Protein AF-A0A8H3GLA3-F1 (afdb_monomer_lite)

Radius of gyration: 41.1 Å; chains: 1; bounding box: 91×130×116 Å

Sequence (1067 aa):
MAINFASETPRPIDVGILAMEMYFPKRCISEVDLEVFDGVAQGKYTIGLGQEYMACTDDREDINSFALTAVSSLLEKYNIDPKSIGRLDVGTETIIDKSKSVKTVLMDLFAESGNFDIEGIDSKNACYGSTAALFNAINWIESRSWDGRNAIVFAGDIAIYAEGGARPVGGAGACAMLIGPNAPVVFEPIHGTHMANTYDFYKPNLSSEYPEVDGPKSITTYLTALDNSYSRYREKTARAGKPQAEDPKSTISLEDFDYSVFHSPYGKLVQKGHARLLFNDFLSNPSKSAFANVPEAEAIRATAYEKSLTDKNIEKTFVALAKPLYAASVAPTMACAKRCGNMYTGSLYGGLASLLSSVPSDDLVGKRVSMFAYGSGCAASFYSIRIKGSTKEIAEKMNLLARLKSMQVVPVETYVSAMVLREKNHNAVNYTPEGSLDNLWPGSYYLEHIDSKYRRAYARVQTAKSECSVAVSFWKPSSWGSDHAQHAAGVTGVLLFLFIAAVAIVSGTITSEAWGAGGGTGSVVNAVERVLKAESIVKPVKPLRVVNIDLTLIDDDEIEVVSPVPTGPHIRQASIPLPAPPPRPTPPRPPPPEVIELDDDDDIIEISPPTHRPLRAGATSGPEPPAEPPGVSIQDEPMLDLNDLSLGERLPTPPPPELPSFAKHVDVPERRFGPMNGAPRPGPSLPPALRANGRSALGQRIQDIITSDKLVQNLGLKGLKAVGWRVEKRERIASVEPAIIPDWVILVAGATGQQGSAVIRALSDSDDYLCLALTRNPKSPKAQQLMSFKNVKLVSGDLSDIQQLRAVFEDAKFAPTGAIWGVFVALAFPGLGENAGGEEEQGKNITIVAQEFRVQVYIYSSFIPPFPEDKPPPPGLDRHCKVVLENHISSTDLPWTIIRPGVFMDNFIPGMIGRMTDATFRYCVPAECKIQFTAVDDIGRLSRAIFDDPPKFKHKTMDVAGDSLTSEERSQSFIRANGYDMPTVPWFFISAIHWLNNNIHDVVDEIVQADNTRRKDPRGYDANLREAASHVKLTSFEEWARNWNQSTDREVNQHGITLWGLLTGRT

Foldseek 3Di:
DPPPPPDDDPQFAQKDFAFKAKDFFLAKAFVQLVCVVLVHDGCCLCPVQVAGIAGFDFQFDDPLLQVLQQVVLRCVLVVPDLLLAQEEEEEEPRDLDPPDFSVVSNCVVSVVVVPPNYHYTWADDWLQRQVVRRVVQSVCSRDPVNPQGKYKGKFFYFFAADPDDLRSLTFTMIMITIIDGPHLKGFDPFKQKDDDQDVQWACPPPLFSHIDHDPVRVLLVLLVRLLRRLQSRQLRVLVVVVHPDPQSSLPDAPVLAQAEFEQPSGDVSVLQSQLSSVVSNCLRPVPDPLNPPQPPSVVLNVDDPSCCSVPPSSSVRSSVSCVVVCVRHQPQLCLCCNQGRRGRNRRRVSSVLSNLQSDAQVVQAQGKYWGWGWGPSTIIMITIIHRNDGSVSNNVSNVPNVSSVSRHHDRPVSSVVSVVNCSVCSPPAQDATPDDPVSGDQQGKTFGGHHNVRDTDIDTHHDPDPPPPPPPDDDDDDDDDDDDPDDPPPPVVVVVVVVVVVVCVVVVPDDPPPDDDDDDPPPPVVVVVVVVVPDDDDDDDDDDDDDDDDDDDDDDDDDDDDDDDDDDDDDDDDDDDDDDDDDDYDDDDDDDDDDDDDDDDDDDPDDDDDDDDDDDDDDDDDDDDDDDDDDDDDDDDDDDDDDDDDDDDDDDDDDDDDDDDDDDDDDDDDDDDDDDDDDDDDDDDDDPDPDDDDDDPVNVVVVCVVPDCVVVVVVVPPPCVVPDDDDDPPDDPDDDPDQLQQQAEEEEACCLDLQNVLLLQLQLVDSNYAYADEDQDCPDPSNVVSVVGHNYDYDHDDLLDLVRLLVVQQVQPVHPVSGHQYYEDDFDAPFQPAFCPSRLNSLVSNLVSCVVRQHAEYEYEAAQFLDDPVDADDHRHNNNSRVVSVVVSLPDPHQYFYEHEWAELVQLPPDPSNQLVLLLQQQVADQPFWGFYAHSSLSSNLSSLCVVPVVVRGSYYAYAGLDTDGSVRLQVLLCVQPVHGRRHDDNVVSVLLCVQRVSSVVVNVSSNSSRVVCVVPVCVSCVSVVVSCVRDPTADSSNCSNCSVVDPPPPPPPPDCDPVCSSNRHD

Secondary structure (DSSP, 8-state):
----TT--PPPPSS-EEEEEEEE--SEEEEHHHHHHHTTPPTTIIIIII---EEEE--TT--HHHHHHHHHHHHHHHTT--GGGEEEEEEE----S-SSS-HHHHHTHHHHTTT----B--EE-BTBTHHHHHHHHHHHHHTSTT--S-EEEEEEEEEE---SSTTGGG-EEEEEEEEEESS-SEEEPS--EEEE----SEE---TT-SPPEE-HHHHHHHHHHHHHHHHHHHHHHHHHHH---SSSGGGGS-GGG-SEEEE--SSHHHHHHHHHHHHHHHHHH-TTSGGGTT-TTHHHHHHS-HHHHTT-HHHHHHHHHHHHHHHHHHTGGG-HHHHHHB--GGGHHHHHHHHHHHHS-HHHHTT-EEEEEEEETTTEEEEEEEEE-S--HHHHHHHTHHHHHHHSEE--HHHHHHHHHHHHHHTT-SSB---S-GGGS-TT-EEEEEE-TT-PEEEEEPPP------------------SS--SSSHHHHHHHHHHHHHHHHHHTT---TTS--S---TTSHHHHHHHHTTS-----------------------------------------------------PPPPPPPPPPPP--------PPPPP-PPPP----------------------------------PPPPPPPPPP------------PPP--------PPPTTS-S----HHHHHHHHHHHSTHHHHHTT-TTGGGTT------------------SEEEEEETTTSHHHHHHHHHHHTSTTEEEEEEES-TTSHHHHHHTTSTTEEEEE--TT-HHHHHHHHH-GGG-TTSS--EEEEEPPP--TT--THHHHHHHHHHHHHHHHTT-SEEEEE----SS-TTSPPPTTSHHHHHHHHHHHHHTSSS-EEEEEE-EEGGGGSSSHHHHHHHHHHHHTS-TT--EEEE-HHHHHHHHHHHHHSHHHHTTEEEEE-SEEE-HHHHHHHHHHHHSSPPP---HHHHHHHHHH-HHHHHHHHHHHHHHHHHHH-HHHHTHHHHHHHHHS-PPPHHHHHHHGGG-TT---------HHHHHHT--

Structure (mmCIF, N/CA/C/O backbone):
data_AF-A0A8H3GLA3-F1
#
_entry.id   AF-A0A8H3GLA3-F1
#
loop_
_atom_site.group_PDB
_atom_site.id
_atom_site.type_symbol
_atom_site.label_atom_id
_atom_site.label_alt_id
_atom_site.label_comp_id
_atom_site.label_asym_id
_atom_site.label_entity_id
_atom_site.label_seq_id
_atom_site.pdbx_PDB_ins_code
_atom_site.Cartn_x
_atom_site.Cartn_y
_atom_site.Cartn_z
_atom_site.occupancy
_atom_site.B_iso_or_equiv
_atom_site.auth_seq_id
_atom_site.auth_comp_id
_atom_site.auth_asym_id
_atom_site.auth_atom_id
_atom_site.pdbx_PDB_model_num
ATOM 1 N N . MET A 1 1 ? -27.675 -11.308 -29.894 1.00 37.94 1 MET A N 1
ATOM 2 C CA . MET A 1 1 ? -28.097 -11.795 -28.564 1.00 37.94 1 MET A CA 1
ATOM 3 C C . MET A 1 1 ? -27.949 -10.631 -27.607 1.00 37.94 1 MET A C 1
ATOM 5 O O . MET A 1 1 ? -26.838 -10.146 -27.467 1.00 37.94 1 MET A O 1
ATOM 9 N N . ALA A 1 2 ? -29.041 -10.123 -27.037 1.00 34.16 2 ALA A N 1
ATOM 10 C CA . ALA A 1 2 ? -28.938 -9.150 -25.955 1.00 34.16 2 ALA A CA 1
ATOM 11 C C . ALA A 1 2 ? -28.388 -9.891 -24.730 1.00 34.16 2 ALA A C 1
ATOM 13 O O . ALA A 1 2 ? -29.017 -10.843 -24.267 1.00 34.16 2 ALA A O 1
ATOM 14 N N . ILE A 1 3 ? -27.195 -9.518 -24.265 1.00 47.66 3 ILE A N 1
ATOM 15 C CA . ILE A 1 3 ? -26.661 -10.025 -23.001 1.00 47.66 3 ILE A CA 1
ATOM 16 C C . ILE A 1 3 ? -27.555 -9.434 -21.915 1.00 47.66 3 ILE A C 1
ATOM 18 O O . ILE A 1 3 ? -27.619 -8.221 -21.725 1.00 47.66 3 ILE A O 1
ATOM 22 N N . ASN A 1 4 ? -28.341 -10.298 -21.287 1.00 40.28 4 ASN A N 1
ATOM 23 C CA . ASN A 1 4 ? -29.271 -9.918 -20.244 1.00 40.28 4 ASN A CA 1
ATOM 24 C C . ASN A 1 4 ? -28.457 -9.675 -18.963 1.00 40.28 4 ASN A C 1
ATOM 26 O O . ASN A 1 4 ? -28.144 -10.621 -18.251 1.00 40.28 4 ASN A O 1
ATOM 30 N N . PHE A 1 5 ? -28.102 -8.421 -18.671 1.00 55.22 5 PHE A N 1
ATOM 31 C CA . PHE A 1 5 ? -27.373 -8.014 -17.455 1.00 55.22 5 PHE A CA 1
ATOM 32 C C . PHE A 1 5 ? -28.206 -8.146 -16.155 1.00 55.22 5 PHE A C 1
ATOM 34 O O . PHE A 1 5 ? -27.866 -7.558 -15.135 1.00 55.22 5 PHE A O 1
ATOM 41 N N . ALA A 1 6 ? -29.329 -8.873 -16.184 1.00 45.28 6 ALA A N 1
ATOM 42 C CA . ALA A 1 6 ? -30.383 -8.805 -15.172 1.00 45.28 6 ALA A CA 1
ATOM 43 C C . ALA A 1 6 ? -30.400 -9.956 -14.145 1.00 45.28 6 ALA A C 1
ATOM 45 O O . ALA A 1 6 ? -31.344 -10.037 -13.363 1.00 45.28 6 ALA A O 1
ATOM 46 N N . SER A 1 7 ? -29.399 -10.841 -14.101 1.00 55.72 7 SER A N 1
ATOM 47 C CA . SER A 1 7 ? -29.229 -11.731 -12.943 1.00 55.72 7 SER A CA 1
ATOM 48 C C . SER A 1 7 ? -28.181 -11.133 -12.009 1.00 55.72 7 SER A C 1
ATOM 50 O O . SER A 1 7 ? -26.988 -11.329 -12.231 1.00 55.72 7 SER A O 1
ATOM 52 N N . GLU A 1 8 ? -28.610 -10.387 -10.987 1.00 59.69 8 GLU A N 1
ATOM 53 C CA . GLU A 1 8 ? -27.705 -10.014 -9.896 1.00 59.69 8 GLU A CA 1
ATOM 54 C C . GLU A 1 8 ? -27.176 -11.304 -9.256 1.00 59.69 8 GLU A C 1
ATOM 56 O O . GLU A 1 8 ? -27.943 -12.112 -8.724 1.00 59.69 8 GLU A O 1
ATOM 61 N N . THR A 1 9 ? -25.866 -11.531 -9.355 1.00 65.81 9 THR A N 1
ATOM 62 C CA . THR A 1 9 ? -25.187 -12.588 -8.608 1.00 65.81 9 THR A CA 1
ATOM 63 C C . THR A 1 9 ? -25.408 -12.329 -7.114 1.00 65.81 9 THR A C 1
ATOM 65 O O . THR A 1 9 ? -25.242 -11.188 -6.670 1.00 65.81 9 THR A O 1
ATOM 68 N N . PRO A 1 10 ? -25.805 -13.339 -6.317 1.00 75.88 10 PRO A N 1
ATOM 69 C CA . PRO A 1 10 ? -25.958 -13.164 -4.878 1.00 75.88 10 PRO A CA 1
ATOM 70 C C . PRO A 1 10 ? -24.659 -12.632 -4.272 1.00 75.88 10 PRO A C 1
ATOM 72 O O . PRO A 1 10 ? -23.584 -13.145 -4.584 1.00 75.88 10 PRO A O 1
ATOM 75 N N . ARG A 1 11 ? -24.758 -11.618 -3.402 1.00 84.44 11 ARG A N 1
ATOM 76 C CA . ARG A 1 11 ? -23.589 -11.080 -2.695 1.00 84.44 11 ARG A CA 1
ATOM 77 C C . ARG A 1 11 ? -22.904 -12.222 -1.929 1.00 84.44 11 ARG A C 1
ATOM 79 O O . ARG A 1 11 ? -23.616 -12.976 -1.254 1.00 84.44 11 ARG A O 1
ATOM 86 N N . PRO A 1 12 ? -21.571 -12.370 -2.018 1.00 93.81 12 PRO A N 1
ATOM 87 C CA . PRO A 1 12 ? -20.874 -13.408 -1.279 1.00 93.81 12 PRO A CA 1
ATOM 88 C C . PRO A 1 12 ? -21.113 -13.249 0.220 1.00 93.81 12 PRO A C 1
ATOM 90 O O . PRO A 1 12 ? -21.216 -12.138 0.741 1.00 93.81 12 PRO A O 1
ATOM 93 N N . ILE A 1 13 ? -21.219 -14.383 0.900 1.00 95.06 13 ILE A N 1
ATOM 94 C CA . ILE A 1 13 ? -21.397 -14.448 2.347 1.00 95.06 13 ILE A CA 1
ATOM 95 C C . ILE A 1 13 ? -20.103 -14.912 2.998 1.00 95.06 13 ILE A C 1
ATOM 97 O O . ILE A 1 13 ? -19.301 -15.621 2.385 1.00 95.06 13 ILE A O 1
ATOM 101 N N . ASP A 1 14 ? -19.930 -14.530 4.259 1.00 97.56 14 ASP A N 1
ATOM 102 C CA . ASP A 1 14 ? -18.827 -14.994 5.095 1.00 97.56 14 ASP A CA 1
ATOM 103 C C . ASP A 1 14 ? -17.454 -14.762 4.448 1.00 97.56 14 ASP A C 1
ATOM 105 O O . ASP A 1 14 ? -16.589 -15.635 4.443 1.00 97.56 14 ASP A O 1
ATOM 109 N N . VAL A 1 15 ? -17.275 -13.567 3.874 1.00 98.62 15 VAL A N 1
ATOM 110 C CA . VAL A 1 15 ? -16.014 -13.146 3.260 1.00 98.62 15 VAL A CA 1
ATOM 111 C C . VAL A 1 15 ? -14.951 -12.971 4.342 1.00 98.62 15 VAL A C 1
ATOM 113 O O . VAL A 1 15 ? -15.164 -12.303 5.358 1.00 98.62 15 VAL A O 1
ATOM 116 N N . GLY A 1 16 ? -13.790 -13.581 4.134 1.00 98.69 16 GLY A N 1
ATOM 117 C CA . GLY A 1 16 ? -12.681 -13.492 5.072 1.00 98.69 16 GLY A CA 1
ATOM 118 C C . GLY A 1 16 ? -11.493 -14.360 4.684 1.00 98.69 16 GLY A C 1
ATOM 119 O O . GLY A 1 16 ? -11.317 -14.680 3.512 1.00 98.69 16 GLY A O 1
ATOM 120 N N . ILE A 1 17 ? -10.659 -14.717 5.662 1.00 98.88 17 ILE A N 1
ATOM 121 C CA . ILE A 1 17 ? -9.402 -15.441 5.439 1.00 98.88 17 ILE A CA 1
ATOM 122 C C . ILE A 1 17 ? -9.679 -16.943 5.313 1.00 98.88 17 ILE A C 1
ATOM 124 O O . ILE A 1 17 ? -10.110 -17.592 6.268 1.00 98.88 17 ILE A O 1
ATOM 128 N N . LEU A 1 18 ? -9.395 -17.483 4.129 1.00 98.88 18 LEU A N 1
ATOM 129 C CA . LEU A 1 18 ? -9.452 -18.907 3.789 1.00 98.88 18 LEU A CA 1
ATOM 130 C C . LEU A 1 18 ? -8.166 -19.644 4.167 1.00 98.88 18 LEU A C 1
ATOM 132 O O . LEU A 1 18 ? -8.212 -20.768 4.655 1.00 98.88 18 LEU A O 1
ATOM 136 N N . ALA A 1 19 ? -7.023 -19.007 3.926 1.00 98.88 19 ALA A N 1
ATOM 137 C CA . ALA A 1 19 ? -5.699 -19.570 4.150 1.00 98.88 19 ALA A CA 1
ATOM 138 C C . ALA A 1 19 ? -4.727 -18.467 4.560 1.00 98.88 19 ALA A C 1
ATOM 140 O O . ALA A 1 19 ? -4.895 -17.308 4.174 1.00 98.88 19 ALA A O 1
ATOM 141 N N . MET A 1 20 ? -3.702 -18.828 5.327 1.00 98.75 20 MET A N 1
ATOM 142 C CA . MET A 1 20 ? -2.703 -17.877 5.799 1.00 98.75 20 MET A CA 1
ATOM 143 C C . MET A 1 20 ? -1.316 -18.511 5.861 1.00 98.75 20 MET A C 1
ATOM 145 O O . MET A 1 20 ? -1.190 -19.701 6.149 1.00 98.75 20 MET A O 1
ATOM 149 N N . GLU A 1 21 ? -0.283 -17.720 5.586 1.00 98.75 21 GLU A N 1
ATOM 150 C CA . GLU A 1 21 ? 1.111 -18.153 5.629 1.00 98.75 21 GLU A CA 1
ATOM 151 C C . GLU A 1 21 ? 2.025 -17.031 6.127 1.00 98.75 21 GLU A C 1
ATOM 153 O O . GLU A 1 21 ? 1.922 -15.892 5.678 1.00 98.75 21 GLU A O 1
ATOM 158 N N . MET A 1 22 ? 2.946 -17.367 7.036 1.00 98.56 22 MET A N 1
ATOM 159 C CA . MET A 1 22 ? 3.923 -16.429 7.596 1.00 98.56 22 MET A CA 1
ATOM 160 C C . MET A 1 22 ? 5.318 -16.651 7.010 1.00 98.56 22 MET A C 1
ATOM 162 O O . MET A 1 22 ? 5.777 -17.788 6.866 1.00 98.56 22 MET A O 1
ATOM 166 N N . TYR A 1 23 ? 6.038 -15.559 6.781 1.00 98.75 23 TYR A N 1
ATOM 167 C CA . TYR A 1 23 ? 7.477 -15.546 6.549 1.00 98.75 23 TYR A CA 1
ATOM 168 C C . TYR A 1 23 ? 8.173 -14.655 7.579 1.00 98.75 23 TYR A C 1
ATOM 170 O O . TYR A 1 23 ? 7.660 -13.610 7.963 1.00 98.75 23 TYR A O 1
ATOM 178 N N . PHE A 1 24 ? 9.347 -15.070 8.032 1.00 98.56 24 PHE A N 1
ATOM 179 C CA . PHE A 1 24 ? 10.234 -14.290 8.889 1.00 98.56 24 PHE A CA 1
ATOM 180 C C . PHE A 1 24 ? 11.661 -14.799 8.677 1.00 98.56 24 PHE A C 1
ATOM 182 O O . PHE A 1 24 ? 11.823 -15.985 8.357 1.00 98.56 24 PHE A O 1
ATOM 189 N N . PRO A 1 25 ? 12.689 -13.956 8.868 1.00 98.19 25 PRO A N 1
ATOM 190 C CA . PRO A 1 25 ? 14.080 -14.380 8.759 1.00 98.19 25 PRO A CA 1
ATOM 191 C C . PRO A 1 25 ? 14.378 -15.605 9.624 1.00 98.19 25 PRO A C 1
ATOM 193 O O . PRO A 1 25 ? 13.786 -15.812 10.685 1.00 98.19 25 PRO A O 1
ATOM 196 N N . LYS A 1 26 ? 15.328 -16.435 9.199 1.00 97.81 26 LYS A N 1
ATOM 197 C CA . LYS A 1 26 ? 15.723 -17.640 9.952 1.00 97.81 26 LYS A CA 1
ATOM 198 C C . LYS A 1 26 ? 16.466 -17.324 11.246 1.00 97.81 26 LYS A C 1
ATOM 200 O O . LYS A 1 26 ? 16.585 -18.195 12.105 1.00 97.81 26 LYS A O 1
ATOM 205 N N . ARG A 1 27 ? 16.975 -16.101 11.389 1.00 97.94 27 ARG A N 1
ATOM 206 C CA . ARG A 1 27 ? 17.813 -15.668 12.508 1.00 97.94 27 ARG A CA 1
ATOM 207 C C . ARG A 1 27 ? 17.121 -14.592 13.338 1.00 97.94 27 ARG A C 1
ATOM 209 O O . ARG A 1 27 ? 16.352 -13.789 12.816 1.00 97.94 27 ARG A O 1
ATOM 216 N N . CYS A 1 28 ? 17.447 -14.546 14.621 1.00 98.44 28 CYS A N 1
ATOM 217 C CA . CYS A 1 28 ? 17.067 -13.484 15.550 1.00 98.44 28 CYS A CA 1
ATOM 218 C C . CYS A 1 28 ? 18.193 -13.220 16.553 1.00 98.44 28 CYS A C 1
ATOM 220 O O . CYS A 1 28 ? 19.066 -14.064 16.738 1.00 98.44 28 CYS A O 1
ATOM 222 N N . ILE A 1 29 ? 18.150 -12.081 17.232 1.00 98.50 29 ILE A N 1
ATOM 223 C CA . ILE A 1 29 ? 18.999 -11.782 18.391 1.00 98.50 29 ILE A CA 1
ATOM 224 C C . ILE A 1 29 ? 18.173 -11.800 19.677 1.00 98.50 29 ILE A C 1
ATOM 226 O O . ILE A 1 29 ? 16.953 -11.652 19.628 1.00 98.50 29 ILE A O 1
ATOM 230 N N . SER A 1 30 ? 18.838 -12.015 20.810 1.00 98.31 30 SER A N 1
ATOM 231 C CA . SER A 1 30 ? 18.244 -11.943 22.149 1.00 98.31 30 SER A CA 1
ATOM 232 C C . SER A 1 30 ? 18.217 -10.498 22.640 1.00 98.31 30 SER A C 1
ATOM 234 O O . SER A 1 30 ? 19.239 -9.815 22.584 1.00 98.31 30 SER A O 1
ATOM 236 N N . GLU A 1 31 ? 17.083 -10.051 23.176 1.00 97.81 31 GLU A N 1
ATOM 237 C CA . GLU A 1 31 ? 16.984 -8.728 23.806 1.00 97.81 31 GLU A CA 1
ATOM 238 C C . GLU A 1 31 ? 17.806 -8.638 25.096 1.00 97.81 31 GLU A C 1
ATOM 240 O O . GLU A 1 31 ? 18.336 -7.580 25.410 1.00 97.81 31 GLU A O 1
ATOM 245 N N . VAL A 1 32 ? 17.995 -9.754 25.813 1.00 98.19 32 VAL A N 1
ATOM 246 C CA . VAL A 1 32 ? 18.898 -9.804 26.980 1.00 98.19 32 VAL A CA 1
ATOM 247 C C . VAL A 1 32 ? 20.337 -9.515 26.556 1.00 98.19 32 VAL A C 1
ATOM 249 O O . VAL A 1 32 ? 21.043 -8.755 27.213 1.00 98.19 32 VAL A O 1
ATOM 252 N N . ASP A 1 33 ? 20.774 -10.101 25.441 1.00 98.25 33 ASP A N 1
ATOM 253 C CA . ASP A 1 33 ? 22.134 -9.887 24.945 1.00 98.25 33 ASP A CA 1
ATOM 254 C C . ASP A 1 33 ? 22.281 -8.471 24.371 1.00 98.25 33 ASP A C 1
ATOM 256 O O . ASP A 1 33 ? 23.342 -7.862 24.505 1.00 98.25 33 ASP A O 1
ATOM 260 N N . LEU A 1 34 ? 21.211 -7.919 23.783 1.00 97.81 34 LEU A N 1
ATOM 261 C CA . LEU A 1 34 ? 21.178 -6.536 23.309 1.00 97.81 34 LEU A CA 1
ATOM 262 C C . LEU A 1 34 ? 21.236 -5.531 24.470 1.00 97.81 34 LEU A C 1
ATOM 264 O O . LEU A 1 34 ? 21.930 -4.526 24.350 1.00 97.81 34 LEU A O 1
ATOM 268 N N . GLU A 1 35 ? 20.590 -5.813 25.609 1.00 98.12 35 GLU A N 1
ATOM 269 C CA . GLU A 1 35 ? 20.711 -4.996 26.827 1.00 98.12 35 GLU A CA 1
ATOM 270 C C . GLU A 1 35 ? 22.176 -4.900 27.289 1.00 98.12 35 GLU A C 1
ATOM 272 O O . GLU A 1 35 ? 22.674 -3.810 27.586 1.00 98.12 35 GLU A O 1
ATOM 277 N N . VAL A 1 36 ? 22.880 -6.039 27.300 1.00 98.06 36 VAL A N 1
ATOM 278 C CA . VAL A 1 36 ? 24.306 -6.109 27.652 1.00 98.06 36 VAL A CA 1
ATOM 279 C C . VAL A 1 36 ? 25.163 -5.365 26.628 1.00 98.06 36 VAL A C 1
ATOM 281 O O . VAL A 1 36 ? 26.045 -4.599 27.018 1.00 98.06 36 VAL A O 1
ATOM 284 N N . PHE A 1 37 ? 24.906 -5.573 25.335 1.00 97.38 37 PHE A N 1
ATOM 285 C CA . PHE A 1 37 ? 25.649 -4.944 24.243 1.00 97.38 37 PHE A CA 1
ATOM 286 C C . PHE A 1 37 ? 25.516 -3.413 24.250 1.00 97.38 37 PHE A C 1
ATOM 288 O O . PHE A 1 37 ? 26.519 -2.711 24.142 1.00 97.38 37 PHE A O 1
ATOM 295 N N . ASP A 1 38 ? 24.300 -2.892 24.437 1.00 96.31 38 ASP A N 1
ATOM 296 C CA . ASP A 1 38 ? 24.021 -1.451 24.474 1.00 96.31 38 ASP A CA 1
ATOM 297 C C . ASP A 1 38 ? 24.417 -0.794 25.815 1.00 96.31 38 ASP A C 1
ATOM 299 O O . ASP A 1 38 ? 24.329 0.427 25.963 1.00 96.31 38 ASP A O 1
ATOM 303 N N . GLY A 1 39 ? 24.835 -1.579 26.816 1.00 96.81 39 GLY A N 1
ATOM 304 C CA . GLY A 1 39 ? 25.226 -1.076 28.135 1.00 96.81 39 GLY A CA 1
ATOM 305 C C . GLY A 1 39 ? 24.064 -0.486 28.941 1.00 96.81 39 GLY A C 1
ATOM 306 O O . GLY A 1 39 ? 24.261 0.458 29.710 1.00 96.81 39 GLY A O 1
ATOM 307 N N . VAL A 1 40 ? 22.849 -1.009 28.759 1.00 97.25 40 VAL A N 1
ATOM 308 C CA . VAL A 1 40 ? 21.646 -0.558 29.474 1.00 97.25 40 VAL A CA 1
ATOM 309 C C . VAL A 1 40 ? 21.319 -1.457 30.669 1.00 97.25 40 VAL A C 1
ATOM 311 O O . VAL A 1 40 ? 21.838 -2.562 30.808 1.00 97.25 40 VAL A O 1
ATOM 314 N N . ALA A 1 41 ? 20.451 -0.976 31.564 1.00 96.62 41 ALA A N 1
ATOM 315 C CA . ALA A 1 41 ? 20.003 -1.758 32.712 1.00 96.62 41 ALA A CA 1
ATOM 316 C C . ALA A 1 41 ? 19.264 -3.035 32.274 1.00 96.62 41 ALA A C 1
ATOM 318 O O . ALA A 1 41 ? 18.446 -3.003 31.349 1.00 96.62 41 ALA A O 1
ATOM 319 N N . GLN A 1 42 ? 19.518 -4.135 32.988 1.00 97.25 42 GLN A N 1
ATOM 320 C CA . GLN A 1 42 ? 18.800 -5.392 32.795 1.00 97.25 42 GLN A CA 1
ATOM 321 C C . GLN A 1 42 ? 17.294 -5.163 32.959 1.00 97.25 42 GLN A C 1
ATOM 323 O O . GLN A 1 42 ? 16.858 -4.522 33.914 1.00 97.25 42 GLN A O 1
ATOM 328 N N . GLY A 1 43 ? 16.494 -5.695 32.038 1.00 95.75 43 GLY A N 1
ATOM 329 C CA . GLY A 1 43 ? 15.047 -5.506 32.048 1.00 95.75 43 GLY A CA 1
ATOM 330 C C . GLY A 1 43 ? 14.562 -4.315 31.225 1.00 95.75 43 GLY A C 1
ATOM 331 O O . GLY A 1 43 ? 13.358 -4.222 30.975 1.00 95.75 43 GLY A O 1
ATOM 332 N N . LYS A 1 44 ? 15.436 -3.412 30.760 1.00 96.19 44 LYS A N 1
ATOM 333 C CA . LYS A 1 44 ? 15.005 -2.240 29.980 1.00 96.19 44 LYS A CA 1
ATOM 334 C C . LYS A 1 44 ? 14.234 -2.638 28.716 1.00 96.19 44 LYS A C 1
ATOM 336 O O . LYS A 1 44 ? 13.205 -2.034 28.410 1.00 96.19 44 LYS A O 1
ATOM 341 N N . TYR A 1 45 ? 14.692 -3.657 27.997 1.00 97.50 45 TYR A N 1
ATOM 342 C CA . TYR A 1 45 ? 14.053 -4.146 26.772 1.00 97.50 45 TYR A CA 1
ATOM 343 C C . TYR A 1 45 ? 13.105 -5.304 27.096 1.00 97.50 45 TYR A C 1
ATOM 345 O O . TYR A 1 45 ? 11.938 -5.300 26.694 1.00 97.50 45 TYR A O 1
ATOM 353 N N . THR A 1 46 ? 13.539 -6.234 27.942 1.00 96.56 46 THR A N 1
ATOM 354 C CA . THR A 1 46 ? 12.763 -7.439 28.261 1.00 96.56 46 THR A CA 1
ATOM 355 C C . THR A 1 46 ? 11.524 -7.196 29.121 1.00 96.56 46 THR A C 1
ATOM 357 O O . THR A 1 46 ? 10.496 -7.842 28.919 1.00 96.56 46 THR A O 1
ATOM 360 N N . ILE A 1 47 ? 11.561 -6.221 30.031 1.00 93.69 47 ILE A N 1
ATOM 361 C CA . ILE A 1 47 ? 10.431 -5.842 30.898 1.00 93.69 47 ILE A CA 1
ATOM 362 C C . ILE A 1 47 ? 9.828 -4.510 30.444 1.00 93.69 47 ILE A C 1
ATOM 364 O O . ILE A 1 47 ? 8.602 -4.395 30.324 1.00 93.69 47 ILE A O 1
ATOM 368 N N . GLY A 1 48 ? 10.682 -3.515 30.182 1.00 93.50 48 GLY A N 1
ATOM 369 C CA . GLY A 1 48 ? 10.282 -2.163 29.794 1.00 93.50 48 GLY A CA 1
ATOM 370 C C . GLY A 1 48 ? 9.572 -2.133 28.442 1.00 93.50 48 GLY A C 1
ATOM 371 O O . GLY A 1 48 ? 8.457 -1.616 28.351 1.00 93.50 48 GLY A O 1
ATOM 372 N N . LEU A 1 49 ? 10.154 -2.765 27.415 1.00 95.06 49 LEU A N 1
ATOM 373 C CA . LEU A 1 49 ? 9.509 -2.936 26.104 1.00 95.06 49 LEU A CA 1
ATOM 374 C C . LEU A 1 49 ? 8.676 -4.221 26.026 1.00 95.06 49 LEU A C 1
ATOM 376 O O . LEU A 1 49 ? 7.727 -4.288 25.242 1.00 95.06 49 LEU A O 1
ATOM 380 N N . GLY A 1 50 ? 8.973 -5.221 26.857 1.00 95.19 50 GLY A N 1
ATOM 381 C CA . GLY A 1 50 ? 8.294 -6.516 26.815 1.00 95.19 50 GLY A CA 1
ATOM 382 C C . GLY A 1 50 ? 8.665 -7.334 25.577 1.00 95.19 50 GLY A C 1
ATOM 383 O O . GLY A 1 50 ? 7.793 -8.017 25.037 1.00 95.19 50 GLY A O 1
ATOM 384 N N . GLN A 1 51 ? 9.905 -7.199 25.098 1.00 95.12 51 GLN A N 1
ATOM 385 C CA . GLN A 1 51 ? 10.449 -7.933 23.954 1.00 95.12 51 GLN A CA 1
ATOM 386 C C . GLN A 1 51 ? 11.376 -9.062 24.416 1.00 95.12 51 GLN A C 1
ATOM 388 O O . GLN A 1 51 ? 12.034 -8.940 25.439 1.00 95.12 51 GLN A O 1
ATOM 393 N N . GLU A 1 52 ? 11.434 -10.173 23.683 1.00 97.56 52 GLU A N 1
ATOM 394 C CA . GLU A 1 52 ? 12.334 -11.290 24.025 1.00 97.56 52 GLU A CA 1
ATOM 395 C C . GLU A 1 52 ? 13.422 -11.475 22.960 1.00 97.56 52 GLU A C 1
ATOM 397 O O . GLU A 1 52 ? 14.590 -11.694 23.287 1.00 97.56 52 GLU A O 1
ATOM 402 N N . TYR A 1 53 ? 13.042 -11.359 21.688 1.00 98.50 53 TYR A N 1
ATOM 403 C CA . TYR A 1 53 ? 13.933 -11.486 20.544 1.00 98.50 53 TYR A CA 1
ATOM 404 C C . TYR A 1 53 ? 13.532 -10.522 19.426 1.00 98.50 53 TYR A C 1
ATOM 406 O O . TYR A 1 53 ? 12.360 -10.170 19.282 1.00 98.50 53 TYR A O 1
ATOM 414 N N . MET A 1 54 ? 14.495 -10.199 18.565 1.00 98.12 54 MET A N 1
ATOM 415 C CA . MET A 1 54 ? 14.294 -9.379 17.370 1.00 98.12 54 MET A CA 1
ATOM 416 C C . MET A 1 54 ? 14.842 -10.097 16.133 1.00 98.12 54 MET A C 1
ATOM 418 O O . MET A 1 54 ? 15.960 -10.616 16.154 1.00 98.12 54 MET A O 1
ATOM 422 N N . ALA A 1 55 ? 14.063 -10.160 15.047 1.00 98.00 55 ALA A N 1
ATOM 423 C CA . ALA A 1 55 ? 14.485 -10.834 13.818 1.00 98.00 55 ALA A CA 1
ATOM 424 C C . ALA A 1 55 ? 15.697 -10.137 13.171 1.00 98.00 55 ALA A C 1
ATOM 426 O O . ALA A 1 55 ? 15.781 -8.912 13.128 1.00 98.00 55 ALA A O 1
ATOM 427 N N . CYS A 1 56 ? 16.626 -10.930 12.634 1.00 94.56 56 CYS A N 1
ATOM 428 C CA . CYS A 1 56 ? 17.854 -10.454 12.003 1.00 94.56 56 CYS A CA 1
ATOM 429 C C . CYS A 1 56 ? 17.827 -10.758 10.501 1.00 94.56 56 CYS A C 1
ATOM 431 O O . CYS A 1 56 ? 17.866 -11.922 10.095 1.00 94.56 56 CYS A O 1
ATOM 433 N N . THR A 1 57 ? 17.788 -9.693 9.701 1.00 92.31 57 THR A N 1
ATOM 434 C CA . THR A 1 57 ? 17.749 -9.729 8.232 1.00 92.31 57 THR A CA 1
ATOM 435 C C . THR A 1 57 ? 19.025 -9.088 7.694 1.00 92.31 57 THR A C 1
ATOM 437 O O . THR A 1 57 ? 19.388 -8.006 8.155 1.00 92.31 57 THR A O 1
ATOM 440 N N . ASP A 1 58 ? 19.713 -9.732 6.750 1.00 91.25 58 ASP A N 1
ATOM 441 C CA . ASP A 1 58 ? 20.877 -9.146 6.069 1.00 91.25 58 ASP A CA 1
ATOM 442 C C . ASP A 1 58 ? 20.510 -8.630 4.665 1.00 91.25 58 ASP A C 1
ATOM 444 O O . ASP A 1 58 ? 19.349 -8.346 4.372 1.00 91.25 58 ASP A O 1
ATOM 448 N N . ASP A 1 59 ? 21.507 -8.416 3.815 1.00 94.50 59 ASP A N 1
ATOM 449 C CA . ASP A 1 59 ? 21.361 -7.840 2.479 1.00 94.50 59 ASP A CA 1
ATOM 450 C C . ASP A 1 59 ? 20.855 -8.835 1.418 1.00 94.50 59 ASP A C 1
ATOM 452 O O . ASP A 1 59 ? 20.555 -8.425 0.293 1.00 94.50 59 ASP A O 1
ATOM 456 N N . ARG A 1 60 ? 20.722 -10.128 1.756 1.00 96.19 60 ARG A N 1
ATOM 457 C CA . ARG A 1 60 ? 20.103 -11.135 0.880 1.00 96.19 60 ARG A CA 1
ATOM 458 C C . ARG A 1 60 ? 18.591 -11.030 0.829 1.00 96.19 60 ARG A C 1
ATOM 460 O O . ARG A 1 60 ? 17.993 -11.579 -0.094 1.00 96.19 60 ARG A O 1
ATOM 467 N N . GLU A 1 61 ? 17.970 -10.356 1.788 1.00 97.50 61 GLU A N 1
ATOM 468 C CA . GLU A 1 61 ? 16.520 -10.265 1.869 1.00 97.50 61 GLU A CA 1
ATOM 469 C C . GLU A 1 61 ? 16.044 -8.805 1.817 1.00 97.50 61 GLU A C 1
ATOM 471 O O . GLU A 1 61 ? 16.503 -7.908 2.531 1.00 97.50 61 GLU A O 1
ATOM 476 N N . ASP A 1 62 ? 15.069 -8.571 0.950 1.00 97.94 62 ASP A N 1
ATOM 477 C CA . ASP A 1 62 ? 14.307 -7.335 0.852 1.00 97.94 62 ASP A CA 1
ATOM 478 C C . ASP A 1 62 ? 12.797 -7.622 0.843 1.00 97.94 62 ASP A C 1
ATOM 480 O O . ASP A 1 62 ? 12.353 -8.776 0.888 1.00 97.94 62 ASP A O 1
ATOM 484 N N . ILE A 1 63 ? 11.989 -6.564 0.765 1.00 98.56 63 ILE A N 1
ATOM 485 C CA . ILE A 1 63 ? 10.531 -6.687 0.797 1.00 98.56 63 ILE A CA 1
ATOM 486 C C . ILE A 1 63 ? 9.966 -7.544 -0.348 1.00 98.56 63 ILE A C 1
ATOM 488 O O . ILE A 1 63 ? 9.014 -8.295 -0.138 1.00 98.56 63 ILE A O 1
ATOM 492 N N . ASN A 1 64 ? 10.577 -7.507 -1.536 1.00 98.69 64 ASN A N 1
ATOM 493 C CA . ASN A 1 64 ? 10.149 -8.337 -2.660 1.00 98.69 64 ASN A CA 1
ATOM 494 C C . ASN A 1 64 ? 10.457 -9.810 -2.387 1.00 98.69 64 ASN A C 1
ATOM 496 O O . ASN A 1 64 ? 9.613 -10.661 -2.647 1.00 98.69 64 ASN A O 1
ATOM 500 N N . SER A 1 65 ? 11.629 -10.127 -1.829 1.00 98.75 65 SER A N 1
ATOM 501 C CA . SER A 1 65 ? 11.968 -11.505 -1.456 1.00 98.75 65 SER A CA 1
ATOM 502 C C . SER A 1 65 ? 11.048 -12.054 -0.356 1.00 98.75 65 SER A C 1
ATOM 504 O O . SER A 1 65 ? 10.622 -13.209 -0.433 1.00 98.75 65 SER A O 1
ATOM 506 N N . PHE A 1 66 ? 10.645 -11.219 0.612 1.00 98.81 66 PHE A N 1
ATOM 507 C CA . PHE A 1 66 ? 9.641 -11.571 1.622 1.00 98.81 66 PHE A CA 1
ATOM 508 C C . PHE A 1 66 ? 8.290 -11.866 0.967 1.00 98.81 66 PHE A C 1
ATOM 510 O O . PHE A 1 66 ? 7.666 -12.885 1.268 1.00 98.81 66 PHE A O 1
ATOM 517 N N . ALA A 1 67 ? 7.864 -11.004 0.041 1.00 98.88 67 ALA A N 1
ATOM 518 C CA . ALA A 1 67 ? 6.621 -11.153 -0.701 1.00 98.88 67 ALA A CA 1
ATOM 519 C C . ALA A 1 67 ? 6.601 -12.425 -1.548 1.00 98.88 67 ALA A C 1
ATOM 521 O O . ALA A 1 67 ? 5.701 -13.254 -1.389 1.00 98.88 67 ALA A O 1
ATOM 522 N N . LEU A 1 68 ? 7.620 -12.626 -2.385 1.00 98.88 68 LEU A N 1
ATOM 523 C CA . LEU A 1 68 ? 7.769 -13.820 -3.213 1.00 98.88 68 LEU A CA 1
ATOM 524 C C . LEU A 1 68 ? 7.762 -15.087 -2.353 1.00 98.88 68 LEU A C 1
ATOM 526 O O . LEU A 1 68 ? 7.089 -16.058 -2.696 1.00 98.88 68 LEU A O 1
ATOM 530 N N . THR A 1 69 ? 8.444 -15.075 -1.205 1.00 98.88 69 THR A N 1
ATOM 531 C CA . THR A 1 69 ? 8.490 -16.235 -0.305 1.00 98.88 69 THR A CA 1
ATOM 532 C C . THR A 1 69 ? 7.145 -16.528 0.349 1.00 98.88 69 THR A C 1
ATOM 534 O O . THR A 1 69 ? 6.685 -17.667 0.305 1.00 98.88 69 THR A O 1
ATOM 537 N N . ALA A 1 70 ? 6.498 -15.527 0.949 1.00 98.81 70 ALA A N 1
ATOM 538 C CA . ALA A 1 70 ? 5.233 -15.730 1.649 1.00 98.81 70 ALA A CA 1
ATOM 539 C C . ALA A 1 70 ? 4.116 -16.157 0.682 1.00 98.81 70 ALA A C 1
ATOM 541 O O . ALA A 1 70 ? 3.386 -17.106 0.968 1.00 98.81 70 ALA A O 1
ATOM 542 N N . VAL A 1 71 ? 4.015 -15.505 -0.484 1.00 98.88 71 VAL A N 1
ATOM 543 C CA . VAL A 1 71 ? 2.972 -15.798 -1.478 1.00 98.88 71 VAL A CA 1
ATOM 544 C C . VAL A 1 71 ? 3.213 -17.142 -2.166 1.00 98.88 71 VAL A C 1
ATOM 546 O O . VAL A 1 71 ? 2.274 -17.924 -2.281 1.00 98.88 71 VAL A O 1
ATOM 549 N N . SER A 1 72 ? 4.448 -17.474 -2.563 1.00 98.69 72 SER A N 1
ATOM 550 C CA . SER A 1 72 ? 4.732 -18.803 -3.139 1.00 98.69 72 SER A CA 1
ATOM 551 C C . SER A 1 72 ? 4.474 -19.933 -2.139 1.00 98.69 72 SER A C 1
ATOM 553 O O . SER A 1 72 ? 3.837 -20.921 -2.491 1.00 98.69 72 SER A O 1
ATOM 555 N N . SER A 1 73 ? 4.878 -19.761 -0.874 1.00 98.69 73 SER A N 1
ATOM 556 C CA . SER A 1 73 ? 4.604 -20.726 0.198 1.00 98.69 73 SER A CA 1
ATOM 557 C C . SER A 1 73 ? 3.098 -20.915 0.419 1.00 98.69 73 SER A C 1
ATOM 559 O O . SER A 1 73 ? 2.640 -22.049 0.555 1.00 98.69 73 SER A O 1
ATOM 561 N N . LEU A 1 74 ? 2.307 -19.833 0.385 1.00 98.88 74 LEU A N 1
ATOM 562 C CA . LEU A 1 74 ? 0.844 -19.899 0.456 1.00 98.88 74 LEU A CA 1
ATOM 563 C C . LEU A 1 74 ? 0.265 -20.707 -0.718 1.00 98.88 74 LEU A C 1
ATOM 565 O O . LEU A 1 74 ? -0.510 -21.636 -0.495 1.00 98.88 74 LEU A O 1
ATOM 569 N N . LEU A 1 75 ? 0.661 -20.388 -1.955 1.00 98.75 75 LEU A N 1
ATOM 570 C CA . LEU A 1 75 ? 0.181 -21.089 -3.151 1.00 98.75 75 LEU A CA 1
ATOM 571 C C . LEU A 1 75 ? 0.502 -22.591 -3.093 1.00 98.75 75 LEU A C 1
ATOM 573 O O . LEU A 1 75 ? -0.368 -23.425 -3.339 1.00 98.75 75 LEU A O 1
ATOM 577 N N . GLU A 1 76 ? 1.728 -22.940 -2.706 1.00 98.50 76 GLU A N 1
ATOM 578 C CA . GLU A 1 76 ? 2.208 -24.322 -2.655 1.00 98.50 76 GLU A CA 1
ATOM 579 C C . GLU A 1 76 ? 1.559 -25.135 -1.530 1.00 98.50 76 GLU A C 1
ATOM 581 O O . GLU A 1 76 ? 1.055 -26.235 -1.763 1.00 98.50 76 GLU A O 1
ATOM 586 N N . LYS A 1 77 ? 1.540 -24.611 -0.299 1.00 98.38 77 LYS A N 1
ATOM 587 C CA . LYS A 1 77 ? 1.062 -25.362 0.874 1.00 98.38 77 LYS A CA 1
ATOM 588 C C . LYS A 1 77 ? -0.423 -25.687 0.812 1.00 98.38 77 LYS A C 1
ATOM 590 O O . LYS A 1 77 ? -0.830 -26.746 1.303 1.00 98.38 77 LYS A O 1
ATOM 595 N N . TYR A 1 78 ? -1.206 -24.791 0.221 1.00 98.56 78 TYR A N 1
ATOM 596 C CA . TYR A 1 78 ? -2.653 -24.930 0.077 1.00 98.56 78 TYR A CA 1
ATOM 597 C C . TYR A 1 78 ? -3.063 -25.407 -1.323 1.00 98.56 78 TYR A C 1
ATOM 599 O O . TYR A 1 78 ? -4.253 -25.551 -1.585 1.00 98.56 78 TYR A O 1
ATOM 607 N N . ASN A 1 79 ? -2.096 -25.696 -2.206 1.00 97.94 79 ASN A N 1
ATOM 608 C CA . ASN A 1 79 ? -2.332 -26.153 -3.576 1.00 97.94 79 ASN A CA 1
ATOM 609 C C . ASN A 1 79 ? -3.328 -25.246 -4.329 1.00 97.94 79 ASN A C 1
ATOM 611 O O . ASN A 1 79 ? -4.305 -25.709 -4.922 1.00 97.94 79 ASN A O 1
ATOM 615 N N . ILE A 1 80 ? -3.095 -23.937 -4.245 1.00 98.62 80 ILE A N 1
ATOM 616 C CA . ILE A 1 80 ? -3.937 -22.913 -4.862 1.00 98.62 80 ILE A CA 1
ATOM 617 C C . ILE A 1 80 ? -3.527 -22.782 -6.327 1.00 98.62 80 ILE A C 1
ATOM 619 O O . ILE A 1 80 ? -2.368 -22.501 -6.625 1.00 98.62 80 ILE A O 1
ATOM 623 N N . ASP A 1 81 ? -4.481 -22.948 -7.243 1.00 98.31 81 ASP A N 1
ATOM 624 C CA . ASP A 1 81 ? -4.257 -22.662 -8.662 1.00 98.31 81 ASP A CA 1
ATOM 625 C C . ASP A 1 81 ? -4.003 -21.154 -8.837 1.00 98.31 81 ASP A C 1
ATOM 627 O O . ASP A 1 81 ? -4.896 -20.365 -8.505 1.00 98.31 81 ASP A O 1
ATOM 631 N N . PRO A 1 82 ? -2.850 -20.714 -9.378 1.00 98.50 82 PRO A N 1
ATOM 632 C CA . PRO A 1 82 ? -2.596 -19.298 -9.633 1.00 98.50 82 PRO A CA 1
ATOM 633 C C . PRO A 1 82 ? -3.677 -18.629 -10.497 1.00 98.50 82 PRO A C 1
ATOM 635 O O . PRO A 1 82 ? -3.918 -17.434 -10.342 1.00 98.50 82 PRO A O 1
ATOM 638 N N . LYS A 1 83 ? -4.394 -19.377 -11.353 1.00 98.19 83 LYS A N 1
ATOM 639 C CA . LYS A 1 83 ? -5.533 -18.868 -12.147 1.00 98.19 83 LYS A CA 1
ATOM 640 C C . LYS A 1 83 ? -6.781 -18.562 -11.319 1.00 98.19 83 LYS A C 1
ATOM 642 O O . LYS A 1 83 ? -7.651 -17.825 -11.772 1.00 98.19 83 LYS A O 1
ATOM 647 N N . SER A 1 84 ? -6.877 -19.109 -10.108 1.00 98.50 84 SER A N 1
ATOM 648 C CA . SER A 1 84 ? -7.996 -18.871 -9.186 1.00 98.50 84 SER A CA 1
ATOM 649 C C . SER A 1 84 ? -7.897 -17.547 -8.422 1.00 98.50 84 SER A C 1
ATOM 651 O O . SER A 1 84 ? -8.762 -17.258 -7.594 1.00 98.50 84 SER A O 1
ATOM 653 N N . ILE A 1 85 ? -6.860 -16.746 -8.687 1.00 98.88 85 ILE A N 1
ATOM 654 C CA . ILE A 1 85 ? -6.638 -15.438 -8.068 1.00 98.88 85 ILE A CA 1
ATOM 655 C C . ILE A 1 85 ? -7.055 -14.332 -9.042 1.00 98.88 85 ILE A C 1
ATOM 657 O O . ILE A 1 85 ? -6.562 -14.289 -10.167 1.00 98.88 85 ILE A O 1
ATOM 661 N N . GLY A 1 86 ? -7.965 -13.454 -8.615 1.00 98.62 86 GLY A N 1
ATOM 662 C CA . GLY A 1 86 ? -8.444 -12.299 -9.395 1.00 98.62 86 GLY A CA 1
ATOM 663 C C . GLY A 1 86 ? -7.981 -10.953 -8.839 1.00 98.62 86 GLY A C 1
ATOM 664 O O . GLY A 1 86 ? -8.062 -9.933 -9.518 1.00 98.62 86 GLY A O 1
ATOM 665 N N . ARG A 1 87 ? -7.438 -10.940 -7.616 1.00 98.81 87 ARG A N 1
ATOM 666 C CA . ARG A 1 87 ? -6.892 -9.737 -6.985 1.00 98.81 87 ARG A CA 1
ATOM 667 C C . ARG A 1 87 ? -5.691 -10.052 -6.099 1.00 98.81 87 ARG A C 1
ATOM 669 O O . ARG A 1 87 ? -5.688 -11.055 -5.392 1.00 98.81 87 ARG A O 1
ATOM 676 N N . LEU A 1 88 ? -4.684 -9.188 -6.114 1.00 98.88 88 LEU A N 1
ATOM 677 C CA . LEU A 1 88 ? -3.520 -9.247 -5.242 1.00 98.88 88 LEU A CA 1
ATOM 678 C C . LEU A 1 88 ? -3.176 -7.832 -4.772 1.00 98.88 88 LEU A C 1
ATOM 680 O O . LEU A 1 88 ? -2.745 -7.009 -5.576 1.00 98.88 88 LEU A O 1
ATOM 684 N N . ASP A 1 89 ? -3.336 -7.563 -3.477 1.00 98.62 89 ASP A N 1
ATOM 685 C CA . ASP A 1 89 ? -2.933 -6.298 -2.854 1.00 98.62 89 ASP A CA 1
ATOM 686 C C . ASP A 1 89 ? -1.751 -6.504 -1.902 1.00 98.62 89 ASP A C 1
ATOM 688 O O . ASP A 1 89 ? -1.638 -7.522 -1.215 1.00 98.62 89 ASP A O 1
ATOM 692 N N . VAL A 1 90 ? -0.880 -5.502 -1.831 1.00 98.88 90 VAL A N 1
ATOM 693 C CA . VAL A 1 90 ? 0.298 -5.483 -0.958 1.00 98.88 90 VAL A CA 1
ATOM 694 C C . VAL A 1 90 ? 0.164 -4.333 0.030 1.00 98.88 90 VAL A C 1
ATOM 696 O O . VAL A 1 90 ? -0.066 -3.194 -0.355 1.00 98.88 90 VAL A O 1
ATOM 699 N N . GLY A 1 91 ? 0.340 -4.605 1.315 1.00 98.75 91 GLY A N 1
ATOM 700 C CA . GLY A 1 91 ? 0.589 -3.595 2.332 1.00 98.75 91 GLY A CA 1
ATOM 701 C C . GLY A 1 91 ? 2.039 -3.633 2.777 1.00 98.75 91 GLY A C 1
ATOM 702 O O . GLY A 1 91 ? 2.496 -4.666 3.258 1.00 98.75 91 GLY A O 1
ATOM 703 N N . THR A 1 92 ? 2.742 -2.513 2.632 1.00 98.75 92 THR A N 1
ATOM 704 C CA . THR A 1 92 ? 4.118 -2.347 3.115 1.00 98.75 92 THR A CA 1
ATOM 705 C C . THR A 1 92 ? 4.441 -0.863 3.290 1.00 98.75 92 THR A C 1
ATOM 707 O O . THR A 1 92 ? 3.860 0.008 2.634 1.00 98.75 92 THR A O 1
ATOM 710 N N . GLU A 1 93 ? 5.382 -0.556 4.175 1.00 97.75 93 GLU A N 1
ATOM 711 C CA . GLU A 1 93 ? 6.035 0.746 4.267 1.00 97.75 93 GLU A CA 1
ATOM 712 C C . GLU A 1 93 ? 7.535 0.716 3.917 1.00 97.75 93 GLU A C 1
ATOM 714 O O . GLU A 1 93 ? 8.124 1.792 3.740 1.00 97.75 93 GLU A O 1
ATOM 719 N N . THR A 1 94 ? 8.136 -0.472 3.768 1.00 97.25 94 THR A N 1
ATOM 720 C CA . THR A 1 94 ? 9.499 -0.694 3.264 1.00 97.25 94 THR A CA 1
ATOM 721 C C . THR A 1 94 ? 9.565 -0.419 1.755 1.00 97.25 94 THR A C 1
ATOM 723 O O . THR A 1 94 ? 9.274 -1.276 0.925 1.00 97.25 94 THR A O 1
ATOM 726 N N . ILE A 1 95 ? 9.970 0.799 1.384 1.00 93.69 95 ILE A N 1
ATOM 727 C CA . ILE A 1 95 ? 10.090 1.219 -0.018 1.00 93.69 95 ILE A CA 1
ATOM 728 C C . ILE A 1 95 ? 11.492 0.928 -0.549 1.00 93.69 95 ILE A C 1
ATOM 730 O O . ILE A 1 95 ? 12.477 1.408 0.002 1.00 93.69 95 ILE A O 1
ATOM 734 N N . ILE A 1 96 ? 11.553 0.226 -1.680 1.00 94.38 96 ILE A N 1
ATOM 735 C CA . ILE A 1 96 ? 12.776 0.041 -2.481 1.00 94.38 96 ILE A CA 1
ATOM 736 C C . ILE A 1 96 ? 12.653 0.598 -3.908 1.00 94.38 96 ILE A C 1
ATOM 738 O O . ILE A 1 96 ? 13.661 0.735 -4.596 1.00 94.38 96 ILE A O 1
ATOM 742 N N . ASP A 1 97 ? 11.439 0.950 -4.339 1.00 96.75 97 ASP A N 1
ATOM 743 C CA . ASP A 1 97 ? 11.152 1.696 -5.564 1.00 96.75 97 ASP A CA 1
ATOM 744 C C . ASP A 1 97 ? 9.968 2.642 -5.307 1.00 96.75 97 ASP A C 1
ATOM 746 O O . ASP A 1 97 ? 8.999 2.282 -4.641 1.00 96.75 97 ASP A O 1
ATOM 750 N N . LYS A 1 98 ? 10.060 3.882 -5.794 1.00 94.62 98 LYS A N 1
ATOM 751 C CA . LYS A 1 98 ? 9.075 4.942 -5.517 1.00 94.62 98 LYS A CA 1
ATOM 752 C C . LYS A 1 98 ? 7.846 4.886 -6.426 1.00 94.62 98 LYS A C 1
ATOM 754 O O . LYS A 1 98 ? 6.905 5.640 -6.201 1.00 94.62 98 LYS A O 1
ATOM 759 N N . SER A 1 99 ? 7.880 4.063 -7.470 1.00 94.31 99 SER A N 1
ATOM 760 C CA . SER A 1 99 ? 6.819 3.949 -8.469 1.00 94.31 99 SER A CA 1
ATOM 761 C C . SER A 1 99 ? 6.436 2.494 -8.723 1.00 94.31 99 SER A C 1
ATOM 763 O O . SER A 1 99 ? 5.249 2.169 -8.710 1.00 94.31 99 SER A O 1
ATOM 765 N N . LYS A 1 100 ? 7.416 1.605 -8.927 1.00 98.19 100 LYS A N 1
ATOM 766 C CA . LYS A 1 100 ? 7.159 0.185 -9.166 1.00 98.19 100 LYS A CA 1
ATOM 767 C C . LYS A 1 100 ? 6.725 -0.494 -7.868 1.00 98.19 100 LYS A C 1
ATOM 769 O O . LYS A 1 100 ? 7.503 -0.626 -6.930 1.00 98.19 100 LYS A O 1
ATOM 774 N N . SER A 1 101 ? 5.491 -0.979 -7.860 1.00 98.44 101 SER A N 1
ATOM 775 C CA . SER A 1 101 ? 4.900 -1.710 -6.741 1.00 98.44 101 SER A CA 1
ATOM 776 C C . SER A 1 101 ? 5.514 -3.098 -6.552 1.00 98.44 101 SER A C 1
ATOM 778 O O . SER A 1 101 ? 5.824 -3.789 -7.531 1.00 98.44 101 SER A O 1
ATOM 780 N N . VAL A 1 102 ? 5.590 -3.551 -5.301 1.00 98.75 102 VAL A N 1
ATOM 781 C CA . VAL A 1 102 ? 5.901 -4.938 -4.922 1.00 98.75 102 VAL A CA 1
ATOM 782 C C . VAL A 1 102 ? 4.921 -5.899 -5.599 1.00 98.75 102 VAL A C 1
ATOM 784 O O . VAL A 1 102 ? 5.332 -6.942 -6.112 1.00 98.75 102 VAL A O 1
ATOM 787 N N . LYS A 1 103 ? 3.638 -5.517 -5.719 1.00 98.75 103 LYS A N 1
ATOM 788 C CA . LYS A 1 103 ? 2.616 -6.289 -6.447 1.00 98.75 103 LYS A CA 1
ATOM 789 C C . LYS A 1 103 ? 3.071 -6.700 -7.845 1.00 98.75 103 LYS A C 1
ATOM 791 O O . LYS A 1 103 ? 2.847 -7.833 -8.259 1.00 98.75 103 LYS A O 1
ATOM 796 N N . THR A 1 104 ? 3.718 -5.804 -8.592 1.00 98.50 104 THR A N 1
ATOM 797 C CA . THR A 1 104 ? 4.168 -6.128 -9.959 1.00 98.50 104 THR A CA 1
ATOM 798 C C . THR A 1 104 ? 5.344 -7.098 -9.999 1.00 98.50 104 THR A C 1
ATOM 800 O O . THR A 1 104 ? 5.546 -7.724 -11.030 1.00 98.50 104 THR A O 1
ATOM 803 N N . VAL A 1 105 ? 6.116 -7.232 -8.917 1.00 98.69 105 VAL A N 1
ATOM 804 C CA . VAL A 1 105 ? 7.142 -8.281 -8.785 1.00 98.69 105 VAL A CA 1
ATOM 805 C C . VAL A 1 105 ? 6.484 -9.624 -8.469 1.00 98.69 105 VAL A C 1
ATOM 807 O O . VAL A 1 105 ? 6.848 -10.642 -9.043 1.00 98.69 105 VAL A O 1
ATOM 810 N N . LEU A 1 106 ? 5.438 -9.632 -7.637 1.00 98.75 106 LEU A N 1
ATOM 811 C CA . LEU A 1 106 ? 4.658 -10.842 -7.351 1.00 98.75 106 LEU A CA 1
ATOM 812 C C . LEU A 1 106 ? 3.984 -11.452 -8.587 1.00 98.75 106 LEU A C 1
ATOM 814 O O . LEU A 1 106 ? 3.703 -12.649 -8.581 1.00 98.75 106 LEU A O 1
ATOM 818 N N . MET A 1 107 ? 3.759 -10.672 -9.652 1.00 98.75 107 MET A N 1
ATOM 819 C CA . MET A 1 107 ? 3.219 -11.189 -10.917 1.00 98.75 107 MET A CA 1
ATOM 820 C C . MET A 1 107 ? 4.117 -12.252 -11.566 1.00 98.75 107 MET A C 1
ATOM 822 O O . MET A 1 107 ? 3.601 -13.081 -12.316 1.00 98.75 107 MET A O 1
ATOM 826 N N . ASP A 1 108 ? 5.413 -12.303 -11.235 1.00 98.06 108 ASP A N 1
ATOM 827 C CA . ASP A 1 108 ? 6.320 -13.359 -11.704 1.00 98.06 108 ASP A CA 1
ATOM 828 C C . ASP A 1 108 ? 5.835 -14.758 -11.275 1.00 98.06 108 ASP A C 1
ATOM 830 O O . ASP A 1 108 ? 5.961 -15.715 -12.036 1.00 98.06 108 ASP A O 1
ATOM 834 N N . LEU A 1 109 ? 5.179 -14.877 -10.109 1.00 98.38 109 LEU A N 1
ATOM 835 C CA . LEU A 1 109 ? 4.600 -16.139 -9.618 1.00 98.38 109 LEU A CA 1
ATOM 836 C C . LEU A 1 109 ? 3.375 -16.605 -10.424 1.00 98.38 109 LEU A C 1
ATOM 838 O O . LEU A 1 109 ? 2.983 -17.767 -10.336 1.00 98.38 109 LEU A O 1
ATOM 842 N N . PHE A 1 110 ? 2.756 -15.710 -11.195 1.00 98.38 110 PHE A N 1
ATOM 843 C CA . PHE A 1 110 ? 1.551 -15.989 -11.980 1.00 98.38 110 PHE A CA 1
ATOM 844 C C . PHE A 1 110 ? 1.845 -16.128 -13.476 1.00 98.38 110 PHE A C 1
ATOM 846 O O . PHE A 1 110 ? 1.025 -16.693 -14.206 1.00 98.38 110 PHE A O 1
ATOM 853 N N . ALA A 1 111 ? 3.019 -15.678 -13.928 1.00 95.88 111 ALA A N 1
ATOM 854 C CA . ALA A 1 111 ? 3.392 -15.617 -15.335 1.00 95.88 111 ALA A CA 1
ATOM 855 C C . ALA A 1 111 ? 3.325 -16.981 -16.042 1.00 95.88 111 ALA A C 1
ATOM 857 O O . ALA A 1 111 ? 2.757 -17.074 -17.129 1.00 95.88 111 ALA A O 1
ATOM 858 N N . GLU A 1 112 ? 3.821 -18.055 -15.414 1.00 95.38 112 GLU A N 1
ATOM 859 C CA . GLU A 1 112 ? 3.782 -19.410 -15.996 1.00 95.38 112 GLU A CA 1
ATOM 860 C C . GLU A 1 112 ? 2.353 -19.931 -16.204 1.00 95.38 112 GLU A C 1
ATOM 862 O O . GLU A 1 112 ? 2.084 -20.679 -17.143 1.00 95.38 112 GLU A O 1
ATOM 867 N N . SER A 1 113 ? 1.415 -19.514 -15.349 1.00 95.25 113 SER A N 1
ATOM 868 C CA . SER A 1 113 ? 0.005 -19.883 -15.486 1.00 95.25 113 SER A CA 1
ATOM 869 C C . SER A 1 113 ? -0.712 -19.096 -16.591 1.00 95.25 113 SER A C 1
ATOM 871 O O . SER A 1 113 ? -1.788 -19.506 -17.029 1.00 95.25 113 SER A O 1
ATOM 873 N N . GLY A 1 114 ? -0.133 -17.979 -17.046 1.00 96.88 114 GLY A N 1
ATOM 874 C CA . GLY A 1 114 ? -0.763 -17.028 -17.962 1.00 96.88 114 GLY A CA 1
ATOM 875 C C . GLY A 1 114 ? -1.819 -16.128 -17.309 1.00 96.88 114 GLY A C 1
ATOM 876 O O . GLY A 1 114 ? -2.548 -15.447 -18.025 1.00 96.88 114 GLY A O 1
ATOM 877 N N . ASN A 1 115 ? -1.937 -16.123 -15.975 1.00 97.88 115 ASN A N 1
ATOM 878 C CA . ASN A 1 115 ? -2.890 -15.272 -15.263 1.00 97.88 115 ASN A CA 1
ATOM 879 C C . ASN A 1 115 ? -2.312 -13.868 -15.015 1.00 97.88 115 ASN A C 1
ATOM 881 O O . ASN A 1 115 ? -1.630 -13.631 -14.019 1.00 97.88 115 ASN A O 1
ATOM 885 N N . PHE A 1 116 ? -2.589 -12.937 -15.927 1.00 96.75 116 PHE A N 1
ATOM 886 C CA . PHE A 1 116 ? -2.178 -11.530 -15.805 1.00 96.75 116 PHE A CA 1
ATOM 887 C C . PHE A 1 116 ? -3.324 -10.589 -15.421 1.00 96.75 116 PHE A C 1
ATOM 889 O O . PHE A 1 116 ? -3.076 -9.451 -15.020 1.00 96.75 116 PHE A O 1
ATOM 896 N N . ASP A 1 117 ? -4.563 -11.069 -15.511 1.00 98.19 117 ASP A N 1
ATOM 897 C CA . ASP A 1 117 ? -5.762 -10.342 -15.111 1.00 98.19 117 ASP A CA 1
ATOM 898 C C . ASP A 1 117 ? -5.986 -10.502 -13.603 1.00 98.19 117 ASP A C 1
ATOM 900 O O . ASP A 1 117 ? -6.775 -11.330 -13.145 1.00 98.19 117 ASP A O 1
ATOM 904 N N . ILE A 1 118 ? -5.178 -9.767 -12.836 1.00 98.69 118 ILE A N 1
ATOM 905 C CA . ILE A 1 118 ? -5.200 -9.736 -11.374 1.00 98.69 118 ILE A CA 1
ATOM 906 C C . ILE A 1 118 ? -5.191 -8.270 -10.932 1.00 98.69 118 ILE A C 1
ATOM 908 O O . ILE A 1 118 ? -4.173 -7.582 -11.073 1.00 98.69 118 ILE A O 1
ATOM 912 N N . GLU A 1 119 ? -6.306 -7.793 -10.381 1.00 98.69 119 GLU A N 1
ATOM 913 C CA . GLU A 1 119 ? -6.432 -6.447 -9.813 1.00 98.69 119 GLU A CA 1
ATOM 914 C C . GLU A 1 119 ? -5.536 -6.243 -8.575 1.00 98.69 119 GLU A C 1
ATOM 916 O O . GLU A 1 119 ? -4.963 -7.187 -8.034 1.00 98.69 119 GLU A O 1
ATOM 921 N N . GLY A 1 120 ? -5.446 -5.004 -8.088 1.00 98.25 120 GLY A N 1
ATOM 922 C CA . GLY A 1 120 ? -4.721 -4.656 -6.863 1.00 98.25 120 GLY A CA 1
ATOM 923 C C . GLY A 1 120 ? -3.287 -4.179 -7.099 1.00 98.25 120 GLY A C 1
ATOM 924 O O . GLY A 1 120 ? -2.694 -4.405 -8.159 1.00 98.25 120 GLY A O 1
ATOM 925 N N . ILE A 1 121 ? -2.766 -3.442 -6.119 1.00 98.56 121 ILE A N 1
ATOM 926 C CA . ILE A 1 121 ? -1.441 -2.796 -6.112 1.00 98.56 121 ILE A CA 1
ATOM 927 C C . ILE A 1 121 ? -0.941 -2.666 -4.660 1.00 98.56 121 ILE A C 1
ATOM 929 O O . ILE A 1 121 ? -1.442 -3.338 -3.757 1.00 98.56 121 ILE A O 1
ATOM 933 N N . ASP A 1 122 ? 0.047 -1.806 -4.421 1.00 98.69 122 ASP A N 1
ATOM 934 C CA . ASP A 1 122 ? 0.545 -1.513 -3.083 1.00 98.69 122 ASP A CA 1
ATOM 935 C C . ASP A 1 122 ? -0.310 -0.425 -2.404 1.00 98.69 122 ASP A C 1
ATOM 937 O O . ASP A 1 122 ? -0.650 0.595 -3.005 1.00 98.69 122 ASP A O 1
ATOM 941 N N . SER A 1 123 ? -0.628 -0.624 -1.127 1.00 98.31 123 SER A N 1
ATOM 942 C CA . SER A 1 123 ? -1.281 0.329 -0.229 1.00 98.31 123 SER A CA 1
ATOM 943 C C . SER A 1 123 ? -0.322 0.705 0.897 1.00 98.31 123 SER A C 1
ATOM 945 O O . SER A 1 123 ? 0.216 -0.166 1.583 1.00 98.31 123 SER A O 1
ATOM 947 N N . LYS A 1 124 ? -0.129 2.008 1.127 1.00 97.69 124 LYS A N 1
ATOM 948 C CA . LYS A 1 124 ? 0.845 2.505 2.104 1.00 97.69 124 LYS A CA 1
ATOM 949 C C . LYS A 1 124 ? 0.270 3.599 3.004 1.00 97.69 124 LYS A C 1
ATOM 951 O O . LYS A 1 124 ? -0.122 4.658 2.532 1.00 97.69 124 LYS A O 1
ATOM 956 N N . ASN A 1 125 ? 0.345 3.363 4.312 1.00 98.25 125 ASN A N 1
ATOM 957 C CA . ASN A 1 125 ? 0.405 4.388 5.357 1.00 98.25 125 ASN A CA 1
ATOM 958 C C . ASN A 1 125 ? 1.044 3.748 6.597 1.00 98.25 125 ASN A C 1
ATOM 960 O O . ASN A 1 125 ? 0.331 3.151 7.408 1.00 98.25 125 ASN A O 1
ATOM 964 N N . ALA A 1 126 ? 2.370 3.844 6.728 1.00 98.06 126 ALA A N 1
ATOM 965 C CA . ALA A 1 126 ? 3.125 3.166 7.789 1.00 98.06 126 ALA A CA 1
ATOM 966 C C . ALA A 1 126 ? 2.634 1.707 7.984 1.00 98.06 126 ALA A C 1
ATOM 968 O O . ALA A 1 126 ? 2.269 1.034 7.014 1.00 98.06 126 ALA A O 1
ATOM 969 N N . CYS A 1 127 ? 2.505 1.260 9.234 1.00 98.50 127 CYS A N 1
ATOM 970 C CA . CYS A 1 127 ? 2.050 -0.081 9.595 1.00 98.50 127 CYS A CA 1
ATOM 971 C C . CYS A 1 127 ? 0.563 -0.379 9.268 1.00 98.50 127 CYS A C 1
ATOM 973 O O . CYS A 1 127 ? 0.123 -1.513 9.440 1.00 98.50 127 CYS A O 1
ATOM 975 N N . TYR A 1 128 ? -0.220 0.592 8.771 1.00 98.81 128 TYR A N 1
ATOM 976 C CA . TYR A 1 128 ? -1.642 0.417 8.425 1.00 98.81 128 TYR A CA 1
ATOM 977 C C . TYR A 1 128 ? -1.872 -0.100 6.992 1.00 98.81 128 TYR A C 1
ATOM 979 O O . TYR A 1 128 ? -2.964 -0.578 6.676 1.00 98.81 128 TYR A O 1
ATOM 987 N N . GLY A 1 129 ? -0.862 -0.027 6.113 1.00 98.19 129 GLY A N 1
ATOM 988 C CA . GLY A 1 129 ? -1.007 -0.326 4.678 1.00 98.19 129 GLY A CA 1
ATOM 989 C C . GLY A 1 129 ? -1.644 -1.688 4.368 1.00 98.19 129 GLY A C 1
ATOM 990 O O . GLY A 1 129 ? -2.476 -1.794 3.470 1.00 98.19 129 GLY A O 1
ATOM 991 N N . SER A 1 130 ? -1.337 -2.716 5.161 1.00 97.94 130 SER A N 1
ATOM 992 C CA . SER A 1 130 ? -1.897 -4.068 5.015 1.00 97.94 130 SER A CA 1
ATOM 993 C C . SER A 1 130 ? -3.371 -4.173 5.389 1.00 97.94 130 SER A C 1
ATOM 995 O O . SER A 1 130 ? -4.107 -4.930 4.761 1.00 97.94 130 SER A O 1
ATOM 997 N N . THR A 1 131 ? -3.842 -3.396 6.365 1.00 98.75 131 THR A N 1
ATOM 998 C CA . THR A 1 131 ? -5.273 -3.337 6.687 1.00 98.75 131 THR A CA 1
ATOM 999 C C . THR A 1 131 ? -6.057 -2.596 5.613 1.00 98.75 131 THR A C 1
ATOM 1001 O O . THR A 1 131 ? -7.156 -3.030 5.273 1.00 98.75 131 THR A O 1
ATOM 1004 N N . ALA A 1 132 ? -5.479 -1.557 5.005 1.00 98.69 132 ALA A N 1
ATOM 1005 C CA . ALA A 1 132 ? -6.067 -0.935 3.819 1.00 98.69 132 ALA A CA 1
ATOM 1006 C C . ALA A 1 132 ? -6.163 -1.933 2.648 1.00 98.69 132 ALA A C 1
ATOM 1008 O O . ALA A 1 132 ? -7.236 -2.089 2.069 1.00 98.69 132 ALA A O 1
ATOM 1009 N N . ALA A 1 133 ? -5.083 -2.670 2.360 1.00 98.75 133 ALA A N 1
ATOM 1010 C CA . ALA A 1 133 ? -5.066 -3.735 1.354 1.00 98.75 133 ALA A CA 1
ATOM 1011 C C . ALA A 1 133 ? -6.124 -4.821 1.632 1.00 98.75 133 ALA A C 1
ATOM 1013 O O . ALA A 1 133 ? -6.860 -5.226 0.735 1.00 98.75 133 ALA A O 1
ATOM 1014 N N . LEU A 1 134 ? -6.268 -5.241 2.891 1.00 98.75 134 LEU A N 1
ATOM 1015 C CA . LEU A 1 134 ? -7.264 -6.231 3.289 1.00 98.75 134 LEU A CA 1
ATOM 1016 C C . LEU A 1 134 ? -8.701 -5.740 3.115 1.00 98.75 134 LEU A C 1
ATOM 1018 O O . LEU A 1 134 ? -9.541 -6.468 2.587 1.00 98.75 134 LEU A O 1
ATOM 1022 N N . PHE A 1 135 ? -8.991 -4.505 3.523 1.00 98.81 135 PHE A N 1
ATOM 1023 C CA . PHE A 1 135 ? -10.307 -3.910 3.305 1.00 98.81 135 PHE A CA 1
ATOM 1024 C C . PHE A 1 135 ? -10.608 -3.756 1.815 1.00 98.81 135 PHE A C 1
ATOM 1026 O O . PHE A 1 135 ? -11.728 -4.046 1.402 1.00 98.81 135 PHE A O 1
ATOM 1033 N N . ASN A 1 136 ? -9.622 -3.389 0.993 1.00 98.81 136 ASN A N 1
ATOM 1034 C CA . ASN A 1 136 ? -9.785 -3.333 -0.459 1.00 98.81 136 ASN A CA 1
ATOM 1035 C C . ASN A 1 136 ? -10.131 -4.708 -1.050 1.00 98.81 136 ASN A C 1
ATOM 1037 O O . ASN A 1 136 ? -11.055 -4.798 -1.854 1.00 98.81 136 ASN A O 1
ATOM 1041 N N . ALA A 1 137 ? -9.462 -5.778 -0.611 1.00 98.75 137 ALA A N 1
ATOM 1042 C CA . ALA A 1 137 ? -9.748 -7.139 -1.060 1.00 98.75 137 ALA A CA 1
ATOM 1043 C C . ALA A 1 137 ? -11.155 -7.620 -0.659 1.00 98.75 137 ALA A C 1
ATOM 1045 O O . ALA A 1 137 ? -11.880 -8.159 -1.494 1.00 98.75 137 ALA A O 1
ATOM 1046 N N . ILE A 1 138 ? -11.571 -7.383 0.591 1.00 98.38 138 ILE A N 1
ATOM 1047 C CA . ILE A 1 138 ? -12.925 -7.722 1.068 1.00 98.38 138 ILE A CA 1
ATOM 1048 C C . ILE A 1 138 ? -13.977 -6.932 0.285 1.00 98.38 138 ILE A C 1
ATOM 1050 O O . ILE A 1 138 ? -14.931 -7.513 -0.228 1.00 98.38 138 ILE A O 1
ATOM 1054 N N . ASN A 1 139 ? -13.776 -5.619 0.138 1.00 98.19 139 ASN A N 1
ATOM 1055 C CA . ASN A 1 139 ? -14.684 -4.756 -0.611 1.00 98.19 139 ASN A CA 1
ATOM 1056 C C . ASN A 1 139 ? -14.784 -5.181 -2.079 1.00 98.19 139 ASN A C 1
ATOM 1058 O O . ASN A 1 139 ? -15.877 -5.144 -2.634 1.00 98.19 139 ASN A O 1
ATOM 1062 N N . TRP A 1 140 ? -13.674 -5.593 -2.702 1.00 98.38 140 TRP A N 1
ATOM 1063 C CA . TRP A 1 140 ? -13.661 -6.096 -4.075 1.00 98.38 140 TRP A CA 1
ATOM 1064 C C . TRP A 1 140 ? -14.486 -7.378 -4.209 1.00 98.38 140 TRP A C 1
ATOM 1066 O O . TRP A 1 140 ? -15.359 -7.414 -5.074 1.00 98.38 140 TRP A O 1
ATOM 1076 N N . ILE A 1 141 ? -14.300 -8.363 -3.318 1.00 98.25 141 ILE A N 1
ATOM 1077 C CA . ILE A 1 141 ? -15.101 -9.603 -3.304 1.00 98.25 141 ILE A CA 1
ATOM 1078 C C . ILE A 1 141 ? -16.590 -9.286 -3.132 1.00 98.25 141 ILE A C 1
ATOM 1080 O O . ILE A 1 141 ? -17.440 -9.858 -3.804 1.00 98.25 141 ILE A O 1
ATOM 1084 N N . GLU A 1 142 ? -16.934 -8.344 -2.258 1.00 96.38 142 GLU A N 1
ATOM 1085 C CA . GLU A 1 142 ? -18.324 -7.947 -2.023 1.00 96.38 142 GLU A CA 1
ATOM 1086 C C . GLU A 1 142 ? -18.906 -7.002 -3.092 1.00 96.38 142 GLU A C 1
ATOM 1088 O O . GLU A 1 142 ? -20.087 -6.639 -3.015 1.00 96.38 142 GLU A O 1
ATOM 1093 N N . SER A 1 143 ? -18.102 -6.582 -4.072 1.00 95.12 143 SER A N 1
ATOM 1094 C CA . SER A 1 143 ? -18.504 -5.642 -5.116 1.00 95.12 143 SER A CA 1
ATOM 1095 C C . SER A 1 143 ? -19.161 -6.331 -6.315 1.00 95.12 143 SER A C 1
ATOM 1097 O O . SER A 1 143 ? -19.123 -7.547 -6.484 1.00 95.12 143 SER A O 1
ATOM 1099 N N . ARG A 1 144 ? -19.724 -5.518 -7.216 1.00 92.19 144 ARG A N 1
ATOM 1100 C CA . ARG A 1 144 ? -20.215 -5.982 -8.524 1.00 92.19 144 ARG A CA 1
ATOM 1101 C C . ARG A 1 144 ? -19.096 -6.331 -9.512 1.00 92.19 144 ARG A C 1
ATOM 1103 O O . ARG A 1 144 ? -19.394 -6.942 -10.530 1.00 92.19 144 ARG A O 1
ATOM 1110 N N . SER A 1 145 ? -17.857 -5.927 -9.230 1.00 93.25 145 SER A N 1
ATOM 1111 C CA . SER A 1 145 ? -16.688 -6.248 -10.057 1.00 93.25 145 SER A CA 1
ATOM 1112 C C . SER A 1 145 ? -16.073 -7.600 -9.704 1.00 93.25 145 SER A C 1
ATOM 1114 O O . SER A 1 145 ? -15.159 -8.038 -10.392 1.00 93.25 145 SER A O 1
ATOM 1116 N N . TRP A 1 146 ? -16.554 -8.266 -8.647 1.00 97.00 146 TRP A N 1
ATOM 1117 C CA . TRP A 1 146 ? -16.069 -9.591 -8.295 1.00 97.00 146 TRP A CA 1
ATOM 1118 C C . TRP A 1 146 ? -16.387 -10.598 -9.400 1.00 97.00 146 TRP A C 1
ATOM 1120 O O . TRP A 1 146 ? -17.530 -10.743 -9.836 1.00 97.00 146 TRP A O 1
ATOM 1130 N N . ASP A 1 147 ? -15.367 -11.328 -9.820 1.00 94.50 147 ASP A N 1
ATOM 1131 C CA . ASP A 1 147 ? -15.413 -12.288 -10.921 1.00 94.50 147 ASP A CA 1
ATOM 1132 C C . ASP A 1 147 ? -15.508 -13.750 -10.446 1.00 94.50 147 ASP A C 1
ATOM 1134 O O . ASP A 1 147 ? -15.420 -14.683 -11.246 1.00 94.50 147 ASP A O 1
ATOM 1138 N N . GLY A 1 148 ? -15.682 -13.964 -9.138 1.00 95.62 148 GLY A N 1
ATOM 1139 C CA . GLY A 1 148 ? -15.742 -15.287 -8.516 1.00 95.62 148 GLY A CA 1
ATOM 1140 C C . GLY A 1 148 ? -14.391 -15.842 -8.048 1.00 95.62 148 GLY A C 1
ATOM 1141 O O . GLY A 1 148 ? -14.378 -16.880 -7.384 1.00 95.62 148 GLY A O 1
ATOM 1142 N N . ARG A 1 149 ? -13.265 -15.186 -8.360 1.00 98.38 149 ARG A N 1
ATOM 1143 C CA . ARG A 1 149 ? -11.917 -15.609 -7.944 1.00 98.38 149 ARG A CA 1
ATOM 1144 C C . ARG A 1 149 ? -11.562 -15.103 -6.544 1.00 98.38 149 ARG A C 1
ATOM 1146 O O . ARG A 1 149 ? -12.157 -14.159 -6.028 1.00 98.38 149 ARG A O 1
ATOM 1153 N N . ASN A 1 150 ? -10.576 -15.731 -5.910 1.00 98.81 150 ASN A N 1
ATOM 1154 C CA . ASN A 1 150 ? -10.083 -15.307 -4.599 1.00 98.81 150 ASN A CA 1
ATOM 1155 C C . ASN A 1 150 ? -9.142 -14.100 -4.721 1.00 98.81 150 ASN A C 1
ATOM 1157 O O . ASN A 1 150 ? -8.583 -13.829 -5.789 1.00 98.81 150 ASN A O 1
ATOM 1161 N N . ALA A 1 151 ? -8.932 -13.404 -3.606 1.00 98.94 151 ALA A N 1
ATOM 1162 C CA . ALA A 1 151 ? -7.921 -12.361 -3.489 1.00 98.94 151 ALA A CA 1
ATOM 1163 C C . ALA A 1 151 ? -6.742 -12.829 -2.623 1.00 98.94 151 ALA A C 1
ATOM 1165 O O . ALA A 1 151 ? -6.920 -13.630 -1.709 1.00 98.94 151 ALA A O 1
ATOM 1166 N N . ILE A 1 152 ? -5.543 -12.310 -2.873 1.00 98.94 152 ILE A N 1
ATOM 1167 C CA . ILE A 1 152 ? -4.387 -12.449 -1.981 1.00 98.94 152 ILE A CA 1
ATOM 1168 C C . ILE A 1 152 ? -4.053 -11.083 -1.391 1.00 98.94 152 ILE A C 1
ATOM 1170 O O . ILE A 1 152 ? -3.969 -10.089 -2.107 1.00 98.94 152 ILE A O 1
ATOM 1174 N N . VAL A 1 153 ? -3.834 -11.040 -0.082 1.00 98.94 153 VAL A N 1
ATOM 1175 C CA . VAL A 1 153 ? -3.334 -9.855 0.616 1.00 98.94 153 VAL A CA 1
ATOM 1176 C C . VAL A 1 153 ? -1.980 -10.192 1.211 1.00 98.94 153 VAL A C 1
ATOM 1178 O O . VAL A 1 153 ? -1.870 -11.098 2.039 1.00 98.94 153 VAL A O 1
ATOM 1181 N N . PHE A 1 154 ? -0.953 -9.461 0.796 1.00 98.88 154 PHE A N 1
ATOM 1182 C CA . PHE A 1 154 ? 0.369 -9.515 1.403 1.00 98.88 154 PHE A CA 1
ATOM 1183 C C . PHE A 1 154 ? 0.535 -8.375 2.413 1.00 98.88 154 PHE A C 1
ATOM 1185 O O . PHE A 1 154 ? 0.137 -7.242 2.156 1.00 98.88 154 PHE A O 1
ATOM 1192 N N . ALA A 1 155 ? 1.137 -8.675 3.558 1.00 98.75 155 ALA A N 1
ATOM 1193 C CA . ALA A 1 155 ? 1.413 -7.741 4.638 1.00 98.75 155 ALA A CA 1
ATOM 1194 C C . ALA A 1 155 ? 2.812 -8.022 5.179 1.00 98.75 155 ALA A C 1
ATOM 1196 O O . ALA A 1 155 ? 3.019 -9.076 5.772 1.00 98.75 155 ALA A O 1
ATOM 1197 N N . GLY A 1 156 ? 3.778 -7.130 5.012 1.00 98.06 156 GLY A N 1
ATOM 1198 C CA . GLY A 1 156 ? 5.128 -7.414 5.482 1.00 98.06 156 GLY A CA 1
ATOM 1199 C C . GLY A 1 156 ? 6.070 -6.241 5.363 1.00 98.06 156 GLY A C 1
ATOM 1200 O O . GLY A 1 156 ? 5.844 -5.333 4.570 1.00 98.06 156 GLY A O 1
ATOM 1201 N N . ASP A 1 157 ? 7.128 -6.279 6.167 1.00 98.75 157 ASP A N 1
ATOM 1202 C CA . ASP A 1 157 ? 8.118 -5.213 6.243 1.00 98.75 157 ASP A CA 1
ATOM 1203 C C . ASP A 1 157 ? 9.427 -5.685 6.882 1.00 98.75 157 ASP A C 1
ATOM 1205 O O . ASP A 1 157 ? 9.502 -6.709 7.572 1.00 98.75 157 ASP A O 1
ATOM 1209 N N . ILE A 1 158 ? 10.446 -4.851 6.681 1.00 98.25 158 ILE A N 1
ATOM 1210 C CA . ILE A 1 158 ? 11.712 -4.860 7.410 1.00 98.25 158 ILE A CA 1
ATOM 1211 C C . ILE A 1 158 ? 11.751 -3.565 8.235 1.00 98.25 158 ILE A C 1
ATOM 1213 O O . ILE A 1 158 ? 11.852 -2.467 7.677 1.00 98.25 158 ILE A O 1
ATOM 1217 N N . ALA A 1 159 ? 11.612 -3.692 9.555 1.00 96.94 159 ALA A N 1
ATOM 1218 C CA . ALA A 1 159 ? 11.557 -2.589 10.507 1.00 96.94 159 ALA A CA 1
ATOM 1219 C C . ALA A 1 159 ? 12.926 -2.373 11.154 1.00 96.94 159 ALA A C 1
ATOM 1221 O O . ALA A 1 159 ? 13.312 -3.081 12.084 1.00 96.94 159 ALA A O 1
ATOM 1222 N N . ILE A 1 160 ? 13.659 -1.376 10.660 1.00 93.88 160 ILE A N 1
ATOM 1223 C CA . ILE A 1 160 ? 14.997 -1.047 11.151 1.00 93.88 160 ILE A CA 1
ATOM 1224 C C . ILE A 1 160 ? 15.099 0.415 11.572 1.00 93.88 160 ILE A C 1
ATOM 1226 O O . ILE A 1 160 ? 14.439 1.298 11.022 1.00 93.88 160 ILE A O 1
ATOM 1230 N N . TYR A 1 161 ? 15.955 0.650 12.560 1.00 92.81 161 TYR A N 1
ATOM 1231 C CA . TYR A 1 161 ? 16.182 1.945 13.185 1.00 92.81 161 TYR A CA 1
ATOM 1232 C C . TYR A 1 161 ? 17.680 2.189 13.333 1.00 92.81 161 TYR A C 1
ATOM 1234 O O . TYR A 1 161 ? 18.459 1.242 13.484 1.00 92.81 161 TYR A O 1
ATOM 1242 N N . ALA A 1 162 ? 18.060 3.466 13.332 1.00 89.94 162 ALA A N 1
ATOM 1243 C CA . ALA A 1 162 ? 19.417 3.880 13.648 1.00 89.94 162 ALA A CA 1
ATOM 1244 C C . ALA A 1 162 ? 19.813 3.447 15.073 1.00 89.94 162 ALA A C 1
ATOM 1246 O O . ALA A 1 162 ? 18.971 3.086 15.901 1.00 89.94 162 ALA A O 1
ATOM 1247 N N . GLU A 1 163 ? 21.112 3.501 15.366 1.00 89.44 163 GLU A N 1
ATOM 1248 C CA . GLU A 1 163 ? 21.613 3.306 16.727 1.00 89.44 163 GLU A CA 1
ATOM 1249 C C . GLU A 1 163 ? 20.909 4.215 17.740 1.00 89.44 163 GLU A C 1
ATOM 1251 O O . GLU A 1 163 ? 20.719 5.405 17.496 1.00 89.44 163 GLU A O 1
ATOM 1256 N N . GLY A 1 164 ? 20.534 3.646 18.887 1.00 89.44 164 GLY A N 1
ATOM 1257 C CA . GLY A 1 164 ? 19.851 4.356 19.962 1.00 89.44 164 GLY A CA 1
ATOM 1258 C C . GLY A 1 164 ? 18.614 3.615 20.463 1.00 89.44 164 GLY A C 1
ATOM 1259 O O . GLY A 1 164 ? 18.368 2.460 20.122 1.00 89.44 164 GLY A O 1
ATOM 1260 N N . GLY A 1 165 ? 17.805 4.301 21.273 1.00 86.44 165 GLY A N 1
ATOM 1261 C CA . GLY A 1 165 ? 16.693 3.693 22.017 1.00 86.44 165 GLY A CA 1
ATOM 1262 C C . GLY A 1 165 ? 15.555 3.100 21.175 1.00 86.44 165 GLY A C 1
ATOM 1263 O O . GLY A 1 165 ? 14.701 2.421 21.735 1.00 86.44 165 GLY A O 1
ATOM 1264 N N . ALA A 1 166 ? 15.532 3.336 19.858 1.00 88.94 166 ALA A N 1
ATOM 1265 C CA . ALA A 1 166 ? 14.550 2.756 18.940 1.00 88.94 166 ALA A CA 1
ATOM 1266 C C . ALA A 1 166 ? 15.033 1.462 18.254 1.00 88.94 166 ALA A C 1
ATOM 1268 O O . ALA A 1 166 ? 14.210 0.701 17.753 1.00 88.94 166 ALA A O 1
ATOM 1269 N N . ARG A 1 167 ? 16.341 1.160 18.255 1.00 93.44 167 ARG A N 1
ATOM 1270 C CA . ARG A 1 167 ? 16.881 -0.097 17.698 1.00 93.44 167 ARG A CA 1
ATOM 1271 C C . ARG A 1 167 ? 16.188 -1.357 18.257 1.00 93.44 167 ARG A C 1
ATOM 1273 O O . ARG A 1 167 ? 15.831 -2.198 17.437 1.00 93.44 167 ARG A O 1
ATOM 1280 N N . PRO A 1 168 ? 15.928 -1.487 19.574 1.00 95.06 168 PRO A N 1
ATOM 1281 C CA . PRO A 1 168 ? 15.322 -2.690 20.166 1.00 95.06 168 PRO A CA 1
ATOM 1282 C C . PRO A 1 168 ? 13.825 -2.879 19.858 1.00 95.06 168 PRO A C 1
ATOM 1284 O O . PRO A 1 168 ? 13.205 -3.842 20.296 1.00 95.06 168 PRO A O 1
ATOM 1287 N N . VAL A 1 169 ? 13.193 -1.940 19.143 1.00 94.44 169 VAL A N 1
ATOM 1288 C CA . VAL A 1 169 ? 11.800 -2.084 18.675 1.00 94.44 169 VAL A CA 1
ATOM 1289 C C . VAL A 1 169 ? 11.715 -2.362 17.173 1.00 94.44 169 VAL A C 1
ATOM 1291 O O . VAL A 1 169 ? 10.649 -2.214 16.572 1.00 94.44 169 VAL A O 1
ATOM 1294 N N . GLY A 1 170 ? 12.835 -2.746 16.558 1.00 96.38 170 GLY A N 1
ATOM 1295 C CA . GLY A 1 170 ? 12.884 -3.248 15.191 1.00 96.38 170 GLY A CA 1
ATOM 1296 C C . GLY A 1 170 ? 12.341 -4.671 15.061 1.00 96.38 170 GLY A C 1
ATOM 1297 O O . GLY A 1 170 ? 11.749 -5.240 15.981 1.00 96.38 170 GLY A O 1
ATOM 1298 N N . GLY A 1 171 ? 12.534 -5.246 13.882 1.00 97.88 171 GLY A N 1
ATOM 1299 C CA . GLY A 1 171 ? 12.116 -6.601 13.555 1.00 97.88 171 GLY A CA 1
ATOM 1300 C C . GLY A 1 171 ? 11.856 -6.770 12.066 1.00 97.88 171 GLY A C 1
ATOM 1301 O O . GLY A 1 171 ? 12.077 -5.868 11.260 1.00 97.88 171 GLY A O 1
ATOM 1302 N N . ALA A 1 172 ? 11.410 -7.958 11.676 1.00 98.50 172 ALA A N 1
ATOM 1303 C CA . ALA A 1 172 ? 11.084 -8.243 10.287 1.00 98.50 172 ALA A CA 1
ATOM 1304 C C . ALA A 1 172 ? 10.175 -9.463 10.182 1.00 98.50 172 ALA A C 1
ATOM 1306 O O . ALA A 1 172 ? 10.348 -10.457 10.892 1.00 98.50 172 ALA A O 1
ATOM 1307 N N . GLY A 1 173 ? 9.223 -9.395 9.260 1.00 98.56 173 GLY A N 1
ATOM 1308 C CA . GLY A 1 173 ? 8.383 -10.525 8.900 1.00 98.56 173 GLY A CA 1
ATOM 1309 C C . GLY A 1 173 ? 7.247 -10.124 7.975 1.00 98.56 173 GLY A C 1
ATOM 1310 O O . GLY A 1 173 ? 7.037 -8.948 7.676 1.00 98.56 173 GLY A O 1
ATOM 1311 N N . ALA A 1 174 ? 6.529 -11.129 7.496 1.00 98.62 174 ALA A N 1
ATOM 1312 C CA . ALA A 1 174 ? 5.453 -10.976 6.542 1.00 98.62 174 ALA A CA 1
ATOM 1313 C C . ALA A 1 174 ? 4.376 -12.055 6.699 1.00 98.62 174 ALA A C 1
ATOM 1315 O O . ALA A 1 174 ? 4.626 -13.148 7.205 1.00 98.62 174 ALA A O 1
ATOM 1316 N N . CYS A 1 175 ? 3.185 -11.744 6.210 1.00 98.81 175 CYS A N 1
ATOM 1317 C CA . CYS A 1 175 ? 2.005 -12.585 6.167 1.00 98.81 175 CYS A CA 1
ATOM 1318 C C . CYS A 1 175 ? 1.383 -12.503 4.768 1.00 98.81 175 CYS A C 1
ATOM 1320 O O . CYS A 1 175 ? 1.224 -11.412 4.221 1.00 98.81 175 CYS A O 1
ATOM 1322 N N . ALA A 1 176 ? 1.006 -13.644 4.201 1.00 98.88 176 ALA A N 1
ATOM 1323 C CA . ALA A 1 176 ? 0.158 -13.729 3.021 1.00 98.88 176 ALA A CA 1
ATOM 1324 C C . ALA A 1 176 ? -1.175 -14.380 3.411 1.00 98.88 176 ALA A C 1
ATOM 1326 O O . ALA A 1 176 ? -1.192 -15.431 4.053 1.00 98.88 176 ALA A O 1
ATOM 1327 N N . MET A 1 177 ? -2.289 -13.759 3.027 1.00 98.94 177 MET A N 1
ATOM 1328 C CA . MET A 1 177 ? -3.647 -14.214 3.329 1.00 98.94 177 MET A CA 1
ATOM 1329 C C . MET A 1 177 ? -4.427 -14.435 2.034 1.00 98.94 177 MET A C 1
ATOM 1331 O O . MET A 1 177 ? -4.492 -13.535 1.199 1.00 98.94 177 MET A O 1
ATOM 1335 N N . LEU A 1 178 ? -5.054 -15.601 1.887 1.00 98.94 178 LEU A N 1
ATOM 1336 C CA . LEU A 1 178 ? -6.049 -15.855 0.845 1.00 98.94 178 LEU A CA 1
ATOM 1337 C C . LEU A 1 178 ? -7.420 -15.411 1.358 1.00 98.94 178 LEU A C 1
ATOM 1339 O O . LEU A 1 178 ? -7.873 -15.906 2.391 1.00 98.94 178 LEU A O 1
ATOM 1343 N N . ILE A 1 179 ? -8.082 -14.512 0.638 1.00 98.94 179 ILE A N 1
ATOM 1344 C CA . ILE A 1 179 ? -9.387 -13.954 0.985 1.00 98.94 179 ILE A CA 1
ATOM 1345 C C . ILE A 1 179 ? -10.442 -14.476 0.010 1.00 98.94 179 ILE A C 1
ATOM 1347 O O . ILE A 1 179 ? -10.237 -14.460 -1.205 1.00 98.94 179 ILE A O 1
ATOM 1351 N N . GLY A 1 180 ? -11.580 -14.917 0.538 1.00 98.62 180 GLY A N 1
ATOM 1352 C CA . GLY A 1 180 ? -12.693 -15.425 -0.258 1.00 98.62 180 GLY A CA 1
ATOM 1353 C C . GLY A 1 180 ? -13.968 -15.624 0.566 1.00 98.62 180 GLY A C 1
ATOM 1354 O O . GLY A 1 180 ? -13.962 -15.393 1.778 1.00 98.62 180 GLY A O 1
ATOM 1355 N N . PRO A 1 181 ? -15.079 -16.013 -0.081 1.00 98.19 181 PRO A N 1
ATOM 1356 C CA . PRO A 1 181 ? -16.343 -16.310 0.592 1.00 98.19 181 PRO A CA 1
ATOM 1357 C C . PRO A 1 181 ? -16.281 -17.619 1.392 1.00 98.19 181 PRO A C 1
ATOM 1359 O O . PRO A 1 181 ? -15.472 -18.498 1.100 1.00 98.19 181 PRO A O 1
ATOM 1362 N N . ASN A 1 182 ? -17.213 -17.793 2.335 1.00 97.88 182 ASN A N 1
ATOM 1363 C CA . ASN A 1 182 ? -17.326 -18.985 3.191 1.00 97.88 182 ASN A CA 1
ATOM 1364 C C . ASN A 1 182 ? -16.045 -19.291 3.989 1.00 97.88 182 ASN A C 1
ATOM 1366 O O . ASN A 1 182 ? -15.671 -20.450 4.178 1.00 97.88 182 ASN A O 1
ATOM 1370 N N . ALA A 1 183 ? -15.359 -18.244 4.435 1.00 98.69 183 ALA A N 1
ATOM 1371 C CA . ALA A 1 183 ? -14.110 -18.365 5.161 1.00 98.69 183 ALA A CA 1
ATOM 1372 C C . ALA A 1 183 ? -14.310 -18.918 6.586 1.00 98.69 183 ALA A C 1
ATOM 1374 O O . ALA A 1 183 ? -15.311 -18.610 7.237 1.00 98.69 183 ALA A O 1
ATOM 1375 N N . PRO A 1 184 ? -13.343 -19.680 7.134 1.00 98.56 184 PRO A N 1
ATOM 1376 C CA . PRO A 1 184 ? -13.345 -20.036 8.550 1.00 98.56 184 PRO A CA 1
ATOM 1377 C C . PRO A 1 184 ? -13.114 -18.815 9.448 1.00 98.56 184 PRO A C 1
ATOM 1379 O O . PRO A 1 184 ? -13.619 -18.789 10.567 1.00 98.56 184 PRO A O 1
ATOM 1382 N N . VAL A 1 185 ? -12.397 -17.798 8.962 1.00 98.75 185 VAL A N 1
ATOM 1383 C CA . VAL A 1 185 ? -12.109 -16.548 9.676 1.00 98.75 185 VAL A CA 1
ATOM 1384 C C . VAL A 1 185 ? -12.795 -15.392 8.948 1.00 98.75 185 VAL A C 1
ATOM 1386 O O . VAL A 1 185 ? -12.265 -14.851 7.983 1.00 98.75 185 VAL A O 1
ATOM 1389 N N . VAL A 1 186 ? -13.993 -15.025 9.393 1.00 98.75 186 VAL A N 1
ATOM 1390 C CA . VAL A 1 186 ? -14.910 -14.108 8.698 1.00 98.75 186 VAL A CA 1
ATOM 1391 C C . VAL A 1 186 ? -14.766 -12.681 9.199 1.00 98.75 186 VAL A C 1
ATOM 1393 O O . VAL A 1 186 ? -14.747 -12.450 10.405 1.00 98.75 186 VAL A O 1
ATOM 1396 N N . PHE A 1 187 ? -14.746 -11.713 8.287 1.00 97.94 187 PHE A N 1
ATOM 1397 C CA . PHE A 1 187 ? -14.742 -10.297 8.639 1.00 97.94 187 PHE A CA 1
ATOM 1398 C C . PHE A 1 187 ? -16.148 -9.800 8.947 1.00 97.94 187 PHE A C 1
ATOM 1400 O O . PHE A 1 187 ? -17.099 -10.075 8.217 1.00 97.94 187 PHE A O 1
ATOM 1407 N N . GLU A 1 188 ? -16.292 -9.036 10.027 1.00 96.00 188 GLU A N 1
ATOM 1408 C CA . GLU A 1 188 ? -17.550 -8.353 10.304 1.00 96.00 188 GLU A CA 1
ATOM 1409 C C . GLU A 1 188 ? -17.579 -6.979 9.612 1.00 96.00 188 GLU A C 1
ATOM 1411 O O . GLU A 1 188 ? -16.565 -6.274 9.582 1.00 96.00 188 GLU A O 1
ATOM 1416 N N . PRO A 1 189 ? -18.736 -6.543 9.079 1.00 92.25 189 PRO A N 1
ATOM 1417 C CA . PRO A 1 189 ? -18.830 -5.360 8.216 1.00 92.25 189 PRO A CA 1
ATOM 1418 C C . PRO A 1 189 ? -18.773 -4.021 8.979 1.00 92.25 189 PRO A C 1
ATOM 1420 O O . PRO A 1 189 ? -19.067 -2.966 8.417 1.00 92.25 189 PRO A O 1
ATOM 1423 N N . ILE A 1 190 ? -18.452 -4.039 10.277 1.00 94.31 190 ILE A N 1
ATOM 1424 C CA . ILE A 1 190 ? -18.432 -2.851 11.135 1.00 94.31 190 ILE A CA 1
ATOM 1425 C C . ILE A 1 190 ? -16.994 -2.525 11.517 1.00 94.31 190 ILE A C 1
ATOM 1427 O O . ILE A 1 190 ? -16.361 -3.266 12.262 1.00 94.31 190 ILE A O 1
ATOM 1431 N N . HIS A 1 191 ? -16.496 -1.379 11.048 1.00 95.06 191 HIS A N 1
ATOM 1432 C CA . HIS A 1 191 ? -15.152 -0.885 11.369 1.00 95.06 191 HIS A CA 1
ATOM 1433 C C . HIS A 1 191 ? -15.235 0.529 11.940 1.00 95.06 191 HIS A C 1
ATOM 1435 O O . HIS A 1 191 ? -15.905 1.396 11.374 1.00 95.06 191 HIS A O 1
ATOM 1441 N N . GLY A 1 192 ? -14.553 0.799 13.045 1.00 98.31 192 GLY A N 1
ATOM 1442 C CA . GLY A 1 192 ? -14.319 2.147 13.548 1.00 98.31 192 GLY A CA 1
ATOM 1443 C C . GLY A 1 192 ? -12.962 2.651 13.079 1.00 98.31 192 GLY A C 1
ATOM 1444 O O . GLY A 1 192 ? -11.955 2.028 13.376 1.00 98.31 192 GLY A O 1
ATOM 1445 N N . THR A 1 193 ? -12.918 3.772 12.363 1.00 98.75 193 THR A N 1
ATOM 1446 C CA . THR A 1 193 ? -11.686 4.290 11.742 1.00 98.75 193 THR A CA 1
ATOM 1447 C C . THR A 1 193 ? -11.367 5.675 12.286 1.00 98.75 193 THR A C 1
ATOM 1449 O O . THR A 1 193 ? -12.272 6.490 12.479 1.00 98.75 193 THR A O 1
ATOM 1452 N N . HIS A 1 194 ? -10.084 5.937 12.521 1.00 98.62 194 HIS A N 1
ATOM 1453 C CA . HIS A 1 194 ? -9.557 7.249 12.878 1.00 98.62 194 HIS A CA 1
ATOM 1454 C C . HIS A 1 194 ? -8.345 7.552 11.998 1.00 98.62 194 HIS A C 1
ATOM 1456 O O . HIS A 1 194 ? -7.450 6.721 11.875 1.00 98.62 194 HIS A O 1
ATOM 1462 N N . MET A 1 195 ? -8.334 8.729 11.384 1.00 98.50 195 MET A N 1
ATOM 1463 C CA . MET A 1 195 ? -7.201 9.244 10.624 1.00 98.50 195 MET A CA 1
ATOM 1464 C C . MET A 1 195 ? -6.983 10.696 11.036 1.00 98.50 195 MET A C 1
ATOM 1466 O O . MET A 1 195 ? -7.952 11.438 11.211 1.00 98.50 195 MET A O 1
ATOM 1470 N N . ALA A 1 196 ? -5.730 11.092 11.202 1.00 97.81 196 ALA A N 1
ATOM 1471 C CA . ALA A 1 196 ? -5.342 12.445 11.583 1.00 97.81 196 ALA A CA 1
ATOM 1472 C C . ALA A 1 196 ? -3.986 12.774 10.962 1.00 97.81 196 ALA A C 1
ATOM 1474 O O . ALA A 1 196 ? -3.241 11.864 10.646 1.00 97.81 196 ALA A O 1
ATOM 1475 N N . ASN A 1 197 ? -3.657 14.054 10.802 1.00 98.12 197 ASN A N 1
ATOM 1476 C CA . ASN A 1 197 ? -2.329 14.472 10.350 1.00 98.12 197 ASN A CA 1
ATOM 1477 C C . ASN A 1 197 ? -1.395 14.645 11.560 1.00 98.12 197 ASN A C 1
ATOM 1479 O O . ASN A 1 197 ? -1.619 15.534 12.385 1.00 98.12 197 ASN A O 1
ATOM 1483 N N . THR A 1 198 ? -0.371 13.802 11.674 1.00 96.56 198 THR A N 1
ATOM 1484 C CA . THR A 1 198 ? 0.593 13.764 12.780 1.00 96.56 198 THR A CA 1
ATOM 1485 C C . THR A 1 198 ? 2.007 13.486 12.271 1.00 96.56 198 THR A C 1
ATOM 1487 O O . THR A 1 198 ? 2.210 12.756 11.309 1.00 96.56 198 THR A O 1
ATOM 1490 N N . TYR A 1 199 ? 3.005 14.040 12.959 1.00 97.00 199 TYR A N 1
ATOM 1491 C CA . TYR A 1 199 ? 4.428 13.766 12.719 1.00 97.00 199 TYR A CA 1
ATOM 1492 C C . TYR A 1 199 ? 5.024 12.965 13.882 1.00 97.00 199 TYR A C 1
ATOM 1494 O O . TYR A 1 199 ? 6.017 13.356 14.480 1.00 97.00 199 TYR A O 1
ATOM 1502 N N . ASP A 1 200 ? 4.363 11.870 14.256 1.00 97.12 200 ASP A N 1
ATOM 1503 C CA . ASP A 1 200 ? 4.800 11.001 15.349 1.00 97.12 200 ASP A CA 1
ATOM 1504 C C . ASP A 1 200 ? 5.890 10.004 14.913 1.00 97.12 200 ASP A C 1
ATOM 1506 O O . ASP A 1 200 ? 6.844 9.756 15.647 1.00 97.12 200 ASP A O 1
ATOM 1510 N N . PHE A 1 201 ? 5.774 9.474 13.694 1.00 97.81 201 PHE A N 1
ATOM 1511 C CA . PHE A 1 201 ? 6.783 8.660 13.016 1.00 97.81 201 PHE A CA 1
ATOM 1512 C C . PHE A 1 201 ? 6.593 8.809 11.506 1.00 97.81 201 PHE A C 1
ATOM 1514 O O . PHE A 1 201 ? 5.467 8.714 11.011 1.00 97.81 201 PHE A O 1
ATOM 1521 N N . TYR A 1 202 ? 7.677 9.049 10.769 1.00 97.19 202 TYR A N 1
ATOM 1522 C CA . TYR A 1 202 ? 7.644 9.245 9.318 1.00 97.19 202 TYR A CA 1
ATOM 1523 C C . TYR A 1 202 ? 9.029 9.029 8.687 1.00 97.19 202 TYR A C 1
ATOM 1525 O O . TYR A 1 202 ? 10.047 9.053 9.367 1.00 97.19 202 TYR A O 1
ATOM 1533 N N . LYS A 1 203 ? 9.090 8.803 7.367 1.00 96.62 203 LYS A N 1
ATOM 1534 C CA . LYS A 1 203 ? 10.339 8.532 6.620 1.00 96.62 203 LYS A CA 1
ATOM 1535 C C . LYS A 1 203 ? 10.577 9.605 5.547 1.00 96.62 203 LYS A C 1
ATOM 1537 O O . LYS A 1 203 ? 10.281 9.359 4.377 1.00 96.62 203 LYS A O 1
ATOM 1542 N N . PRO A 1 204 ? 11.042 10.813 5.920 1.00 95.88 204 PRO A N 1
ATOM 1543 C CA . PRO A 1 204 ? 11.216 11.916 4.974 1.00 95.88 204 PRO A CA 1
ATOM 1544 C C . PRO A 1 204 ? 12.499 11.781 4.139 1.00 95.88 204 PRO A C 1
ATOM 1546 O O . PRO A 1 204 ? 12.553 12.252 3.003 1.00 95.88 204 PRO A O 1
ATOM 1549 N N . ASN A 1 205 ? 13.536 11.133 4.681 1.00 93.81 205 ASN A N 1
ATOM 1550 C CA . ASN A 1 205 ? 14.806 10.935 3.995 1.00 93.81 205 ASN A CA 1
ATOM 1551 C C . ASN A 1 205 ? 14.756 9.682 3.113 1.00 93.81 205 ASN A C 1
ATOM 1553 O O . ASN A 1 205 ? 15.037 8.580 3.566 1.00 93.81 205 ASN A O 1
ATOM 1557 N N . LEU A 1 206 ? 14.456 9.866 1.828 1.00 90.31 206 LEU A N 1
ATOM 1558 C CA . LEU A 1 206 ? 14.321 8.768 0.860 1.00 90.31 206 LEU A CA 1
ATOM 1559 C C . LEU A 1 206 ? 15.628 8.024 0.541 1.00 90.31 206 LEU A C 1
ATOM 1561 O O . LEU A 1 206 ? 15.585 7.048 -0.197 1.00 90.31 206 LEU A O 1
ATOM 1565 N N . SER A 1 207 ? 16.775 8.509 1.024 1.00 89.62 207 SER A N 1
ATOM 1566 C CA . SER A 1 207 ? 18.068 7.832 0.848 1.00 89.62 207 SER A CA 1
ATOM 1567 C C . SER A 1 207 ? 18.439 6.950 2.043 1.00 89.62 207 SER A C 1
ATOM 1569 O O . SER A 1 207 ? 19.487 6.312 2.001 1.00 89.62 207 SER A O 1
ATOM 1571 N N . SER A 1 208 ? 17.621 6.937 3.100 1.00 91.25 208 SER A N 1
ATOM 1572 C CA . SER A 1 208 ? 17.821 6.158 4.321 1.00 91.25 208 SER A CA 1
ATOM 1573 C C . SER A 1 208 ? 16.605 5.273 4.586 1.00 91.25 208 SER A C 1
ATOM 1575 O O . SER A 1 208 ? 15.467 5.679 4.356 1.00 91.25 208 SER A O 1
ATOM 1577 N N . GLU A 1 209 ? 16.834 4.077 5.126 1.00 91.31 209 GLU A N 1
ATOM 1578 C CA . GLU A 1 209 ? 15.744 3.226 5.619 1.00 91.31 209 GLU A CA 1
ATOM 1579 C C . GLU A 1 209 ? 15.221 3.677 6.987 1.00 91.31 209 GLU A C 1
ATOM 1581 O O . GLU A 1 209 ? 14.099 3.326 7.368 1.00 91.31 209 GLU A O 1
ATOM 1586 N N . TYR A 1 210 ? 16.020 4.456 7.723 1.00 93.88 210 TYR A N 1
ATOM 1587 C CA . TYR A 1 210 ? 15.693 4.857 9.082 1.00 93.88 210 TYR A CA 1
ATOM 1588 C C . TYR A 1 210 ? 14.597 5.935 9.107 1.00 93.88 210 TYR A C 1
ATOM 1590 O O . TYR A 1 210 ? 14.654 6.903 8.342 1.00 93.88 210 TYR A O 1
ATOM 1598 N N . PRO A 1 211 ? 13.603 5.792 9.996 1.00 95.38 211 PRO A N 1
ATOM 1599 C CA . PRO A 1 211 ? 12.557 6.784 10.194 1.00 95.38 211 PRO A CA 1
ATOM 1600 C C . PRO A 1 211 ? 12.999 7.923 11.118 1.00 95.38 211 PRO A C 1
ATOM 1602 O O . PRO A 1 211 ? 13.842 7.742 11.994 1.00 95.38 211 PRO A O 1
ATOM 1605 N N . GLU A 1 212 ? 12.331 9.064 10.977 1.00 95.50 212 GLU A N 1
ATOM 1606 C CA . GLU A 1 212 ? 12.221 10.073 12.028 1.00 95.50 212 GLU A CA 1
ATOM 1607 C C . GLU A 1 212 ? 11.129 9.643 13.010 1.00 95.50 212 GLU A C 1
ATOM 1609 O O . GLU A 1 212 ? 10.031 9.253 12.593 1.00 95.50 212 GLU A O 1
ATOM 1614 N N . VAL A 1 213 ? 11.419 9.702 14.312 1.00 93.69 213 VAL A N 1
ATOM 1615 C CA . VAL A 1 213 ? 10.516 9.208 15.362 1.00 93.69 213 VAL A CA 1
ATOM 1616 C C . VAL A 1 213 ? 10.497 10.154 16.554 1.00 93.69 213 VAL A C 1
ATOM 1618 O O . VAL A 1 213 ? 11.523 10.378 17.193 1.00 93.69 213 VAL A O 1
ATOM 1621 N N . ASP A 1 214 ? 9.307 10.625 16.914 1.00 93.31 214 ASP A N 1
ATOM 1622 C CA . ASP A 1 214 ? 9.036 11.233 18.214 1.00 93.31 214 ASP A CA 1
ATOM 1623 C C . ASP A 1 214 ? 8.394 10.164 19.111 1.00 93.31 214 ASP A C 1
ATOM 1625 O O . ASP A 1 214 ? 7.195 9.883 19.041 1.00 93.31 214 ASP A O 1
ATOM 1629 N N . GLY A 1 215 ? 9.222 9.516 19.936 1.00 90.44 215 GLY A N 1
ATOM 1630 C CA . GLY A 1 215 ? 8.811 8.406 20.801 1.00 90.44 215 GLY A CA 1
ATOM 1631 C C . GLY A 1 215 ? 7.593 8.742 21.679 1.00 90.44 215 GLY A C 1
ATOM 1632 O O . GLY A 1 215 ? 6.560 8.076 21.545 1.00 90.44 215 GLY A O 1
ATOM 1633 N N . PRO A 1 216 ? 7.653 9.777 22.538 1.00 92.94 216 PRO A N 1
ATOM 1634 C CA . PRO A 1 216 ? 6.510 10.208 23.346 1.00 92.94 216 PRO A CA 1
ATOM 1635 C C . PRO A 1 216 ? 5.255 10.534 22.519 1.00 92.94 216 PRO A C 1
ATOM 1637 O O . PRO A 1 216 ? 4.139 10.137 22.887 1.00 92.94 216 PRO A O 1
ATOM 1640 N N . LYS A 1 217 ? 5.410 11.211 21.373 1.00 95.50 217 LYS A N 1
ATOM 1641 C CA . LYS A 1 217 ? 4.275 11.530 20.500 1.00 95.50 217 LYS A CA 1
ATOM 1642 C C . LYS A 1 217 ? 3.673 10.287 19.847 1.00 95.50 217 LYS A C 1
ATOM 1644 O O . LYS A 1 217 ? 2.450 10.209 19.741 1.00 95.50 217 LYS A O 1
ATOM 1649 N N . SER A 1 218 ? 4.482 9.301 19.464 1.00 95.50 218 SER A N 1
ATOM 1650 C CA . SER A 1 218 ? 4.009 8.042 18.867 1.00 95.50 218 SER A CA 1
ATOM 1651 C C . SER A 1 218 ? 3.112 7.250 19.816 1.00 95.50 218 SER A C 1
ATOM 1653 O O . SER A 1 218 ? 2.058 6.767 19.405 1.00 95.50 218 SER A O 1
ATOM 1655 N N . ILE A 1 219 ? 3.440 7.218 21.111 1.00 95.94 219 ILE A N 1
ATOM 1656 C CA . ILE A 1 219 ? 2.628 6.536 22.129 1.00 95.94 219 ILE A CA 1
ATOM 1657 C C . ILE A 1 219 ? 1.280 7.244 22.304 1.00 95.94 219 ILE A C 1
ATOM 1659 O O . ILE A 1 219 ? 0.227 6.608 22.248 1.00 95.94 219 ILE A O 1
ATOM 1663 N N . THR A 1 220 ? 1.292 8.567 22.487 1.00 97.50 220 THR A N 1
ATOM 1664 C CA . THR A 1 220 ? 0.046 9.336 22.669 1.00 97.50 220 THR A CA 1
ATOM 1665 C C . THR A 1 220 ? -0.839 9.311 21.422 1.00 97.50 220 THR A C 1
ATOM 1667 O O . THR A 1 220 ? -2.065 9.260 21.544 1.00 97.50 220 THR A O 1
ATOM 1670 N N . THR A 1 221 ? -0.239 9.276 20.228 1.00 98.44 221 THR A N 1
ATOM 1671 C CA . THR A 1 221 ? -0.959 9.162 18.951 1.00 98.44 221 THR A CA 1
ATOM 1672 C C . THR A 1 221 ? -1.569 7.769 18.778 1.00 98.44 221 THR A C 1
ATOM 1674 O O . THR A 1 221 ? -2.751 7.676 18.451 1.00 98.44 221 THR A O 1
ATOM 1677 N N . TYR A 1 222 ? -0.840 6.697 19.112 1.00 98.75 222 TYR A N 1
ATOM 1678 C CA . TYR A 1 222 ? -1.365 5.326 19.136 1.00 98.75 222 TYR A CA 1
ATOM 1679 C C . TYR A 1 222 ? -2.584 5.196 20.057 1.00 98.75 222 TYR A C 1
ATOM 1681 O O . TYR A 1 222 ? -3.633 4.711 19.631 1.00 98.75 222 TYR A O 1
ATOM 1689 N N . LEU A 1 223 ? -2.480 5.670 21.305 1.00 98.50 223 LEU A N 1
ATOM 1690 C CA . LEU A 1 223 ? -3.578 5.595 22.278 1.00 98.50 223 LEU A CA 1
ATOM 1691 C C . LEU A 1 223 ? -4.774 6.464 21.864 1.00 98.50 223 LEU A C 1
ATOM 1693 O O . LEU A 1 223 ? -5.917 6.028 21.976 1.00 98.50 223 LEU A O 1
ATOM 1697 N N . THR A 1 224 ? -4.523 7.650 21.303 1.00 98.69 224 THR A N 1
ATOM 1698 C CA . THR A 1 224 ? -5.585 8.508 20.753 1.00 98.69 224 THR A CA 1
ATOM 1699 C C . THR A 1 224 ? -6.313 7.831 19.596 1.00 98.69 224 THR A C 1
ATOM 1701 O O . THR A 1 224 ? -7.543 7.875 19.512 1.00 98.69 224 THR A O 1
ATOM 1704 N N . ALA A 1 225 ? -5.572 7.193 18.693 1.00 98.81 225 ALA A N 1
ATOM 1705 C CA . ALA A 1 225 ? -6.147 6.479 17.567 1.00 98.81 225 ALA A CA 1
ATOM 1706 C C . ALA A 1 225 ? -6.941 5.245 18.025 1.00 98.81 225 ALA A C 1
ATOM 1708 O O . ALA A 1 225 ? -8.017 4.981 17.480 1.00 98.81 225 ALA A O 1
ATOM 1709 N N . LEU A 1 226 ? -6.471 4.538 19.058 1.00 98.75 226 LEU A N 1
ATOM 1710 C CA . LEU A 1 226 ? -7.182 3.431 19.701 1.00 98.75 226 LEU A CA 1
ATOM 1711 C C . LEU A 1 226 ? -8.514 3.889 20.308 1.00 98.75 226 LEU A C 1
ATOM 1713 O O . LEU A 1 226 ? -9.558 3.351 19.945 1.00 98.75 226 LEU A O 1
ATOM 1717 N N . ASP A 1 227 ? -8.501 4.926 21.148 1.00 98.62 227 ASP A N 1
ATOM 1718 C CA . ASP A 1 227 ? -9.702 5.470 21.797 1.00 98.62 227 ASP A CA 1
ATOM 1719 C C . ASP A 1 227 ? -10.764 5.886 20.771 1.00 98.62 227 ASP A C 1
ATOM 1721 O O . ASP A 1 227 ? -11.952 5.551 20.886 1.00 98.62 227 ASP A O 1
ATOM 1725 N N . ASN A 1 228 ? -10.333 6.611 19.735 1.00 98.62 228 ASN A N 1
ATOM 1726 C CA . ASN A 1 228 ? -11.228 7.130 18.710 1.00 98.62 228 ASN A CA 1
ATOM 1727 C C . ASN A 1 228 ? -11.767 6.022 17.804 1.00 98.62 228 ASN A C 1
ATOM 1729 O O . ASN A 1 228 ? -12.973 5.974 17.558 1.00 98.62 228 ASN A O 1
ATOM 1733 N N . SER A 1 229 ? -10.914 5.117 17.323 1.00 98.75 229 SER A N 1
ATOM 1734 C CA . SER A 1 229 ? -11.350 4.007 16.470 1.00 98.75 229 SER A CA 1
ATOM 1735 C C . SER A 1 229 ? -12.281 3.049 17.221 1.00 98.75 229 SER A C 1
ATOM 1737 O O . SER A 1 229 ? -13.352 2.729 16.703 1.00 98.75 229 SER A O 1
ATOM 1739 N N . TYR A 1 230 ? -11.968 2.694 18.471 1.00 98.56 230 TYR A N 1
ATOM 1740 C CA . TYR A 1 230 ? -12.839 1.878 19.319 1.00 98.56 230 TYR A CA 1
ATOM 1741 C C . TYR A 1 230 ? -14.176 2.574 19.591 1.00 98.56 230 TYR A C 1
ATOM 1743 O O . TYR A 1 230 ? -15.240 1.986 19.403 1.00 98.56 230 TYR A O 1
ATOM 1751 N N . SER A 1 231 ? -14.169 3.867 19.928 1.00 97.25 231 SER A N 1
ATOM 1752 C CA . SER A 1 231 ? -15.405 4.644 20.093 1.00 97.25 231 SER A CA 1
ATOM 1753 C C . SER A 1 231 ? -16.273 4.653 18.833 1.00 97.25 231 SER A C 1
ATOM 1755 O O . SER A 1 231 ? -17.480 4.426 18.925 1.00 97.25 231 SER A O 1
ATOM 1757 N N . ARG A 1 232 ? -15.681 4.836 17.644 1.00 97.69 232 ARG A N 1
ATOM 1758 C CA . ARG A 1 232 ? -16.424 4.777 16.373 1.00 97.69 232 ARG A CA 1
ATOM 1759 C C . ARG A 1 232 ? -16.959 3.386 16.065 1.00 97.69 232 ARG A C 1
ATOM 1761 O O . ARG A 1 232 ? -18.055 3.284 15.514 1.00 97.69 232 ARG A O 1
ATOM 1768 N N . TYR A 1 233 ? -16.221 2.337 16.418 1.00 97.69 233 TYR A N 1
ATOM 1769 C CA . TYR A 1 233 ? -16.696 0.964 16.296 1.00 97.69 233 TYR A CA 1
ATOM 1770 C C . TYR A 1 233 ? -17.928 0.750 17.186 1.00 97.69 233 TYR A C 1
ATOM 1772 O O . TYR A 1 233 ? -18.980 0.367 16.678 1.00 97.69 233 TYR A O 1
ATOM 1780 N N . ARG A 1 234 ? -17.849 1.107 18.477 1.00 95.56 234 ARG A N 1
ATOM 1781 C CA . ARG A 1 234 ? -18.962 0.978 19.438 1.00 95.56 234 ARG A CA 1
ATOM 1782 C C . ARG A 1 234 ? -20.215 1.721 18.976 1.00 95.56 234 ARG A C 1
ATOM 1784 O O . ARG A 1 234 ? -21.299 1.149 18.957 1.00 95.56 234 ARG A O 1
ATOM 1791 N N . GLU A 1 235 ? -20.067 2.960 18.508 1.00 93.88 235 GLU A N 1
ATOM 1792 C CA . GLU A 1 235 ? -21.176 3.754 17.962 1.00 93.88 235 GLU A CA 1
ATOM 1793 C C . GLU A 1 235 ? -21.818 3.114 16.719 1.00 93.88 235 GLU A C 1
ATOM 1795 O O . GLU A 1 235 ? -23.043 3.119 16.577 1.00 93.88 235 GLU A O 1
ATOM 1800 N N . LYS A 1 236 ? -21.013 2.574 15.793 1.00 94.88 236 LYS A N 1
ATOM 1801 C CA . LYS A 1 236 ? -21.522 1.890 14.593 1.00 94.88 236 LYS A CA 1
ATOM 1802 C C . LYS A 1 236 ? -22.237 0.588 14.955 1.00 94.88 236 LYS A C 1
ATOM 1804 O O . LYS A 1 236 ? -23.314 0.338 14.416 1.00 94.88 236 LYS A O 1
ATOM 1809 N N . THR A 1 237 ? -21.684 -0.188 15.884 1.00 93.00 237 THR A N 1
ATOM 1810 C CA . THR A 1 237 ? -22.298 -1.415 16.408 1.00 93.00 237 THR A CA 1
ATOM 1811 C C . THR A 1 237 ? -23.629 -1.122 17.078 1.00 93.00 237 THR A C 1
ATOM 1813 O O . THR A 1 237 ? -24.627 -1.765 16.755 1.00 93.00 237 THR A O 1
ATOM 1816 N N . ALA A 1 238 ? -23.675 -0.093 17.926 1.00 91.00 238 ALA A N 1
ATOM 1817 C CA . ALA A 1 238 ? -24.906 0.362 18.549 1.00 91.00 238 ALA A CA 1
ATOM 1818 C C . ALA A 1 238 ? -25.960 0.676 17.480 1.00 91.00 238 ALA A C 1
ATOM 1820 O O . ALA A 1 238 ? -27.034 0.084 17.497 1.00 91.00 238 ALA A O 1
ATOM 1821 N N . ARG A 1 239 ? -25.632 1.513 16.481 1.00 89.44 239 ARG A N 1
ATOM 1822 C CA . ARG A 1 239 ? -26.556 1.852 15.380 1.00 89.44 239 ARG A CA 1
ATOM 1823 C C . ARG A 1 239 ? -27.057 0.629 14.609 1.00 89.44 239 ARG A C 1
ATOM 1825 O O . ARG A 1 239 ? -28.245 0.570 14.298 1.00 89.44 239 ARG A O 1
ATOM 1832 N N . ALA A 1 240 ? -26.185 -0.333 14.311 1.00 87.31 240 ALA A N 1
ATOM 1833 C CA . ALA A 1 240 ? -26.565 -1.558 13.609 1.00 87.31 240 ALA A CA 1
ATOM 1834 C C . ALA A 1 240 ? -27.525 -2.434 14.436 1.00 87.31 240 ALA A C 1
ATOM 1836 O O . ALA A 1 240 ? -28.428 -3.055 13.877 1.00 87.31 240 ALA A O 1
ATOM 1837 N N . GLY A 1 241 ? -27.368 -2.441 15.763 1.00 78.81 241 GLY A N 1
ATOM 1838 C CA . GLY A 1 241 ? -28.202 -3.196 16.698 1.00 78.81 241 GLY A CA 1
ATOM 1839 C C . GLY A 1 241 ? -29.541 -2.549 17.081 1.00 78.81 241 GLY A C 1
ATOM 1840 O O . GLY A 1 241 ? -30.299 -3.186 17.804 1.00 78.81 241 GLY A O 1
ATOM 1841 N N . LYS A 1 242 ? -29.856 -1.325 16.610 1.00 63.84 242 LYS A N 1
ATOM 1842 C CA . LYS A 1 242 ? -31.022 -0.507 17.039 1.00 63.84 242 LYS A CA 1
ATOM 1843 C C . LYS A 1 242 ? -31.078 -0.332 18.576 1.00 63.84 242 LYS A C 1
ATOM 1845 O O . LYS A 1 242 ? -31.961 -0.891 19.226 1.00 63.84 242 LYS A O 1
ATOM 1850 N N . PRO A 1 243 ? -30.153 0.424 19.185 1.00 59.41 243 PRO A N 1
ATOM 1851 C CA . PRO A 1 243 ? -29.911 0.376 20.621 1.00 59.41 243 PRO A CA 1
ATOM 1852 C C . PRO A 1 243 ? -30.974 1.167 21.409 1.00 59.41 243 PRO A C 1
ATOM 1854 O O . PRO A 1 243 ? -31.506 2.163 20.921 1.00 59.41 243 PRO A O 1
ATOM 1857 N N . GLN A 1 244 ? -31.245 0.728 22.644 1.00 57.31 244 GLN A N 1
ATOM 1858 C CA . GLN A 1 244 ? -32.116 1.386 23.640 1.00 57.31 244 GLN A CA 1
ATOM 1859 C C . GLN A 1 244 ? -31.335 1.974 24.841 1.00 57.31 244 GLN A C 1
ATOM 1861 O O . GLN A 1 244 ? -31.955 2.480 25.772 1.00 57.31 244 GLN A O 1
ATOM 1866 N N . ALA A 1 245 ? -29.998 1.885 24.857 1.00 62.84 245 ALA A N 1
ATOM 1867 C CA . ALA A 1 245 ? -29.162 2.338 25.977 1.00 62.84 245 ALA A CA 1
ATOM 1868 C C . ALA A 1 245 ? -28.956 3.867 25.987 1.00 62.84 245 ALA A C 1
ATOM 1870 O O . ALA A 1 245 ? -28.890 4.482 24.923 1.00 62.84 245 ALA A O 1
ATOM 1871 N N . GLU A 1 246 ? -28.813 4.465 27.180 1.00 69.38 246 GLU A N 1
ATOM 1872 C CA . GLU A 1 246 ? -28.595 5.915 27.356 1.00 69.38 246 GLU A CA 1
ATOM 1873 C C . GLU A 1 246 ? -27.284 6.406 26.716 1.00 69.38 246 GLU A C 1
ATOM 1875 O O . GLU A 1 246 ? -27.282 7.446 26.059 1.00 69.38 246 GLU A O 1
ATOM 1880 N N . ASP A 1 247 ? -26.190 5.641 26.839 1.00 76.81 247 ASP A N 1
ATOM 1881 C CA . ASP A 1 247 ? -24.948 5.861 26.085 1.00 76.81 247 ASP A CA 1
ATOM 1882 C C . ASP A 1 247 ? -24.783 4.774 25.006 1.00 76.81 247 ASP A C 1
ATOM 1884 O O . ASP A 1 247 ? -24.547 3.608 25.345 1.00 76.81 247 ASP A O 1
ATOM 1888 N N . PRO A 1 248 ? -24.829 5.116 23.702 1.00 76.94 248 PRO A N 1
ATOM 1889 C CA . PRO A 1 248 ? -24.580 4.170 22.617 1.00 76.94 248 PRO A CA 1
ATOM 1890 C C . PRO A 1 248 ? -23.255 3.408 22.752 1.00 76.94 248 PRO A C 1
ATOM 1892 O O . PRO A 1 248 ? -23.177 2.248 22.342 1.00 76.94 248 PRO A O 1
ATOM 1895 N N . LYS A 1 249 ? -22.220 4.015 23.347 1.00 81.06 249 LYS A N 1
ATOM 1896 C CA . LYS A 1 249 ? -20.900 3.390 23.524 1.00 81.06 249 LYS A CA 1
ATOM 1897 C C . LYS A 1 249 ? -20.893 2.278 24.570 1.00 81.06 249 LYS A C 1
ATOM 1899 O O . LYS A 1 249 ? -19.973 1.474 24.563 1.00 81.06 249 LYS A O 1
ATOM 1904 N N . SER A 1 250 ? -21.919 2.185 25.412 1.00 81.69 250 SER A N 1
ATOM 1905 C CA . SER A 1 250 ? -22.075 1.088 26.376 1.00 81.69 250 SER A CA 1
ATOM 1906 C C . SER A 1 250 ? -22.623 -0.207 25.756 1.00 81.69 250 SER A C 1
ATOM 1908 O O . SER A 1 250 ? -22.646 -1.237 26.423 1.00 81.69 250 SER A O 1
ATOM 1910 N N . THR A 1 251 ? -23.050 -0.176 24.483 1.00 82.75 251 THR A N 1
ATOM 1911 C CA . THR A 1 251 ? -23.690 -1.325 23.807 1.00 82.75 251 THR A CA 1
ATOM 1912 C C . THR A 1 251 ? -22.739 -2.501 23.581 1.00 82.75 251 THR A C 1
ATOM 1914 O O . THR A 1 251 ? -23.190 -3.638 23.498 1.00 82.75 251 THR A O 1
ATOM 1917 N N . ILE A 1 252 ? -21.441 -2.231 23.430 1.00 91.25 252 ILE A N 1
ATOM 1918 C CA . ILE A 1 252 ? -20.411 -3.259 23.298 1.00 91.25 252 ILE A CA 1
ATOM 1919 C C . ILE A 1 252 ? -19.171 -2.831 24.087 1.00 91.25 252 ILE A C 1
ATOM 1921 O O . ILE A 1 252 ? -18.819 -1.650 24.109 1.00 91.25 252 ILE A O 1
ATOM 1925 N N . SER A 1 253 ? -18.538 -3.801 24.730 1.00 94.25 253 SER A N 1
ATOM 1926 C CA . SER A 1 253 ? -17.380 -3.678 25.608 1.00 94.25 253 SER A CA 1
ATOM 1927 C C . SER A 1 253 ? -16.328 -4.736 25.265 1.00 94.25 253 SER A C 1
ATOM 1929 O O . SER A 1 253 ? -16.537 -5.593 24.406 1.00 94.25 253 SER A O 1
ATOM 1931 N N . LEU A 1 254 ? -15.192 -4.709 25.954 1.00 94.31 254 LEU A N 1
ATOM 1932 C CA . LEU A 1 254 ? -14.110 -5.670 25.780 1.00 94.31 254 LEU A CA 1
ATOM 1933 C C . LEU A 1 254 ? -14.542 -7.116 26.083 1.00 94.31 254 LEU A C 1
ATOM 1935 O O . LEU A 1 254 ? -14.005 -8.042 25.490 1.00 94.31 254 LEU A O 1
ATOM 1939 N N . GLU A 1 255 ? -15.543 -7.311 26.948 1.00 94.19 255 GLU A N 1
ATOM 1940 C CA . GLU A 1 255 ? -16.118 -8.631 27.269 1.00 94.19 255 GLU A CA 1
ATOM 1941 C C . GLU A 1 255 ? -16.876 -9.276 26.098 1.00 94.19 255 GLU A C 1
ATOM 1943 O O . GLU A 1 255 ? -17.126 -10.478 26.115 1.00 94.19 255 GLU A O 1
ATOM 1948 N N . ASP A 1 256 ? -17.232 -8.502 25.070 1.00 95.94 256 ASP A N 1
ATOM 1949 C CA . ASP A 1 256 ? -17.895 -9.008 23.865 1.00 95.94 256 ASP A CA 1
ATOM 1950 C C . ASP A 1 256 ? -16.907 -9.587 22.832 1.00 95.94 256 ASP A C 1
ATOM 1952 O O . ASP A 1 256 ? -17.314 -10.011 21.741 1.00 95.94 256 ASP A O 1
ATOM 1956 N N . PHE A 1 257 ? -15.612 -9.590 23.162 1.00 98.12 257 PHE A N 1
ATOM 1957 C CA . PHE A 1 257 ? -14.536 -10.189 22.383 1.00 98.12 257 PHE A CA 1
ATOM 1958 C C . PHE A 1 257 ? -13.829 -11.259 23.214 1.00 98.12 257 PHE A C 1
ATOM 1960 O O . PHE A 1 257 ? -13.394 -11.012 24.334 1.00 98.12 257 PHE A O 1
ATOM 1967 N N . ASP A 1 258 ? -13.666 -12.449 22.644 1.00 98.62 258 ASP A N 1
ATOM 1968 C CA . ASP A 1 258 ? -12.956 -13.546 23.301 1.00 98.62 258 ASP A CA 1
ATOM 1969 C C . ASP A 1 258 ? -11.433 -13.344 23.259 1.00 98.62 258 ASP A C 1
ATOM 1971 O O . ASP A 1 258 ? -10.717 -13.705 24.193 1.00 98.62 258 ASP A O 1
ATOM 1975 N N . TYR A 1 259 ? -10.940 -12.742 22.172 1.00 98.81 259 TYR A N 1
ATOM 1976 C CA . TYR A 1 259 ? -9.527 -12.435 21.958 1.00 98.81 259 TYR A CA 1
ATOM 1977 C C . TYR A 1 259 ? -9.356 -11.027 21.393 1.00 98.81 259 TYR A C 1
ATOM 1979 O O . TYR A 1 259 ? -10.239 -10.514 20.703 1.00 98.81 259 TYR A O 1
ATOM 1987 N N . SER A 1 260 ? -8.203 -10.413 21.649 1.00 98.69 260 SER A N 1
ATOM 1988 C CA . SER A 1 260 ? -7.869 -9.089 21.122 1.00 98.69 260 SER A CA 1
ATOM 1989 C C . SER A 1 260 ? -6.473 -9.079 20.515 1.00 98.69 260 SER A C 1
ATOM 1991 O O . SER A 1 260 ? -5.484 -9.349 21.194 1.00 98.69 260 SER A O 1
ATOM 1993 N N . VAL A 1 261 ? -6.401 -8.751 19.227 1.00 98.88 261 VAL A N 1
ATOM 1994 C CA . VAL A 1 261 ? -5.164 -8.672 18.450 1.00 98.88 261 VAL A CA 1
ATOM 1995 C C . VAL A 1 261 ? -4.876 -7.208 18.133 1.00 98.88 261 VAL A C 1
ATOM 1997 O O . VAL A 1 261 ? -5.731 -6.477 17.631 1.00 98.88 261 VAL A O 1
ATOM 2000 N N . PHE A 1 262 ? -3.645 -6.780 18.389 1.00 98.88 262 PHE A N 1
ATOM 2001 C CA . PHE A 1 262 ? -3.208 -5.403 18.185 1.00 98.88 262 PHE A CA 1
ATOM 2002 C C . PHE A 1 262 ? -2.036 -5.353 17.210 1.00 98.88 262 PHE A C 1
ATOM 2004 O O . PHE A 1 262 ? -1.198 -6.260 17.177 1.00 98.88 262 PHE A O 1
ATOM 2011 N N . HIS A 1 263 ? -1.907 -4.246 16.478 1.00 98.75 263 HIS A N 1
ATOM 2012 C CA . HIS A 1 263 ? -0.601 -3.853 15.965 1.00 98.75 263 HIS A CA 1
ATOM 2013 C C . HIS A 1 263 ? 0.374 -3.762 17.150 1.00 98.75 263 HIS A C 1
ATOM 2015 O O . HIS A 1 263 ? 0.123 -3.032 18.116 1.00 98.75 263 HIS A O 1
ATOM 2021 N N . SER A 1 264 ? 1.455 -4.537 17.066 1.00 97.81 264 SER A N 1
ATOM 2022 C CA . SER A 1 264 ? 2.381 -4.817 18.160 1.00 97.81 264 SER A CA 1
ATOM 2023 C C . SER A 1 264 ? 3.782 -4.306 17.809 1.00 97.81 264 SER A C 1
ATOM 2025 O O . SER A 1 264 ? 4.608 -5.092 17.338 1.00 97.81 264 SER A O 1
ATOM 2027 N N . PRO A 1 265 ? 4.075 -3.005 17.997 1.00 95.31 265 PRO A N 1
ATOM 2028 C CA . PRO A 1 265 ? 5.434 -2.501 17.824 1.00 95.31 265 PRO A CA 1
ATOM 2029 C C . PRO A 1 265 ? 6.359 -3.018 18.934 1.00 95.31 265 PRO A C 1
ATOM 2031 O O . PRO A 1 265 ? 7.525 -3.303 18.691 1.00 95.31 265 PRO A O 1
ATOM 2034 N N . TYR A 1 266 ? 5.823 -3.185 20.146 1.00 96.81 266 TYR A N 1
ATOM 2035 C CA . TYR A 1 266 ? 6.455 -3.897 21.254 1.00 96.81 266 TYR A CA 1
ATOM 2036 C C . TYR A 1 266 ? 5.421 -4.307 22.306 1.00 96.81 266 TYR A C 1
ATOM 2038 O O . TYR A 1 266 ? 4.344 -3.709 22.409 1.00 96.81 266 TYR A O 1
ATOM 2046 N N . GLY A 1 267 ? 5.733 -5.343 23.090 1.00 96.50 267 GLY A N 1
ATOM 2047 C CA . GLY A 1 267 ? 4.776 -6.000 23.984 1.00 96.50 267 GLY A CA 1
ATOM 2048 C C . GLY A 1 267 ? 4.157 -5.079 25.039 1.00 96.50 267 GLY A C 1
ATOM 2049 O O . GLY A 1 267 ? 2.963 -5.175 25.327 1.00 96.50 267 GLY A O 1
ATOM 2050 N N . LYS A 1 268 ? 4.927 -4.133 25.585 1.00 97.06 268 LYS A N 1
ATOM 2051 C CA . LYS A 1 268 ? 4.425 -3.184 26.586 1.00 97.06 268 LYS A CA 1
ATOM 2052 C C . LYS A 1 268 ? 3.337 -2.266 26.026 1.00 97.06 268 LYS A C 1
ATOM 2054 O O . LYS A 1 268 ? 2.361 -2.012 26.730 1.00 97.06 268 LYS A O 1
ATOM 2059 N N . LEU A 1 269 ? 3.455 -1.790 24.782 1.00 97.94 269 LEU A N 1
ATOM 2060 C CA . LEU A 1 269 ? 2.417 -0.935 24.195 1.00 97.94 269 LEU A CA 1
ATOM 2061 C C . LEU A 1 269 ? 1.105 -1.698 24.011 1.00 97.94 269 LEU A C 1
ATOM 2063 O O . LEU A 1 269 ? 0.042 -1.133 24.241 1.00 97.94 269 LEU A O 1
ATOM 2067 N N . VAL A 1 270 ? 1.174 -2.990 23.685 1.00 98.44 270 VAL A N 1
ATOM 2068 C CA . VAL A 1 270 ? -0.010 -3.854 23.576 1.00 98.44 270 VAL A CA 1
ATOM 2069 C C . VAL A 1 270 ? -0.697 -4.022 24.934 1.00 98.44 270 VAL A C 1
ATOM 2071 O O . VAL A 1 270 ? -1.914 -3.877 25.028 1.00 98.44 270 VAL A O 1
ATOM 2074 N N . GLN A 1 271 ? 0.071 -4.247 26.009 1.00 97.94 271 GLN A N 1
ATOM 2075 C CA . GLN A 1 271 ? -0.467 -4.291 27.379 1.00 97.94 271 GLN A CA 1
ATOM 2076 C C . GLN A 1 271 ? -1.188 -2.987 27.743 1.00 97.94 271 GLN A C 1
ATOM 2078 O O . GLN A 1 271 ? -2.309 -3.019 28.254 1.00 97.94 271 GLN A O 1
ATOM 2083 N N . LYS A 1 272 ? -0.568 -1.841 27.433 1.00 97.94 272 LYS A N 1
ATOM 2084 C CA . LYS A 1 272 ? -1.152 -0.513 27.663 1.00 97.94 272 LYS A CA 1
ATOM 2085 C C . LYS A 1 272 ? -2.398 -0.275 26.813 1.00 97.94 272 LYS A C 1
ATOM 2087 O O . LYS A 1 272 ? -3.388 0.223 27.334 1.00 97.94 272 LYS A O 1
ATOM 2092 N N . GLY A 1 273 ? -2.383 -0.660 25.538 1.00 98.25 273 GLY A N 1
ATOM 2093 C CA . GLY A 1 273 ? -3.528 -0.543 24.635 1.00 98.25 273 GLY A CA 1
ATOM 2094 C C . GLY A 1 273 ? -4.725 -1.365 25.113 1.00 98.25 273 GLY A C 1
ATOM 2095 O O . GLY A 1 273 ? -5.835 -0.851 25.211 1.00 98.25 273 GLY A O 1
ATOM 2096 N N . HIS A 1 274 ? -4.502 -2.614 25.517 1.00 98.50 274 HIS A N 1
ATOM 2097 C CA . HIS A 1 274 ? -5.559 -3.455 26.075 1.00 98.50 274 HIS A CA 1
ATOM 2098 C C . HIS A 1 274 ? -6.142 -2.875 27.377 1.00 98.50 274 HIS A C 1
ATOM 2100 O O . HIS A 1 274 ? -7.359 -2.778 27.529 1.00 98.50 274 HIS A O 1
ATOM 2106 N N . ALA A 1 275 ? -5.285 -2.401 28.288 1.00 98.44 275 ALA A N 1
ATOM 2107 C CA . ALA A 1 275 ? -5.720 -1.683 29.487 1.00 98.44 275 ALA A CA 1
ATOM 2108 C C . ALA A 1 275 ? -6.494 -0.394 29.153 1.00 98.44 275 ALA A C 1
ATOM 2110 O O . ALA A 1 275 ? -7.469 -0.056 29.825 1.00 98.44 275 ALA A O 1
ATOM 2111 N N . ARG A 1 276 ? -6.104 0.307 28.081 1.00 98.56 276 ARG A N 1
ATOM 2112 C CA . ARG A 1 276 ? -6.782 1.514 27.603 1.00 98.56 276 ARG A CA 1
ATOM 2113 C C . ARG A 1 276 ? -8.185 1.219 27.068 1.00 98.56 276 ARG A C 1
ATOM 2115 O O . ARG A 1 276 ? -9.090 2.016 27.307 1.00 98.56 276 ARG A O 1
ATOM 2122 N N . LEU A 1 277 ? -8.413 0.082 26.409 1.00 98.31 277 LEU A N 1
ATOM 2123 C CA . LEU A 1 277 ? -9.772 -0.341 26.036 1.00 98.31 277 LEU A CA 1
ATOM 2124 C C . LEU A 1 277 ? -10.651 -0.554 27.275 1.00 98.31 277 LEU A C 1
ATOM 2126 O O . LEU A 1 277 ? -11.762 -0.031 27.329 1.00 98.31 277 LEU A O 1
ATOM 2130 N N . LEU A 1 278 ? -10.120 -1.219 28.306 1.00 97.62 278 LEU A N 1
ATOM 2131 C CA . LEU A 1 278 ? -10.833 -1.413 29.571 1.00 97.62 278 LEU A CA 1
ATOM 2132 C C . LEU A 1 278 ? -11.133 -0.080 30.282 1.00 97.62 278 LEU A C 1
ATOM 2134 O O . LEU A 1 278 ? -12.207 0.095 30.854 1.00 97.62 278 LEU A O 1
ATOM 2138 N N . PHE A 1 279 ? -10.219 0.890 30.197 1.00 98.12 279 PHE A N 1
ATOM 2139 C CA . PHE A 1 279 ? -10.464 2.260 30.655 1.00 98.12 279 PHE A CA 1
ATOM 2140 C C . PHE A 1 279 ? -11.615 2.936 29.894 1.00 98.12 279 PHE A C 1
ATOM 2142 O O . PHE A 1 279 ? -12.473 3.563 30.511 1.00 98.12 279 PHE A O 1
ATOM 2149 N N . ASN A 1 280 ? -11.696 2.774 28.570 1.00 97.88 280 ASN A N 1
ATOM 2150 C CA . ASN A 1 280 ? -12.817 3.303 27.783 1.00 97.88 280 ASN A CA 1
ATOM 2151 C C . ASN A 1 280 ? -14.161 2.671 28.174 1.00 97.88 280 ASN A C 1
ATOM 2153 O O . ASN A 1 280 ? -15.184 3.364 28.175 1.00 97.88 280 ASN A O 1
ATOM 2157 N N . ASP A 1 281 ? -14.172 1.380 28.505 1.00 96.81 281 ASP A N 1
ATOM 2158 C CA . ASP A 1 281 ? -15.368 0.692 28.997 1.00 96.81 281 ASP A CA 1
ATOM 2159 C C . ASP A 1 281 ? -15.787 1.224 30.371 1.00 96.81 281 ASP A C 1
ATOM 2161 O O . ASP A 1 281 ? -16.965 1.519 30.577 1.00 96.81 281 ASP A O 1
ATOM 2165 N N . PHE A 1 282 ? -14.827 1.445 31.275 1.00 96.81 282 PHE A N 1
ATOM 2166 C CA . PHE A 1 282 ? -15.066 2.100 32.562 1.00 96.81 282 PHE A CA 1
ATOM 2167 C C . PHE A 1 282 ? -15.670 3.497 32.396 1.00 96.81 282 PHE A C 1
ATOM 2169 O O . PHE A 1 282 ? -16.646 3.822 33.065 1.00 96.81 282 PHE A O 1
ATOM 2176 N N . LEU A 1 283 ? -15.153 4.313 31.474 1.00 95.31 283 LEU A N 1
ATOM 2177 C CA . LEU A 1 283 ? -15.717 5.642 31.220 1.00 95.31 283 LEU A CA 1
ATOM 2178 C C . LEU A 1 283 ? -17.170 5.585 30.724 1.00 95.31 283 LEU A C 1
ATOM 2180 O O . LEU A 1 283 ? -17.943 6.496 31.017 1.00 95.31 283 LEU A O 1
ATOM 2184 N N . SER A 1 284 ? -17.536 4.532 29.988 1.00 92.38 284 SER A N 1
ATOM 2185 C CA . SER A 1 284 ? -18.866 4.390 29.372 1.00 92.38 284 SER A CA 1
ATOM 2186 C C . SER A 1 284 ? -19.879 3.722 30.309 1.00 92.38 284 SER A C 1
ATOM 2188 O O . SER A 1 284 ? -21.079 3.951 30.193 1.00 92.38 284 SER A O 1
ATOM 2190 N N . ASN A 1 285 ? -19.420 2.889 31.248 1.00 92.38 285 ASN A N 1
ATOM 2191 C CA . ASN A 1 285 ? -20.260 2.281 32.277 1.00 92.38 285 ASN A CA 1
ATOM 2192 C C . ASN A 1 285 ? -19.476 2.057 33.587 1.00 92.38 285 ASN A C 1
ATOM 2194 O O . ASN A 1 285 ? -19.122 0.920 33.914 1.00 92.38 285 ASN A O 1
ATOM 2198 N N . PRO A 1 286 ? -19.236 3.119 34.379 1.00 92.25 286 PRO A N 1
ATOM 2199 C CA . PRO A 1 286 ? -18.411 3.034 35.587 1.00 92.25 286 PRO A CA 1
ATOM 2200 C C . PRO A 1 286 ? -19.070 2.225 36.711 1.00 92.25 286 PRO A C 1
ATOM 2202 O O . PRO A 1 286 ? -18.394 1.787 37.635 1.00 92.25 286 PRO A O 1
ATOM 2205 N N . SER A 1 287 ? -20.387 2.009 36.633 1.00 90.69 287 SER A N 1
ATOM 2206 C CA . SER A 1 287 ? -21.163 1.263 37.632 1.00 90.69 287 SER A CA 1
ATOM 2207 C C . SER A 1 287 ? -21.073 -0.261 37.489 1.00 90.69 287 SER A C 1
ATOM 2209 O O . SER A 1 287 ? -21.586 -0.991 38.339 1.00 90.69 287 SER A O 1
ATOM 2211 N N . LYS A 1 288 ? -20.442 -0.761 36.417 1.00 91.75 288 LYS A N 1
ATOM 2212 C CA . LYS A 1 288 ? -20.288 -2.200 36.180 1.00 91.75 288 LYS A CA 1
ATOM 2213 C C . LYS A 1 288 ? -19.481 -2.837 37.315 1.00 91.75 288 LYS A C 1
ATOM 2215 O O . LYS A 1 288 ? -18.473 -2.289 37.753 1.00 91.75 288 LYS A O 1
ATOM 2220 N N . SER A 1 289 ? -19.887 -4.028 37.758 1.00 92.19 289 SER A N 1
ATOM 2221 C CA . SER A 1 289 ? -19.255 -4.737 38.885 1.00 92.19 289 SER A CA 1
ATOM 2222 C C . SER A 1 289 ? -17.750 -4.960 38.703 1.00 92.19 289 SER A C 1
ATOM 2224 O O . SER A 1 289 ? -17.008 -4.914 39.682 1.00 92.19 289 SER A O 1
ATOM 2226 N N . ALA A 1 290 ? -17.289 -5.124 37.458 1.00 90.56 290 ALA A N 1
ATOM 2227 C CA . ALA A 1 290 ? -15.873 -5.233 37.107 1.00 90.56 290 ALA A CA 1
ATOM 2228 C C . ALA A 1 290 ? -15.032 -4.008 37.527 1.00 90.56 290 ALA A C 1
ATOM 2230 O O . ALA A 1 290 ? -13.822 -4.132 37.703 1.00 90.56 290 ALA A O 1
ATOM 2231 N N . PHE A 1 291 ? -15.658 -2.843 37.726 1.00 95.50 291 PHE A N 1
ATOM 2232 C CA . PHE A 1 291 ? -14.997 -1.587 38.088 1.00 95.50 291 PHE A CA 1
ATOM 2233 C C . PHE A 1 291 ? -15.234 -1.153 39.540 1.00 95.50 291 PHE A C 1
ATOM 2235 O O . PHE A 1 291 ? -14.753 -0.097 39.944 1.00 95.50 291 PHE A O 1
ATOM 2242 N N . ALA A 1 292 ? -15.924 -1.966 40.349 1.00 91.88 292 ALA A N 1
ATOM 2243 C CA . ALA A 1 292 ? -16.284 -1.611 41.725 1.00 91.88 292 ALA A CA 1
ATOM 2244 C C . ALA A 1 292 ? -15.073 -1.280 42.620 1.00 91.88 292 ALA A C 1
ATOM 2246 O O . ALA A 1 292 ? -15.204 -0.522 43.576 1.00 91.88 292 ALA A O 1
ATOM 2247 N N . ASN A 1 293 ? -13.898 -1.829 42.291 1.00 90.44 293 ASN A N 1
ATOM 2248 C CA . ASN A 1 293 ? -12.658 -1.657 43.049 1.00 90.44 293 ASN A CA 1
ATOM 2249 C C . ASN A 1 293 ? -11.660 -0.694 42.380 1.00 90.44 293 ASN A C 1
ATOM 2251 O O . ASN A 1 293 ? -10.485 -0.702 42.743 1.00 90.44 293 ASN A O 1
ATOM 2255 N N . VAL A 1 294 ? -12.083 0.106 41.392 1.00 94.69 294 VAL A N 1
ATOM 2256 C CA . VAL A 1 294 ? -11.214 1.137 40.802 1.00 94.69 294 VAL A CA 1
ATOM 2257 C C . VAL A 1 294 ? -10.983 2.241 41.847 1.00 94.69 294 VAL A C 1
ATOM 2259 O O . VAL A 1 294 ? -11.947 2.900 42.252 1.00 94.69 294 VAL A O 1
ATOM 2262 N N . PRO A 1 295 ? -9.737 2.460 42.312 1.00 92.19 295 PRO A N 1
ATOM 2263 C CA . PRO A 1 295 ? -9.444 3.487 43.304 1.00 92.19 295 PRO A CA 1
ATOM 2264 C C . PRO A 1 295 ? -9.705 4.875 42.719 1.00 92.19 295 PRO A C 1
ATOM 2266 O O . PRO A 1 295 ? -9.429 5.125 41.549 1.00 92.19 295 PRO A O 1
ATOM 2269 N N . GLU A 1 296 ? -10.245 5.781 43.539 1.00 91.69 296 GLU A N 1
ATOM 2270 C CA . GLU A 1 296 ? -10.476 7.183 43.158 1.00 91.69 296 GLU A CA 1
ATOM 2271 C C . GLU A 1 296 ? -11.252 7.351 41.831 1.00 91.69 296 GLU A C 1
ATOM 2273 O O . GLU A 1 296 ? -10.996 8.271 41.054 1.00 91.69 296 GLU A O 1
ATOM 2278 N N . ALA A 1 297 ? -12.228 6.469 41.572 1.00 93.19 297 ALA A N 1
ATOM 2279 C CA . ALA A 1 297 ? -12.969 6.388 40.310 1.00 93.19 297 ALA A CA 1
ATOM 2280 C C . ALA A 1 297 ? -13.500 7.745 39.800 1.00 93.19 297 ALA A C 1
ATOM 2282 O O . ALA A 1 297 ? -13.371 8.052 38.616 1.00 93.19 297 ALA A O 1
ATOM 2283 N N . GLU A 1 298 ? -14.048 8.588 40.679 1.00 93.19 298 GLU A N 1
ATOM 2284 C CA . GLU A 1 298 ? -14.541 9.920 40.298 1.00 93.19 298 GLU A CA 1
ATOM 2285 C C . GLU A 1 298 ? -13.413 10.881 39.888 1.00 93.19 298 GLU A C 1
ATOM 2287 O O . GLU A 1 298 ? -13.576 11.641 38.935 1.00 93.19 298 GLU A O 1
ATOM 2292 N N . ALA A 1 299 ? -12.244 10.820 40.536 1.00 93.75 299 ALA A N 1
ATOM 2293 C CA . ALA A 1 299 ? -11.084 11.631 40.158 1.00 93.75 299 ALA A CA 1
ATOM 2294 C C . ALA A 1 299 ? -10.490 11.171 38.817 1.00 93.75 299 ALA A C 1
ATOM 2296 O O . ALA A 1 299 ? -10.166 11.997 37.959 1.00 93.75 299 ALA A O 1
ATOM 2297 N N . ILE A 1 300 ? -10.425 9.853 38.592 1.00 95.75 300 ILE A N 1
ATOM 2298 C CA . ILE A 1 300 ? -10.028 9.272 37.303 1.00 95.75 300 ILE A CA 1
ATOM 2299 C C . ILE A 1 300 ? -10.976 9.751 36.191 1.00 95.75 300 ILE A C 1
ATOM 2301 O O . ILE A 1 300 ? -10.514 10.190 35.140 1.00 95.75 300 ILE A O 1
ATOM 2305 N N . ARG A 1 301 ? -12.295 9.737 36.423 1.00 95.06 301 ARG A N 1
ATOM 2306 C CA . ARG A 1 301 ? -13.298 10.207 35.447 1.00 95.06 301 ARG A CA 1
ATOM 2307 C C . ARG A 1 301 ? -13.241 11.711 35.190 1.00 95.06 301 ARG A C 1
ATOM 2309 O O . ARG A 1 301 ? -13.510 12.143 34.074 1.00 95.06 301 ARG A O 1
ATOM 2316 N N . ALA A 1 302 ? -12.897 12.501 36.204 1.00 95.31 302 ALA A N 1
ATOM 2317 C CA . ALA A 1 302 ? -12.738 13.948 36.081 1.00 95.31 302 ALA A CA 1
ATOM 2318 C C . ALA A 1 302 ? -11.419 14.361 35.399 1.00 95.31 302 ALA A C 1
ATOM 2320 O O . ALA A 1 302 ? -11.216 15.544 35.116 1.00 95.31 302 ALA A O 1
ATOM 2321 N N . THR A 1 303 ? -10.509 13.417 35.138 1.00 96.94 303 THR A N 1
ATOM 2322 C CA . THR A 1 303 ? -9.229 13.702 34.487 1.00 96.94 303 THR A CA 1
ATOM 2323 C C . THR A 1 303 ? -9.449 14.125 33.034 1.00 96.94 303 THR A C 1
ATOM 2325 O O . THR A 1 303 ? -10.112 13.432 32.265 1.00 96.94 303 THR A O 1
ATOM 2328 N N . ALA A 1 304 ? -8.864 15.262 32.642 1.00 97.25 304 ALA A N 1
ATOM 2329 C CA . ALA A 1 304 ? -8.914 15.743 31.263 1.00 97.25 304 ALA A CA 1
ATOM 2330 C C . ALA A 1 304 ? -8.353 14.696 30.286 1.00 97.25 304 ALA A C 1
ATOM 2332 O O . ALA A 1 304 ? -7.370 14.013 30.591 1.00 97.25 304 ALA A O 1
ATOM 2333 N N . TYR A 1 305 ? -8.956 14.593 29.100 1.00 97.50 305 TYR A N 1
ATOM 2334 C CA . TYR A 1 305 ? -8.629 13.556 28.121 1.00 97.50 305 TYR A CA 1
ATOM 2335 C C . TYR A 1 305 ? -7.137 13.534 27.766 1.00 97.50 305 TYR A C 1
ATOM 2337 O O . TYR A 1 305 ? -6.508 12.480 27.848 1.00 97.50 305 TYR A O 1
ATOM 2345 N N . GLU A 1 306 ? -6.549 14.688 27.456 1.00 95.81 306 GLU A N 1
ATOM 2346 C CA . GLU A 1 306 ? -5.141 14.810 27.073 1.00 95.81 306 GLU A CA 1
ATOM 2347 C C . GLU A 1 306 ? -4.219 14.325 28.192 1.00 95.81 306 GLU A C 1
ATOM 2349 O O . GLU A 1 306 ? -3.267 13.590 27.940 1.00 95.81 306 GLU A O 1
ATOM 2354 N N . LYS A 1 307 ? -4.548 14.669 29.444 1.00 96.94 307 LYS A N 1
ATOM 2355 C CA . LYS A 1 307 ? -3.803 14.209 30.619 1.00 96.94 307 LYS A CA 1
ATOM 2356 C C . LYS A 1 307 ? -3.938 12.699 30.802 1.00 96.94 307 LYS A C 1
ATOM 2358 O O . LYS A 1 307 ? -2.957 12.040 31.132 1.00 96.94 307 LYS A O 1
ATOM 2363 N N . SER A 1 308 ? -5.118 12.135 30.533 1.00 97.56 308 SER A N 1
ATOM 2364 C CA . SER A 1 308 ? -5.369 10.697 30.684 1.00 97.56 308 SER A CA 1
ATOM 2365 C C . SER A 1 308 ? -4.488 9.814 29.791 1.00 97.56 308 SER A C 1
ATOM 2367 O O . SER A 1 308 ? -4.327 8.636 30.092 1.00 97.56 308 SER A O 1
ATOM 2369 N N . LEU A 1 309 ? -3.938 10.352 28.693 1.00 97.19 309 LEU A N 1
ATOM 2370 C CA . LEU A 1 309 ? -3.061 9.619 27.771 1.00 97.19 309 LEU A CA 1
ATOM 2371 C C . LEU A 1 309 ? -1.655 9.393 28.342 1.00 97.19 309 LEU A C 1
ATOM 2373 O O . LEU A 1 309 ? -0.949 8.495 27.890 1.00 97.19 309 LEU A O 1
ATOM 2377 N N . THR A 1 310 ? -1.243 10.214 29.309 1.00 96.44 310 THR A N 1
ATOM 2378 C CA . THR A 1 310 ? 0.097 10.182 29.915 1.00 96.44 310 THR A CA 1
ATOM 2379 C C . THR A 1 310 ? 0.066 9.949 31.425 1.00 96.44 310 THR A C 1
ATOM 2381 O O . THR A 1 310 ? 1.119 9.848 32.051 1.00 96.44 310 THR A O 1
ATOM 2384 N N . ASP A 1 311 ? -1.121 9.887 32.031 1.00 96.94 311 ASP A N 1
ATOM 2385 C CA . ASP A 1 311 ? -1.286 9.731 33.472 1.00 96.94 311 ASP A CA 1
ATOM 2386 C C . ASP A 1 311 ? -0.876 8.324 33.937 1.00 96.94 311 ASP A C 1
ATOM 2388 O O . ASP A 1 311 ? -1.499 7.311 33.603 1.00 96.94 311 ASP A O 1
ATOM 2392 N N . LYS A 1 312 ? 0.191 8.269 34.738 1.00 95.19 312 LYS A N 1
ATOM 2393 C CA . LYS A 1 312 ? 0.765 7.019 35.244 1.00 95.19 312 LYS A CA 1
ATOM 2394 C C . LYS A 1 312 ? -0.136 6.304 36.244 1.00 95.19 312 LYS A C 1
ATOM 2396 O O . LYS A 1 312 ? -0.067 5.080 36.319 1.00 95.19 312 LYS A O 1
ATOM 2401 N N . ASN A 1 313 ? -0.974 7.024 36.988 1.00 95.69 313 ASN A N 1
ATOM 2402 C CA . ASN A 1 313 ? -1.902 6.403 37.927 1.00 95.69 313 ASN A CA 1
ATOM 2403 C C . ASN A 1 313 ? -3.011 5.661 37.172 1.00 95.69 313 ASN A C 1
ATOM 2405 O O . ASN A 1 313 ? -3.301 4.503 37.480 1.00 95.69 313 ASN A O 1
ATOM 2409 N N . ILE A 1 314 ? -3.564 6.282 36.123 1.00 96.94 314 ILE A N 1
ATOM 2410 C CA . ILE A 1 314 ? -4.536 5.629 35.234 1.00 96.94 314 ILE A CA 1
ATOM 2411 C C . ILE A 1 314 ? -3.894 4.416 34.550 1.00 96.94 314 ILE A C 1
ATOM 2413 O O . ILE A 1 314 ? -4.471 3.328 34.574 1.00 96.94 314 ILE A O 1
ATOM 2417 N N . GLU A 1 315 ? -2.685 4.569 33.997 1.00 96.81 315 GLU A N 1
ATOM 2418 C CA . GLU A 1 315 ? -1.952 3.464 33.365 1.00 96.81 315 GLU A CA 1
ATOM 2419 C C . GLU A 1 315 ? -1.760 2.285 34.333 1.00 96.81 315 GLU A C 1
ATOM 2421 O O . GLU A 1 315 ? -2.193 1.173 34.029 1.00 96.81 315 GLU A O 1
ATOM 2426 N N . LYS A 1 316 ? -1.168 2.514 35.515 1.00 96.75 316 LYS A N 1
ATOM 2427 C CA . LYS A 1 316 ? -0.904 1.458 36.511 1.00 96.75 316 LYS A CA 1
ATOM 2428 C C . LYS A 1 316 ? -2.200 0.782 36.975 1.00 96.75 316 LYS A C 1
ATOM 2430 O O . LYS A 1 316 ? -2.263 -0.447 37.008 1.00 96.75 316 LYS A O 1
ATOM 2435 N N . THR A 1 317 ? -3.242 1.565 37.260 1.00 97.25 317 THR A N 1
ATOM 2436 C CA . THR A 1 317 ? -4.546 1.060 37.721 1.00 97.25 317 THR A CA 1
ATOM 2437 C C . THR A 1 317 ? -5.178 0.117 36.699 1.00 97.25 317 THR A C 1
ATOM 2439 O O . THR A 1 317 ? -5.536 -1.015 37.030 1.00 97.25 317 THR A O 1
ATOM 2442 N N . PHE A 1 318 ? -5.283 0.546 35.439 1.00 97.94 318 PHE A N 1
ATOM 2443 C CA . PHE A 1 318 ? -5.958 -0.249 34.413 1.00 97.94 318 PHE A CA 1
ATOM 2444 C C . PHE A 1 318 ? -5.093 -1.384 33.870 1.00 97.94 318 PHE A C 1
ATOM 2446 O O . PHE A 1 318 ? -5.641 -2.418 33.500 1.00 97.94 318 PHE A O 1
ATOM 2453 N N . VAL A 1 319 ? -3.761 -1.265 33.877 1.00 97.44 319 VAL A N 1
ATOM 2454 C CA . VAL A 1 319 ? -2.869 -2.397 33.571 1.00 97.44 319 VAL A CA 1
ATOM 2455 C C . VAL A 1 319 ? -3.002 -3.491 34.632 1.00 97.44 319 VAL A C 1
ATOM 2457 O O . VAL A 1 319 ? -3.110 -4.666 34.279 1.00 97.44 319 VAL A O 1
ATOM 2460 N N . ALA A 1 320 ? -3.050 -3.129 35.918 1.00 97.00 320 ALA A N 1
ATOM 2461 C CA . ALA A 1 320 ? -3.263 -4.092 36.995 1.00 97.00 320 ALA A CA 1
ATOM 2462 C C . ALA A 1 320 ? -4.636 -4.773 36.879 1.00 97.00 320 ALA A C 1
ATOM 2464 O O . ALA A 1 320 ? -4.719 -6.001 36.944 1.00 97.00 320 ALA A O 1
ATOM 2465 N N . LEU A 1 321 ? -5.693 -3.993 36.628 1.00 96.31 321 LEU A N 1
ATOM 2466 C CA . LEU A 1 321 ? -7.052 -4.508 36.454 1.00 96.31 321 LEU A CA 1
ATOM 2467 C C . LEU A 1 321 ? -7.186 -5.408 35.214 1.00 96.31 321 LEU A C 1
ATOM 2469 O O . LEU A 1 321 ? -7.834 -6.451 35.270 1.00 96.31 321 LEU A O 1
ATOM 2473 N N . ALA A 1 322 ? -6.546 -5.038 34.102 1.00 96.88 322 ALA A N 1
ATOM 2474 C CA . ALA A 1 322 ? -6.612 -5.779 32.847 1.00 96.88 322 ALA A CA 1
ATOM 2475 C C . ALA A 1 322 ? -5.699 -7.013 32.812 1.00 96.88 322 ALA A C 1
ATOM 2477 O O . ALA A 1 322 ? -5.805 -7.801 31.877 1.00 96.88 322 ALA A O 1
ATOM 2478 N N . LYS A 1 323 ? -4.810 -7.214 33.793 1.00 97.06 323 LYS A N 1
ATOM 2479 C CA . LYS A 1 323 ? -3.828 -8.313 33.812 1.00 97.06 323 LYS A CA 1
ATOM 2480 C C . LYS A 1 323 ? -4.428 -9.713 33.561 1.00 97.06 323 LYS A C 1
ATOM 2482 O O . LYS A 1 323 ? -3.914 -10.395 32.671 1.00 97.06 323 LYS A O 1
ATOM 2487 N N . PRO A 1 324 ? -5.485 -10.171 34.268 1.00 96.44 324 PRO A N 1
ATOM 2488 C CA . PRO A 1 324 ? -6.087 -11.480 33.992 1.00 96.44 324 PRO A CA 1
ATOM 2489 C C . PRO A 1 324 ? -6.735 -11.544 32.602 1.00 96.44 324 PRO A C 1
ATOM 2491 O O . PRO A 1 324 ? -6.583 -12.541 31.899 1.00 96.44 324 PRO A O 1
ATOM 2494 N N . LEU A 1 325 ? -7.392 -10.462 32.170 1.00 95.94 325 LEU A N 1
ATOM 2495 C CA . LEU A 1 325 ? -8.010 -10.376 30.845 1.00 95.94 325 LEU A CA 1
ATOM 2496 C C . LEU A 1 325 ? -6.956 -10.425 29.731 1.00 95.94 325 LEU A C 1
ATOM 2498 O O . LEU A 1 325 ? -7.144 -11.124 28.741 1.00 95.94 325 LEU A O 1
ATOM 2502 N N . TYR A 1 326 ? -5.822 -9.743 29.907 1.00 97.94 326 TYR A N 1
ATOM 2503 C CA . TYR A 1 326 ? -4.703 -9.759 28.967 1.00 97.94 326 TYR A CA 1
ATOM 2504 C C . TYR A 1 326 ? -4.127 -11.170 28.820 1.00 97.94 326 TYR A C 1
ATOM 2506 O O . TYR A 1 326 ? -3.880 -11.623 27.703 1.00 97.94 326 TYR A O 1
ATOM 2514 N N . ALA A 1 327 ? -3.937 -11.881 29.937 1.00 98.12 327 ALA A N 1
ATOM 2515 C CA . ALA A 1 327 ? -3.427 -13.250 29.925 1.00 98.12 327 ALA A CA 1
ATOM 2516 C C . ALA A 1 327 ? -4.344 -14.206 29.141 1.00 98.12 327 ALA A C 1
ATOM 2518 O O . ALA A 1 327 ? -3.843 -15.056 28.411 1.00 98.12 327 ALA A O 1
ATOM 2519 N N . ALA A 1 328 ? -5.664 -14.039 29.254 1.00 97.25 328 ALA A N 1
ATOM 2520 C CA . ALA A 1 328 ? -6.637 -14.879 28.558 1.00 97.25 328 ALA A CA 1
ATOM 2521 C C . ALA A 1 328 ? -6.827 -14.503 27.076 1.00 97.25 328 ALA A C 1
ATOM 2523 O O . ALA A 1 328 ? -6.888 -15.385 26.224 1.00 97.25 328 ALA A O 1
ATOM 2524 N N . SER A 1 329 ? -6.912 -13.206 26.763 1.00 97.38 329 SER A N 1
ATOM 2525 C CA . SER A 1 329 ? -7.404 -12.722 25.461 1.00 97.38 329 SER A CA 1
ATOM 2526 C C . SER A 1 329 ? -6.321 -12.172 24.526 1.00 97.38 329 SER A C 1
ATOM 2528 O O . SER A 1 329 ? -6.523 -12.149 23.312 1.00 97.38 329 SER A O 1
ATOM 2530 N N . VAL A 1 330 ? -5.168 -11.744 25.054 1.00 98.62 330 VAL A N 1
ATOM 2531 C CA . VAL A 1 330 ? -4.102 -11.096 24.265 1.00 98.62 330 VAL A CA 1
ATOM 2532 C C . VAL A 1 330 ? -2.821 -11.913 24.246 1.00 98.62 330 VAL A C 1
ATOM 2534 O O . VAL A 1 330 ? -2.193 -12.026 23.198 1.00 98.62 330 VAL A O 1
ATOM 2537 N N . ALA A 1 331 ? -2.415 -12.520 25.364 1.00 98.38 331 ALA A N 1
ATOM 2538 C CA . ALA A 1 331 ? -1.168 -13.284 25.433 1.00 98.38 331 ALA A CA 1
ATOM 2539 C C . ALA A 1 331 ? -1.038 -14.390 24.357 1.00 98.38 331 ALA A C 1
ATOM 2541 O O . ALA A 1 331 ? 0.056 -14.502 23.792 1.00 98.38 331 ALA A O 1
ATOM 2542 N N . PRO A 1 332 ? -2.107 -15.130 23.976 1.00 98.69 332 PRO A N 1
ATOM 2543 C CA . PRO A 1 332 ? -2.052 -16.096 22.869 1.00 98.69 332 PRO A CA 1
ATOM 2544 C C . PRO A 1 332 ? -1.729 -15.478 21.497 1.00 98.69 332 PRO A C 1
ATOM 2546 O O . PRO A 1 332 ? -1.344 -16.183 20.572 1.00 98.69 332 PRO A O 1
ATOM 2549 N N . THR A 1 333 ? -1.851 -14.158 21.352 1.00 98.75 333 THR A N 1
ATOM 2550 C CA . THR A 1 333 ? -1.597 -13.422 20.103 1.00 98.75 333 THR A CA 1
ATOM 2551 C C . THR A 1 333 ? -0.141 -12.944 19.978 1.00 98.75 333 THR A C 1
ATOM 2553 O O . THR A 1 333 ? 0.249 -12.397 18.956 1.00 98.75 333 THR A O 1
ATOM 2556 N N . MET A 1 334 ? 0.711 -13.157 20.989 1.00 98.56 334 MET A N 1
ATOM 2557 C CA . MET A 1 334 ? 2.012 -12.470 21.084 1.00 98.56 334 MET A CA 1
ATOM 2558 C C . MET A 1 334 ? 3.222 -13.273 20.582 1.00 98.56 334 MET A C 1
ATOM 2560 O O . MET A 1 334 ? 4.342 -12.766 20.651 1.00 98.56 334 MET A O 1
ATOM 2564 N N . ALA A 1 335 ? 3.044 -14.506 20.094 1.00 98.50 335 ALA A N 1
ATOM 2565 C CA . ALA A 1 335 ? 4.163 -15.395 19.754 1.00 98.50 335 ALA A CA 1
ATOM 2566 C C . ALA A 1 335 ? 5.102 -14.801 18.687 1.00 98.50 335 ALA A C 1
ATOM 2568 O O . ALA A 1 335 ? 6.319 -14.819 18.868 1.00 98.50 335 ALA A O 1
ATOM 2569 N N . CYS A 1 336 ? 4.552 -14.227 17.611 1.00 98.56 336 CYS A N 1
ATOM 2570 C CA . CYS A 1 336 ? 5.363 -13.562 16.588 1.00 98.56 336 CYS A CA 1
ATOM 2571 C C . CYS A 1 336 ? 6.054 -12.309 17.131 1.00 98.56 336 CYS A C 1
ATOM 2573 O O . CYS A 1 336 ? 7.255 -12.165 16.944 1.00 98.56 336 CYS A O 1
ATOM 2575 N N . ALA A 1 337 ? 5.332 -11.427 17.830 1.00 97.81 337 ALA A N 1
ATOM 2576 C CA . ALA A 1 337 ? 5.902 -10.183 18.353 1.00 97.81 337 ALA A CA 1
ATOM 2577 C C . ALA A 1 337 ? 7.094 -10.454 19.286 1.00 97.81 337 ALA A C 1
ATOM 2579 O O . ALA A 1 337 ? 8.147 -9.854 19.118 1.00 97.81 337 ALA A O 1
ATOM 2580 N N . LYS A 1 338 ? 6.964 -11.433 20.191 1.00 97.69 338 LYS A N 1
ATOM 2581 C CA . LYS A 1 338 ? 8.032 -11.831 21.121 1.00 97.69 338 LYS A CA 1
ATOM 2582 C C . LYS A 1 338 ? 9.278 -12.382 20.433 1.00 97.69 338 LYS A C 1
ATOM 2584 O O . LYS A 1 338 ? 10.364 -12.285 20.994 1.00 97.69 338 LYS A O 1
ATOM 2589 N N . ARG A 1 339 ? 9.125 -13.024 19.271 1.00 98.12 339 ARG A N 1
ATOM 2590 C CA . ARG A 1 339 ? 10.221 -13.732 18.596 1.00 98.12 339 ARG A CA 1
ATOM 2591 C C . ARG A 1 339 ? 10.842 -12.941 17.443 1.00 98.12 339 ARG A C 1
ATOM 2593 O O . ARG A 1 339 ? 12.029 -13.091 17.169 1.00 98.12 339 ARG A O 1
ATOM 2600 N N . CYS A 1 340 ? 10.035 -12.151 16.749 1.00 98.31 340 CYS A N 1
ATOM 2601 C CA . CYS A 1 340 ? 10.422 -11.441 15.536 1.00 98.31 340 CYS A CA 1
ATOM 2602 C C . CYS A 1 340 ? 10.581 -9.932 15.753 1.00 98.31 340 CYS A C 1
ATOM 2604 O O . CYS A 1 340 ? 11.178 -9.279 14.897 1.00 98.31 340 CYS A O 1
ATOM 2606 N N . GLY A 1 341 ? 10.075 -9.381 16.859 1.00 98.00 341 GLY A N 1
ATOM 2607 C CA . GLY A 1 341 ? 9.977 -7.942 17.071 1.00 98.00 341 GLY A CA 1
ATOM 2608 C C . GLY A 1 341 ? 8.861 -7.306 16.235 1.00 98.00 341 GLY A C 1
ATOM 2609 O O . GLY A 1 341 ? 7.864 -7.947 15.883 1.00 98.00 341 GLY A O 1
ATOM 2610 N N . ASN A 1 342 ? 9.015 -6.023 15.919 1.00 98.44 342 ASN A N 1
ATOM 2611 C CA . ASN A 1 342 ? 8.060 -5.284 15.104 1.00 98.44 342 ASN A CA 1
ATOM 2612 C C . ASN A 1 342 ? 8.167 -5.688 13.628 1.00 98.44 342 ASN A C 1
ATOM 2614 O O . ASN A 1 342 ? 9.219 -5.570 13.014 1.00 98.44 342 ASN A O 1
ATOM 2618 N N . MET A 1 343 ? 7.054 -6.110 13.034 1.00 98.50 343 MET A N 1
AT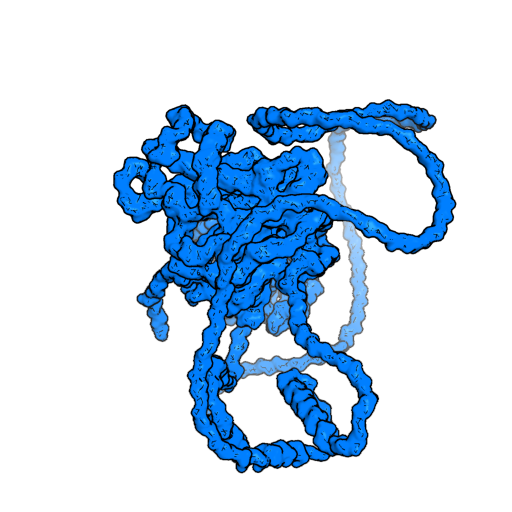OM 2619 C CA . MET A 1 343 ? 6.970 -6.455 11.608 1.00 98.50 343 MET A CA 1
ATOM 2620 C C . MET A 1 343 ? 6.186 -5.404 10.804 1.00 98.50 343 MET A C 1
ATOM 2622 O O . MET A 1 343 ? 5.628 -5.730 9.760 1.00 98.50 343 MET A O 1
ATOM 2626 N N . TYR A 1 344 ? 6.043 -4.183 11.339 1.00 98.62 344 TYR A N 1
ATOM 2627 C CA . TYR A 1 344 ? 5.195 -3.100 10.823 1.00 98.62 344 TYR A CA 1
ATOM 2628 C C . TYR A 1 344 ? 3.832 -3.594 10.315 1.00 98.62 344 TYR A C 1
ATOM 2630 O O . TYR A 1 344 ? 3.012 -4.034 11.128 1.00 98.62 344 TYR A O 1
ATOM 2638 N N . THR A 1 345 ? 3.573 -3.557 9.003 1.00 98.69 345 THR A N 1
ATOM 2639 C CA . THR A 1 345 ? 2.293 -3.974 8.410 1.00 98.69 345 THR A CA 1
ATOM 2640 C C . THR A 1 345 ? 1.993 -5.461 8.615 1.00 98.69 345 THR A C 1
ATOM 2642 O O . THR A 1 345 ? 0.823 -5.845 8.690 1.00 98.69 345 THR A O 1
ATOM 2645 N N . GLY A 1 346 ? 3.018 -6.299 8.786 1.00 98.38 346 GLY A N 1
ATOM 2646 C CA . GLY A 1 346 ? 2.884 -7.711 9.142 1.00 98.38 346 GLY A CA 1
ATOM 2647 C C . GLY A 1 346 ? 2.547 -7.955 10.619 1.00 98.38 346 GLY A C 1
ATOM 2648 O O . GLY A 1 346 ? 2.121 -9.051 10.971 1.00 98.38 346 GLY A O 1
ATOM 2649 N N . SER A 1 347 ? 2.694 -6.958 11.502 1.00 98.69 347 SER A N 1
ATOM 2650 C CA . SER A 1 347 ? 2.608 -7.142 12.962 1.00 98.69 347 SER A CA 1
ATOM 2651 C C . SER A 1 347 ? 1.210 -7.562 13.441 1.00 98.69 347 SER A C 1
ATOM 2653 O O . SER A 1 347 ? 1.082 -8.548 14.167 1.00 98.69 347 SER A O 1
ATOM 2655 N N . LEU A 1 348 ? 0.146 -6.891 12.975 1.00 98.88 348 LEU A N 1
ATOM 2656 C CA . LEU A 1 348 ? -1.233 -7.246 13.345 1.00 98.88 348 LEU A CA 1
ATOM 2657 C C . LEU A 1 348 ? -1.584 -8.678 12.909 1.00 98.88 348 LEU A C 1
ATOM 2659 O O . LEU A 1 348 ? -2.172 -9.449 13.667 1.00 98.88 348 LEU A O 1
ATOM 2663 N N . TYR A 1 349 ? -1.196 -9.046 11.688 1.00 98.81 349 TYR A N 1
ATOM 2664 C CA . TYR A 1 349 ? -1.518 -10.350 11.111 1.00 98.81 349 TYR A CA 1
ATOM 2665 C C . TYR A 1 349 ? -0.625 -11.468 11.645 1.00 98.81 349 TYR A C 1
ATOM 2667 O O . TYR A 1 349 ? -1.094 -12.592 11.782 1.00 98.81 349 TYR A O 1
ATOM 2675 N N . GLY A 1 350 ? 0.606 -11.164 12.059 1.00 9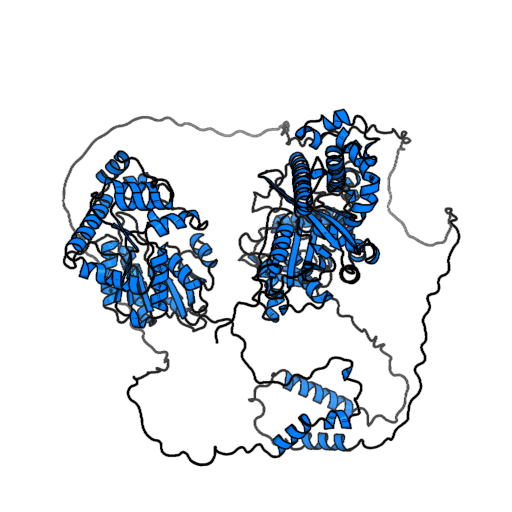8.81 350 GLY A N 1
ATOM 2676 C CA . GLY A 1 350 ? 1.410 -12.059 12.891 1.00 98.81 350 GLY A CA 1
ATOM 2677 C C . GLY A 1 350 ? 0.773 -12.304 14.262 1.00 98.81 350 GLY A C 1
ATOM 2678 O O . GLY A 1 350 ? 0.854 -13.413 14.795 1.00 98.81 350 GLY A O 1
ATOM 2679 N N . GLY A 1 351 ? 0.072 -11.307 14.809 1.00 98.88 351 GLY A N 1
ATOM 2680 C CA . GLY A 1 351 ? -0.737 -11.469 16.014 1.00 98.88 351 GLY A CA 1
ATOM 2681 C C . GLY A 1 351 ? -1.905 -12.443 15.822 1.00 98.88 351 GLY A C 1
ATOM 2682 O O . GLY A 1 351 ? -2.098 -13.364 16.619 1.00 98.88 351 GLY A O 1
ATOM 2683 N N . LEU A 1 352 ? -2.624 -12.314 14.703 1.00 98.94 352 LEU A N 1
ATOM 2684 C CA . LEU A 1 352 ? -3.668 -13.266 14.314 1.00 98.94 352 LEU A CA 1
ATOM 2685 C C . LEU A 1 352 ? -3.085 -14.666 14.060 1.00 98.94 352 LEU A C 1
ATOM 2687 O O . LEU A 1 352 ? -3.644 -15.654 14.524 1.00 98.94 352 LEU A O 1
ATOM 2691 N N . ALA A 1 353 ? -1.933 -14.761 13.393 1.00 98.88 353 ALA A N 1
ATOM 2692 C CA . ALA A 1 353 ? -1.251 -16.031 13.130 1.00 98.88 353 ALA A CA 1
ATOM 2693 C C . ALA A 1 353 ? -0.899 -16.759 14.427 1.00 98.88 353 ALA A C 1
ATOM 2695 O O . ALA A 1 353 ? -1.075 -17.974 14.537 1.00 98.88 353 ALA A O 1
ATOM 2696 N N . SER A 1 354 ? -0.425 -15.991 15.410 1.00 98.88 354 SER A N 1
ATOM 2697 C CA . SER A 1 354 ? -0.097 -16.480 16.745 1.00 98.88 354 SER A CA 1
ATOM 2698 C C . SER A 1 354 ? -1.342 -17.040 17.426 1.00 98.88 354 SER A C 1
ATOM 2700 O O . SER A 1 354 ? -1.311 -18.190 17.846 1.00 98.88 354 SER A O 1
ATOM 2702 N N . LEU A 1 355 ? -2.464 -16.308 17.414 1.00 98.94 355 LEU A N 1
ATOM 2703 C CA . LEU A 1 355 ? -3.732 -16.789 17.974 1.00 98.94 355 LEU A CA 1
ATOM 2704 C C . LEU A 1 355 ? -4.165 -18.123 17.357 1.00 98.94 355 LEU A C 1
ATOM 2706 O O . LEU A 1 355 ? -4.408 -19.086 18.081 1.00 98.94 355 LEU A O 1
ATOM 2710 N N . LEU A 1 356 ? -4.212 -18.182 16.021 1.00 98.81 356 LEU A N 1
ATOM 2711 C CA . LEU A 1 356 ? -4.641 -19.370 15.278 1.00 98.81 356 LEU A CA 1
ATOM 2712 C C . LEU A 1 356 ? -3.726 -20.581 15.504 1.00 98.81 356 LEU A C 1
ATOM 2714 O O . LEU A 1 356 ? -4.152 -21.707 15.280 1.00 98.81 356 LEU A O 1
ATOM 2718 N N . SER A 1 357 ? -2.480 -20.358 15.928 1.00 98.69 357 SER A N 1
ATOM 2719 C CA . SER A 1 357 ? -1.501 -21.423 16.177 1.00 98.69 357 SER A CA 1
ATOM 2720 C C . SER A 1 357 ? -1.370 -21.798 17.653 1.00 98.69 357 SER A C 1
ATOM 2722 O O . SER A 1 357 ? -0.902 -22.890 17.963 1.00 98.69 357 SER A O 1
ATOM 2724 N N . SER A 1 358 ? -1.721 -20.888 18.565 1.00 98.44 358 SER A N 1
ATOM 2725 C CA . SER A 1 358 ? -1.588 -21.069 20.013 1.00 98.44 358 SER A CA 1
ATOM 2726 C C . SER A 1 358 ? -2.845 -21.616 20.672 1.00 98.44 358 SER A C 1
ATOM 2728 O O . SER A 1 358 ? -2.737 -22.230 21.731 1.00 98.44 358 SER A O 1
ATOM 2730 N N . VAL A 1 359 ? -4.017 -21.404 20.073 1.00 98.50 359 VAL A N 1
ATOM 2731 C CA . VAL A 1 359 ? -5.293 -21.896 20.596 1.00 98.50 359 VAL A CA 1
ATOM 2732 C C . VAL A 1 359 ? -5.819 -23.004 19.678 1.00 98.50 359 VAL A C 1
ATOM 2734 O O . VAL A 1 359 ? -5.838 -22.810 18.459 1.00 98.50 359 VAL A O 1
ATOM 2737 N N . PRO A 1 360 ? -6.243 -24.162 20.219 1.00 98.06 360 PRO A N 1
ATOM 2738 C CA . PRO A 1 360 ? -6.847 -25.223 19.421 1.00 98.06 360 PRO A CA 1
ATOM 2739 C C . PRO A 1 360 ? -8.025 -24.717 18.583 1.00 98.06 360 PRO A C 1
ATOM 2741 O O . PRO A 1 360 ? -8.837 -23.917 19.044 1.00 98.06 360 PRO A O 1
ATOM 2744 N N . SER A 1 361 ? -8.150 -25.221 17.351 1.00 98.00 361 SER A N 1
ATOM 2745 C CA . SER A 1 361 ? -9.226 -24.808 16.438 1.00 98.00 361 SER A CA 1
ATOM 2746 C C . SER A 1 361 ? -10.616 -24.960 17.058 1.00 98.00 361 SER A C 1
ATOM 2748 O O . SER A 1 361 ? -11.466 -24.116 16.796 1.00 98.00 361 SER A O 1
ATOM 2750 N N . ASP A 1 362 ? -10.862 -26.015 17.834 1.00 97.75 362 ASP A N 1
ATOM 2751 C CA . ASP A 1 362 ? -12.184 -26.293 18.410 1.00 97.75 362 ASP A CA 1
ATOM 2752 C C . ASP A 1 362 ? -12.576 -25.263 19.480 1.00 97.75 362 ASP A C 1
ATOM 2754 O O . ASP A 1 362 ? -13.747 -24.905 19.587 1.00 97.75 362 ASP A O 1
ATOM 2758 N N . ASP A 1 363 ? -11.591 -24.705 20.189 1.00 98.19 363 ASP A N 1
ATOM 2759 C CA . ASP A 1 363 ? -11.795 -23.642 21.179 1.00 98.19 363 ASP A CA 1
ATOM 2760 C C . ASP A 1 363 ? -11.994 -22.268 20.520 1.00 98.19 363 ASP A C 1
ATOM 2762 O O . ASP A 1 363 ? -12.544 -21.349 21.134 1.00 98.19 363 ASP A O 1
ATOM 2766 N N . LEU A 1 364 ? -11.555 -22.124 19.262 1.00 98.25 364 LEU A N 1
ATOM 2767 C CA . LEU A 1 364 ? -11.704 -20.907 18.470 1.00 98.25 364 LEU A CA 1
ATOM 2768 C C . LEU A 1 364 ? -13.049 -20.823 17.745 1.00 98.25 364 LEU A C 1
ATOM 2770 O O . LEU A 1 364 ? -13.520 -19.715 17.511 1.00 98.25 364 LEU A O 1
ATOM 2774 N N . VAL A 1 365 ? -13.694 -21.934 17.374 1.00 98.25 365 VAL A N 1
ATOM 2775 C CA . VAL A 1 365 ? -14.963 -21.877 16.623 1.00 98.25 365 VAL A CA 1
ATOM 2776 C C . VAL A 1 365 ? -16.051 -21.154 17.429 1.00 98.25 365 VAL A C 1
ATOM 2778 O O . VAL A 1 365 ? -16.300 -21.430 18.598 1.00 98.25 365 VAL A O 1
ATOM 2781 N N . GLY A 1 366 ? -16.724 -20.203 16.783 1.00 97.75 366 GLY A N 1
ATOM 2782 C CA . GLY A 1 366 ? -17.749 -19.340 17.371 1.00 97.75 366 GLY A CA 1
ATOM 2783 C C . GLY A 1 366 ? -17.199 -18.088 18.057 1.00 97.75 366 GLY A C 1
ATOM 2784 O O . GLY A 1 366 ? -17.977 -17.176 18.349 1.00 97.75 366 GLY A O 1
ATOM 2785 N N . LYS A 1 367 ? -15.881 -18.007 18.269 1.00 98.56 367 LYS A N 1
ATOM 2786 C CA . LYS A 1 367 ? -15.232 -16.892 18.960 1.00 98.56 367 LYS A CA 1
ATOM 2787 C C . LYS A 1 367 ? -15.202 -15.632 18.109 1.00 98.56 367 LYS A C 1
ATOM 2789 O O . LYS A 1 367 ? -15.089 -15.678 16.877 1.00 98.56 367 LYS A O 1
ATOM 2794 N N . ARG A 1 368 ? -15.295 -14.486 18.779 1.00 98.56 368 ARG A N 1
ATOM 2795 C CA . ARG A 1 368 ? -15.148 -13.160 18.178 1.00 98.56 368 ARG A CA 1
ATOM 2796 C C . ARG A 1 368 ? -13.821 -12.555 18.611 1.00 98.56 368 ARG A C 1
ATOM 2798 O O . ARG A 1 368 ? -13.502 -12.522 19.795 1.00 98.56 368 ARG A O 1
ATOM 2805 N N . VAL A 1 369 ? -13.065 -12.045 17.649 1.00 98.81 369 VAL A N 1
ATOM 2806 C CA . VAL A 1 369 ? -11.733 -11.483 17.879 1.00 98.81 369 VAL A CA 1
ATOM 2807 C C . VAL A 1 369 ? -11.748 -10.006 17.509 1.00 98.81 369 VAL A C 1
ATOM 2809 O O . VAL A 1 369 ? -12.203 -9.646 16.418 1.00 98.81 369 VAL A O 1
ATOM 2812 N N . SER A 1 370 ? -11.276 -9.151 18.414 1.00 98.69 370 SER A N 1
ATOM 2813 C CA . SER A 1 370 ? -11.056 -7.737 18.124 1.00 98.69 370 SER A CA 1
ATOM 2814 C C . SER A 1 370 ? -9.714 -7.534 17.424 1.00 98.69 370 SER A C 1
ATOM 2816 O O . SER A 1 370 ? -8.741 -8.239 17.694 1.00 98.69 370 SER A O 1
ATOM 2818 N N . MET A 1 371 ? -9.671 -6.578 16.501 1.00 98.88 371 MET A N 1
ATOM 2819 C CA . MET A 1 371 ? -8.506 -6.277 15.679 1.00 98.88 371 MET A CA 1
ATOM 2820 C C . MET A 1 371 ? -8.253 -4.770 15.710 1.00 98.88 371 MET A C 1
ATOM 2822 O O . MET A 1 371 ? -9.097 -3.993 15.255 1.00 98.88 371 MET A O 1
ATOM 2826 N N . PHE A 1 372 ? -7.089 -4.349 16.205 1.00 98.88 372 PHE A N 1
ATOM 2827 C CA . PHE A 1 372 ? -6.670 -2.947 16.187 1.00 98.88 372 PHE A CA 1
ATOM 2828 C C . PHE A 1 372 ? -5.465 -2.723 15.271 1.00 98.88 372 PHE A C 1
ATOM 2830 O O . PHE A 1 372 ? -4.321 -3.002 15.635 1.00 98.88 372 PHE A O 1
ATOM 2837 N N . ALA A 1 373 ? -5.729 -2.181 14.085 1.00 98.81 373 ALA A N 1
ATOM 2838 C CA . ALA A 1 373 ? -4.714 -1.747 13.136 1.00 98.81 373 ALA A CA 1
ATOM 2839 C C . ALA A 1 373 ? -4.311 -0.293 13.400 1.00 98.81 373 ALA A C 1
ATOM 2841 O O . ALA A 1 373 ? -5.179 0.572 13.524 1.00 98.81 373 ALA A O 1
ATOM 2842 N N . TYR A 1 374 ? -3.009 -0.015 13.402 1.00 98.88 374 TYR A N 1
ATOM 2843 C CA . TYR A 1 374 ? -2.450 1.326 13.548 1.00 98.88 374 TYR A CA 1
ATOM 2844 C C . TYR A 1 374 ? -1.271 1.505 12.599 1.00 98.88 374 TYR A C 1
ATOM 2846 O O . TYR A 1 374 ? -0.486 0.580 12.419 1.00 98.88 374 TYR A O 1
ATOM 2854 N N . GLY A 1 375 ? -1.129 2.702 12.044 1.00 98.62 375 GLY A N 1
ATOM 2855 C CA . GLY A 1 375 ? 0.075 3.179 11.383 1.00 98.62 375 GLY A CA 1
ATOM 2856 C C . GLY A 1 375 ? 0.231 4.673 11.634 1.00 98.62 375 GLY A C 1
ATOM 2857 O O . GLY A 1 375 ? -0.736 5.425 11.518 1.00 98.62 375 GLY A O 1
ATOM 2858 N N . SER A 1 376 ? 1.442 5.099 11.977 1.00 98.50 376 SER A N 1
ATOM 2859 C CA . SER A 1 376 ? 1.785 6.501 12.226 1.00 98.50 376 SER A CA 1
ATOM 2860 C C . SER A 1 376 ? 1.516 7.424 11.036 1.00 98.50 376 SER A C 1
ATOM 2862 O O . SER A 1 376 ? 1.357 6.967 9.899 1.00 98.50 376 SER A O 1
ATOM 2864 N N . GLY A 1 377 ? 1.393 8.726 11.313 1.00 97.06 377 GLY A N 1
ATOM 2865 C CA . GLY A 1 377 ? 1.023 9.746 10.328 1.00 97.06 377 GLY A CA 1
ATOM 2866 C C . GLY A 1 377 ? -0.347 10.427 10.491 1.00 97.06 377 GLY A C 1
ATOM 2867 O O . GLY A 1 377 ? -0.471 11.561 10.049 1.00 97.06 377 GLY A O 1
ATOM 2868 N N . CYS A 1 378 ? -1.409 9.870 11.085 1.00 97.94 378 CYS A N 1
ATOM 2869 C CA . CYS A 1 378 ? -1.701 8.479 11.423 1.00 97.94 378 CYS A CA 1
ATOM 2870 C C . CYS A 1 378 ? -3.028 8.002 10.812 1.00 97.94 378 CYS A C 1
ATOM 2872 O O . CYS A 1 378 ? -3.955 8.781 10.566 1.00 97.94 378 CYS A O 1
ATOM 2874 N N . ALA A 1 379 ? -3.121 6.688 10.612 1.00 98.81 379 ALA A N 1
ATOM 2875 C CA . ALA A 1 379 ? -4.319 5.970 10.204 1.00 98.81 379 ALA A CA 1
ATOM 2876 C C . ALA A 1 379 ? -4.510 4.731 11.086 1.00 98.81 379 ALA A C 1
ATOM 2878 O O . ALA A 1 379 ? -3.570 3.979 11.343 1.00 98.81 379 ALA A O 1
ATOM 2879 N N . ALA A 1 380 ? -5.736 4.507 11.553 1.00 98.88 380 ALA A N 1
ATOM 2880 C CA . ALA A 1 380 ? -6.062 3.387 12.422 1.00 98.88 380 ALA A CA 1
ATOM 2881 C C . ALA A 1 380 ? -7.477 2.865 12.196 1.00 98.88 380 ALA A C 1
ATOM 2883 O O . ALA A 1 380 ? -8.390 3.597 11.801 1.00 98.88 380 ALA A O 1
ATOM 2884 N N . SER A 1 381 ? -7.687 1.582 12.475 1.00 98.88 381 SER A N 1
ATOM 2885 C CA . SER A 1 381 ? -9.018 0.980 12.488 1.00 98.88 381 SER A CA 1
ATOM 2886 C C . SER A 1 381 ? -9.146 -0.087 13.561 1.00 98.88 381 SER A C 1
ATOM 2888 O O . SER A 1 381 ? -8.299 -0.966 13.679 1.00 98.88 381 SER A O 1
ATOM 2890 N N . PHE A 1 382 ? -10.255 -0.021 14.288 1.00 98.88 382 PHE A N 1
ATOM 2891 C CA . PHE A 1 382 ? -10.737 -1.070 15.166 1.00 98.88 382 PHE A CA 1
ATOM 2892 C C . PHE A 1 382 ? -11.859 -1.815 14.444 1.00 98.88 382 PHE A C 1
ATOM 2894 O O . PHE A 1 382 ? -12.845 -1.208 14.015 1.00 98.88 382 PHE A O 1
ATOM 2901 N N . TYR A 1 383 ? -11.713 -3.120 14.282 1.00 98.75 383 TYR A N 1
ATOM 2902 C CA . TYR A 1 383 ? -12.698 -3.980 13.633 1.00 98.75 383 TYR A CA 1
ATOM 2903 C C . TYR A 1 383 ? -12.745 -5.339 14.325 1.00 98.75 383 TYR A C 1
ATOM 2905 O O . TYR A 1 383 ? -12.023 -5.581 15.292 1.00 98.75 383 TYR A O 1
ATOM 2913 N N . SER A 1 384 ? -13.622 -6.221 13.858 1.00 98.50 384 SER A N 1
ATOM 2914 C CA . SER A 1 384 ? -13.753 -7.557 14.421 1.00 98.50 384 SER A CA 1
ATOM 2915 C C . SER A 1 384 ? -13.870 -8.626 13.351 1.00 98.50 384 SER A C 1
ATOM 2917 O O . SER A 1 384 ? -14.332 -8.384 12.232 1.00 98.50 384 SER A O 1
ATOM 2919 N N . ILE A 1 385 ? -13.439 -9.821 13.729 1.00 98.56 385 ILE A N 1
ATOM 2920 C CA . ILE A 1 385 ? -13.580 -11.042 12.946 1.00 98.56 385 ILE A CA 1
ATOM 2921 C C . ILE A 1 385 ? -14.298 -12.102 13.786 1.00 98.56 385 ILE A C 1
ATOM 2923 O O . ILE A 1 385 ? -14.263 -12.078 15.020 1.00 98.56 385 ILE A O 1
ATOM 2927 N N . ARG A 1 386 ? -14.947 -13.049 13.114 1.00 98.56 386 ARG A N 1
ATOM 2928 C CA . ARG A 1 386 ? -15.575 -14.224 13.720 1.00 98.56 386 ARG A CA 1
ATOM 2929 C C . ARG A 1 386 ? -14.960 -15.489 13.167 1.00 98.56 386 ARG A C 1
ATOM 2931 O O . ARG A 1 386 ? -14.888 -15.663 11.955 1.00 98.56 386 ARG A O 1
ATOM 2938 N N . ILE A 1 387 ? -14.606 -16.406 14.052 1.00 98.69 387 ILE A N 1
ATOM 2939 C CA . ILE A 1 387 ? -14.193 -17.743 13.649 1.00 98.69 387 ILE A CA 1
ATOM 2940 C C . ILE A 1 387 ? -15.463 -18.574 13.445 1.00 98.69 387 ILE A C 1
ATOM 2942 O O . ILE A 1 387 ? -16.126 -18.957 14.404 1.00 98.69 387 ILE A O 1
ATOM 2946 N N . LYS A 1 388 ? -15.865 -18.798 12.196 1.00 98.19 388 LYS A N 1
ATOM 2947 C CA . LYS A 1 388 ? -17.074 -19.565 11.852 1.00 98.19 388 LYS A CA 1
ATOM 2948 C C . LYS A 1 388 ? -16.796 -21.023 11.502 1.00 98.19 388 LYS A C 1
ATOM 2950 O O . LYS A 1 388 ? -17.709 -21.840 11.576 1.00 98.19 388 LYS A O 1
ATOM 2955 N N . GLY A 1 389 ? -15.564 -21.343 11.120 1.00 97.25 389 GLY A N 1
ATOM 2956 C CA . GLY A 1 389 ? -15.155 -22.680 10.699 1.00 97.25 389 GLY A CA 1
ATOM 2957 C C . GLY A 1 389 ? -13.833 -23.098 11.327 1.00 97.25 389 GLY A C 1
ATOM 2958 O O . GLY A 1 389 ? -13.187 -22.315 12.021 1.00 97.25 389 GLY A O 1
ATOM 2959 N N . SER A 1 390 ? -13.435 -24.345 11.077 1.00 98.12 390 SER A N 1
ATOM 2960 C CA . SER A 1 390 ? -12.170 -24.866 11.592 1.00 98.12 390 SER A CA 1
ATOM 2961 C C . SER A 1 390 ? -10.979 -24.095 11.019 1.00 98.12 390 SER A C 1
ATOM 2963 O O . SER A 1 390 ? -10.883 -23.876 9.814 1.00 98.12 390 SER A O 1
ATOM 2965 N N . THR A 1 391 ? -10.049 -23.727 11.894 1.00 98.38 391 THR A N 1
ATOM 2966 C CA . THR A 1 391 ? -8.767 -23.086 11.573 1.00 98.38 391 THR A CA 1
ATOM 2967 C C . THR A 1 391 ? -7.603 -24.077 11.641 1.00 98.38 391 THR A C 1
ATOM 2969 O O . THR A 1 391 ? -6.446 -23.685 11.496 1.00 98.38 391 THR A O 1
ATOM 2972 N N . LYS A 1 392 ? -7.896 -25.372 11.833 1.00 98.38 392 LYS A N 1
ATOM 2973 C CA . LYS A 1 392 ? -6.905 -26.442 12.000 1.00 98.38 392 LYS A CA 1
ATOM 2974 C C . LYS A 1 392 ? -5.934 -26.523 10.825 1.00 98.38 392 LYS A C 1
ATOM 2976 O O . LYS A 1 392 ? -4.729 -26.533 11.045 1.00 98.38 392 LYS A O 1
ATOM 2981 N N . GLU A 1 393 ? -6.447 -26.514 9.595 1.00 98.38 393 GLU A N 1
ATOM 2982 C CA . GLU A 1 393 ? -5.595 -26.548 8.401 1.00 98.38 393 GLU A CA 1
ATOM 2983 C C . GLU A 1 393 ? -4.660 -25.332 8.350 1.00 98.38 393 GLU A C 1
ATOM 2985 O O . GLU A 1 393 ? -3.473 -25.487 8.072 1.00 98.38 393 GLU A O 1
ATOM 2990 N N . ILE A 1 394 ? -5.162 -24.140 8.699 1.00 98.69 394 ILE A N 1
ATOM 2991 C CA . ILE A 1 394 ? -4.353 -22.917 8.742 1.00 98.69 394 ILE A CA 1
ATOM 2992 C C . ILE A 1 394 ? -3.195 -23.074 9.740 1.00 98.69 394 ILE A C 1
ATOM 2994 O O . ILE A 1 394 ? -2.036 -22.834 9.396 1.00 98.69 394 ILE A O 1
ATOM 2998 N N . ALA A 1 395 ? -3.490 -23.532 10.959 1.00 98.62 395 ALA A N 1
ATOM 2999 C CA . ALA A 1 395 ? -2.490 -23.752 12.002 1.00 98.62 395 ALA A CA 1
ATOM 3000 C C . ALA A 1 395 ? -1.432 -24.798 11.594 1.00 98.62 395 ALA A C 1
ATOM 3002 O O . ALA A 1 395 ? -0.227 -24.557 11.721 1.00 98.62 395 ALA A O 1
ATOM 3003 N N . GLU A 1 396 ? -1.874 -25.940 11.060 1.00 98.50 396 GLU A N 1
ATOM 3004 C CA . GLU A 1 396 ? -1.010 -27.052 10.648 1.00 98.50 396 GLU A CA 1
ATOM 3005 C C . GLU A 1 396 ? -0.091 -26.671 9.480 1.00 98.50 396 GLU A C 1
ATOM 3007 O O . GLU A 1 396 ? 1.110 -26.944 9.521 1.00 98.50 396 GLU A O 1
ATOM 3012 N N . LYS A 1 397 ? -0.627 -26.005 8.449 1.00 98.38 397 LYS A N 1
ATOM 3013 C CA . LYS A 1 397 ? 0.134 -25.608 7.254 1.00 98.38 397 LYS A CA 1
ATOM 3014 C C . LYS A 1 397 ? 1.147 -24.507 7.557 1.00 98.38 397 LYS A C 1
ATOM 3016 O O . LYS A 1 397 ? 2.282 -24.576 7.072 1.00 98.38 397 LYS A O 1
ATOM 3021 N N . MET A 1 398 ? 0.784 -23.525 8.386 1.00 98.19 398 MET A N 1
ATOM 3022 C CA . MET A 1 398 ? 1.733 -22.498 8.826 1.00 98.19 398 MET A CA 1
ATOM 3023 C C . MET A 1 398 ? 2.869 -23.102 9.653 1.00 98.19 398 MET A C 1
ATOM 3025 O O . MET A 1 398 ? 4.023 -22.688 9.487 1.00 98.19 398 MET A O 1
ATOM 3029 N N . ASN A 1 399 ? 2.545 -24.068 10.527 1.00 98.25 399 ASN A N 1
ATOM 3030 C CA . ASN A 1 399 ? 3.452 -24.665 11.511 1.00 98.25 399 ASN A CA 1
ATOM 3031 C C . ASN A 1 399 ? 4.241 -23.592 12.290 1.00 98.25 399 ASN A C 1
ATOM 3033 O O . ASN A 1 399 ? 5.466 -23.650 12.445 1.00 98.25 399 ASN A O 1
ATOM 3037 N N . LEU A 1 400 ? 3.528 -22.542 12.704 1.00 98.69 400 LEU A N 1
ATOM 3038 C CA . LEU A 1 400 ? 4.124 -21.276 13.119 1.00 98.69 400 LEU A CA 1
ATOM 3039 C C . LEU A 1 400 ? 4.998 -21.419 14.368 1.00 98.69 400 LEU A C 1
ATOM 3041 O O . LEU A 1 400 ? 6.162 -21.027 14.349 1.00 98.69 400 LEU A O 1
ATOM 3045 N N . LEU A 1 401 ? 4.455 -21.994 15.447 1.00 98.62 401 LEU A N 1
ATOM 3046 C CA . LEU A 1 401 ? 5.145 -22.059 16.740 1.00 98.62 401 LEU A CA 1
ATOM 3047 C C . LEU A 1 401 ? 6.445 -22.868 16.660 1.00 98.62 401 LEU A C 1
ATOM 3049 O O . LEU A 1 401 ? 7.460 -22.466 17.230 1.00 98.62 401 LEU A O 1
ATOM 3053 N N . ALA A 1 402 ? 6.443 -23.973 15.908 1.00 98.62 402 ALA A N 1
ATOM 3054 C CA . ALA A 1 402 ? 7.646 -24.769 15.696 1.00 98.62 402 ALA A CA 1
ATOM 3055 C C . ALA A 1 402 ? 8.699 -23.990 14.894 1.00 98.62 402 ALA A C 1
ATOM 3057 O O . ALA A 1 402 ? 9.873 -23.987 15.266 1.00 98.62 402 ALA A O 1
ATOM 3058 N N . ARG A 1 403 ? 8.284 -23.280 13.835 1.00 98.56 403 ARG A N 1
ATOM 3059 C CA . ARG A 1 403 ? 9.188 -22.462 13.014 1.00 98.56 403 ARG A CA 1
ATOM 3060 C C . ARG A 1 403 ? 9.800 -21.307 13.804 1.00 98.56 403 ARG A C 1
ATOM 3062 O O . ARG A 1 403 ? 11.017 -21.143 13.760 1.00 98.56 403 ARG A O 1
ATOM 3069 N N . LEU A 1 404 ? 8.996 -20.579 14.583 1.00 98.69 404 LEU A N 1
ATOM 3070 C CA . LEU A 1 404 ? 9.465 -19.513 15.479 1.00 98.69 404 LEU A CA 1
ATOM 3071 C C . LEU A 1 404 ? 10.499 -20.043 16.483 1.00 98.69 404 LEU A C 1
ATOM 3073 O O . LEU A 1 404 ? 11.574 -19.463 16.641 1.00 98.69 404 LEU A O 1
ATOM 3077 N N . LYS A 1 405 ? 10.216 -21.193 17.112 1.00 98.25 405 LYS A N 1
ATOM 3078 C CA . LYS A 1 405 ? 11.148 -21.857 18.037 1.00 98.25 405 LYS A CA 1
ATOM 3079 C C . LYS A 1 405 ? 12.453 -22.274 17.350 1.00 98.25 405 LYS A C 1
ATOM 3081 O O . LYS A 1 405 ? 13.506 -22.213 17.975 1.00 98.25 405 LYS A O 1
ATOM 3086 N N . SER A 1 406 ? 12.391 -22.680 16.082 1.00 98.12 406 SER A N 1
ATOM 3087 C CA . SER A 1 406 ? 13.558 -23.119 15.305 1.00 98.12 406 SER A CA 1
ATOM 3088 C C . SER A 1 406 ? 14.420 -21.988 14.731 1.00 98.12 406 SER A C 1
ATOM 3090 O O . SER A 1 406 ? 15.478 -22.275 14.172 1.00 98.12 406 SER A O 1
ATOM 3092 N N . MET A 1 407 ? 14.004 -20.720 14.865 1.00 98.44 407 MET A N 1
ATOM 3093 C CA . MET A 1 407 ? 14.854 -19.584 14.496 1.00 98.44 407 MET A CA 1
ATOM 3094 C C . MET A 1 407 ? 16.179 -19.638 15.262 1.00 98.44 407 MET A C 1
ATOM 3096 O O . MET A 1 407 ? 16.203 -19.900 16.468 1.00 98.44 407 MET A O 1
ATOM 3100 N N . GLN A 1 408 ? 17.273 -19.367 14.560 1.00 97.94 408 GLN A N 1
ATOM 3101 C CA . GLN A 1 408 ? 18.619 -19.365 15.114 1.00 97.94 408 GLN A CA 1
ATOM 3102 C C . GLN A 1 408 ? 18.862 -18.072 15.891 1.00 97.94 408 GLN A C 1
ATOM 3104 O O . GLN A 1 408 ? 18.819 -16.984 15.318 1.00 97.94 408 GLN A O 1
ATOM 3109 N N . VAL A 1 409 ? 19.145 -18.194 17.187 1.00 98.50 409 VAL A N 1
ATOM 3110 C CA . VAL A 1 409 ? 19.592 -17.057 17.996 1.00 98.50 409 VAL A CA 1
ATOM 3111 C C . VAL A 1 409 ? 21.074 -16.824 17.703 1.00 98.50 409 VAL A C 1
ATOM 3113 O O . VAL A 1 409 ? 21.886 -17.723 17.919 1.00 98.50 409 VAL A O 1
ATOM 3116 N N . VAL A 1 410 ? 21.415 -15.654 17.167 1.00 98.12 410 VAL A N 1
ATOM 3117 C CA . VAL A 1 410 ? 22.787 -15.273 16.794 1.00 98.12 410 VAL A CA 1
ATOM 3118 C C . VAL A 1 410 ? 23.312 -14.147 17.694 1.00 98.12 410 VAL A C 1
ATOM 3120 O O . VAL A 1 410 ? 22.504 -13.424 18.277 1.00 98.12 410 VAL A O 1
ATOM 3123 N N . PRO A 1 411 ? 24.644 -13.969 17.812 1.00 98.25 411 PRO A N 1
ATOM 3124 C CA . PRO A 1 411 ? 25.223 -12.858 18.570 1.00 98.25 411 PRO A CA 1
ATOM 3125 C C . PRO A 1 411 ? 24.782 -11.489 18.038 1.00 98.25 411 PRO A C 1
ATOM 3127 O O . PRO A 1 411 ? 24.609 -11.321 16.826 1.00 98.25 411 PRO A O 1
ATOM 3130 N N . VAL A 1 412 ? 24.664 -10.494 18.921 1.00 97.81 412 VAL A N 1
ATOM 3131 C CA . VAL A 1 412 ? 24.224 -9.126 18.582 1.00 97.81 412 VAL A CA 1
ATOM 3132 C C . VAL A 1 412 ? 25.132 -8.477 17.534 1.00 97.81 412 VAL A C 1
ATOM 3134 O O . VAL A 1 412 ? 24.654 -7.804 16.622 1.00 97.81 412 VAL A O 1
ATOM 3137 N N . GLU A 1 413 ? 26.431 -8.759 17.575 1.00 97.12 413 GLU A N 1
ATOM 3138 C CA . GLU A 1 413 ? 27.418 -8.280 16.604 1.00 97.12 413 GLU A CA 1
ATOM 3139 C C . GLU A 1 413 ? 27.091 -8.733 15.177 1.00 97.12 413 GLU A C 1
ATOM 3141 O O . GLU A 1 413 ? 27.386 -8.022 14.214 1.00 97.12 413 GLU A O 1
ATOM 3146 N N . THR A 1 414 ? 26.444 -9.896 15.027 1.00 95.38 414 THR A N 1
ATOM 3147 C CA . THR A 1 414 ? 25.977 -10.392 13.724 1.00 95.38 414 THR A CA 1
ATOM 3148 C C . THR A 1 414 ? 24.883 -9.486 13.170 1.00 95.38 414 THR A C 1
ATOM 3150 O O . THR A 1 414 ? 24.912 -9.144 11.989 1.00 95.38 414 THR A O 1
ATOM 3153 N N . TYR A 1 415 ? 23.944 -9.058 14.018 1.00 95.31 415 TYR A N 1
ATOM 3154 C CA . TYR A 1 415 ? 22.894 -8.116 13.634 1.00 95.31 415 TYR A CA 1
ATOM 3155 C C . TYR A 1 415 ? 23.472 -6.742 13.300 1.00 95.31 415 TYR A C 1
ATOM 3157 O O . TYR A 1 415 ? 23.175 -6.208 12.236 1.00 95.31 415 TYR A O 1
ATOM 3165 N N . VAL A 1 416 ? 24.353 -6.199 14.145 1.00 94.75 416 VAL A N 1
ATOM 3166 C CA . VAL A 1 416 ? 24.990 -4.895 13.892 1.00 94.75 416 VAL A CA 1
ATOM 3167 C C . VAL A 1 416 ? 25.769 -4.916 12.574 1.00 94.75 416 VAL A C 1
ATOM 3169 O O . VAL A 1 416 ? 25.627 -4.004 11.763 1.00 94.75 416 VAL A O 1
ATOM 3172 N N . SER A 1 417 ? 26.521 -5.988 12.304 1.00 94.19 417 SER A N 1
ATOM 3173 C CA . SER A 1 417 ? 27.251 -6.147 11.039 1.00 94.19 417 SER A CA 1
ATOM 3174 C C . SER A 1 417 ? 26.310 -6.208 9.831 1.00 94.19 417 SER A C 1
ATOM 3176 O O . SER A 1 417 ? 26.588 -5.589 8.804 1.00 94.19 417 SER A O 1
ATOM 3178 N N . ALA A 1 418 ? 25.177 -6.908 9.957 1.00 93.31 418 ALA A N 1
ATOM 3179 C CA . ALA A 1 418 ? 24.150 -6.958 8.919 1.00 93.31 418 ALA A CA 1
ATOM 3180 C C . ALA A 1 418 ? 23.510 -5.581 8.668 1.00 93.31 418 ALA A C 1
ATOM 3182 O O . ALA A 1 418 ? 23.293 -5.215 7.515 1.00 93.31 418 ALA A O 1
ATOM 3183 N N . MET A 1 419 ? 23.259 -4.792 9.719 1.00 93.06 419 MET A N 1
ATOM 3184 C CA . MET A 1 419 ? 22.717 -3.433 9.588 1.00 93.06 419 MET A CA 1
ATOM 3185 C C . MET A 1 419 ? 23.706 -2.488 8.904 1.00 93.06 419 MET A C 1
ATOM 3187 O O . MET A 1 419 ? 23.312 -1.763 7.996 1.00 93.06 419 MET A O 1
ATOM 3191 N N . VAL A 1 420 ? 24.995 -2.552 9.253 1.00 92.19 420 VAL A N 1
ATOM 3192 C CA . VAL A 1 420 ? 26.048 -1.768 8.581 1.00 92.19 420 VAL A CA 1
ATOM 3193 C C . VAL A 1 420 ? 26.135 -2.121 7.094 1.00 92.19 420 VAL A C 1
ATOM 3195 O O . VAL A 1 420 ? 26.230 -1.230 6.248 1.00 92.19 420 VAL A O 1
ATOM 3198 N N . LEU A 1 421 ? 26.086 -3.414 6.759 1.00 92.44 421 LEU A N 1
ATOM 3199 C CA . LEU A 1 421 ? 26.093 -3.878 5.371 1.00 92.44 421 LEU A CA 1
ATOM 3200 C C . LEU A 1 421 ? 24.870 -3.362 4.601 1.00 92.44 421 LEU A C 1
ATOM 3202 O O . LEU A 1 421 ? 25.002 -2.853 3.488 1.00 92.44 421 LEU A O 1
ATOM 3206 N N . ARG A 1 422 ? 23.688 -3.445 5.218 1.00 92.12 422 ARG A N 1
ATOM 3207 C CA . ARG A 1 422 ? 22.428 -2.972 4.645 1.00 92.12 422 ARG A CA 1
ATOM 3208 C C . ARG A 1 422 ? 22.429 -1.462 4.421 1.00 92.12 422 ARG A C 1
ATOM 3210 O O . ARG A 1 422 ? 22.090 -1.018 3.331 1.00 92.12 422 ARG A O 1
ATOM 3217 N N . GLU A 1 423 ? 22.860 -0.681 5.407 1.00 91.12 423 GLU A N 1
ATOM 3218 C CA . GLU A 1 423 ? 22.950 0.779 5.312 1.00 91.12 423 GLU A CA 1
ATOM 3219 C C . GLU A 1 423 ? 23.911 1.209 4.200 1.00 91.12 423 GLU A C 1
ATOM 3221 O O . GLU A 1 423 ? 23.557 2.019 3.343 1.00 91.12 423 GLU A O 1
ATOM 3226 N N . LYS A 1 424 ? 25.101 0.597 4.152 1.00 92.25 424 LYS A N 1
ATOM 3227 C CA . LYS A 1 424 ? 26.101 0.853 3.108 1.00 92.25 424 LYS A CA 1
ATOM 3228 C C . LYS A 1 424 ? 25.547 0.598 1.704 1.00 92.25 424 LYS A C 1
ATOM 3230 O O . LYS A 1 424 ? 25.857 1.350 0.780 1.00 92.25 424 LYS A O 1
ATOM 3235 N N . ASN A 1 425 ? 24.756 -0.463 1.539 1.00 92.69 425 ASN A N 1
ATOM 3236 C CA . ASN A 1 425 ? 24.322 -0.947 0.230 1.00 92.69 425 ASN A CA 1
ATOM 3237 C C . ASN A 1 425 ? 22.869 -0.594 -0.128 1.00 92.69 425 ASN A C 1
ATOM 3239 O O . ASN A 1 425 ? 22.414 -0.972 -1.207 1.00 92.69 425 ASN A O 1
ATOM 3243 N N . HIS A 1 426 ? 22.152 0.167 0.707 1.00 90.81 426 HIS A N 1
ATOM 3244 C CA . HIS A 1 426 ? 20.736 0.498 0.499 1.00 90.81 426 HIS A CA 1
ATOM 3245 C C . HIS A 1 426 ? 20.451 1.094 -0.895 1.00 90.81 426 HIS A C 1
ATOM 3247 O O . HIS A 1 426 ? 19.505 0.690 -1.571 1.00 90.81 426 HIS A O 1
ATOM 3253 N N . ASN A 1 427 ? 21.324 1.998 -1.357 1.00 91.38 427 ASN A N 1
ATOM 3254 C CA . ASN A 1 427 ? 21.229 2.663 -2.664 1.00 91.38 427 ASN A CA 1
ATOM 3255 C C . ASN A 1 427 ? 22.212 2.107 -3.713 1.00 91.38 427 ASN A C 1
ATOM 3257 O O . ASN A 1 427 ? 22.477 2.769 -4.722 1.00 91.38 427 ASN A O 1
ATOM 3261 N N . ALA A 1 428 ? 22.808 0.936 -3.471 1.00 91.00 428 ALA A N 1
ATOM 3262 C CA . ALA A 1 428 ? 23.833 0.388 -4.351 1.00 91.00 428 ALA A CA 1
ATOM 3263 C C . ALA A 1 428 ? 23.267 -0.055 -5.715 1.00 91.00 428 ALA A C 1
ATOM 3265 O O . ALA A 1 428 ? 22.135 -0.522 -5.833 1.00 91.00 428 ALA A O 1
ATOM 3266 N N . VAL A 1 429 ? 24.106 0.062 -6.749 1.00 93.50 429 VAL A N 1
ATOM 3267 C CA . VAL A 1 429 ? 23.883 -0.454 -8.112 1.00 93.50 429 VAL A CA 1
ATOM 3268 C C . VAL A 1 429 ? 25.059 -1.327 -8.521 1.00 93.50 429 VAL A C 1
ATOM 3270 O O . VAL A 1 429 ? 26.161 -1.142 -8.009 1.00 93.50 429 VAL A O 1
ATOM 3273 N N . ASN A 1 430 ? 24.854 -2.244 -9.470 1.00 95.62 430 ASN A N 1
ATOM 3274 C CA . ASN A 1 430 ? 25.846 -3.278 -9.813 1.00 95.62 430 ASN A CA 1
ATOM 3275 C C . ASN A 1 430 ? 26.325 -4.052 -8.574 1.00 95.62 430 ASN A C 1
ATOM 3277 O O . ASN A 1 430 ? 27.513 -4.336 -8.418 1.00 95.62 430 ASN A O 1
ATOM 3281 N N . TYR A 1 431 ? 25.399 -4.347 -7.671 1.00 96.50 431 TYR A N 1
ATOM 3282 C CA . TYR A 1 431 ? 25.681 -4.938 -6.380 1.00 96.50 431 TYR A CA 1
ATOM 3283 C C . TYR A 1 431 ? 25.227 -6.392 -6.337 1.00 96.50 431 TYR A C 1
ATOM 3285 O O . TYR A 1 431 ? 24.130 -6.729 -6.775 1.00 96.50 431 TYR A O 1
ATOM 3293 N N . THR A 1 432 ? 26.075 -7.256 -5.790 1.00 97.00 432 THR A N 1
ATOM 3294 C CA . THR A 1 432 ? 25.730 -8.647 -5.486 1.00 97.00 432 THR A CA 1
ATOM 3295 C C . THR A 1 432 ? 25.759 -8.786 -3.970 1.00 97.00 432 THR A C 1
ATOM 3297 O O . THR A 1 432 ? 26.838 -8.587 -3.410 1.00 97.00 432 THR A O 1
ATOM 3300 N N . PRO A 1 433 ? 24.626 -9.101 -3.316 1.00 96.56 433 PRO A N 1
ATOM 3301 C CA . PRO A 1 433 ? 24.580 -9.267 -1.868 1.00 96.56 433 PRO A CA 1
ATOM 3302 C C . PRO A 1 433 ? 25.618 -10.254 -1.334 1.00 96.56 433 PRO A C 1
ATOM 3304 O O . PRO A 1 433 ? 25.877 -11.300 -1.939 1.00 96.56 433 PRO A O 1
ATOM 3307 N N . GLU A 1 434 ? 26.201 -9.912 -0.191 1.00 94.19 434 GLU A N 1
ATOM 3308 C CA . GLU A 1 434 ? 27.320 -10.613 0.442 1.00 94.19 434 GLU A CA 1
ATOM 3309 C C . GLU A 1 434 ? 26.858 -11.635 1.494 1.00 94.19 434 GLU A C 1
ATOM 3311 O O . GLU A 1 434 ? 27.600 -12.573 1.794 1.00 94.19 434 GLU A O 1
ATOM 3316 N N . GLY A 1 435 ? 25.635 -11.506 2.025 1.00 92.06 435 GLY A N 1
ATOM 3317 C CA . GLY A 1 435 ? 25.063 -12.430 3.004 1.00 92.06 435 GLY A CA 1
ATOM 3318 C C . GLY A 1 435 ? 25.083 -13.896 2.547 1.00 92.06 435 GLY A C 1
ATOM 3319 O O . GLY A 1 435 ? 24.942 -14.213 1.360 1.00 92.06 435 GLY A O 1
ATOM 3320 N N . SER A 1 436 ? 25.262 -14.821 3.495 1.00 94.12 436 SER A N 1
ATOM 3321 C CA . SER A 1 436 ? 25.288 -16.260 3.199 1.00 94.12 436 SER A CA 1
ATOM 3322 C C . SER A 1 436 ? 23.883 -16.795 2.926 1.00 94.12 436 SER A C 1
ATOM 3324 O O . SER A 1 436 ? 22.953 -16.511 3.675 1.00 94.12 436 SER A O 1
ATOM 3326 N N . LEU A 1 437 ? 23.733 -17.658 1.917 1.00 95.62 437 LEU A N 1
ATOM 3327 C CA . LEU A 1 437 ? 22.469 -18.362 1.672 1.00 95.62 437 LEU A CA 1
ATOM 3328 C C . LEU A 1 437 ? 22.128 -19.368 2.786 1.00 95.62 437 LEU A C 1
ATOM 3330 O O . LEU A 1 437 ? 20.958 -19.692 2.976 1.00 95.62 437 LEU A O 1
ATOM 3334 N N . ASP A 1 438 ? 23.109 -19.804 3.583 1.00 94.62 438 ASP A N 1
ATOM 3335 C CA . ASP A 1 438 ? 22.875 -20.673 4.749 1.00 94.62 438 ASP A CA 1
ATOM 3336 C C . ASP A 1 438 ? 22.073 -19.966 5.854 1.00 94.62 438 ASP A C 1
ATOM 3338 O O . ASP A 1 438 ? 21.431 -20.618 6.690 1.00 94.62 438 ASP A O 1
ATOM 3342 N N . ASN A 1 439 ? 22.068 -18.628 5.834 1.00 94.94 439 ASN A N 1
ATOM 3343 C CA . ASN A 1 439 ? 21.290 -17.790 6.741 1.00 94.94 439 ASN A CA 1
ATOM 3344 C C . ASN A 1 439 ? 19.792 -17.801 6.421 1.00 94.94 439 ASN A C 1
ATOM 3346 O O . ASN A 1 439 ? 19.021 -17.234 7.190 1.00 94.94 439 ASN A O 1
ATOM 3350 N N . LEU A 1 440 ? 19.375 -18.427 5.319 1.00 97.19 440 LEU A N 1
ATOM 3351 C CA . LEU A 1 440 ? 18.008 -18.388 4.816 1.00 97.19 440 LEU A CA 1
ATOM 3352 C C . LEU A 1 440 ? 17.273 -19.716 5.032 1.00 97.19 440 LEU A C 1
ATOM 3354 O O . LEU A 1 440 ? 17.872 -20.776 5.272 1.00 97.19 440 LEU A O 1
ATOM 3358 N N . TRP A 1 441 ? 15.942 -19.657 4.982 1.00 97.12 441 TRP A N 1
ATOM 3359 C CA . TRP A 1 441 ? 15.108 -20.855 5.012 1.00 97.12 441 TRP A CA 1
ATOM 3360 C C . TRP A 1 441 ? 15.200 -21.608 3.676 1.00 97.12 441 TRP A C 1
ATOM 3362 O O . TRP A 1 441 ? 15.222 -20.982 2.617 1.00 97.12 441 TRP A O 1
ATOM 3372 N N . PRO A 1 442 ? 15.185 -22.953 3.673 1.00 95.88 442 PRO A N 1
ATOM 3373 C CA . PRO A 1 442 ? 15.018 -23.702 2.433 1.00 95.88 442 PRO A CA 1
ATOM 3374 C C . PRO A 1 442 ? 13.739 -23.272 1.704 1.00 95.88 442 PRO A C 1
ATOM 3376 O O . PRO A 1 442 ? 12.672 -23.200 2.313 1.00 95.88 442 PRO A O 1
ATOM 3379 N N . GLY A 1 443 ? 13.843 -23.000 0.403 1.00 94.88 443 GLY A N 1
ATOM 3380 C CA . GLY A 1 443 ? 12.718 -22.546 -0.409 1.00 94.88 443 GLY A CA 1
ATOM 3381 C C . GLY A 1 443 ? 12.369 -21.060 -0.279 1.00 94.88 443 GLY A C 1
ATOM 3382 O O . GLY A 1 443 ? 11.404 -20.647 -0.922 1.00 94.88 443 GLY A O 1
ATOM 3383 N N . SER A 1 444 ? 13.106 -20.247 0.490 1.00 97.56 444 SER A N 1
ATOM 3384 C CA . SER A 1 444 ? 12.902 -18.793 0.475 1.00 97.56 444 SER A CA 1
ATOM 3385 C C . SER A 1 444 ? 13.498 -18.154 -0.776 1.00 97.56 444 SER A C 1
ATOM 3387 O O . SER A 1 444 ? 14.485 -18.635 -1.336 1.00 97.56 444 SER A O 1
ATOM 3389 N N . TYR A 1 445 ? 12.891 -17.065 -1.229 1.00 98.56 445 TYR A N 1
ATOM 3390 C CA . TYR A 1 445 ? 13.480 -16.188 -2.231 1.00 98.56 445 TYR A CA 1
ATOM 3391 C C . TYR A 1 445 ? 14.536 -15.290 -1.591 1.00 98.56 445 TYR A C 1
ATOM 3393 O O . TYR A 1 445 ? 14.458 -14.970 -0.407 1.00 98.56 445 TYR A O 1
ATOM 3401 N N . TYR A 1 446 ? 15.515 -14.880 -2.388 1.00 98.44 446 TYR A N 1
ATOM 3402 C CA . TYR A 1 446 ? 16.574 -13.962 -1.991 1.00 98.44 446 TYR A CA 1
ATOM 3403 C C . TYR A 1 446 ? 16.970 -13.058 -3.154 1.00 98.44 446 TYR A C 1
ATOM 3405 O O . TYR A 1 446 ? 16.787 -13.403 -4.324 1.00 98.44 446 TYR A O 1
ATOM 3413 N N . LEU A 1 447 ? 17.524 -11.896 -2.821 1.00 98.19 447 LEU A N 1
ATOM 3414 C CA . LEU A 1 447 ? 18.115 -10.967 -3.768 1.00 98.19 447 LEU A CA 1
ATOM 3415 C C . LEU A 1 447 ? 19.438 -11.545 -4.289 1.00 98.19 447 LEU A C 1
ATOM 3417 O O . LEU A 1 447 ? 20.411 -11.728 -3.550 1.00 98.19 447 LEU A O 1
ATOM 3421 N N . GLU A 1 448 ? 19.466 -11.863 -5.578 1.00 97.69 448 GLU A N 1
ATOM 3422 C CA . GLU A 1 448 ? 20.640 -12.426 -6.237 1.00 97.69 448 GLU A CA 1
ATOM 3423 C C . GLU A 1 448 ? 21.587 -11.322 -6.704 1.00 97.69 448 GLU A C 1
ATOM 3425 O O . GLU A 1 448 ? 22.791 -11.400 -6.458 1.00 97.69 448 GLU A O 1
ATOM 3430 N N . HIS A 1 449 ? 21.045 -10.289 -7.352 1.00 97.62 449 HIS A N 1
ATOM 3431 C CA . HIS A 1 449 ? 21.832 -9.205 -7.931 1.00 97.62 449 HIS A CA 1
ATOM 3432 C C . HIS A 1 449 ? 20.992 -7.940 -8.154 1.00 97.62 449 HIS A C 1
ATOM 3434 O O . HIS A 1 449 ? 19.804 -8.018 -8.474 1.00 97.62 449 HIS A O 1
ATOM 3440 N N . ILE A 1 450 ? 21.633 -6.776 -8.042 1.00 97.81 450 ILE A N 1
ATOM 3441 C CA . ILE A 1 450 ? 21.123 -5.471 -8.471 1.00 97.81 450 ILE A CA 1
ATOM 3442 C C . ILE A 1 450 ? 22.023 -4.958 -9.588 1.00 97.81 450 ILE A C 1
ATOM 3444 O O . ILE A 1 450 ? 23.209 -4.732 -9.366 1.00 97.81 450 ILE A O 1
ATOM 3448 N N . ASP A 1 451 ? 21.479 -4.707 -10.773 1.00 97.25 451 ASP A N 1
ATOM 3449 C CA . ASP A 1 451 ? 22.294 -4.228 -11.890 1.00 97.25 451 ASP A CA 1
ATOM 3450 C C . ASP A 1 451 ? 22.505 -2.699 -11.906 1.00 97.25 451 ASP A C 1
ATOM 3452 O O . ASP A 1 451 ? 22.062 -1.959 -11.024 1.00 97.25 451 ASP A O 1
ATOM 3456 N N . SER A 1 452 ? 23.196 -2.201 -12.937 1.00 96.88 452 SER A N 1
ATOM 3457 C CA . SER A 1 452 ? 23.489 -0.767 -13.143 1.00 96.88 452 SER A CA 1
ATOM 3458 C C . SER A 1 452 ? 22.259 0.138 -13.254 1.00 96.88 452 SER A C 1
ATOM 3460 O O . SER A 1 452 ? 22.394 1.361 -13.223 1.00 96.88 452 SER A O 1
ATOM 3462 N N . LYS A 1 453 ? 21.068 -0.441 -13.429 1.00 96.12 453 LYS A N 1
ATOM 3463 C CA . LYS A 1 453 ? 19.793 0.257 -13.597 1.00 96.12 453 LYS A CA 1
ATOM 3464 C C . LYS A 1 453 ? 18.837 -0.025 -12.438 1.00 96.12 453 LYS A C 1
ATOM 3466 O O . LYS A 1 453 ? 17.634 0.130 -12.621 1.00 96.12 453 LYS A O 1
ATOM 3471 N N . TYR A 1 454 ? 19.356 -0.421 -11.273 1.00 96.00 454 TYR A N 1
ATOM 3472 C CA . TYR A 1 454 ? 18.574 -0.741 -10.071 1.00 96.00 454 TYR A CA 1
ATOM 3473 C C . TYR A 1 454 ? 17.621 -1.936 -10.241 1.00 96.00 454 TYR A C 1
ATOM 3475 O O . TYR A 1 454 ? 16.782 -2.183 -9.374 1.00 96.00 454 TYR A O 1
ATOM 3483 N N . ARG A 1 455 ? 17.727 -2.701 -11.337 1.00 97.88 455 ARG A N 1
ATOM 3484 C CA . ARG A 1 455 ? 16.857 -3.860 -11.559 1.00 97.88 455 ARG A CA 1
ATOM 3485 C C . ARG A 1 455 ? 17.338 -4.989 -10.663 1.00 97.88 455 ARG A C 1
ATOM 3487 O O . ARG A 1 455 ? 18.518 -5.340 -10.686 1.00 97.88 455 ARG A O 1
ATOM 3494 N N . ARG A 1 456 ? 16.413 -5.527 -9.874 1.00 98.25 456 ARG A N 1
ATOM 3495 C CA . ARG A 1 456 ? 16.666 -6.579 -8.892 1.00 98.25 456 ARG A CA 1
ATOM 3496 C C . ARG A 1 456 ? 16.306 -7.934 -9.490 1.00 98.25 456 ARG A C 1
ATOM 3498 O O . ARG A 1 456 ? 15.201 -8.096 -10.001 1.00 98.25 456 ARG A O 1
ATOM 3505 N N . ALA A 1 457 ? 17.238 -8.875 -9.433 1.00 98.00 457 ALA A N 1
ATOM 3506 C CA . ALA A 1 457 ? 17.017 -10.271 -9.779 1.00 98.00 457 ALA A CA 1
ATOM 3507 C C . ALA A 1 457 ? 16.857 -11.092 -8.497 1.00 98.00 457 ALA A C 1
ATOM 3509 O O . ALA A 1 457 ? 17.614 -10.905 -7.539 1.00 98.00 457 ALA A O 1
ATOM 3510 N N . TYR A 1 458 ? 15.886 -12.000 -8.495 1.00 98.50 458 TYR A N 1
ATOM 3511 C CA . TYR A 1 458 ? 15.594 -12.871 -7.364 1.00 98.50 458 TYR A CA 1
ATOM 3512 C C . TYR A 1 458 ? 15.779 -14.328 -7.760 1.00 98.50 458 TYR A C 1
ATOM 3514 O O . TYR A 1 458 ? 15.395 -14.741 -8.853 1.00 98.50 458 TYR A O 1
ATOM 3522 N N . ALA A 1 459 ? 16.320 -15.107 -6.835 1.00 97.94 459 ALA A N 1
ATOM 3523 C CA . ALA A 1 459 ? 16.441 -16.550 -6.953 1.00 97.94 459 ALA A CA 1
ATOM 3524 C C . ALA A 1 459 ? 15.874 -17.212 -5.694 1.00 97.94 459 ALA A C 1
ATOM 3526 O O . ALA A 1 459 ? 15.575 -16.543 -4.704 1.00 97.94 459 ALA A O 1
ATOM 3527 N N . ARG A 1 460 ? 15.686 -18.533 -5.737 1.00 97.31 460 ARG A N 1
ATOM 3528 C CA . ARG A 1 460 ? 15.090 -19.306 -4.643 1.00 97.31 460 ARG A CA 1
ATOM 3529 C C . ARG A 1 460 ? 16.108 -20.283 -4.072 1.00 97.31 460 ARG A C 1
ATOM 3531 O O . ARG A 1 460 ? 16.745 -21.022 -4.822 1.00 97.31 460 ARG A O 1
ATOM 3538 N N . VAL A 1 461 ? 16.250 -20.306 -2.748 1.00 95.75 461 VAL A N 1
ATOM 3539 C CA . VAL A 1 461 ? 17.105 -21.266 -2.042 1.00 95.75 461 VAL A CA 1
ATOM 3540 C C . VAL A 1 461 ? 16.617 -22.670 -2.370 1.00 95.75 461 VAL A C 1
ATOM 3542 O O . VAL A 1 461 ? 15.445 -22.989 -2.152 1.00 95.75 461 VAL A O 1
ATOM 3545 N N . GLN A 1 462 ? 17.504 -23.521 -2.887 1.00 87.94 462 GLN A N 1
ATOM 3546 C CA . GLN A 1 462 ? 17.125 -24.887 -3.227 1.00 87.94 462 GLN A CA 1
ATOM 3547 C C . GLN A 1 462 ? 16.658 -25.628 -1.974 1.00 87.94 462 GLN A C 1
ATOM 3549 O O . GLN A 1 462 ? 17.361 -25.699 -0.966 1.00 87.94 462 GLN A O 1
ATOM 3554 N N . THR A 1 463 ? 15.463 -26.207 -2.038 1.00 72.38 463 THR A N 1
ATOM 3555 C CA . THR A 1 463 ? 15.053 -27.212 -1.065 1.00 72.38 463 THR A CA 1
ATOM 3556 C C . THR A 1 463 ? 15.930 -28.435 -1.289 1.00 72.38 463 THR A C 1
ATOM 3558 O O . THR A 1 463 ? 16.052 -28.918 -2.418 1.00 72.38 463 THR A O 1
ATOM 3561 N N . ALA A 1 464 ? 16.588 -28.925 -0.235 1.00 51.81 464 ALA A N 1
ATOM 3562 C CA . ALA A 1 464 ? 17.293 -30.195 -0.317 1.00 51.81 464 ALA A CA 1
ATOM 3563 C C . ALA A 1 464 ? 16.296 -31.229 -0.853 1.00 51.81 464 ALA A C 1
ATOM 3565 O O . ALA A 1 464 ? 15.281 -31.509 -0.210 1.00 51.81 464 ALA A O 1
ATOM 3566 N N . LYS A 1 465 ? 16.546 -31.755 -2.061 1.00 37.59 465 LYS A N 1
ATOM 3567 C CA . LYS A 1 465 ? 15.829 -32.938 -2.531 1.00 37.59 465 LYS A CA 1
ATOM 3568 C C . LYS A 1 465 ? 15.996 -33.972 -1.430 1.00 37.59 465 LYS A C 1
ATOM 3570 O O . LYS A 1 465 ? 17.107 -34.153 -0.937 1.00 37.59 465 LYS A O 1
ATOM 3575 N N . SER A 1 466 ? 14.913 -34.630 -1.036 1.00 33.00 466 SER A N 1
ATOM 3576 C CA . SER A 1 466 ? 15.026 -35.858 -0.269 1.00 33.00 466 SER A CA 1
ATOM 3577 C C . SER A 1 466 ? 15.875 -36.816 -1.100 1.00 33.00 466 SER A C 1
ATOM 3579 O O . SER A 1 466 ? 15.405 -37.458 -2.039 1.00 33.00 466 SER A O 1
ATOM 3581 N N . GLU A 1 467 ? 17.169 -36.865 -0.805 1.00 27.16 467 GLU A N 1
ATOM 3582 C CA . GLU A 1 467 ? 18.016 -37.941 -1.259 1.00 27.16 467 GLU A CA 1
ATOM 3583 C C . GLU A 1 467 ? 17.438 -39.198 -0.621 1.00 27.16 467 GLU A C 1
ATOM 3585 O O . GLU A 1 467 ? 17.650 -39.490 0.556 1.00 27.16 467 GLU A O 1
ATOM 3590 N N . CYS A 1 468 ? 16.676 -39.957 -1.404 1.00 26.11 468 CYS A N 1
ATOM 3591 C CA . CYS A 1 468 ? 16.567 -41.382 -1.179 1.00 26.11 468 CYS A CA 1
ATOM 3592 C C . CYS A 1 468 ? 17.968 -41.946 -1.443 1.00 26.11 468 CYS A C 1
ATOM 3594 O O . CYS A 1 468 ? 18.293 -42.398 -2.540 1.00 26.11 468 CYS A O 1
ATOM 3596 N N . SER A 1 469 ? 18.841 -41.816 -0.448 1.00 23.97 469 SER A N 1
ATOM 3597 C CA . SER A 1 469 ? 20.130 -42.476 -0.407 1.00 23.97 469 SER A CA 1
ATOM 3598 C C . SER A 1 469 ? 19.852 -43.961 -0.208 1.00 23.97 469 SER A C 1
ATOM 3600 O O . SER A 1 469 ? 19.811 -44.488 0.900 1.00 23.97 469 SER A O 1
ATOM 3602 N N . VAL A 1 470 ? 19.652 -44.678 -1.314 1.00 24.59 470 VAL A N 1
ATOM 3603 C CA . VAL A 1 470 ? 19.982 -46.099 -1.316 1.00 24.59 470 VAL A CA 1
ATOM 3604 C C . VAL A 1 470 ? 21.494 -46.145 -1.148 1.00 24.59 470 VAL A C 1
ATOM 3606 O O . VAL A 1 470 ? 22.245 -45.893 -2.089 1.00 24.59 470 VAL A O 1
ATOM 3609 N N . ALA A 1 471 ? 21.939 -46.397 0.080 1.00 23.22 471 ALA A N 1
ATOM 3610 C CA . ALA A 1 471 ? 23.322 -46.716 0.373 1.00 23.22 471 ALA A CA 1
ATOM 3611 C C . ALA A 1 471 ? 23.723 -47.927 -0.480 1.00 23.22 471 ALA A C 1
ATOM 3613 O O . ALA A 1 471 ? 23.405 -49.070 -0.153 1.00 23.22 471 ALA A O 1
ATOM 3614 N N . VAL A 1 472 ? 24.416 -47.685 -1.592 1.00 23.94 472 VAL A N 1
ATOM 3615 C CA . VAL A 1 472 ? 25.132 -48.738 -2.308 1.00 23.94 472 VAL A CA 1
ATOM 3616 C C . VAL A 1 472 ? 26.396 -49.001 -1.502 1.00 23.94 472 VAL A C 1
ATOM 3618 O O . VAL A 1 472 ? 27.441 -48.381 -1.699 1.00 23.94 472 VAL A O 1
ATOM 3621 N N . SER A 1 473 ? 26.279 -49.899 -0.530 1.00 24.80 473 SER A N 1
ATOM 3622 C CA . SER A 1 473 ? 27.433 -50.512 0.105 1.00 24.80 473 SER A CA 1
ATOM 3623 C C . SER A 1 473 ? 28.207 -51.284 -0.966 1.00 24.80 473 SER A C 1
ATOM 3625 O O . SER A 1 473 ? 27.703 -52.213 -1.595 1.00 24.80 473 SER A O 1
ATOM 3627 N N . PHE A 1 474 ? 29.454 -50.879 -1.200 1.00 23.80 474 PHE A N 1
ATOM 3628 C CA . PHE A 1 474 ? 30.400 -51.662 -1.984 1.00 23.80 474 PHE A CA 1
ATOM 3629 C C . PHE A 1 474 ? 30.665 -52.984 -1.255 1.00 23.80 474 PHE A C 1
ATOM 3631 O O . PHE A 1 474 ? 31.502 -53.055 -0.356 1.00 23.80 474 PHE A O 1
ATOM 3638 N N . TRP A 1 475 ? 29.971 -54.045 -1.658 1.00 22.61 475 TRP A N 1
ATOM 3639 C CA . TRP A 1 475 ? 30.397 -55.407 -1.368 1.00 22.61 475 TRP A CA 1
ATOM 3640 C C . TRP A 1 475 ? 31.337 -55.870 -2.482 1.00 22.61 475 TRP A C 1
ATOM 3642 O O . TRP A 1 475 ? 30.954 -55.981 -3.647 1.00 22.61 475 TRP A O 1
ATOM 3652 N N . LYS A 1 476 ? 32.605 -56.097 -2.123 1.00 24.28 476 LYS A N 1
ATOM 3653 C CA . LYS A 1 476 ? 33.589 -56.752 -2.993 1.00 24.28 476 LYS A CA 1
ATOM 3654 C C . LYS A 1 476 ? 33.101 -58.169 -3.339 1.00 24.28 476 LYS A C 1
ATOM 3656 O O . LYS A 1 476 ? 32.678 -58.887 -2.434 1.00 24.28 476 LYS A O 1
ATOM 3661 N N . PRO A 1 477 ? 33.224 -58.620 -4.599 1.00 26.64 477 PRO A N 1
ATOM 3662 C CA . PRO A 1 477 ? 32.908 -59.988 -4.968 1.00 26.64 477 PRO A CA 1
ATOM 3663 C C . PRO A 1 477 ? 34.067 -60.901 -4.559 1.00 26.64 477 PRO A C 1
ATOM 3665 O O . PRO A 1 477 ? 35.099 -60.964 -5.224 1.00 26.64 477 PRO A O 1
ATOM 3668 N N . SER A 1 478 ? 33.902 -61.632 -3.464 1.00 30.62 478 SER A N 1
ATOM 3669 C CA . SER A 1 478 ? 34.668 -62.853 -3.228 1.00 30.62 478 SER A CA 1
ATOM 3670 C C . SER A 1 478 ? 33.691 -63.978 -2.953 1.00 30.62 478 SER A C 1
ATOM 3672 O O . SER A 1 478 ? 32.929 -63.903 -1.993 1.00 30.62 478 SER A O 1
ATOM 3674 N N . SER A 1 479 ? 33.770 -65.008 -3.795 1.00 32.78 479 SER A N 1
ATOM 3675 C CA . SER A 1 479 ? 32.871 -66.157 -3.926 1.00 32.78 479 SER A CA 1
ATOM 3676 C C . SER A 1 479 ? 31.560 -65.827 -4.653 1.00 32.78 479 SER A C 1
ATOM 3678 O O . SER A 1 479 ? 30.725 -65.083 -4.159 1.00 32.78 479 SER A O 1
ATOM 3680 N N . TRP A 1 480 ? 31.397 -66.340 -5.871 1.00 28.53 480 TRP A N 1
ATOM 3681 C CA . TRP A 1 480 ? 30.537 -67.488 -6.182 1.00 28.53 480 TRP A CA 1
ATOM 3682 C C . TRP A 1 480 ? 30.748 -67.863 -7.658 1.00 28.53 480 TRP A C 1
ATOM 3684 O O . TRP A 1 480 ? 31.036 -67.015 -8.501 1.00 28.53 480 TRP A O 1
ATOM 3694 N N . GLY A 1 481 ? 30.761 -69.171 -7.902 1.00 28.31 481 GLY A N 1
ATOM 3695 C CA . GLY A 1 481 ? 31.279 -69.806 -9.106 1.00 28.31 481 GLY A CA 1
ATOM 3696 C C . GLY A 1 481 ? 30.389 -69.692 -10.337 1.00 28.31 481 GLY A C 1
ATOM 3697 O O . GLY A 1 481 ? 29.225 -69.305 -10.288 1.00 28.31 481 GLY A O 1
ATOM 3698 N N . SER A 1 482 ? 31.009 -70.068 -11.449 1.00 40.38 482 SER A N 1
ATOM 3699 C CA . SER A 1 482 ? 30.419 -70.332 -12.752 1.00 40.38 482 SER A CA 1
ATOM 3700 C C . SER A 1 482 ? 29.192 -71.238 -12.657 1.00 40.38 482 SER A C 1
ATOM 3702 O O . SER A 1 482 ? 29.329 -72.420 -12.361 1.00 40.38 482 SER A O 1
ATOM 3704 N N . ASP A 1 483 ? 28.012 -70.670 -12.878 1.00 40.31 483 ASP A N 1
ATOM 3705 C CA . ASP A 1 483 ? 27.044 -71.095 -13.895 1.00 40.31 483 ASP A CA 1
ATOM 3706 C C . ASP A 1 483 ? 25.815 -70.172 -13.813 1.00 40.31 483 ASP A C 1
ATOM 3708 O O . ASP A 1 483 ? 25.398 -69.778 -12.729 1.00 40.31 483 ASP A O 1
ATOM 3712 N N . HIS A 1 484 ? 25.261 -69.794 -14.971 1.00 38.50 484 HIS A N 1
ATOM 3713 C CA . HIS A 1 484 ? 24.145 -68.840 -15.188 1.00 38.50 484 HIS A CA 1
ATOM 3714 C C . HIS A 1 484 ? 24.482 -67.368 -15.498 1.00 38.50 484 HIS A C 1
ATOM 3716 O O . HIS A 1 484 ? 23.608 -66.502 -15.449 1.00 38.50 484 HIS A O 1
ATOM 3722 N N . ALA A 1 485 ? 25.690 -67.072 -15.977 1.00 33.19 485 ALA A N 1
ATOM 3723 C CA . ALA A 1 485 ? 25.988 -65.800 -16.639 1.00 33.1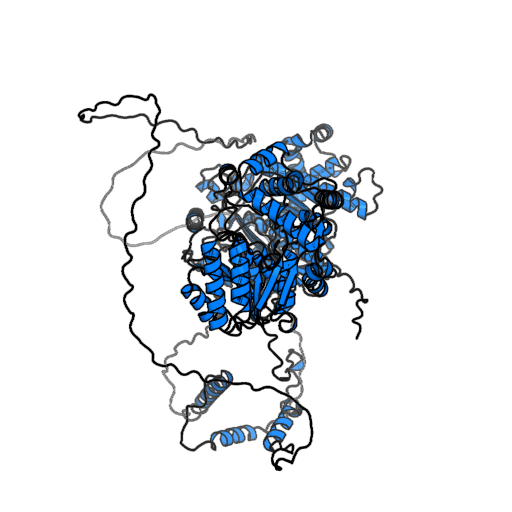9 485 ALA A CA 1
ATOM 3724 C C . ALA A 1 485 ? 25.803 -65.907 -18.165 1.00 33.19 485 ALA A C 1
ATOM 3726 O O . ALA A 1 485 ? 26.789 -65.940 -18.892 1.00 33.19 485 ALA A O 1
ATOM 3727 N N . GLN A 1 486 ? 24.560 -65.975 -18.673 1.00 35.22 486 GLN A N 1
ATOM 3728 C CA . GLN A 1 486 ? 24.321 -65.709 -20.108 1.00 35.22 486 GLN A CA 1
ATOM 3729 C C . GLN A 1 486 ? 22.907 -65.271 -20.544 1.00 35.22 486 GLN A C 1
ATOM 3731 O O . GLN A 1 486 ? 22.697 -65.109 -21.742 1.00 35.22 486 GLN A O 1
ATOM 3736 N N . HIS A 1 487 ? 21.940 -65.004 -19.653 1.00 36.88 487 HIS A N 1
ATOM 3737 C CA . HIS A 1 487 ? 20.595 -64.538 -20.078 1.00 36.88 487 HIS A CA 1
ATOM 3738 C C . HIS A 1 487 ? 20.100 -63.212 -19.461 1.00 36.88 487 HIS A C 1
ATOM 3740 O O . HIS A 1 487 ? 19.103 -62.674 -19.931 1.00 36.88 487 HIS A O 1
ATOM 3746 N N . ALA A 1 488 ? 20.811 -62.605 -18.501 1.00 33.53 488 ALA A N 1
ATOM 3747 C CA . ALA A 1 488 ? 20.365 -61.360 -17.849 1.00 33.53 488 ALA A CA 1
ATOM 3748 C C . ALA A 1 488 ? 20.989 -60.058 -18.405 1.00 33.53 488 ALA A C 1
ATOM 3750 O O . ALA A 1 488 ? 20.534 -58.972 -18.064 1.00 33.53 488 ALA A O 1
ATOM 3751 N N . ALA A 1 489 ? 21.994 -60.130 -19.287 1.00 34.44 489 ALA A N 1
ATOM 3752 C CA . ALA A 1 489 ? 22.674 -58.939 -19.822 1.00 34.44 489 ALA A CA 1
ATOM 3753 C C . ALA A 1 489 ? 22.025 -58.348 -21.096 1.00 34.44 489 ALA A C 1
ATOM 3755 O O . ALA A 1 489 ? 22.348 -57.231 -21.489 1.00 34.44 489 ALA A O 1
ATOM 3756 N N . GLY A 1 490 ? 21.099 -59.068 -21.744 1.00 35.81 490 GLY A N 1
ATOM 3757 C CA . GLY A 1 490 ? 20.468 -58.624 -22.997 1.00 35.81 490 GLY A CA 1
ATOM 3758 C C . GLY A 1 490 ? 19.208 -57.768 -22.823 1.00 35.81 490 GLY A C 1
ATOM 3759 O O . GLY A 1 490 ? 18.891 -56.962 -23.690 1.00 35.81 490 GLY A O 1
ATOM 3760 N N . VAL A 1 491 ? 18.489 -57.906 -21.706 1.00 36.84 491 VAL A N 1
ATOM 3761 C CA . VAL A 1 491 ? 17.160 -57.285 -21.529 1.00 36.84 491 VAL A CA 1
ATOM 3762 C C . VAL A 1 491 ? 17.266 -55.873 -20.938 1.00 36.84 491 VAL A C 1
ATOM 3764 O O . VAL A 1 491 ? 16.550 -54.964 -21.355 1.00 36.84 491 VAL A O 1
ATOM 3767 N N . THR A 1 492 ? 18.225 -55.647 -20.040 1.00 39.31 492 THR A N 1
ATOM 3768 C CA . THR A 1 492 ? 18.431 -54.358 -19.358 1.00 39.31 492 THR A CA 1
ATOM 3769 C C . THR A 1 492 ? 19.007 -53.287 -20.290 1.00 39.31 492 THR A C 1
ATOM 3771 O O . THR A 1 492 ? 18.619 -52.124 -20.210 1.00 39.31 492 THR A O 1
ATOM 3774 N N . GLY A 1 493 ? 19.875 -53.675 -21.233 1.00 37.69 493 GLY A N 1
ATOM 3775 C CA . GLY A 1 493 ? 20.423 -52.760 -22.243 1.00 37.69 493 GLY A CA 1
ATOM 3776 C C . GLY A 1 493 ? 19.385 -52.304 -23.274 1.00 37.69 493 GLY A C 1
ATOM 3777 O O . GLY A 1 493 ? 19.392 -51.148 -23.689 1.00 37.69 493 GLY A O 1
ATOM 3778 N N . VAL A 1 494 ? 18.443 -53.181 -23.638 1.00 40.25 494 VAL A N 1
ATOM 3779 C CA . VAL A 1 494 ? 17.369 -52.866 -24.596 1.00 40.25 494 VAL A CA 1
ATOM 3780 C C . VAL A 1 494 ? 16.325 -51.937 -23.972 1.00 40.25 494 VAL A C 1
ATOM 3782 O O . VAL A 1 494 ? 15.865 -51.010 -24.633 1.00 40.25 494 VAL A O 1
ATOM 3785 N N . LEU A 1 495 ? 16.002 -52.113 -22.687 1.00 38.59 495 LEU A N 1
ATOM 3786 C CA . LEU A 1 495 ? 15.073 -51.232 -21.969 1.00 38.59 495 LEU A CA 1
ATOM 3787 C C . LEU A 1 495 ? 15.642 -49.823 -21.755 1.00 38.59 495 LEU A C 1
ATOM 3789 O O . LEU A 1 495 ? 14.915 -48.845 -21.923 1.00 38.59 495 LEU A O 1
ATOM 3793 N N . LEU A 1 496 ? 16.941 -49.702 -21.470 1.00 40.25 496 LEU A N 1
ATOM 3794 C CA . LEU A 1 496 ? 17.602 -48.402 -21.333 1.00 40.25 496 LEU A CA 1
ATOM 3795 C C . LEU A 1 496 ? 17.683 -47.660 -22.679 1.00 40.25 496 LEU A C 1
ATOM 3797 O O . LEU A 1 496 ? 17.439 -46.458 -22.739 1.00 40.25 496 LEU A O 1
ATOM 3801 N N . PHE A 1 497 ? 17.945 -48.380 -23.773 1.00 40.84 497 PHE A N 1
ATOM 3802 C CA . PHE A 1 497 ? 17.979 -47.797 -25.116 1.00 40.84 497 PHE A CA 1
ATOM 3803 C C . PHE A 1 497 ? 16.588 -47.351 -25.593 1.00 40.84 497 PHE A C 1
ATOM 3805 O O . PHE A 1 497 ? 16.448 -46.281 -26.182 1.00 40.84 497 PHE A O 1
ATOM 3812 N N . LEU A 1 498 ? 15.541 -48.126 -25.286 1.00 40.59 498 LEU A N 1
ATOM 3813 C CA . LEU A 1 498 ? 14.151 -47.765 -25.588 1.00 40.59 498 LEU A CA 1
ATOM 3814 C C . LEU A 1 498 ? 13.662 -46.578 -24.750 1.00 40.59 498 LEU A C 1
ATOM 3816 O O . LEU A 1 498 ? 12.917 -45.747 -25.263 1.00 40.59 498 LEU A O 1
ATOM 3820 N N . PHE A 1 499 ? 14.112 -46.457 -23.499 1.00 44.28 499 PHE A N 1
ATOM 3821 C CA . PHE A 1 499 ? 13.799 -45.311 -22.648 1.00 44.28 499 PHE A CA 1
ATOM 3822 C C . PHE A 1 499 ? 14.467 -44.028 -23.162 1.00 44.28 499 PHE A C 1
ATOM 3824 O O . PHE A 1 499 ? 13.806 -43.002 -23.294 1.00 44.28 499 PHE A O 1
ATOM 3831 N N . ILE A 1 500 ? 15.743 -44.096 -23.556 1.00 43.22 500 ILE A N 1
ATOM 3832 C CA . ILE A 1 500 ? 16.472 -42.956 -24.137 1.00 43.22 500 ILE A CA 1
ATOM 3833 C C . ILE A 1 500 ? 15.874 -42.551 -25.495 1.00 43.22 500 ILE A C 1
ATOM 3835 O O . ILE A 1 500 ? 15.691 -41.362 -25.753 1.00 43.22 500 ILE A O 1
ATOM 3839 N N . ALA A 1 501 ? 15.498 -43.518 -26.338 1.00 40.66 501 ALA A N 1
ATOM 3840 C CA . ALA A 1 501 ? 14.837 -43.246 -27.614 1.00 40.66 501 ALA A CA 1
ATOM 3841 C C . ALA A 1 501 ? 13.440 -42.624 -27.430 1.00 40.66 501 ALA A C 1
ATOM 3843 O O . ALA A 1 501 ? 13.075 -41.708 -28.163 1.00 40.66 501 ALA A O 1
ATOM 3844 N N . ALA A 1 502 ? 12.673 -43.070 -26.430 1.00 40.09 502 ALA A N 1
ATOM 3845 C CA . ALA A 1 502 ? 11.368 -42.497 -26.109 1.00 40.09 502 ALA A CA 1
ATOM 3846 C C . ALA A 1 502 ? 11.486 -41.064 -25.568 1.00 40.09 502 ALA A C 1
ATOM 3848 O O . ALA A 1 502 ? 10.716 -40.196 -25.973 1.00 40.09 502 ALA A O 1
ATOM 3849 N N . VAL A 1 503 ? 12.479 -40.792 -24.716 1.00 39.06 503 VAL A N 1
ATOM 3850 C CA . VAL A 1 503 ? 12.744 -39.445 -24.191 1.00 39.06 503 VAL A CA 1
ATOM 3851 C C . VAL A 1 503 ? 13.180 -38.497 -25.313 1.00 39.06 503 VAL A C 1
ATOM 3853 O O . VAL A 1 503 ? 12.628 -37.406 -25.413 1.00 39.06 503 VAL A O 1
ATOM 3856 N N . ALA A 1 504 ? 14.065 -38.931 -26.218 1.00 39.19 504 ALA A N 1
ATOM 3857 C CA . ALA A 1 504 ? 14.547 -38.114 -27.339 1.00 39.19 504 ALA A CA 1
ATOM 3858 C C . ALA A 1 504 ? 13.454 -37.759 -28.371 1.00 39.19 504 ALA A C 1
ATOM 3860 O O . ALA A 1 504 ? 13.493 -36.688 -28.976 1.00 39.19 504 ALA A O 1
ATOM 3861 N N . ILE A 1 505 ? 12.459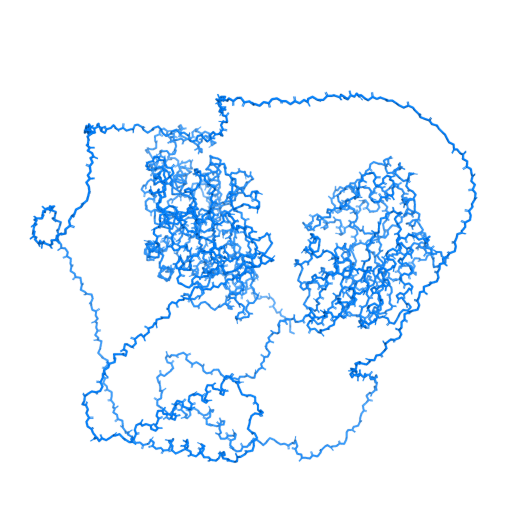 -38.634 -28.561 1.00 38.34 505 ILE A N 1
ATOM 3862 C CA . ILE A 1 505 ? 11.309 -38.390 -29.451 1.00 38.34 505 ILE A CA 1
ATOM 3863 C C . ILE A 1 505 ? 10.297 -37.432 -28.805 1.00 38.34 505 ILE A C 1
ATOM 3865 O O . ILE A 1 505 ? 9.666 -36.639 -29.502 1.00 38.34 505 ILE A O 1
ATOM 3869 N N . VAL A 1 506 ? 10.151 -37.474 -27.478 1.00 36.97 506 VAL A N 1
ATOM 3870 C CA . VAL A 1 506 ? 9.231 -36.600 -26.732 1.00 36.97 506 VAL A CA 1
ATOM 3871 C C . VAL A 1 506 ? 9.821 -35.200 -26.514 1.00 36.97 506 VAL A C 1
ATOM 3873 O O . VAL A 1 506 ? 9.063 -34.234 -26.467 1.00 36.97 506 VAL A O 1
ATOM 3876 N N . SER A 1 507 ? 11.150 -35.060 -26.450 1.00 32.38 507 SER A N 1
ATOM 3877 C CA . SER A 1 507 ? 11.835 -33.776 -26.228 1.00 32.38 507 SER A CA 1
ATOM 3878 C C . SER A 1 507 ? 12.139 -32.962 -27.494 1.00 32.38 507 SER A C 1
ATOM 3880 O O . SER A 1 507 ? 12.687 -31.870 -27.384 1.00 32.38 507 SER A O 1
ATOM 3882 N N . GLY A 1 508 ? 11.812 -33.458 -28.694 1.00 36.88 508 GLY A N 1
ATOM 3883 C CA . GLY A 1 508 ? 11.929 -32.689 -29.945 1.00 36.88 508 GLY A CA 1
ATOM 3884 C C . GLY A 1 508 ? 13.358 -32.333 -30.386 1.00 36.88 508 GLY A C 1
ATOM 3885 O O . GLY A 1 508 ? 13.538 -31.461 -31.230 1.00 36.88 508 GLY A O 1
ATOM 3886 N N . THR A 1 509 ? 14.384 -32.998 -29.853 1.00 36.66 509 THR A N 1
ATOM 3887 C CA . THR A 1 509 ? 15.804 -32.638 -30.034 1.00 36.66 509 THR A CA 1
ATOM 3888 C C . THR A 1 509 ? 16.478 -33.219 -31.288 1.00 36.66 509 THR A C 1
ATOM 3890 O O . THR A 1 509 ? 17.703 -33.210 -31.379 1.00 36.66 509 THR A O 1
ATOM 3893 N N . ILE A 1 510 ? 15.724 -33.695 -32.287 1.00 34.50 510 ILE A N 1
ATOM 3894 C CA . ILE A 1 510 ? 16.292 -34.168 -33.564 1.00 34.50 510 ILE A CA 1
ATOM 3895 C C . ILE A 1 510 ? 15.557 -33.516 -34.744 1.00 34.50 510 ILE A C 1
ATOM 3897 O O . ILE A 1 510 ? 14.395 -33.821 -35.009 1.00 34.50 510 ILE A O 1
ATOM 3901 N N . THR A 1 511 ? 16.252 -32.635 -35.470 1.00 31.97 511 THR A N 1
ATOM 3902 C CA . THR A 1 511 ? 15.843 -32.114 -36.783 1.00 31.97 511 THR A CA 1
ATOM 3903 C C . THR A 1 511 ? 16.208 -33.111 -37.890 1.00 31.97 511 THR A C 1
ATOM 3905 O O . THR A 1 511 ? 17.204 -33.830 -37.813 1.00 31.97 511 THR A O 1
ATOM 3908 N N . SER A 1 512 ? 15.381 -33.185 -38.933 1.00 32.56 512 SER A N 1
ATOM 3909 C CA . SER A 1 512 ? 15.387 -34.229 -39.969 1.00 32.56 512 SER A CA 1
ATOM 3910 C C . SER A 1 512 ? 16.507 -34.136 -41.022 1.00 32.56 512 SER A C 1
ATOM 3912 O O . SER A 1 512 ? 16.284 -34.517 -42.167 1.00 32.56 512 SER A O 1
ATOM 3914 N N . GLU A 1 513 ? 17.699 -33.645 -40.678 1.00 34.12 513 GLU A N 1
ATOM 3915 C CA . GLU A 1 513 ? 18.841 -33.574 -41.616 1.00 34.12 513 GLU A CA 1
ATOM 3916 C C . GLU A 1 513 ? 20.008 -34.511 -41.278 1.00 34.12 513 GLU A C 1
ATOM 3918 O O . GLU A 1 513 ? 20.943 -34.647 -42.065 1.00 34.12 513 GLU A O 1
ATOM 3923 N N . ALA A 1 514 ? 19.937 -35.256 -40.177 1.00 34.78 514 ALA A N 1
ATOM 3924 C CA . ALA A 1 514 ? 20.811 -36.406 -39.982 1.00 34.78 514 ALA A CA 1
ATOM 3925 C C . ALA A 1 514 ? 20.104 -37.664 -40.507 1.00 34.78 514 ALA A C 1
ATOM 3927 O O . ALA A 1 514 ? 18.933 -37.866 -40.207 1.00 34.78 514 ALA A O 1
ATOM 3928 N N . TRP A 1 515 ? 20.847 -38.543 -41.187 1.00 31.78 515 TRP A N 1
ATOM 3929 C CA . TRP A 1 515 ? 20.433 -39.828 -41.789 1.00 31.78 515 TRP A CA 1
ATOM 3930 C C . TRP A 1 515 ? 20.056 -39.767 -43.277 1.00 31.78 515 TRP A C 1
ATOM 3932 O O . TRP A 1 515 ? 18.981 -40.175 -43.713 1.00 31.78 515 TRP A O 1
ATOM 3942 N N . GLY A 1 516 ? 21.028 -39.344 -44.086 1.00 26.69 516 GLY A N 1
ATOM 3943 C CA . GLY A 1 516 ? 21.148 -39.812 -45.463 1.00 26.69 516 GLY A CA 1
ATOM 3944 C C . GLY A 1 516 ? 21.694 -41.247 -45.526 1.00 26.69 516 GLY A C 1
ATOM 3945 O O . GLY A 1 516 ? 22.683 -41.564 -44.876 1.00 26.69 516 GLY A O 1
ATOM 3946 N N . ALA A 1 517 ? 21.051 -42.060 -46.370 1.00 32.69 517 ALA A N 1
ATOM 3947 C CA . ALA A 1 517 ? 21.525 -43.296 -47.008 1.00 32.69 517 ALA A CA 1
ATOM 3948 C C . ALA A 1 517 ? 21.908 -44.511 -46.124 1.00 32.69 517 ALA A C 1
ATOM 3950 O O . ALA A 1 517 ? 22.988 -44.589 -45.553 1.00 32.69 517 ALA A O 1
ATOM 3951 N N . GLY A 1 518 ? 21.067 -45.554 -46.169 1.00 27.98 518 GLY A N 1
ATOM 3952 C CA . GLY A 1 518 ? 21.433 -46.927 -45.786 1.00 27.98 518 GLY A CA 1
ATOM 3953 C C . GLY A 1 518 ? 20.275 -47.696 -45.152 1.00 27.98 518 GLY A C 1
ATOM 3954 O O . GLY A 1 518 ? 19.836 -47.364 -44.060 1.00 27.98 518 GLY A O 1
ATOM 3955 N N . GLY A 1 519 ? 19.734 -48.694 -45.857 1.00 35.88 519 GLY A N 1
ATOM 3956 C CA . GLY A 1 519 ? 18.488 -49.384 -45.505 1.00 35.88 519 GLY A CA 1
ATOM 3957 C C . GLY A 1 519 ? 18.494 -50.154 -44.177 1.00 35.88 519 GLY A C 1
ATOM 3958 O O . GLY A 1 519 ? 19.514 -50.685 -43.751 1.00 35.88 519 GLY A O 1
ATOM 3959 N N . GLY A 1 520 ? 17.309 -50.271 -43.559 1.00 38.34 520 GLY A N 1
ATOM 3960 C CA . GLY A 1 520 ? 17.119 -51.135 -42.387 1.00 38.34 520 GLY A CA 1
ATOM 3961 C C . GLY A 1 520 ? 15.902 -50.872 -41.491 1.00 38.34 520 GLY A C 1
ATOM 3962 O O . GLY A 1 520 ? 15.962 -51.180 -40.308 1.00 38.34 520 GLY A O 1
ATOM 3963 N N . THR A 1 521 ? 14.783 -50.333 -41.984 1.00 35.53 521 THR A N 1
ATOM 3964 C CA . THR A 1 521 ? 13.602 -50.002 -41.148 1.00 35.53 521 THR A CA 1
ATOM 3965 C C . THR A 1 521 ? 12.665 -51.185 -40.833 1.00 35.53 521 THR A C 1
ATOM 3967 O O . THR A 1 521 ? 11.677 -51.017 -40.123 1.00 35.53 521 THR A O 1
ATOM 3970 N N . GLY A 1 522 ? 12.965 -52.406 -41.297 1.00 34.78 522 GLY A N 1
ATOM 3971 C CA . GLY A 1 522 ? 12.087 -53.582 -41.142 1.00 34.78 522 GLY A CA 1
ATOM 3972 C C . GLY A 1 522 ? 12.278 -54.439 -39.877 1.00 34.78 522 GLY A C 1
ATOM 3973 O O . GLY A 1 522 ? 11.473 -55.338 -39.629 1.00 34.78 522 GLY A O 1
ATOM 3974 N N . SER A 1 523 ? 13.326 -54.206 -39.077 1.00 41.62 523 SER A N 1
ATOM 3975 C CA . SER A 1 523 ? 13.713 -55.133 -37.993 1.00 41.62 523 SER A CA 1
ATOM 3976 C C . SER A 1 523 ? 13.093 -54.796 -36.626 1.00 41.62 523 SER A C 1
ATOM 3978 O O . SER A 1 523 ? 12.669 -55.686 -35.892 1.00 41.62 523 SER A O 1
ATOM 3980 N N . VAL A 1 524 ? 12.944 -53.509 -36.295 1.00 36.25 524 VAL A N 1
ATOM 3981 C CA . VAL A 1 524 ? 12.523 -53.075 -34.946 1.00 36.25 524 VAL A CA 1
ATOM 3982 C C . VAL A 1 524 ? 11.022 -53.283 -34.707 1.00 36.25 524 VAL A C 1
ATOM 3984 O O . VAL A 1 524 ? 10.614 -53.705 -33.628 1.00 36.25 524 VAL A O 1
ATOM 3987 N N . VAL A 1 525 ? 10.193 -53.090 -35.737 1.00 40.00 525 VAL A N 1
ATOM 3988 C CA . VAL A 1 525 ? 8.731 -53.270 -35.643 1.00 40.00 525 VAL A CA 1
ATOM 3989 C C . VAL A 1 525 ? 8.352 -54.748 -35.447 1.00 40.00 525 VAL A C 1
ATOM 3991 O O . VAL A 1 525 ? 7.435 -55.063 -34.692 1.00 40.00 525 VAL A O 1
ATOM 3994 N N . ASN A 1 526 ? 9.117 -55.672 -36.038 1.00 37.41 526 ASN A N 1
ATOM 3995 C CA . ASN A 1 526 ? 8.878 -57.116 -35.928 1.00 37.41 526 ASN A CA 1
ATOM 3996 C C . ASN A 1 526 ? 9.294 -57.718 -34.572 1.00 37.41 526 ASN A C 1
ATOM 3998 O O . ASN A 1 526 ? 8.796 -58.782 -34.200 1.00 37.41 526 ASN A O 1
ATOM 4002 N N . ALA A 1 527 ? 10.192 -57.064 -33.828 1.00 38.34 527 ALA A N 1
ATOM 4003 C CA . ALA A 1 527 ? 10.600 -57.507 -32.493 1.00 38.34 527 ALA A CA 1
ATOM 4004 C C . ALA A 1 527 ? 9.535 -57.178 -31.431 1.00 38.34 527 ALA A C 1
ATOM 4006 O O . ALA A 1 527 ? 9.252 -57.999 -30.559 1.00 38.34 527 ALA A O 1
ATOM 4007 N N . VAL A 1 528 ? 8.881 -56.019 -31.559 1.00 36.59 528 VAL A N 1
ATOM 4008 C CA . VAL A 1 528 ? 7.835 -55.555 -30.633 1.00 36.59 528 VAL A CA 1
ATOM 4009 C C . VAL A 1 528 ? 6.554 -56.396 -30.756 1.00 36.59 528 VAL A C 1
ATOM 4011 O O . VAL A 1 528 ? 5.941 -56.738 -29.745 1.00 36.59 528 VAL A O 1
ATOM 4014 N N . GLU A 1 529 ? 6.184 -56.835 -31.965 1.00 36.03 529 GLU A N 1
ATOM 4015 C CA . GLU A 1 529 ? 4.999 -57.689 -32.173 1.00 36.03 529 GLU A CA 1
ATOM 4016 C C . GLU A 1 529 ? 5.128 -59.111 -31.598 1.00 36.03 529 GLU A C 1
ATOM 4018 O O . GLU A 1 529 ? 4.112 -59.746 -31.302 1.00 36.03 529 GLU A O 1
ATOM 4023 N N . ARG A 1 530 ? 6.350 -59.638 -31.436 1.00 37.28 530 ARG A N 1
ATOM 4024 C CA . ARG A 1 530 ? 6.563 -60.997 -30.901 1.00 37.28 530 ARG A CA 1
ATOM 4025 C C . ARG A 1 530 ? 6.474 -61.056 -29.380 1.00 37.28 530 ARG A C 1
ATOM 4027 O O . ARG A 1 530 ? 5.989 -62.054 -28.857 1.00 37.28 530 ARG A O 1
ATOM 4034 N N . VAL A 1 531 ? 6.880 -59.994 -28.685 1.00 35.91 531 VAL A N 1
ATOM 4035 C CA . VAL A 1 531 ? 6.811 -59.913 -27.215 1.00 35.91 531 VAL A CA 1
ATOM 4036 C C . VAL A 1 531 ? 5.359 -59.775 -26.742 1.00 35.91 531 VAL A C 1
ATOM 4038 O O . VAL A 1 531 ? 4.966 -60.393 -25.760 1.00 35.91 531 VAL A O 1
ATOM 4041 N N . LEU A 1 532 ? 4.520 -59.062 -27.498 1.00 34.25 532 LEU A N 1
ATOM 4042 C CA . LEU A 1 532 ? 3.113 -58.832 -27.145 1.00 34.25 532 LEU A CA 1
ATOM 4043 C C . LEU A 1 532 ? 2.185 -60.042 -27.377 1.00 34.25 532 LEU A C 1
ATOM 4045 O O . LEU A 1 532 ? 1.038 -60.019 -26.940 1.00 34.25 532 LEU A O 1
ATOM 4049 N N . LYS A 1 533 ? 2.649 -61.107 -28.047 1.00 34.19 533 LYS A N 1
ATOM 4050 C CA . LYS A 1 533 ? 1.848 -62.316 -28.331 1.00 34.19 533 LYS A CA 1
ATOM 4051 C C . LYS A 1 533 ? 2.069 -63.474 -27.344 1.00 34.19 533 LYS A C 1
ATOM 4053 O O . LYS A 1 533 ? 1.461 -64.523 -27.537 1.00 34.19 533 LYS A O 1
ATOM 4058 N N . ALA A 1 534 ? 2.908 -63.315 -26.315 1.00 36.28 534 ALA A N 1
ATOM 4059 C CA . ALA A 1 534 ? 3.392 -64.440 -25.506 1.00 36.28 534 ALA A CA 1
ATOM 4060 C C . ALA A 1 534 ? 2.758 -64.637 -24.109 1.00 36.28 534 ALA A C 1
ATOM 4062 O O . ALA A 1 534 ? 3.033 -65.664 -23.497 1.00 36.28 534 ALA A O 1
ATOM 4063 N N . GLU A 1 535 ? 1.879 -63.769 -23.597 1.00 31.84 535 GLU A N 1
ATOM 4064 C CA . GLU A 1 535 ? 1.284 -63.965 -22.257 1.00 31.84 535 GLU A CA 1
ATOM 4065 C C . GLU A 1 535 ? -0.240 -64.134 -22.294 1.00 31.84 535 GLU A C 1
ATOM 4067 O O . GLU A 1 535 ? -1.021 -63.203 -22.120 1.00 31.84 535 GLU A O 1
ATOM 4072 N N . SER A 1 536 ? -0.672 -65.378 -22.504 1.00 30.64 536 SER A N 1
ATOM 4073 C CA . SER A 1 536 ? -2.049 -65.830 -22.296 1.00 30.64 536 SER A CA 1
ATOM 4074 C C . SER A 1 536 ? -2.073 -67.132 -21.490 1.00 30.64 536 SER A C 1
ATOM 4076 O O . SER A 1 536 ? -2.562 -68.148 -21.978 1.00 30.64 536 SER A O 1
ATOM 4078 N N . ILE A 1 537 ? -1.517 -67.148 -20.273 1.00 33.38 537 ILE A N 1
ATOM 4079 C CA . ILE A 1 537 ? -1.663 -68.272 -19.333 1.00 33.38 537 ILE A CA 1
ATOM 4080 C C . ILE A 1 537 ? -1.702 -67.720 -17.898 1.00 33.38 537 ILE A C 1
ATOM 4082 O O . ILE A 1 537 ? -0.703 -67.197 -17.430 1.00 33.38 537 ILE A O 1
ATOM 4086 N N . VAL A 1 538 ? -2.867 -67.819 -17.237 1.00 28.91 538 VAL A N 1
ATOM 4087 C CA . VAL A 1 538 ? -3.125 -68.199 -15.820 1.00 28.91 538 VAL A CA 1
ATOM 4088 C C . VAL A 1 538 ? -4.533 -67.705 -15.401 1.00 28.91 538 VAL A C 1
ATOM 4090 O O . VAL A 1 538 ? -4.930 -66.570 -15.646 1.00 28.91 538 VAL A O 1
ATOM 4093 N N . LYS A 1 539 ? -5.319 -68.623 -14.818 1.00 25.72 539 LYS A N 1
ATOM 4094 C CA . LYS A 1 539 ? -6.737 -68.521 -14.397 1.00 25.72 539 LYS A CA 1
ATOM 4095 C C . LYS A 1 539 ? -6.864 -68.266 -12.864 1.00 25.72 539 LYS A C 1
ATOM 4097 O O . LYS A 1 539 ? -5.849 -68.307 -12.180 1.00 25.72 539 LYS A O 1
ATOM 4102 N N . PRO A 1 540 ? -8.071 -67.991 -12.312 1.00 31.69 540 PRO A N 1
ATOM 4103 C CA . PRO A 1 540 ? -8.293 -67.059 -11.193 1.00 31.69 540 PRO A CA 1
ATOM 4104 C C . PRO A 1 540 ? -8.397 -67.704 -9.796 1.00 31.69 540 PRO A C 1
ATOM 4106 O O . PRO A 1 540 ? -8.804 -68.857 -9.673 1.00 31.69 540 PRO A O 1
ATOM 4109 N N . VAL A 1 541 ? -8.179 -66.910 -8.737 1.00 25.12 541 VAL A N 1
ATOM 4110 C CA . VAL A 1 541 ? -8.559 -67.229 -7.343 1.00 25.12 541 VAL A CA 1
ATOM 4111 C C . VAL A 1 541 ? -9.420 -66.092 -6.763 1.00 25.12 541 VAL A C 1
ATOM 4113 O O . VAL A 1 541 ? -9.170 -64.916 -7.017 1.00 25.12 541 VAL A O 1
ATOM 4116 N N . LYS A 1 542 ? -10.486 -66.466 -6.042 1.00 25.39 542 LYS A N 1
ATOM 4117 C CA . LYS A 1 542 ? -11.520 -65.614 -5.411 1.00 25.39 542 LYS A CA 1
ATOM 4118 C C . LYS A 1 542 ? -11.221 -65.387 -3.897 1.00 25.39 542 LYS A C 1
ATOM 4120 O O . LYS A 1 542 ? -10.286 -65.994 -3.392 1.00 25.39 542 LYS A O 1
ATOM 4125 N N . PRO A 1 543 ? -11.967 -64.514 -3.181 1.00 35.69 543 PRO A N 1
ATOM 4126 C CA . PRO A 1 543 ? -11.440 -63.467 -2.293 1.00 35.69 543 PRO A CA 1
ATOM 4127 C C . PRO A 1 543 ? -11.330 -63.866 -0.811 1.00 35.69 543 PRO A C 1
ATOM 4129 O O . PRO A 1 543 ? -12.046 -64.754 -0.352 1.00 35.69 543 PRO A O 1
ATOM 4132 N N . LEU A 1 544 ? -10.525 -63.126 -0.035 1.00 22.98 544 LEU A N 1
ATOM 4133 C CA . LEU A 1 544 ? -10.510 -63.186 1.432 1.00 22.98 544 LEU A CA 1
ATOM 4134 C C . LEU A 1 544 ? -10.563 -61.788 2.069 1.00 22.98 544 LEU A C 1
ATOM 4136 O O . LEU A 1 544 ? -10.153 -60.792 1.482 1.00 22.98 544 LEU A O 1
ATOM 4140 N N . ARG A 1 545 ? -11.197 -61.777 3.242 1.00 22.23 545 ARG A N 1
ATOM 4141 C CA . ARG A 1 545 ? -11.835 -60.676 3.974 1.00 22.23 545 ARG A CA 1
ATOM 4142 C C . ARG A 1 545 ? -10.886 -59.581 4.466 1.00 22.23 545 ARG A C 1
ATOM 4144 O O . ARG A 1 545 ? -9.773 -59.858 4.892 1.00 22.23 545 ARG A O 1
ATOM 4151 N N . VAL A 1 546 ? -11.443 -58.372 4.531 1.00 25.20 546 VAL A N 1
ATOM 4152 C CA . VAL A 1 546 ? -10.986 -57.260 5.373 1.00 25.20 546 VAL A CA 1
ATOM 4153 C C . VAL A 1 546 ? -11.051 -57.687 6.841 1.00 25.20 546 VAL A C 1
ATOM 4155 O O . VAL A 1 546 ? -12.104 -58.121 7.312 1.00 25.20 546 VAL A O 1
ATOM 4158 N N . VAL A 1 547 ? -9.934 -57.548 7.548 1.00 22.64 547 VAL A N 1
ATOM 4159 C CA . VAL A 1 547 ? -9.876 -57.528 9.011 1.00 22.64 547 VAL A CA 1
ATOM 4160 C C . VAL A 1 547 ? -9.250 -56.190 9.384 1.00 22.64 547 VAL A C 1
ATOM 4162 O O . VAL A 1 547 ? -8.113 -55.916 9.005 1.00 22.64 547 VAL A O 1
ATOM 4165 N N . ASN A 1 548 ? -10.034 -55.352 10.065 1.00 25.12 548 ASN A N 1
ATOM 4166 C CA . ASN A 1 548 ? -9.550 -54.169 10.766 1.00 25.12 548 ASN A CA 1
ATOM 4167 C C . ASN A 1 548 ? -8.509 -54.600 11.800 1.00 25.12 548 ASN A C 1
ATOM 4169 O O . ASN A 1 548 ? -8.756 -55.542 12.553 1.00 25.12 548 ASN A O 1
ATOM 4173 N N . ILE A 1 549 ? -7.394 -53.883 11.868 1.00 23.30 549 ILE A N 1
ATOM 4174 C CA . ILE A 1 549 ? -6.571 -53.846 13.072 1.00 23.30 549 ILE A CA 1
ATOM 4175 C C . ILE A 1 549 ? -6.411 -52.375 13.440 1.00 23.30 549 ILE A C 1
ATOM 4177 O O . ILE A 1 549 ? -5.767 -51.610 12.721 1.00 23.30 549 ILE A O 1
ATOM 4181 N N . ASP A 1 550 ? -7.077 -52.022 14.538 1.00 22.92 550 ASP A N 1
ATOM 4182 C CA . ASP A 1 550 ? -6.863 -50.825 15.338 1.00 22.92 550 ASP A CA 1
ATOM 4183 C C . ASP A 1 550 ? -5.402 -50.743 15.791 1.00 22.92 550 ASP A C 1
ATOM 4185 O O . ASP A 1 550 ? -4.823 -51.735 16.237 1.00 22.92 550 ASP A O 1
ATOM 4189 N N . LEU A 1 551 ? -4.826 -49.543 15.749 1.00 24.09 551 LEU A N 1
ATOM 4190 C CA . LEU A 1 551 ? -3.701 -49.200 16.611 1.00 24.09 551 LEU A CA 1
ATOM 4191 C C . LEU A 1 551 ? -4.205 -48.186 17.633 1.00 24.09 551 LEU A C 1
ATOM 4193 O O . LEU A 1 551 ? -4.284 -46.987 17.380 1.00 24.09 551 LEU A O 1
ATOM 4197 N N . THR A 1 552 ? -4.609 -48.739 18.772 1.00 23.47 552 THR A N 1
ATOM 4198 C CA . THR A 1 552 ? -4.903 -48.058 20.028 1.00 23.47 552 THR A CA 1
ATOM 4199 C C . THR A 1 552 ? -3.686 -47.303 20.553 1.00 23.47 552 THR A C 1
ATOM 4201 O O . THR A 1 552 ? -2.565 -47.814 20.546 1.00 23.47 552 THR A O 1
ATOM 4204 N N . LEU A 1 553 ? -3.972 -46.104 21.059 1.00 24.39 553 LEU A N 1
ATOM 4205 C CA . LEU A 1 553 ? -3.190 -45.364 22.043 1.00 24.39 553 LEU A CA 1
ATOM 4206 C C . LEU A 1 553 ? -2.841 -46.259 23.242 1.00 24.39 553 LEU A C 1
ATOM 4208 O O . LEU A 1 553 ? -3.668 -47.058 23.683 1.00 24.39 553 LEU A O 1
ATOM 4212 N N . ILE A 1 554 ? -1.633 -46.087 23.772 1.00 25.64 554 ILE A N 1
ATOM 4213 C CA . ILE A 1 554 ? -1.285 -46.493 25.132 1.00 25.64 554 ILE A CA 1
ATOM 4214 C C . ILE A 1 554 ? -1.070 -45.188 25.898 1.00 25.64 554 ILE A C 1
ATOM 4216 O O . ILE A 1 554 ? -0.076 -44.501 25.661 1.00 25.64 554 ILE A O 1
ATOM 4220 N N . ASP A 1 555 ? -2.036 -44.854 26.749 1.00 29.20 555 ASP A N 1
ATOM 4221 C CA . ASP A 1 555 ? -1.846 -43.968 27.896 1.00 29.20 555 ASP A CA 1
ATOM 4222 C C . ASP A 1 555 ? -1.235 -44.788 29.039 1.00 29.20 555 ASP A C 1
ATOM 4224 O O . ASP A 1 555 ? -1.583 -45.958 29.201 1.00 29.20 555 ASP A O 1
ATOM 4228 N N . ASP A 1 556 ? -0.369 -44.168 29.838 1.00 27.41 556 ASP A N 1
ATOM 4229 C CA . ASP A 1 556 ? -0.259 -44.458 31.268 1.00 27.41 556 ASP A CA 1
ATOM 4230 C C . ASP A 1 556 ? 0.178 -43.179 32.001 1.00 27.41 556 ASP A C 1
ATOM 4232 O O . ASP A 1 556 ? 1.163 -42.523 31.646 1.00 27.41 556 ASP A O 1
ATOM 4236 N N . ASP A 1 557 ? -0.626 -42.845 33.006 1.00 27.31 557 ASP A N 1
ATOM 4237 C CA . ASP A 1 557 ? -0.573 -41.698 33.905 1.00 27.31 557 ASP A CA 1
ATOM 4238 C C . ASP A 1 557 ? 0.315 -41.952 35.151 1.00 27.31 557 ASP A C 1
ATOM 4240 O O . ASP A 1 557 ? 0.428 -43.073 35.640 1.00 27.31 557 ASP A O 1
ATOM 4244 N N . GLU A 1 558 ? 0.849 -40.840 35.683 1.00 25.88 558 GLU A N 1
ATOM 4245 C CA . GLU A 1 558 ? 1.287 -40.518 37.064 1.00 25.88 558 GLU A CA 1
ATOM 4246 C C . GLU A 1 558 ? 2.502 -41.210 37.766 1.00 25.88 558 GLU A C 1
ATOM 4248 O O . GLU A 1 558 ? 2.561 -42.419 37.974 1.00 25.88 558 GLU A O 1
ATOM 4253 N N . ILE A 1 559 ? 3.441 -40.375 38.272 1.00 22.59 559 ILE A N 1
ATOM 4254 C CA . ILE A 1 559 ? 3.770 -40.107 39.709 1.00 22.59 559 ILE A CA 1
ATOM 4255 C C . ILE A 1 559 ? 5.246 -39.634 39.933 1.00 22.59 559 ILE A C 1
ATOM 4257 O O . ILE A 1 559 ? 6.211 -40.299 39.570 1.00 22.59 559 ILE A O 1
ATOM 4261 N N . GLU A 1 560 ? 5.344 -38.499 40.649 1.00 22.03 560 GLU A N 1
ATOM 4262 C CA . GLU A 1 560 ? 6.378 -37.942 41.563 1.00 22.03 560 GLU A CA 1
ATOM 4263 C C . GLU A 1 560 ? 7.702 -37.267 41.138 1.00 22.03 560 GLU A C 1
ATOM 4265 O O . GLU A 1 560 ? 8.611 -37.803 40.511 1.00 22.03 560 GLU A O 1
ATOM 4270 N N . VAL A 1 561 ? 7.828 -36.057 41.701 1.00 26.12 561 VAL A N 1
ATOM 4271 C CA . VAL A 1 561 ? 9.004 -35.200 41.864 1.00 26.12 561 VAL A CA 1
ATOM 4272 C C . VAL A 1 561 ? 9.897 -35.720 42.996 1.00 26.12 561 VAL A C 1
ATOM 4274 O O . VAL A 1 561 ? 9.447 -35.785 44.136 1.00 26.12 561 VAL A O 1
ATOM 4277 N N . VAL A 1 562 ? 11.194 -35.928 42.732 1.00 22.19 562 VAL A N 1
ATOM 4278 C CA . VAL A 1 562 ? 12.257 -35.883 43.757 1.00 22.19 562 VAL A CA 1
ATOM 4279 C C . VAL A 1 562 ? 13.528 -35.254 43.160 1.00 22.19 562 VAL A C 1
ATOM 4281 O O . VAL A 1 562 ? 14.092 -35.753 42.194 1.00 22.19 562 VAL A O 1
ATOM 4284 N N . SER A 1 563 ? 13.993 -34.149 43.747 1.00 28.88 563 SER A N 1
ATOM 4285 C CA . SER A 1 563 ? 15.375 -33.626 43.633 1.00 28.88 563 SER A CA 1
ATOM 4286 C C . SER A 1 563 ? 16.192 -34.159 44.831 1.00 28.88 563 SER A C 1
ATOM 4288 O O . SER A 1 563 ? 15.558 -34.355 45.871 1.00 28.88 563 SER A O 1
ATOM 4290 N N . PRO A 1 564 ? 17.539 -34.366 44.798 1.00 27.31 564 PRO A N 1
ATOM 4291 C CA . PRO A 1 564 ? 18.514 -33.281 44.589 1.00 27.31 564 PRO A CA 1
ATOM 4292 C C . PRO A 1 564 ? 19.916 -33.673 44.014 1.00 27.31 564 PRO A C 1
ATOM 4294 O O . PRO A 1 564 ? 20.183 -34.794 43.604 1.00 27.31 564 PRO A O 1
ATOM 4297 N N . VAL A 1 565 ? 20.772 -32.643 44.003 1.00 23.56 565 VAL A N 1
ATOM 4298 C CA . VAL A 1 565 ? 22.162 -32.379 43.549 1.00 23.56 565 VAL A CA 1
ATOM 4299 C C . VAL A 1 565 ? 23.289 -33.333 44.099 1.00 23.56 565 VAL A C 1
ATOM 4301 O O . VAL A 1 565 ? 22.982 -34.340 44.723 1.00 23.56 565 VAL A O 1
ATOM 4304 N N . PRO A 1 566 ? 24.607 -33.037 43.922 1.00 46.16 566 PRO A N 1
ATOM 4305 C CA . PRO A 1 566 ? 25.597 -33.676 43.034 1.00 46.16 566 PRO A CA 1
ATOM 4306 C C . PRO A 1 566 ? 26.663 -34.527 43.773 1.00 46.16 566 PRO A C 1
ATOM 4308 O O . PRO A 1 566 ? 26.707 -34.541 44.996 1.00 46.16 566 PRO A O 1
ATOM 4311 N N . THR A 1 567 ? 27.606 -35.150 43.047 1.00 25.14 567 THR A N 1
ATOM 4312 C CA . THR A 1 567 ? 29.079 -35.109 43.286 1.00 25.14 567 THR A CA 1
ATOM 4313 C C . THR A 1 567 ? 29.821 -36.141 42.413 1.00 25.14 567 THR A C 1
ATOM 4315 O O . THR A 1 567 ? 29.305 -37.220 42.143 1.00 25.14 567 THR A O 1
ATOM 4318 N N . GLY A 1 568 ? 31.031 -35.791 41.939 1.00 26.39 568 GLY A N 1
ATOM 4319 C CA . GLY A 1 568 ? 32.009 -36.731 41.341 1.00 26.39 568 GLY A CA 1
ATOM 4320 C C . GLY A 1 568 ? 32.584 -37.711 42.388 1.00 26.39 568 GLY A C 1
ATOM 4321 O O . GLY A 1 568 ? 31.953 -37.838 43.434 1.00 26.39 568 GLY A O 1
ATOM 4322 N N . PRO A 1 569 ? 33.784 -38.339 42.236 1.00 39.81 569 PRO A N 1
ATOM 4323 C CA . PRO A 1 569 ? 34.943 -37.914 41.424 1.00 39.81 569 PRO A CA 1
ATOM 4324 C C . PRO A 1 569 ? 35.862 -39.047 40.833 1.00 39.81 569 PRO A C 1
ATOM 4326 O O . PRO A 1 569 ? 35.646 -40.232 41.048 1.00 39.81 569 PRO A O 1
ATOM 4329 N N . HIS A 1 570 ? 36.960 -38.615 40.176 1.00 30.00 570 HIS A N 1
ATOM 4330 C CA . HIS A 1 570 ? 38.309 -39.238 40.026 1.00 30.00 570 HIS A CA 1
ATOM 4331 C C . HIS A 1 570 ? 38.560 -40.450 39.091 1.00 30.00 570 HIS A C 1
ATOM 4333 O O . HIS A 1 570 ? 37.700 -41.301 38.953 1.00 30.00 570 HIS A O 1
ATOM 4339 N N . ILE A 1 571 ? 39.740 -40.730 38.492 1.00 28.23 571 ILE A N 1
ATOM 4340 C CA . ILE A 1 571 ? 41.069 -40.126 38.149 1.00 28.23 571 ILE A CA 1
ATOM 4341 C C . ILE A 1 571 ? 41.758 -41.199 37.240 1.00 28.23 571 ILE A C 1
ATOM 4343 O O . ILE A 1 571 ? 41.559 -42.383 37.500 1.00 28.23 571 ILE A O 1
ATOM 4347 N N . ARG A 1 572 ? 42.606 -40.802 36.261 1.00 27.52 572 ARG A N 1
ATOM 4348 C CA . ARG A 1 572 ? 43.956 -41.354 35.874 1.00 27.52 572 ARG A CA 1
ATOM 4349 C C . ARG A 1 572 ? 44.154 -41.459 34.348 1.00 27.52 572 ARG A C 1
ATOM 4351 O O . ARG A 1 572 ? 43.261 -41.938 33.676 1.00 27.52 572 ARG A O 1
ATOM 4358 N N . GLN A 1 573 ? 45.309 -41.188 33.725 1.00 27.38 573 GLN A N 1
ATOM 4359 C CA . GLN A 1 573 ? 46.540 -40.414 33.992 1.00 27.38 573 GLN A CA 1
ATOM 4360 C C . GLN A 1 573 ? 47.458 -40.574 32.744 1.00 27.38 573 GLN A C 1
ATOM 4362 O O . GLN A 1 573 ? 47.291 -41.548 32.015 1.00 27.38 573 GLN A O 1
ATOM 4367 N N . ALA A 1 574 ? 48.481 -39.705 32.636 1.00 28.50 574 ALA A N 1
ATOM 4368 C CA . ALA A 1 574 ? 49.742 -39.789 31.855 1.00 28.50 574 ALA A CA 1
ATOM 4369 C C . ALA A 1 574 ? 49.751 -39.194 30.424 1.00 28.50 574 ALA A C 1
ATOM 4371 O O . ALA A 1 574 ? 48.862 -39.488 29.641 1.00 28.50 574 ALA A O 1
ATOM 4372 N N . SER A 1 575 ? 50.734 -38.402 29.956 1.00 29.73 575 SER A N 1
ATOM 4373 C CA . SER A 1 575 ? 51.949 -37.769 30.528 1.00 29.73 575 SER A CA 1
ATOM 4374 C C . SER A 1 575 ? 52.518 -36.730 29.533 1.00 29.73 575 SER A C 1
ATOM 4376 O O . SER A 1 575 ? 52.284 -36.825 28.335 1.00 29.73 575 SER A O 1
ATOM 4378 N N . ILE A 1 576 ? 53.285 -35.767 30.055 1.00 35.03 576 ILE A N 1
ATOM 4379 C CA . ILE A 1 576 ? 53.728 -34.479 29.469 1.00 35.03 576 ILE A CA 1
ATOM 4380 C C . ILE A 1 576 ? 55.215 -34.532 28.998 1.00 35.03 576 ILE A C 1
ATOM 4382 O O . ILE A 1 576 ? 55.919 -35.458 29.405 1.00 35.03 576 ILE A O 1
ATOM 4386 N N . PRO A 1 577 ? 55.744 -33.548 28.224 1.00 31.69 577 PRO A N 1
ATOM 4387 C CA . PRO A 1 577 ? 56.803 -32.670 28.787 1.00 31.69 577 PRO A CA 1
ATOM 4388 C C . PRO A 1 577 ? 56.600 -31.134 28.605 1.00 31.69 577 PRO A C 1
ATOM 4390 O O . PRO A 1 577 ? 56.013 -30.673 27.632 1.00 31.69 577 PRO A O 1
ATOM 4393 N N . LEU A 1 578 ? 57.099 -30.382 29.604 1.00 35.97 578 LEU A N 1
ATOM 4394 C CA . LEU A 1 578 ? 56.969 -28.943 29.975 1.00 35.97 578 LEU A CA 1
ATOM 4395 C C . LEU A 1 578 ? 58.234 -28.099 29.548 1.00 35.97 578 LEU A C 1
ATOM 4397 O O . LEU A 1 578 ? 59.098 -28.672 28.890 1.00 35.97 578 LEU A O 1
ATOM 4401 N N . PRO A 1 579 ? 58.507 -26.848 30.033 1.00 53.78 579 PRO A N 1
ATOM 4402 C CA . PRO A 1 579 ? 57.904 -25.536 29.693 1.00 53.78 579 PRO A CA 1
ATOM 4403 C C . PRO A 1 579 ? 58.955 -24.367 29.612 1.00 53.78 579 PRO A C 1
ATOM 4405 O O . PRO A 1 579 ? 60.160 -24.592 29.698 1.00 53.78 579 PRO A O 1
ATOM 4408 N N . ALA A 1 580 ? 58.515 -23.095 29.582 1.00 29.22 580 ALA A N 1
ATOM 4409 C CA . ALA A 1 580 ? 59.298 -21.919 30.028 1.00 29.22 580 ALA A CA 1
ATOM 4410 C C . ALA A 1 580 ? 58.411 -20.930 30.854 1.00 29.22 580 ALA A C 1
ATOM 4412 O O . ALA A 1 580 ? 57.189 -21.014 30.739 1.00 29.22 580 ALA A O 1
ATOM 4413 N N . PRO A 1 581 ? 58.977 -20.069 31.739 1.00 41.28 581 PRO A N 1
ATOM 4414 C CA . PRO A 1 581 ? 58.437 -19.776 33.087 1.00 41.28 581 PRO A CA 1
ATOM 4415 C C . PRO A 1 581 ? 57.733 -18.401 33.295 1.00 41.28 581 PRO A C 1
ATOM 4417 O O . PRO A 1 581 ? 57.821 -17.537 32.425 1.00 41.28 581 PRO A O 1
ATOM 4420 N N . PRO A 1 582 ? 57.090 -18.160 34.472 1.00 49.72 582 PRO A N 1
ATOM 4421 C CA . PRO A 1 582 ? 56.313 -16.951 34.802 1.00 49.72 582 PRO A CA 1
ATOM 4422 C C . PRO A 1 582 ? 56.964 -16.035 35.869 1.00 49.72 582 PRO A C 1
ATOM 4424 O O . PRO A 1 582 ? 57.912 -16.429 36.553 1.00 49.72 582 PRO A O 1
ATOM 4427 N N . PRO A 1 583 ? 56.402 -14.831 36.089 1.00 40.84 583 PRO A N 1
ATOM 4428 C CA . PRO A 1 583 ? 56.058 -14.357 37.453 1.00 40.84 583 PRO A CA 1
ATOM 4429 C C . PRO A 1 583 ? 54.724 -13.549 37.456 1.00 40.84 583 PRO A C 1
ATOM 4431 O O . PRO A 1 583 ? 54.267 -13.165 36.391 1.00 40.84 583 PRO A O 1
ATOM 4434 N N . ARG A 1 584 ? 54.027 -13.127 38.527 1.00 37.25 584 ARG A N 1
ATOM 4435 C CA . ARG A 1 584 ? 53.758 -13.455 39.957 1.00 37.25 584 ARG A CA 1
ATOM 4436 C C . ARG A 1 584 ? 52.580 -12.510 40.406 1.00 37.25 584 ARG A C 1
ATOM 4438 O O . ARG A 1 584 ? 52.184 -11.683 39.591 1.00 37.25 584 ARG A O 1
ATOM 4445 N N . PRO A 1 585 ? 51.984 -12.593 41.624 1.00 48.91 585 PRO A N 1
ATOM 4446 C CA . PRO A 1 585 ? 50.529 -12.411 41.813 1.00 48.91 585 PRO A CA 1
ATOM 4447 C C . PRO A 1 585 ? 50.070 -11.298 42.798 1.00 48.91 585 PRO A C 1
ATOM 4449 O O . PRO A 1 585 ? 50.901 -10.643 43.423 1.00 48.91 585 PRO A O 1
ATOM 4452 N N . THR A 1 586 ? 48.735 -11.258 43.024 1.00 35.94 586 THR A N 1
ATOM 4453 C CA . THR A 1 586 ? 47.916 -10.772 44.190 1.00 35.94 586 THR A CA 1
ATOM 4454 C C . THR A 1 586 ? 47.280 -9.366 44.079 1.00 35.94 586 THR A C 1
ATOM 4456 O O . THR A 1 586 ? 47.820 -8.585 43.301 1.00 35.94 586 THR A O 1
ATOM 4459 N N . PRO A 1 587 ? 46.178 -8.990 44.806 1.00 39.50 587 PRO A N 1
ATOM 4460 C CA . PRO A 1 587 ? 45.534 -9.591 46.009 1.00 39.50 587 PRO A CA 1
ATOM 4461 C C . PRO A 1 587 ? 43.947 -9.608 45.989 1.00 39.50 587 PRO A C 1
ATOM 4463 O O . PRO A 1 587 ? 43.370 -9.380 44.928 1.00 39.50 587 PRO A O 1
ATOM 4466 N N . PRO A 1 588 ? 43.217 -9.971 47.085 1.00 39.62 588 PRO A N 1
ATOM 4467 C CA . PRO A 1 588 ? 41.865 -10.579 47.055 1.00 39.62 588 PRO A CA 1
ATOM 4468 C C . PRO A 1 588 ? 40.663 -9.604 47.072 1.00 39.62 588 PRO A C 1
ATOM 4470 O O . PRO A 1 588 ? 40.790 -8.425 47.390 1.00 39.62 588 PRO A O 1
ATOM 4473 N N . ARG A 1 589 ? 39.473 -10.150 46.770 1.00 38.00 589 ARG A N 1
ATOM 4474 C CA . ARG A 1 589 ? 38.169 -9.464 46.639 1.00 38.00 589 ARG A CA 1
ATOM 4475 C C . ARG A 1 589 ? 37.417 -9.338 47.990 1.00 38.00 589 ARG A C 1
ATOM 4477 O O . ARG A 1 589 ? 37.432 -10.309 48.746 1.00 38.00 589 ARG A O 1
ATOM 4484 N N . PRO A 1 590 ? 36.727 -8.213 48.280 1.00 40.84 590 PRO A N 1
ATOM 4485 C CA . PRO A 1 590 ? 35.820 -8.074 49.432 1.00 40.84 590 PRO A CA 1
ATOM 4486 C C . PRO A 1 590 ? 34.411 -8.666 49.157 1.00 40.84 590 PRO A C 1
ATOM 4488 O O . PRO A 1 590 ? 34.098 -8.949 47.995 1.00 40.84 590 PRO A O 1
ATOM 4491 N N . PRO A 1 591 ? 33.580 -8.901 50.201 1.00 41.94 591 PRO A N 1
ATOM 4492 C CA . PRO A 1 591 ? 32.307 -9.629 50.102 1.00 41.94 591 PRO A CA 1
ATOM 4493 C C . PRO A 1 591 ? 31.177 -8.764 49.503 1.00 41.94 591 PRO A C 1
ATOM 4495 O O . PRO A 1 591 ? 31.327 -7.542 49.438 1.00 41.94 591 PRO A O 1
ATOM 4498 N N . PRO A 1 592 ? 30.056 -9.365 49.050 1.00 37.59 592 PRO A N 1
ATOM 4499 C CA . PRO A 1 592 ? 28.975 -8.621 48.404 1.00 37.59 592 PRO A CA 1
ATOM 4500 C C . PRO A 1 592 ? 28.111 -7.869 49.436 1.00 37.59 592 PRO A C 1
ATOM 4502 O O . PRO A 1 592 ? 27.917 -8.394 50.535 1.00 37.59 592 PRO A O 1
ATOM 4505 N N . PRO A 1 593 ? 27.561 -6.683 49.109 1.00 35.03 593 PRO A N 1
ATOM 4506 C CA . PRO A 1 593 ? 26.526 -6.049 49.917 1.00 35.03 593 PRO A CA 1
ATOM 4507 C C . PRO A 1 593 ? 25.117 -6.575 49.591 1.00 35.03 593 PRO A C 1
ATOM 4509 O O . PRO A 1 593 ? 24.871 -7.127 48.518 1.00 35.03 593 PRO A O 1
ATOM 4512 N N . GLU A 1 594 ? 24.230 -6.393 50.571 1.00 31.94 594 GLU A N 1
ATOM 4513 C CA . GLU A 1 594 ? 22.819 -6.788 50.652 1.00 31.94 594 GLU A CA 1
ATOM 4514 C C . GLU A 1 594 ? 21.923 -6.275 49.513 1.00 31.94 594 GLU A C 1
ATOM 4516 O O . GLU A 1 594 ? 22.148 -5.214 48.932 1.00 31.94 594 GLU A O 1
ATOM 4521 N N . VAL A 1 595 ? 20.860 -7.043 49.251 1.00 34.28 595 VAL A N 1
ATOM 4522 C CA . VAL A 1 595 ? 19.748 -6.701 48.357 1.00 34.28 595 VAL A CA 1
ATOM 4523 C C . VAL A 1 595 ? 18.956 -5.542 48.965 1.00 34.28 595 VAL A C 1
ATOM 4525 O O . VAL A 1 595 ? 18.378 -5.685 50.039 1.00 34.28 595 VAL A O 1
ATOM 4528 N N . ILE A 1 596 ? 18.925 -4.413 48.262 1.00 26.86 596 ILE A N 1
ATOM 4529 C CA . ILE A 1 596 ? 18.036 -3.281 48.535 1.00 26.86 596 ILE A CA 1
ATOM 4530 C C . ILE A 1 596 ? 16.841 -3.419 47.581 1.00 26.86 596 ILE A C 1
ATOM 4532 O O . ILE A 1 596 ? 17.039 -3.501 46.368 1.00 26.86 596 ILE A O 1
ATOM 4536 N N . GLU A 1 597 ? 15.620 -3.484 48.124 1.00 30.94 597 GLU A N 1
ATOM 4537 C CA . GLU A 1 597 ? 14.384 -3.274 47.357 1.00 30.94 597 GLU A CA 1
ATOM 4538 C C . GLU A 1 597 ? 14.427 -1.860 46.758 1.00 30.94 597 GLU A C 1
ATOM 4540 O O . GLU A 1 597 ? 14.586 -0.882 47.486 1.00 30.94 597 GLU A O 1
ATOM 4545 N N . LEU A 1 598 ? 14.364 -1.759 45.429 1.00 28.72 598 LEU A N 1
ATOM 4546 C CA . LEU A 1 598 ? 14.320 -0.481 44.723 1.00 28.72 598 LEU A CA 1
ATOM 4547 C C . LEU A 1 598 ? 12.863 -0.021 44.620 1.00 28.72 598 LEU A C 1
ATOM 4549 O O . LEU A 1 598 ? 12.031 -0.735 44.064 1.00 28.72 598 LEU A O 1
ATOM 4553 N N . ASP A 1 599 ? 12.590 1.168 45.156 1.00 28.05 599 ASP A N 1
ATOM 4554 C CA . ASP A 1 599 ? 11.371 1.933 44.904 1.00 28.05 599 ASP A CA 1
ATOM 4555 C C . ASP A 1 599 ? 11.262 2.274 43.402 1.00 28.05 599 ASP A C 1
ATOM 4557 O O . ASP A 1 599 ? 12.219 2.743 42.779 1.00 28.05 599 ASP A O 1
ATOM 4561 N N . ASP A 1 600 ? 10.084 2.011 42.827 1.00 38.41 600 ASP A N 1
ATOM 4562 C CA . ASP A 1 600 ? 9.729 2.220 41.417 1.00 38.41 600 ASP A CA 1
ATOM 4563 C C . ASP A 1 600 ? 9.534 3.716 41.079 1.00 38.41 600 ASP A C 1
ATOM 4565 O O . ASP A 1 600 ? 8.398 4.184 40.928 1.00 38.41 600 ASP A O 1
ATOM 4569 N N . ASP A 1 601 ? 10.631 4.448 40.886 1.00 30.20 601 ASP A N 1
ATOM 4570 C CA . ASP A 1 601 ? 10.641 5.754 40.211 1.00 30.20 601 ASP A CA 1
ATOM 4571 C C . ASP A 1 601 ? 11.241 5.616 38.794 1.00 30.20 601 ASP A C 1
ATOM 4573 O O . ASP A 1 601 ? 12.429 5.829 38.554 1.00 30.20 601 ASP A O 1
ATOM 4577 N N . ASP A 1 602 ? 10.394 5.233 37.830 1.00 34.22 602 ASP A N 1
ATOM 4578 C CA . ASP A 1 602 ? 10.689 5.304 36.391 1.00 34.22 602 ASP A CA 1
ATOM 4579 C C . ASP A 1 602 ? 10.547 6.760 35.907 1.00 34.22 602 ASP A C 1
ATOM 4581 O O . ASP A 1 602 ? 9.456 7.213 35.529 1.00 34.22 602 ASP A O 1
ATOM 4585 N N . ASP A 1 603 ? 11.667 7.483 35.898 1.00 29.70 603 ASP A N 1
ATOM 4586 C CA . ASP A 1 603 ? 11.796 8.784 35.248 1.00 29.70 603 ASP A CA 1
ATOM 4587 C C . ASP A 1 603 ? 11.643 8.677 33.721 1.00 29.70 603 ASP A C 1
ATOM 4589 O O . ASP A 1 603 ? 12.088 7.742 33.047 1.00 29.70 603 ASP A O 1
ATOM 4593 N N . ILE A 1 604 ? 10.991 9.693 33.162 1.00 29.53 604 ILE A N 1
ATOM 4594 C CA . ILE A 1 604 ? 10.829 9.928 31.729 1.00 29.53 604 ILE A CA 1
ATOM 4595 C C . ILE A 1 604 ? 12.209 9.928 31.052 1.00 29.53 604 ILE A C 1
ATOM 4597 O O . ILE A 1 604 ? 13.097 10.686 31.432 1.00 29.53 604 ILE A O 1
ATOM 4601 N N . ILE A 1 605 ? 12.380 9.119 30.001 1.00 33.12 605 ILE A N 1
ATOM 4602 C CA . ILE A 1 605 ? 13.562 9.184 29.132 1.00 33.12 605 ILE A CA 1
ATOM 4603 C C . ILE A 1 605 ? 13.494 10.493 28.325 1.00 33.12 605 ILE A C 1
ATOM 4605 O O . ILE A 1 605 ? 12.895 10.538 27.251 1.00 33.12 605 ILE A O 1
ATOM 4609 N N . GLU A 1 606 ? 14.110 11.561 28.834 1.00 27.27 606 GLU A N 1
ATOM 4610 C CA . GLU A 1 606 ? 14.503 12.720 28.028 1.00 27.27 606 GLU A CA 1
ATOM 4611 C C . GLU A 1 606 ? 15.783 12.383 27.249 1.00 27.27 606 GLU A C 1
ATOM 4613 O O . GLU A 1 606 ? 16.862 12.208 27.816 1.00 27.27 606 GLU A O 1
ATOM 4618 N N . ILE A 1 607 ? 15.681 12.309 25.921 1.00 30.53 607 ILE A N 1
ATOM 4619 C CA . ILE A 1 607 ? 16.847 12.261 25.035 1.00 30.53 607 ILE A CA 1
ATOM 4620 C C . ILE A 1 607 ? 17.318 13.705 24.827 1.00 30.53 607 ILE A C 1
ATOM 4622 O O . ILE A 1 607 ? 16.713 14.462 24.072 1.00 30.53 607 ILE A O 1
ATOM 4626 N N . SER A 1 608 ? 18.396 14.097 25.507 1.00 26.36 608 SER A N 1
ATOM 4627 C CA . SER A 1 608 ? 19.074 15.378 25.266 1.00 26.36 608 SER A CA 1
ATOM 4628 C C . SER A 1 608 ? 20.073 15.272 24.098 1.00 26.36 608 SER A C 1
ATOM 4630 O O . SER A 1 608 ? 20.761 14.254 23.987 1.00 26.36 608 SER A O 1
ATOM 4632 N N . PRO A 1 609 ? 20.220 16.306 23.244 1.00 26.59 609 PRO A N 1
ATOM 4633 C CA . PRO A 1 609 ? 21.213 16.320 22.168 1.00 26.59 609 PRO A CA 1
ATOM 4634 C C . PRO A 1 609 ? 22.644 16.498 22.717 1.00 26.59 609 PRO A C 1
ATOM 4636 O O . PRO A 1 609 ? 22.829 17.139 23.757 1.00 26.59 609 PRO A O 1
ATOM 4639 N N . PRO A 1 610 ? 23.685 15.979 22.036 1.00 29.39 610 PRO A N 1
ATOM 4640 C CA . PRO A 1 610 ? 25.043 16.012 22.561 1.00 29.39 610 PRO A CA 1
ATOM 4641 C C . PRO A 1 610 ? 25.620 17.431 22.529 1.00 29.39 610 PRO A C 1
ATOM 4643 O O . PRO A 1 610 ? 25.827 18.039 21.478 1.00 29.39 610 PRO A O 1
ATOM 4646 N N . THR A 1 611 ? 25.941 17.950 23.712 1.00 29.02 611 THR A N 1
ATOM 4647 C CA . THR A 1 611 ? 26.733 19.165 23.889 1.00 29.02 611 THR A CA 1
ATOM 4648 C C . THR A 1 611 ? 28.204 18.887 23.585 1.00 29.02 611 THR A C 1
ATOM 4650 O O . THR A 1 611 ? 28.871 18.159 24.321 1.00 29.02 611 THR A O 1
ATOM 4653 N N . HIS A 1 612 ? 28.746 19.527 22.549 1.00 33.38 612 HIS A N 1
ATOM 4654 C CA . HIS A 1 612 ? 30.190 19.650 22.372 1.00 33.38 612 HIS A CA 1
ATOM 4655 C C . HIS A 1 612 ? 30.794 20.489 23.510 1.00 33.38 612 HIS A C 1
ATOM 4657 O O . HIS A 1 612 ? 30.418 21.645 23.716 1.00 33.38 612 HIS A O 1
ATOM 4663 N N . ARG A 1 613 ? 31.797 19.942 24.208 1.00 25.19 613 ARG A N 1
ATOM 4664 C CA . ARG A 1 613 ? 32.777 20.737 24.962 1.00 25.19 613 ARG A CA 1
ATOM 4665 C C . ARG A 1 613 ? 34.212 20.322 24.625 1.00 25.19 613 ARG A C 1
ATOM 4667 O O . ARG A 1 613 ? 34.443 19.182 24.233 1.00 25.19 613 ARG A O 1
ATOM 4674 N N . PRO A 1 614 ? 35.161 21.269 24.717 1.00 29.41 614 PRO A N 1
ATOM 4675 C CA . PRO A 1 614 ? 36.341 21.302 23.868 1.00 29.41 614 PRO A CA 1
ATOM 4676 C C . PRO A 1 614 ? 37.547 20.614 24.511 1.00 29.41 614 PRO A C 1
ATOM 4678 O O . PRO A 1 614 ? 37.749 20.677 25.726 1.00 29.41 614 PRO A O 1
ATOM 4681 N N . LEU A 1 615 ? 38.396 20.019 23.673 1.00 27.89 615 LEU A N 1
ATOM 4682 C CA . LEU A 1 615 ? 39.714 19.538 24.073 1.00 27.89 615 LEU A CA 1
ATOM 4683 C C . LEU A 1 615 ? 40.686 20.714 24.232 1.00 27.89 615 LEU A C 1
ATOM 4685 O O . LEU A 1 615 ? 40.834 21.564 23.356 1.00 27.89 615 LEU A O 1
ATOM 4689 N N . ARG A 1 616 ? 41.338 20.743 25.396 1.00 26.36 616 ARG A N 1
ATOM 4690 C CA . ARG A 1 616 ? 42.350 21.714 25.813 1.00 26.36 616 ARG A CA 1
ATOM 4691 C C . ARG A 1 616 ? 43.722 21.268 25.295 1.00 26.36 616 ARG A C 1
ATOM 4693 O O . ARG A 1 616 ? 44.084 20.103 25.426 1.00 26.36 616 ARG A O 1
ATOM 4700 N N . ALA A 1 617 ? 44.459 22.214 24.724 1.00 29.03 617 ALA A N 1
ATOM 4701 C CA . ALA A 1 617 ? 45.768 22.042 24.104 1.00 29.03 617 ALA A CA 1
ATOM 4702 C C . ALA A 1 617 ? 46.899 21.669 25.086 1.00 29.03 617 ALA A C 1
ATOM 4704 O O . ALA A 1 617 ? 46.937 22.156 26.217 1.00 29.03 617 ALA A O 1
ATOM 4705 N N . GLY A 1 618 ? 47.865 20.890 24.587 1.00 27.05 618 GLY A N 1
ATOM 4706 C CA . GLY A 1 618 ? 49.229 20.751 25.104 1.00 27.05 618 GLY A CA 1
ATOM 4707 C C . GLY A 1 618 ? 50.227 21.043 23.975 1.00 27.05 618 GLY A C 1
ATOM 4708 O O . GLY A 1 618 ? 50.091 20.511 22.878 1.00 27.05 618 GLY A O 1
ATOM 4709 N N . ALA A 1 619 ? 51.157 21.961 24.234 1.00 28.66 619 ALA A N 1
ATOM 4710 C CA . ALA A 1 619 ? 52.049 22.630 23.284 1.00 28.66 619 ALA A CA 1
ATOM 4711 C C . ALA A 1 619 ? 53.299 21.816 22.886 1.00 28.66 619 ALA A C 1
ATOM 4713 O O . ALA A 1 619 ? 53.750 21.009 23.690 1.00 28.66 619 ALA A O 1
ATOM 4714 N N . THR A 1 620 ? 53.897 22.110 21.712 1.00 28.83 620 THR A N 1
ATOM 4715 C CA . THR A 1 620 ? 55.231 22.765 21.576 1.00 28.83 620 THR A CA 1
ATOM 4716 C C . THR A 1 620 ? 55.659 23.032 20.111 1.00 28.83 620 THR A C 1
ATOM 4718 O O . THR A 1 620 ? 55.705 22.112 19.304 1.00 28.83 620 THR A O 1
ATOM 4721 N N . SER A 1 621 ? 56.026 24.305 19.863 1.00 29.70 621 SER A N 1
ATOM 4722 C CA . SER A 1 621 ? 57.051 24.912 18.965 1.00 29.70 621 SER A CA 1
ATOM 4723 C C . SER A 1 621 ? 57.098 24.663 17.441 1.00 29.70 621 SER A C 1
ATOM 4725 O O . SER A 1 621 ? 57.389 23.560 16.989 1.00 29.70 621 SER A O 1
ATOM 4727 N N . GLY A 1 622 ? 56.956 25.763 16.677 1.00 29.64 622 GLY A N 1
ATOM 4728 C CA . GLY A 1 622 ? 57.162 25.886 15.219 1.00 29.64 622 GLY A CA 1
ATOM 4729 C C . GLY A 1 622 ? 58.617 26.122 14.761 1.00 29.64 622 GLY A C 1
ATOM 4730 O O . GLY A 1 622 ? 59.551 25.852 15.517 1.00 29.64 622 GLY A O 1
ATOM 4731 N N . PRO A 1 623 ? 58.813 26.612 13.515 1.00 33.72 623 PRO A N 1
ATOM 4732 C CA . PRO A 1 623 ? 59.247 28.009 13.336 1.00 33.72 623 PRO A CA 1
ATOM 4733 C C . PRO A 1 623 ? 58.457 28.812 12.271 1.00 33.72 623 PRO A C 1
ATOM 4735 O O . PRO A 1 623 ? 57.714 28.258 11.466 1.00 33.72 623 PRO A O 1
ATOM 4738 N N . GLU A 1 624 ? 58.628 30.137 12.343 1.00 31.27 624 GLU A N 1
ATOM 4739 C CA . GLU A 1 624 ? 57.911 31.248 11.682 1.00 31.27 624 GLU A CA 1
ATOM 4740 C C . GLU A 1 624 ? 58.250 31.531 10.186 1.00 31.27 624 GLU A C 1
ATOM 4742 O O . GLU A 1 624 ? 59.224 30.985 9.663 1.00 31.27 624 GLU A O 1
ATOM 4747 N N . PRO A 1 625 ? 57.459 32.406 9.508 1.00 51.44 625 PRO A N 1
ATOM 4748 C CA . PRO A 1 625 ? 57.427 32.650 8.054 1.00 51.44 625 PRO A CA 1
ATOM 4749 C C . PRO A 1 625 ? 58.109 33.978 7.629 1.00 51.44 625 PRO A C 1
ATOM 4751 O O . PRO A 1 625 ? 58.724 34.651 8.456 1.00 51.44 625 PRO A O 1
ATOM 4754 N N . PRO A 1 626 ? 57.915 34.435 6.369 1.00 36.78 626 PRO A N 1
ATOM 4755 C CA . PRO A 1 626 ? 57.758 35.876 6.145 1.00 36.78 626 PRO A CA 1
ATOM 4756 C C . PRO A 1 626 ? 56.552 36.277 5.259 1.00 36.78 626 PRO A C 1
ATOM 4758 O O . PRO A 1 626 ? 56.431 35.871 4.108 1.00 36.78 626 PRO A O 1
ATOM 4761 N N . ALA A 1 627 ? 55.688 37.087 5.883 1.00 27.97 627 ALA A N 1
ATOM 4762 C CA . ALA A 1 627 ? 55.039 38.357 5.501 1.00 27.97 627 ALA A CA 1
ATOM 4763 C C . ALA A 1 627 ? 54.570 38.720 4.058 1.00 27.97 627 ALA A C 1
ATOM 4765 O O . ALA A 1 627 ? 55.356 38.859 3.124 1.00 27.97 627 ALA A O 1
ATOM 4766 N N . GLU A 1 628 ? 53.268 39.050 4.012 1.00 36.09 628 GLU A N 1
ATOM 4767 C CA . GLU A 1 628 ? 52.475 40.034 3.221 1.00 36.09 628 GLU A CA 1
ATOM 4768 C C . GLU A 1 628 ? 53.082 41.465 3.110 1.00 36.09 628 GLU A C 1
ATOM 4770 O O . GLU A 1 628 ? 53.992 41.739 3.901 1.00 36.09 628 GLU A O 1
ATOM 4775 N N . PRO A 1 629 ? 52.621 42.423 2.235 1.00 40.56 629 PRO A N 1
ATOM 4776 C CA . PRO A 1 629 ? 51.241 43.019 2.221 1.00 40.56 629 PRO A CA 1
ATOM 4777 C C . PRO A 1 629 ? 50.800 43.711 0.877 1.00 40.56 629 PRO A C 1
ATOM 4779 O O . PRO A 1 629 ? 51.439 43.462 -0.145 1.00 40.56 629 PRO A O 1
ATOM 4782 N N . PRO A 1 630 ? 49.853 44.693 0.815 1.00 40.03 630 PRO A N 1
ATOM 4783 C CA . PRO A 1 630 ? 48.454 44.799 1.299 1.00 40.03 630 PRO A CA 1
ATOM 4784 C C . PRO A 1 630 ? 47.432 45.218 0.187 1.00 40.03 630 PRO A C 1
ATOM 4786 O O . PRO A 1 630 ? 47.812 45.641 -0.902 1.00 40.03 630 PRO A O 1
ATOM 4789 N N . GLY A 1 631 ? 46.119 45.162 0.473 1.00 31.48 631 GLY A N 1
ATOM 4790 C CA . GLY A 1 631 ? 45.024 45.624 -0.416 1.00 31.48 631 GLY A CA 1
ATOM 4791 C C . GLY A 1 631 ? 44.525 47.061 -0.175 1.00 31.48 631 GLY A C 1
ATOM 4792 O O . GLY A 1 631 ? 44.919 47.642 0.824 1.00 31.48 631 GLY A O 1
ATOM 4793 N N . VAL A 1 632 ? 43.628 47.597 -1.036 1.00 27.38 632 VAL A N 1
ATOM 4794 C CA . VAL A 1 632 ? 42.734 48.767 -0.787 1.00 27.38 632 VAL A CA 1
ATOM 4795 C C . VAL A 1 632 ? 41.523 48.829 -1.770 1.00 27.38 632 VAL A C 1
ATOM 4797 O O . VAL A 1 632 ? 41.694 48.703 -2.975 1.00 27.38 632 VAL A O 1
ATOM 4800 N N . SER A 1 633 ? 40.338 49.035 -1.163 1.00 23.91 633 SER A N 1
ATOM 4801 C CA . SER A 1 633 ? 39.072 49.781 -1.446 1.00 23.91 633 SER A CA 1
ATOM 4802 C C . SER A 1 633 ? 38.347 49.974 -2.804 1.00 23.91 633 SER A C 1
ATOM 4804 O O . SER A 1 633 ? 38.908 50.092 -3.883 1.00 23.91 633 SER A O 1
ATOM 4806 N N . ILE A 1 634 ? 37.026 50.144 -2.615 1.00 35.12 634 ILE A N 1
ATOM 4807 C CA . ILE A 1 634 ? 35.895 50.565 -3.472 1.00 35.12 634 ILE A CA 1
ATOM 4808 C C . ILE A 1 634 ? 35.916 52.091 -3.758 1.00 35.12 634 ILE A C 1
ATOM 4810 O O . ILE A 1 634 ? 36.247 52.818 -2.823 1.00 35.12 634 ILE A O 1
ATOM 4814 N N . GLN A 1 635 ? 35.503 52.556 -4.962 1.00 25.06 635 GLN A N 1
ATOM 4815 C CA . GLN A 1 635 ? 34.500 53.636 -5.241 1.00 25.06 635 GLN A CA 1
ATOM 4816 C C . GLN A 1 635 ? 34.507 54.217 -6.690 1.00 25.06 635 GLN A C 1
ATOM 4818 O O . GLN A 1 635 ? 35.568 54.450 -7.256 1.00 25.06 635 GLN A O 1
ATOM 4823 N N . ASP A 1 636 ? 33.280 54.481 -7.182 1.00 25.39 636 ASP A N 1
ATOM 4824 C CA . ASP A 1 636 ? 32.724 55.549 -8.062 1.00 25.39 636 ASP A CA 1
ATOM 4825 C C . ASP A 1 636 ? 33.011 55.733 -9.592 1.00 25.39 636 ASP A C 1
ATOM 4827 O O . ASP A 1 636 ? 34.135 55.673 -10.076 1.00 25.39 636 ASP A O 1
ATOM 4831 N N . GLU A 1 637 ? 31.886 56.005 -10.295 1.00 29.33 637 GLU A N 1
ATOM 4832 C CA . GLU A 1 637 ? 31.510 56.476 -11.672 1.00 29.33 637 GLU A CA 1
ATOM 4833 C C . GLU A 1 637 ? 32.356 57.626 -12.320 1.00 29.33 637 GLU A C 1
ATOM 4835 O O . GLU A 1 637 ? 33.182 58.164 -11.582 1.00 29.33 637 GLU A O 1
ATOM 4840 N N . PRO A 1 638 ? 32.181 58.119 -13.604 1.00 35.72 638 PRO A N 1
ATOM 4841 C CA . PRO A 1 638 ? 30.985 58.117 -14.506 1.00 35.72 638 PRO A CA 1
ATOM 4842 C C . PRO A 1 638 ? 31.169 58.062 -16.077 1.00 35.72 638 PRO A C 1
ATOM 4844 O O . PRO A 1 638 ? 32.262 58.204 -16.612 1.00 35.72 638 PRO A O 1
ATOM 4847 N N . MET A 1 639 ? 30.025 57.916 -16.785 1.00 25.12 639 MET A N 1
ATOM 4848 C CA . MET A 1 639 ? 29.483 58.508 -18.059 1.00 25.12 639 MET A CA 1
ATOM 4849 C C . MET A 1 639 ? 30.294 58.913 -19.335 1.00 25.12 639 MET A C 1
ATOM 4851 O O . MET A 1 639 ? 31.316 59.585 -19.257 1.00 25.12 639 MET A O 1
ATOM 4855 N N . LEU A 1 640 ? 29.577 58.746 -20.483 1.00 25.61 640 LEU A N 1
ATOM 4856 C CA . LEU A 1 640 ? 29.622 59.417 -21.825 1.00 25.61 640 LEU A CA 1
ATOM 4857 C C . LEU A 1 640 ? 30.715 58.961 -22.815 1.00 25.61 640 LEU A C 1
ATOM 4859 O O . LEU A 1 640 ? 31.829 58.678 -22.406 1.00 25.61 640 LEU A O 1
ATOM 4863 N N . ASP A 1 641 ? 30.555 58.907 -24.142 1.00 26.47 641 ASP A N 1
ATOM 4864 C CA . ASP A 1 641 ? 29.506 59.091 -25.175 1.00 26.47 641 ASP A CA 1
ATOM 4865 C C . ASP A 1 641 ? 30.131 58.514 -26.476 1.00 26.47 641 ASP A C 1
ATOM 4867 O O . ASP A 1 641 ? 31.349 58.331 -26.506 1.00 26.47 641 ASP A O 1
ATOM 4871 N N . LEU A 1 642 ? 29.351 58.265 -27.534 1.00 25.20 642 LEU A N 1
ATOM 4872 C CA . LEU A 1 642 ? 29.667 58.625 -28.932 1.00 25.20 642 LEU A CA 1
ATOM 4873 C C . LEU A 1 642 ? 28.776 57.852 -29.915 1.00 25.20 642 LEU A C 1
ATOM 4875 O O . LEU A 1 642 ? 28.991 56.681 -30.228 1.00 25.20 642 LEU A O 1
ATOM 4879 N N . ASN A 1 643 ? 27.820 58.586 -30.481 1.00 29.64 643 ASN A N 1
ATOM 4880 C CA . ASN A 1 643 ? 27.450 58.442 -31.883 1.00 29.64 643 ASN A CA 1
ATOM 4881 C C . ASN A 1 643 ? 28.709 58.533 -32.765 1.00 29.64 643 ASN A C 1
ATOM 4883 O O . ASN A 1 643 ? 29.348 59.582 -32.758 1.00 29.64 643 ASN A O 1
ATOM 4887 N N . ASP A 1 644 ? 28.998 57.521 -33.588 1.00 29.08 644 ASP A N 1
ATOM 4888 C CA . ASP A 1 644 ? 29.487 57.780 -34.947 1.00 29.08 644 ASP A CA 1
ATOM 4889 C C . ASP A 1 644 ? 29.225 56.609 -35.908 1.00 29.08 644 ASP A C 1
ATOM 4891 O O . ASP A 1 644 ? 29.346 55.430 -35.575 1.00 29.08 644 ASP A O 1
ATOM 4895 N N . LEU A 1 645 ? 28.817 56.984 -37.113 1.00 32.09 645 LEU A N 1
ATOM 4896 C CA . LEU A 1 645 ? 28.459 56.148 -38.252 1.00 32.09 645 LEU A CA 1
ATOM 4897 C C . LEU A 1 645 ? 29.720 55.625 -38.958 1.00 32.09 645 LEU A C 1
ATOM 4899 O O . LEU A 1 645 ? 30.703 56.350 -39.064 1.00 32.09 645 LEU A O 1
ATOM 4903 N N . SER A 1 646 ? 29.662 54.448 -39.594 1.00 26.95 646 SER A N 1
ATOM 4904 C CA . SER A 1 646 ? 29.901 54.314 -41.051 1.00 26.95 646 SER A CA 1
ATOM 4905 C C . SER A 1 646 ? 30.041 52.865 -41.547 1.00 26.95 646 SER A C 1
ATOM 4907 O O . SER A 1 646 ? 30.411 51.939 -40.833 1.00 26.95 646 SER A O 1
ATOM 4909 N N . LEU A 1 647 ? 29.664 52.722 -42.819 1.00 34.22 647 LEU A N 1
ATOM 4910 C CA . LEU A 1 647 ? 29.638 51.551 -43.695 1.00 34.22 647 LEU A CA 1
ATOM 4911 C C . LEU A 1 647 ? 31.017 50.907 -43.934 1.00 34.22 647 LEU A C 1
ATOM 4913 O O . LEU A 1 647 ? 32.008 51.622 -44.037 1.00 34.22 647 LEU A O 1
ATOM 4917 N N . GLY A 1 648 ? 31.052 49.595 -44.220 1.00 27.47 648 GLY A N 1
ATOM 4918 C CA . GLY A 1 648 ? 32.209 48.985 -44.890 1.00 27.47 648 GLY A CA 1
ATOM 4919 C C . GLY A 1 648 ? 32.244 47.454 -44.985 1.00 27.47 648 GLY A C 1
ATOM 4920 O O . GLY A 1 648 ? 32.701 46.793 -44.068 1.00 27.47 648 GLY A O 1
ATOM 4921 N N . GLU A 1 649 ? 31.830 46.945 -46.149 1.00 29.86 649 GLU A N 1
ATOM 4922 C CA . GLU A 1 649 ? 32.376 45.788 -46.893 1.00 29.86 649 GLU A CA 1
ATOM 4923 C C . GLU A 1 649 ? 32.240 44.324 -46.397 1.00 29.86 649 GLU A C 1
ATOM 4925 O O . GLU A 1 649 ? 32.719 43.893 -45.353 1.00 29.86 649 GLU A O 1
ATOM 4930 N N . ARG A 1 650 ? 31.634 43.517 -47.288 1.00 31.84 650 ARG A N 1
ATOM 4931 C CA . ARG A 1 650 ? 31.630 42.044 -47.314 1.00 31.84 650 ARG A CA 1
ATOM 4932 C C . ARG A 1 650 ? 33.008 41.494 -47.701 1.00 31.84 650 ARG A C 1
ATOM 4934 O O . ARG A 1 650 ? 33.595 41.961 -48.672 1.00 31.84 650 ARG A O 1
ATOM 4941 N N . LEU A 1 651 ? 33.404 40.378 -47.086 1.00 29.30 651 LEU A N 1
ATOM 4942 C CA . LEU A 1 651 ? 34.430 39.462 -47.607 1.00 29.30 651 LEU A CA 1
ATOM 4943 C C . LEU A 1 651 ? 33.791 38.138 -48.096 1.00 29.30 651 LEU A C 1
ATOM 4945 O O . LEU A 1 651 ? 32.762 37.733 -47.550 1.00 29.30 651 LEU A O 1
ATOM 4949 N N . PRO A 1 652 ? 34.345 37.476 -49.136 1.00 30.80 652 PRO A N 1
ATOM 4950 C CA . PRO A 1 652 ? 33.706 36.354 -49.826 1.00 30.80 652 PRO A CA 1
ATOM 4951 C C . PRO A 1 652 ? 33.958 34.987 -49.163 1.00 30.80 652 PRO A C 1
ATOM 4953 O O . PRO A 1 652 ? 35.022 34.723 -48.607 1.00 30.80 652 PRO A O 1
ATOM 4956 N N . THR A 1 653 ? 32.974 34.096 -49.287 1.00 34.69 653 THR A N 1
ATOM 4957 C CA . THR A 1 653 ? 32.998 32.680 -48.879 1.00 34.69 653 THR A CA 1
ATOM 4958 C C . THR A 1 653 ? 33.860 31.809 -49.809 1.00 34.69 653 THR A C 1
ATOM 4960 O O . THR A 1 653 ? 33.754 31.970 -51.028 1.00 34.69 653 THR A O 1
ATOM 4963 N N . PRO A 1 654 ? 34.635 30.831 -49.297 1.00 31.67 654 PRO A N 1
ATOM 4964 C CA . PRO A 1 654 ? 35.250 29.790 -50.123 1.00 31.67 654 PRO A CA 1
ATOM 4965 C C . PRO A 1 654 ? 34.254 28.648 -50.439 1.00 31.67 654 PRO A C 1
ATOM 4967 O O . PRO A 1 654 ? 33.307 28.441 -49.676 1.00 31.67 654 PRO A O 1
ATOM 4970 N N . PRO A 1 655 ? 34.432 27.907 -51.552 1.00 35.34 655 PRO A N 1
ATOM 4971 C CA . PRO A 1 655 ? 33.505 26.855 -51.972 1.00 35.34 655 PRO A CA 1
ATOM 4972 C C . PRO A 1 655 ? 33.721 25.549 -51.180 1.00 35.34 655 PRO A C 1
ATOM 4974 O O . PRO A 1 655 ? 34.828 25.311 -50.688 1.00 35.34 655 PRO A O 1
ATOM 4977 N N . PRO A 1 656 ? 32.700 24.678 -51.067 1.00 32.72 656 PRO A N 1
ATOM 4978 C CA . PRO A 1 656 ? 32.845 23.390 -50.396 1.00 32.72 656 PRO A CA 1
ATOM 4979 C C . PRO A 1 656 ? 33.610 22.367 -51.263 1.00 32.72 656 PRO A C 1
ATOM 4981 O O . PRO A 1 656 ? 33.520 22.421 -52.493 1.00 32.72 656 PRO A O 1
ATOM 4984 N N . PRO A 1 657 ? 34.344 21.420 -50.646 1.00 30.02 657 PRO A N 1
ATOM 4985 C CA . PRO A 1 657 ? 35.009 20.332 -51.355 1.00 30.02 657 PRO A CA 1
ATOM 4986 C C . PRO A 1 657 ? 34.014 19.233 -51.765 1.00 30.02 657 PRO A C 1
ATOM 4988 O O . PRO A 1 657 ? 33.110 18.875 -51.010 1.00 30.02 657 PRO A O 1
ATOM 4991 N N . GLU A 1 658 ? 34.209 18.683 -52.963 1.00 33.00 658 GLU A N 1
ATOM 4992 C CA . GLU A 1 658 ? 33.475 17.528 -53.489 1.00 33.00 658 GLU A CA 1
ATOM 4993 C C . GLU A 1 658 ? 33.731 16.266 -52.646 1.00 33.00 658 GLU A C 1
ATOM 4995 O O . GLU A 1 658 ? 34.876 15.949 -52.312 1.00 33.00 658 GLU A O 1
ATOM 5000 N N . LEU A 1 659 ? 32.666 15.515 -52.336 1.00 29.83 659 LEU A N 1
ATOM 5001 C CA . LEU A 1 659 ? 32.750 14.186 -51.723 1.00 29.83 659 LEU A CA 1
ATOM 5002 C C . LEU A 1 659 ? 32.572 13.073 -52.778 1.00 29.83 659 LEU A C 1
ATOM 5004 O O . LEU A 1 659 ? 31.780 13.228 -53.711 1.00 29.83 659 LEU A O 1
ATOM 5008 N N . PRO A 1 660 ? 33.291 11.943 -52.632 1.00 29.36 660 PRO A N 1
ATOM 5009 C CA . PRO A 1 660 ? 33.407 10.904 -53.646 1.00 29.36 660 PRO A CA 1
ATOM 5010 C C . PRO A 1 660 ? 32.206 9.952 -53.686 1.00 29.36 660 PRO A C 1
ATOM 5012 O O . PRO A 1 660 ? 31.624 9.577 -52.669 1.00 29.36 660 PRO A O 1
ATOM 5015 N N . SER A 1 661 ? 31.903 9.492 -54.897 1.00 33.50 661 SER A N 1
ATOM 5016 C CA . SER A 1 661 ? 30.935 8.442 -55.200 1.00 33.50 661 SER A CA 1
ATOM 5017 C C . SER A 1 661 ? 31.322 7.095 -54.581 1.00 33.50 661 SER A C 1
ATOM 5019 O O . SER A 1 661 ? 32.353 6.532 -54.950 1.00 33.50 661 SER A O 1
ATOM 5021 N N . PHE A 1 662 ? 30.445 6.509 -53.767 1.00 27.91 662 PHE A N 1
ATOM 5022 C CA . PHE A 1 662 ? 30.405 5.060 -53.571 1.00 27.91 662 PHE A CA 1
ATOM 5023 C C . PHE A 1 662 ? 28.959 4.569 -53.515 1.00 27.91 662 PHE A C 1
ATOM 5025 O O . PHE A 1 662 ? 28.260 4.714 -52.520 1.00 27.91 662 PHE A O 1
ATOM 5032 N N . ALA A 1 663 ? 28.537 3.944 -54.612 1.00 28.27 663 ALA A N 1
ATOM 5033 C CA . ALA A 1 663 ? 27.487 2.940 -54.618 1.00 28.27 663 ALA A CA 1
ATOM 5034 C C . ALA A 1 663 ? 28.155 1.560 -54.666 1.00 28.27 663 ALA A C 1
ATOM 5036 O O . ALA A 1 663 ? 29.122 1.395 -55.416 1.00 28.27 663 ALA A O 1
ATOM 5037 N N . LYS A 1 664 ? 27.613 0.578 -53.928 1.00 28.83 664 LYS A N 1
ATOM 5038 C CA . LYS A 1 664 ? 27.345 -0.788 -54.426 1.00 28.83 664 LYS A CA 1
ATOM 5039 C C . LYS A 1 664 ? 26.586 -1.655 -53.401 1.00 28.83 664 LYS A C 1
ATOM 5041 O O . LYS A 1 664 ? 27.144 -2.076 -52.400 1.00 28.83 664 LYS A O 1
ATOM 5046 N N . HIS A 1 665 ? 25.325 -1.911 -53.763 1.00 27.83 665 HIS A N 1
ATOM 5047 C CA . HIS A 1 665 ? 24.502 -3.127 -53.641 1.00 27.83 665 HIS A CA 1
ATOM 5048 C C . HIS A 1 665 ? 24.416 -3.926 -52.329 1.00 27.83 665 HIS A C 1
ATOM 5050 O O . HIS A 1 665 ? 25.317 -4.687 -51.991 1.00 27.83 665 HIS A O 1
ATOM 5056 N N . VAL A 1 666 ? 23.203 -3.937 -51.762 1.00 27.14 666 VAL A N 1
ATOM 5057 C CA . VAL A 1 666 ? 22.570 -5.141 -51.198 1.00 27.14 666 VAL A CA 1
ATOM 5058 C C . VAL A 1 666 ? 21.142 -5.221 -51.757 1.00 27.14 666 VAL A C 1
ATOM 5060 O O . VAL A 1 666 ? 20.365 -4.281 -51.607 1.00 27.14 666 VAL A O 1
ATOM 5063 N N . ASP A 1 667 ? 20.830 -6.315 -52.455 1.00 27.12 667 ASP A N 1
ATOM 5064 C CA . ASP A 1 667 ? 19.518 -6.614 -53.045 1.00 27.12 667 ASP A CA 1
ATOM 5065 C C . ASP A 1 667 ? 18.507 -7.059 -51.973 1.00 27.12 667 ASP A C 1
ATOM 5067 O O . ASP A 1 667 ? 18.795 -7.954 -51.176 1.00 27.12 667 ASP A O 1
ATOM 5071 N N . VAL A 1 668 ? 17.291 -6.501 -52.003 1.00 27.86 668 VAL A N 1
ATOM 5072 C CA . VAL A 1 668 ? 16.123 -6.987 -51.242 1.00 27.86 668 VAL A CA 1
ATOM 5073 C C . VAL A 1 668 ? 14.941 -7.174 -52.213 1.00 27.86 668 VAL A C 1
ATOM 5075 O O . VAL A 1 668 ? 14.730 -6.306 -53.061 1.00 27.86 668 VAL A O 1
ATOM 5078 N N . PRO A 1 669 ? 14.158 -8.275 -52.149 1.00 28.67 669 PRO A N 1
ATOM 5079 C CA . PRO A 1 669 ? 13.142 -8.578 -53.160 1.00 28.67 669 PRO A CA 1
ATOM 5080 C C . PRO A 1 669 ? 11.893 -7.686 -53.041 1.00 28.67 669 PRO A C 1
ATOM 5082 O O . PRO A 1 669 ? 11.225 -7.675 -52.007 1.00 28.67 669 PRO A O 1
ATOM 5085 N N . GLU A 1 670 ? 11.521 -7.002 -54.129 1.00 25.88 670 GLU A N 1
ATOM 5086 C CA . GLU A 1 670 ? 10.246 -6.281 -54.265 1.00 25.88 670 GLU A CA 1
ATOM 5087 C C . GLU A 1 670 ? 9.041 -7.245 -54.230 1.00 25.88 670 GLU A C 1
ATOM 5089 O O . GLU A 1 670 ? 8.930 -8.156 -55.053 1.00 25.88 670 GLU A O 1
ATOM 5094 N N . ARG A 1 671 ? 8.058 -6.982 -53.358 1.00 29.31 671 ARG A N 1
ATOM 5095 C CA . ARG A 1 671 ? 6.668 -7.427 -53.562 1.00 29.31 671 ARG A CA 1
ATOM 5096 C C . ARG A 1 671 ? 5.827 -6.236 -54.018 1.00 29.31 671 ARG A C 1
ATOM 5098 O O . ARG A 1 671 ? 5.530 -5.344 -53.230 1.00 29.31 671 ARG A O 1
ATOM 5105 N N . ARG A 1 672 ? 5.430 -6.239 -55.293 1.00 28.83 672 ARG A N 1
ATOM 5106 C CA . ARG A 1 672 ? 4.417 -5.331 -55.856 1.00 28.83 672 ARG A CA 1
ATOM 5107 C C . ARG A 1 672 ? 3.026 -5.939 -55.686 1.00 28.83 672 ARG A C 1
ATOM 5109 O O . ARG A 1 672 ? 2.807 -7.073 -56.105 1.00 28.83 672 ARG A O 1
ATOM 5116 N N . PHE A 1 673 ? 2.080 -5.166 -55.161 1.00 29.83 673 PHE A N 1
ATOM 5117 C CA . PHE A 1 673 ? 0.649 -5.443 -55.299 1.00 29.83 673 PHE A CA 1
ATOM 5118 C C . PHE A 1 673 ? 0.053 -4.483 -56.336 1.00 29.83 673 PHE A C 1
ATOM 5120 O O . PHE A 1 673 ? 0.187 -3.268 -56.211 1.00 29.83 673 PHE A O 1
ATOM 5127 N N . GLY A 1 674 ? -0.565 -5.040 -57.380 1.00 28.12 674 GLY A N 1
ATOM 5128 C CA . GLY A 1 674 ? -1.407 -4.312 -58.334 1.00 28.12 674 GLY A CA 1
ATOM 5129 C C . GLY A 1 674 ? -2.886 -4.329 -57.906 1.00 28.12 674 GLY A C 1
ATOM 5130 O O . GLY A 1 674 ? -3.266 -5.165 -57.083 1.00 28.12 674 GLY A O 1
ATOM 5131 N N . PRO A 1 675 ? -3.723 -3.415 -58.431 1.00 29.34 675 PRO A N 1
ATOM 5132 C CA . PRO A 1 675 ? -5.038 -3.096 -57.874 1.00 29.34 675 PRO A CA 1
ATOM 5133 C C . PRO A 1 675 ? -6.138 -4.093 -58.272 1.00 29.34 675 PRO A C 1
ATOM 5135 O O . PRO A 1 675 ? -6.142 -4.635 -59.376 1.00 29.34 675 PRO A O 1
ATOM 5138 N N . MET A 1 676 ? -7.108 -4.289 -57.371 1.00 30.53 676 MET A N 1
ATOM 5139 C CA . MET A 1 676 ? -8.326 -5.076 -57.604 1.00 30.53 676 MET A CA 1
ATOM 5140 C C . MET A 1 676 ? -9.417 -4.252 -58.298 1.00 30.53 676 MET A C 1
ATOM 5142 O O . MET A 1 676 ? -9.696 -3.135 -57.877 1.00 30.53 676 MET A O 1
ATOM 5146 N N . ASN A 1 677 ? -10.107 -4.854 -59.274 1.00 30.00 677 ASN A N 1
ATOM 5147 C CA . ASN A 1 677 ? -11.487 -4.513 -59.630 1.00 30.00 677 ASN A CA 1
ATOM 5148 C C . ASN A 1 677 ? -12.190 -5.678 -60.357 1.00 30.00 677 ASN A C 1
ATOM 5150 O O . ASN A 1 677 ? -11.627 -6.256 -61.282 1.00 30.00 677 ASN A O 1
ATOM 5154 N N . GLY A 1 678 ? -13.453 -5.933 -59.985 1.00 28.05 678 GLY A N 1
ATOM 5155 C CA . GLY A 1 678 ? -14.490 -6.499 -60.867 1.00 28.05 678 GLY A CA 1
ATOM 5156 C C . GLY A 1 678 ? -14.802 -8.003 -60.754 1.00 28.05 678 GLY A C 1
ATOM 5157 O O . GLY A 1 678 ? -14.040 -8.847 -61.203 1.00 28.05 678 GLY A O 1
ATOM 5158 N N . ALA A 1 679 ? -15.981 -8.328 -60.215 1.00 25.78 679 ALA A N 1
ATOM 5159 C CA . ALA A 1 679 ? -16.593 -9.666 -60.131 1.00 25.78 679 ALA A CA 1
ATOM 5160 C C . ALA A 1 679 ? -17.138 -10.195 -61.502 1.00 25.78 679 ALA A C 1
ATOM 5162 O O . ALA A 1 679 ? -17.028 -9.494 -62.504 1.00 25.78 679 ALA A O 1
ATOM 5163 N N . PRO A 1 680 ? -17.903 -11.313 -61.574 1.00 42.78 680 PRO A N 1
ATOM 5164 C CA . PRO A 1 680 ? -17.513 -12.730 -61.460 1.00 42.78 680 PRO A CA 1
ATOM 5165 C C . PRO A 1 680 ? -17.953 -13.593 -62.685 1.00 42.78 680 PRO A C 1
ATOM 5167 O O . PRO A 1 680 ? -18.839 -13.173 -63.428 1.00 42.78 680 PRO A O 1
ATOM 5170 N N . ARG A 1 681 ? -17.407 -14.826 -62.838 1.00 22.94 681 ARG A N 1
ATOM 5171 C CA . ARG A 1 681 ? -17.946 -16.086 -63.477 1.00 22.94 681 ARG A CA 1
ATOM 5172 C C . ARG A 1 681 ? -16.823 -16.905 -64.182 1.00 22.94 681 ARG A C 1
ATOM 5174 O O . ARG A 1 681 ? -15.753 -16.361 -64.416 1.00 22.94 681 ARG A O 1
ATOM 5181 N N . PRO A 1 682 ? -17.062 -18.161 -64.622 1.00 30.23 682 PRO A N 1
ATOM 5182 C CA . PRO A 1 682 ? -17.132 -19.417 -63.871 1.00 30.23 682 PRO A CA 1
ATOM 5183 C C . PRO A 1 682 ? -15.936 -20.349 -64.201 1.00 30.23 682 PRO A C 1
ATOM 5185 O O . PRO A 1 682 ? -15.311 -20.250 -65.253 1.00 30.23 682 PRO A O 1
ATOM 5188 N N . GLY A 1 683 ? -15.602 -21.268 -63.294 1.00 31.72 683 GLY A N 1
ATOM 5189 C CA . GLY A 1 683 ? -14.395 -22.096 -63.416 1.00 31.72 683 GLY A CA 1
ATOM 5190 C C . GLY A 1 683 ? -14.445 -23.202 -64.482 1.00 31.72 683 GLY A C 1
ATOM 5191 O O . GLY A 1 683 ? -15.526 -23.642 -64.877 1.00 31.72 683 GLY A O 1
ATOM 5192 N N . PRO A 1 684 ? -13.270 -23.748 -64.843 1.00 25.34 684 PRO A N 1
ATOM 5193 C CA . PRO A 1 684 ? -13.112 -25.130 -65.254 1.00 25.34 684 PRO A CA 1
ATOM 5194 C C . PRO A 1 684 ? -12.377 -25.950 -64.176 1.00 25.34 684 PRO A C 1
ATOM 5196 O O . PRO A 1 684 ? -11.457 -25.504 -63.495 1.00 25.34 684 PRO A O 1
ATOM 5199 N N . SER A 1 685 ? -12.857 -27.176 -64.031 1.00 28.23 685 SER A N 1
ATOM 5200 C CA . SER A 1 685 ? -12.474 -28.254 -63.120 1.00 28.23 685 SER A CA 1
ATOM 5201 C C . SER A 1 685 ? -10.979 -28.596 -63.048 1.00 28.23 685 SER A C 1
ATOM 5203 O O . SER A 1 685 ? -10.337 -28.792 -64.079 1.00 28.23 685 SER A O 1
ATOM 5205 N N . LEU A 1 686 ? -10.481 -28.821 -61.825 1.00 27.33 686 LEU A N 1
ATOM 5206 C CA . LEU A 1 686 ? -9.211 -29.504 -61.541 1.00 27.33 686 LEU A CA 1
ATOM 5207 C C . LEU A 1 686 ? -9.384 -31.047 -61.469 1.00 27.33 686 LEU A C 1
ATOM 5209 O O . LEU A 1 686 ? -10.464 -31.513 -61.093 1.00 27.33 686 LEU A O 1
ATOM 5213 N N . PRO A 1 687 ? -8.337 -31.840 -61.795 1.00 27.16 687 PRO A N 1
ATOM 5214 C CA . PRO A 1 687 ? -8.386 -33.302 -61.936 1.00 27.16 687 PRO A CA 1
ATOM 5215 C C . PRO A 1 687 ? -8.569 -34.110 -60.627 1.00 27.16 687 PRO A C 1
ATOM 5217 O O . PRO A 1 687 ? -8.299 -33.618 -59.528 1.00 27.16 687 PRO A O 1
ATOM 5220 N N . PRO A 1 688 ? -8.988 -35.389 -60.733 1.00 29.89 688 PRO A N 1
ATOM 5221 C CA . PRO A 1 688 ? -9.543 -36.185 -59.637 1.00 29.89 688 PRO A CA 1
ATOM 5222 C C . PRO A 1 688 ? -8.481 -36.951 -58.824 1.00 29.89 688 PRO A C 1
ATOM 5224 O O . PRO A 1 688 ? -8.386 -38.171 -58.912 1.00 29.89 688 PRO A O 1
ATOM 5227 N N . ALA A 1 689 ? -7.708 -36.251 -57.989 1.00 30.33 689 ALA A N 1
ATOM 5228 C CA . ALA A 1 689 ? -6.863 -36.893 -56.963 1.00 30.33 689 ALA A CA 1
ATOM 5229 C C . ALA A 1 689 ? -6.977 -36.270 -55.556 1.00 30.33 689 ALA A C 1
ATOM 5231 O O . ALA A 1 689 ? -6.331 -36.729 -54.622 1.00 30.33 689 ALA A O 1
ATOM 5232 N N . LEU A 1 690 ? -7.842 -35.268 -55.369 1.00 30.81 690 LEU A N 1
ATOM 5233 C CA . LEU A 1 690 ? -8.074 -34.612 -54.070 1.00 30.81 690 LEU A CA 1
ATOM 5234 C C . LEU A 1 690 ? -9.560 -34.562 -53.677 1.00 30.81 690 LEU A C 1
ATOM 5236 O O . LEU A 1 690 ? -10.009 -33.673 -52.959 1.00 30.81 690 LEU A O 1
ATOM 5240 N N . ARG A 1 691 ? -10.343 -35.551 -54.120 1.00 31.03 691 ARG A N 1
ATOM 5241 C CA . ARG A 1 691 ? -11.692 -35.817 -53.599 1.00 31.03 691 ARG A CA 1
ATOM 5242 C C . ARG A 1 691 ? -11.835 -37.293 -53.249 1.00 31.03 691 ARG A C 1
ATOM 5244 O O . ARG A 1 691 ? -12.310 -38.057 -54.075 1.00 31.03 691 ARG A O 1
ATOM 5251 N N . ALA A 1 692 ? -11.427 -37.682 -52.044 1.00 30.25 692 ALA A N 1
ATOM 5252 C CA . ALA A 1 692 ? -12.071 -38.741 -51.260 1.00 30.25 692 ALA A CA 1
ATOM 5253 C C . ALA A 1 692 ? -11.326 -38.975 -49.939 1.00 30.25 692 ALA A C 1
ATOM 5255 O O . ALA A 1 692 ? -10.105 -39.094 -49.895 1.00 30.25 692 ALA A O 1
ATOM 5256 N N . ASN A 1 693 ? -12.109 -39.098 -48.873 1.00 40.81 693 ASN A N 1
ATOM 5257 C CA . ASN A 1 693 ? -11.734 -39.611 -47.562 1.00 40.81 693 ASN A CA 1
ATOM 5258 C C . ASN A 1 693 ? -11.094 -41.011 -47.647 1.00 40.81 693 ASN A C 1
ATOM 5260 O O . ASN A 1 693 ? -11.799 -42.015 -47.580 1.00 40.81 693 ASN A O 1
ATOM 5264 N N . GLY A 1 694 ? -9.768 -41.090 -47.740 1.00 28.61 694 GLY A N 1
ATOM 5265 C CA . GLY A 1 694 ? -9.019 -42.344 -47.660 1.00 28.61 694 GLY A CA 1
ATOM 5266 C C . GLY A 1 694 ? -8.000 -42.317 -46.527 1.00 28.61 694 GLY A C 1
ATOM 5267 O O . GLY A 1 694 ? -6.813 -42.129 -46.771 1.00 28.61 694 GLY A O 1
ATOM 5268 N N . ARG A 1 695 ? -8.440 -42.497 -45.276 1.00 38.59 695 ARG A N 1
ATOM 5269 C CA . ARG A 1 695 ? -7.517 -42.868 -44.189 1.00 38.59 695 ARG A CA 1
ATOM 5270 C C . ARG A 1 695 ? -7.000 -44.277 -44.477 1.00 38.59 695 ARG A C 1
ATOM 5272 O O . ARG A 1 695 ? -7.782 -45.156 -44.831 1.00 38.59 695 ARG A O 1
ATOM 5279 N N . SER A 1 696 ? -5.693 -44.496 -44.347 1.00 45.28 696 SER A N 1
ATOM 5280 C CA . SER A 1 696 ? -5.103 -45.823 -44.535 1.00 45.28 696 SER A CA 1
ATOM 5281 C C . SER A 1 696 ? -5.740 -46.834 -43.569 1.00 45.28 696 SER A C 1
ATOM 5283 O O . SER A 1 696 ? -6.069 -46.498 -42.430 1.00 45.28 696 SER A O 1
ATOM 5285 N N . ALA A 1 697 ? -5.898 -48.090 -44.000 1.00 41.38 697 ALA A N 1
ATOM 5286 C CA . ALA A 1 697 ? -6.478 -49.158 -43.175 1.00 41.38 697 ALA A CA 1
ATOM 5287 C C . ALA A 1 697 ? -5.726 -49.366 -41.841 1.00 41.38 697 ALA A C 1
ATOM 5289 O O . ALA A 1 697 ? -6.308 -49.816 -40.854 1.00 41.38 697 ALA A O 1
ATOM 5290 N N . LEU A 1 698 ? -4.443 -48.994 -41.799 1.00 41.22 698 LEU A N 1
ATOM 5291 C CA . LEU A 1 698 ? -3.630 -48.985 -40.586 1.00 41.22 698 LEU A CA 1
ATOM 5292 C C . LEU A 1 698 ? -4.001 -47.820 -39.654 1.00 41.22 698 LEU A C 1
ATOM 5294 O O . LEU A 1 698 ? -4.154 -48.028 -38.454 1.00 41.22 698 LEU A O 1
ATOM 5298 N N . GLY A 1 699 ? -4.220 -46.621 -40.207 1.00 38.44 699 GLY A N 1
ATOM 5299 C CA . GLY A 1 699 ? -4.662 -45.450 -39.447 1.00 38.44 699 GLY A CA 1
ATOM 5300 C C . GLY A 1 699 ? -6.050 -45.632 -38.834 1.00 38.44 699 GLY A C 1
ATOM 5301 O O . GLY A 1 699 ? -6.279 -45.212 -37.705 1.00 38.44 699 GLY A O 1
ATOM 5302 N N . GLN A 1 700 ? -6.955 -46.329 -39.527 1.00 43.16 700 GLN A N 1
ATOM 5303 C CA . GLN A 1 700 ? -8.280 -46.634 -38.985 1.00 43.16 700 GLN A CA 1
ATOM 5304 C C . GLN A 1 700 ? -8.216 -47.706 -37.877 1.00 43.16 700 GLN A C 1
ATOM 5306 O O . GLN A 1 700 ? -8.822 -47.527 -36.826 1.00 43.16 700 GLN A O 1
ATOM 5311 N N . ARG A 1 701 ? -7.394 -48.757 -38.040 1.00 41.91 701 ARG A N 1
ATOM 5312 C CA . ARG A 1 701 ? -7.190 -49.795 -37.006 1.00 41.91 701 ARG A CA 1
ATOM 5313 C C . ARG A 1 701 ? -6.572 -49.262 -35.714 1.00 41.91 701 ARG A C 1
ATOM 5315 O O . ARG A 1 701 ? -6.961 -49.701 -34.637 1.00 41.91 701 ARG A O 1
ATOM 5322 N N . ILE A 1 702 ? -5.624 -48.331 -35.807 1.00 41.50 702 ILE A N 1
ATOM 5323 C CA . ILE A 1 702 ? -5.004 -47.706 -34.628 1.00 41.50 702 ILE A CA 1
ATOM 5324 C C . ILE A 1 702 ? -6.030 -46.835 -33.895 1.00 41.50 702 ILE A C 1
ATOM 5326 O O . ILE A 1 702 ? -6.132 -46.901 -32.671 1.00 41.50 702 ILE A O 1
ATOM 5330 N N . GLN A 1 703 ? -6.855 -46.093 -34.638 1.00 40.25 703 GLN A N 1
ATOM 5331 C CA . GLN A 1 703 ? -7.905 -45.277 -34.038 1.00 40.25 703 GLN A CA 1
ATOM 5332 C C . GLN A 1 703 ? -8.978 -46.129 -33.344 1.00 40.25 703 GLN A C 1
ATOM 5334 O O . GLN A 1 703 ? -9.412 -45.766 -32.253 1.00 40.25 703 GLN A O 1
ATOM 5339 N N . ASP A 1 704 ? -9.351 -47.280 -33.911 1.00 44.00 704 ASP A N 1
ATOM 5340 C CA . ASP A 1 704 ? -10.344 -48.199 -33.331 1.00 44.00 704 ASP A CA 1
ATOM 5341 C C . ASP A 1 704 ? -9.826 -48.916 -32.063 1.00 44.00 704 ASP A C 1
ATOM 5343 O O . ASP A 1 704 ? -10.599 -49.224 -31.152 1.00 44.00 704 ASP A O 1
ATOM 5347 N N . ILE A 1 705 ? -8.511 -49.145 -31.954 1.00 41.91 705 ILE A N 1
ATOM 5348 C CA . ILE A 1 705 ? -7.874 -49.682 -30.736 1.00 41.91 705 ILE A CA 1
ATOM 5349 C C . ILE A 1 705 ? -7.826 -48.623 -29.627 1.00 41.91 705 ILE A C 1
ATOM 5351 O O . ILE A 1 705 ? -8.074 -48.947 -28.470 1.00 41.91 705 ILE A O 1
ATOM 5355 N N . ILE A 1 706 ? -7.550 -47.363 -29.975 1.00 39.16 706 ILE A N 1
ATOM 5356 C CA . ILE A 1 706 ? -7.471 -46.252 -29.010 1.00 39.16 706 ILE A CA 1
ATOM 5357 C C . ILE A 1 706 ? -8.863 -45.828 -28.520 1.00 39.16 706 ILE A C 1
ATOM 5359 O O . ILE A 1 706 ? -9.015 -45.417 -27.374 1.00 39.16 706 ILE A O 1
ATOM 5363 N N . THR A 1 707 ? -9.884 -45.912 -29.377 1.00 36.47 707 THR A N 1
ATOM 5364 C CA . THR A 1 707 ? -11.242 -45.440 -29.052 1.00 36.47 707 THR A CA 1
ATOM 5365 C C . THR A 1 707 ? -12.174 -46.517 -28.509 1.00 36.47 707 THR A C 1
ATOM 5367 O O . THR A 1 707 ? -13.213 -46.171 -27.947 1.00 36.47 707 THR A O 1
ATOM 5370 N N . SER A 1 708 ? -11.833 -47.805 -28.622 1.00 39.72 708 SER A N 1
ATOM 5371 C CA . SER A 1 708 ? -12.615 -48.857 -27.975 1.00 39.72 708 SER A CA 1
ATOM 5372 C C . SER A 1 708 ? -12.108 -49.120 -26.557 1.00 39.72 708 SER A C 1
ATOM 5374 O O . SER A 1 708 ? -10.950 -49.467 -26.343 1.00 39.72 708 SER A O 1
ATOM 5376 N N . ASP A 1 709 ? -13.019 -49.051 -25.583 1.00 41.03 709 ASP A N 1
ATOM 5377 C CA . ASP A 1 709 ? -12.858 -49.405 -24.155 1.00 41.03 709 ASP A CA 1
ATOM 5378 C C . ASP A 1 709 ? -12.341 -50.848 -23.891 1.00 41.03 709 ASP A C 1
ATOM 5380 O O . ASP A 1 709 ? -12.299 -51.335 -22.757 1.00 41.03 709 ASP A O 1
ATOM 5384 N N . LYS A 1 710 ? -11.924 -51.564 -24.940 1.00 40.41 710 LYS A N 1
ATOM 5385 C CA . LYS A 1 710 ? -11.403 -52.930 -24.911 1.00 40.41 710 LYS A CA 1
ATOM 5386 C C . LYS A 1 710 ? -10.023 -53.032 -24.263 1.00 40.41 710 LYS A C 1
ATOM 5388 O O . LYS A 1 710 ? -9.728 -54.083 -23.705 1.00 40.41 710 LYS A O 1
ATOM 5393 N N . LEU A 1 711 ? -9.201 -51.976 -24.269 1.00 38.84 711 LEU A N 1
ATOM 5394 C CA . LEU A 1 711 ? -7.895 -52.001 -23.588 1.00 38.84 711 LEU A CA 1
ATOM 5395 C C . LEU A 1 711 ? -8.061 -52.025 -22.056 1.00 38.84 711 LEU A C 1
ATOM 5397 O O . LEU A 1 711 ? -7.413 -52.809 -21.368 1.00 38.84 711 LEU A O 1
ATOM 5401 N N . VAL A 1 712 ? -9.003 -51.237 -21.530 1.00 43.69 712 VAL A N 1
ATOM 5402 C CA . VAL A 1 712 ? -9.311 -51.164 -20.091 1.00 43.69 712 VAL A CA 1
ATOM 5403 C C . VAL A 1 712 ? -10.017 -52.438 -19.606 1.00 43.69 712 VAL A C 1
ATOM 5405 O O . VAL A 1 712 ? -9.768 -52.897 -18.491 1.00 43.69 712 VAL A O 1
ATOM 5408 N N . GLN A 1 713 ? -10.852 -53.058 -20.449 1.00 40.97 713 GLN A N 1
ATOM 5409 C CA . GLN A 1 713 ? -11.512 -54.330 -20.128 1.00 40.97 713 GLN A CA 1
ATOM 5410 C C . GLN A 1 713 ? -10.581 -55.550 -20.223 1.00 40.97 713 GLN A C 1
ATOM 5412 O O . GLN A 1 713 ? -10.703 -56.449 -19.391 1.00 40.97 713 GLN A O 1
ATOM 5417 N N . ASN A 1 714 ? -9.640 -55.581 -21.175 1.00 39.22 714 ASN A N 1
ATOM 5418 C CA . ASN A 1 714 ? -8.719 -56.714 -21.348 1.00 39.22 714 ASN A CA 1
ATOM 5419 C C . ASN A 1 714 ? -7.541 -56.708 -20.360 1.00 39.22 714 ASN A C 1
ATOM 5421 O O . ASN A 1 714 ? -6.970 -57.765 -20.115 1.00 39.22 714 ASN A O 1
ATOM 5425 N N . LEU A 1 715 ? -7.200 -55.558 -19.765 1.00 37.78 715 LEU A N 1
ATOM 5426 C CA . LEU A 1 715 ? -6.114 -55.438 -18.780 1.00 37.78 715 LEU A CA 1
ATOM 5427 C C . LEU A 1 715 ? -6.564 -55.619 -17.318 1.00 37.78 715 LEU A C 1
ATOM 5429 O O . LEU A 1 715 ? -5.744 -55.537 -16.412 1.00 37.78 715 LEU A O 1
ATOM 5433 N N . GLY A 1 716 ? -7.854 -55.858 -17.050 1.00 33.84 716 GLY A N 1
ATOM 5434 C CA . GLY A 1 716 ? -8.341 -56.163 -15.694 1.00 33.84 716 GLY A CA 1
ATOM 5435 C C . GLY A 1 716 ? -8.228 -55.021 -14.667 1.00 33.84 716 GLY A C 1
ATOM 5436 O O . GLY A 1 716 ? -8.459 -55.240 -13.479 1.00 33.84 716 GLY A O 1
ATOM 5437 N N . LEU A 1 717 ? -7.933 -53.790 -15.093 1.00 42.16 717 LEU A N 1
ATOM 5438 C CA . LEU A 1 717 ? -7.661 -52.634 -14.227 1.00 42.16 717 LEU A CA 1
ATOM 5439 C C . LEU A 1 717 ? -8.941 -51.918 -13.756 1.00 42.16 717 LEU A C 1
ATOM 5441 O O . LEU A 1 717 ? -9.114 -50.715 -13.943 1.00 42.16 717 LEU A O 1
ATOM 5445 N N . LYS A 1 718 ? -9.857 -52.638 -13.098 1.00 39.28 718 LYS A N 1
ATOM 5446 C CA . LYS A 1 718 ? -11.094 -52.047 -12.542 1.00 39.28 718 LYS A CA 1
ATOM 5447 C C . LYS A 1 718 ? -10.880 -51.121 -11.325 1.00 39.28 718 LYS A C 1
ATOM 5449 O O . LYS A 1 718 ? -11.852 -50.544 -10.849 1.00 39.28 718 LYS A O 1
ATOM 5454 N N . GLY A 1 719 ? -9.648 -50.943 -10.838 1.00 37.25 719 GLY A N 1
ATOM 5455 C CA . GLY A 1 719 ? -9.343 -50.166 -9.624 1.00 37.25 719 GLY A CA 1
ATOM 5456 C C . GLY A 1 719 ? -8.959 -48.691 -9.815 1.00 37.25 719 GLY A C 1
ATOM 5457 O O . GLY A 1 719 ? -8.971 -47.939 -8.848 1.00 37.25 719 GLY A O 1
ATOM 5458 N N . LEU A 1 720 ? -8.648 -48.228 -11.030 1.00 32.78 720 LEU A N 1
ATOM 5459 C CA . LEU A 1 720 ? -8.027 -46.902 -11.221 1.00 32.78 720 LEU A CA 1
ATOM 5460 C C . LEU A 1 720 ? -9.003 -45.715 -11.348 1.00 32.78 720 LEU A C 1
ATOM 5462 O O . LEU A 1 720 ? -8.572 -44.586 -11.549 1.00 32.78 720 LEU A O 1
ATOM 5466 N N . LYS A 1 721 ? -10.311 -45.921 -11.145 1.00 33.09 721 LYS A N 1
ATOM 5467 C CA . LYS A 1 721 ? -11.281 -44.811 -11.021 1.00 33.09 721 LYS A CA 1
ATOM 5468 C C . LYS A 1 721 ? -11.336 -44.172 -9.622 1.00 33.09 721 LYS A C 1
ATOM 5470 O O . LYS A 1 721 ? -12.006 -43.157 -9.473 1.00 33.09 721 LYS A O 1
ATOM 5475 N N . ALA A 1 722 ? -10.623 -44.710 -8.628 1.00 34.31 722 ALA A N 1
ATOM 5476 C CA . ALA A 1 722 ? -10.500 -44.102 -7.295 1.00 34.31 722 ALA A CA 1
ATOM 5477 C C . ALA A 1 722 ? -9.357 -43.071 -7.188 1.00 34.31 722 ALA A C 1
ATOM 5479 O O . ALA A 1 722 ? -9.209 -42.427 -6.157 1.00 34.31 722 ALA A O 1
ATOM 5480 N N . VAL A 1 723 ? -8.564 -42.889 -8.250 1.00 30.78 723 VAL A N 1
ATOM 5481 C CA . VAL A 1 723 ? -7.418 -41.968 -8.268 1.00 30.78 723 VAL A CA 1
ATOM 5482 C C . VAL A 1 723 ? -7.508 -41.063 -9.495 1.00 30.78 723 VAL A C 1
ATOM 5484 O O . VAL A 1 723 ? -6.648 -41.102 -10.360 1.00 30.78 723 VAL A O 1
ATOM 5487 N N . GLY A 1 724 ? -8.611 -40.318 -9.616 1.00 30.64 724 GLY A N 1
ATOM 5488 C CA . GLY A 1 724 ? -8.702 -39.014 -10.297 1.00 30.64 724 GLY A CA 1
ATOM 5489 C C . GLY A 1 724 ? -8.139 -38.804 -11.714 1.00 30.64 724 GLY A C 1
ATOM 5490 O O . GLY A 1 724 ? -8.118 -37.665 -12.164 1.00 30.64 724 GLY A O 1
ATOM 5491 N N . TRP A 1 725 ? -7.692 -39.821 -12.449 1.00 23.62 725 TRP A N 1
ATOM 5492 C CA . TRP A 1 725 ? -7.080 -39.632 -13.763 1.00 23.62 725 TRP A CA 1
ATOM 5493 C C . TRP A 1 725 ? -8.157 -39.527 -14.847 1.00 23.62 725 TRP A C 1
ATOM 5495 O O . TRP A 1 725 ? -8.721 -40.529 -15.294 1.00 23.62 725 TRP A O 1
ATOM 5505 N N . ARG A 1 726 ? -8.442 -38.297 -15.292 1.00 28.64 726 ARG A N 1
ATOM 5506 C CA . ARG A 1 726 ? -9.083 -38.049 -16.589 1.00 28.64 726 ARG A CA 1
ATOM 5507 C C . ARG A 1 726 ? -8.009 -37.897 -17.660 1.00 28.64 726 ARG A C 1
ATOM 5509 O O . ARG A 1 726 ? -7.128 -37.056 -17.557 1.00 28.64 726 ARG A O 1
ATOM 5516 N N . VAL A 1 727 ? -8.135 -38.701 -18.710 1.00 25.89 727 VAL A N 1
ATOM 5517 C CA . VAL A 1 727 ? -7.411 -38.527 -19.970 1.00 25.89 727 VAL A CA 1
ATOM 5518 C C . VAL A 1 727 ? -8.159 -37.468 -20.776 1.00 25.89 727 VAL A C 1
ATOM 5520 O O . VAL A 1 727 ? -9.236 -37.744 -21.310 1.00 25.89 727 VAL A O 1
ATOM 5523 N N . GLU A 1 728 ? -7.623 -36.252 -20.841 1.00 28.47 728 GLU A N 1
ATOM 5524 C CA . GLU A 1 728 ? -8.118 -35.244 -21.776 1.00 28.47 728 GLU A CA 1
ATOM 5525 C C . GLU A 1 728 ? -7.736 -35.628 -23.209 1.00 28.47 728 GLU A C 1
ATOM 5527 O O . GLU A 1 728 ? -6.579 -35.886 -23.549 1.00 28.47 728 GLU A O 1
ATOM 5532 N N . LYS A 1 729 ? -8.754 -35.675 -24.070 1.00 24.91 729 LYS A N 1
ATOM 5533 C CA . LYS A 1 729 ? -8.588 -35.646 -25.520 1.00 24.91 729 LYS A CA 1
ATOM 5534 C C . LYS A 1 729 ? -7.776 -34.399 -25.869 1.00 24.91 729 LYS A C 1
ATOM 5536 O O . LYS A 1 729 ? -8.226 -33.294 -25.592 1.00 24.91 729 LYS A O 1
ATOM 5541 N N . ARG A 1 730 ? -6.652 -34.579 -26.570 1.00 26.53 730 ARG A N 1
ATOM 5542 C CA . ARG A 1 730 ? -6.056 -33.533 -27.414 1.00 26.53 730 ARG A CA 1
ATOM 5543 C C . ARG A 1 730 ? -7.088 -33.110 -28.459 1.00 26.53 730 ARG A C 1
ATOM 5545 O O . ARG A 1 730 ? -7.147 -33.672 -29.556 1.00 26.53 730 ARG A O 1
ATOM 5552 N N . GLU A 1 731 ? -7.926 -32.147 -28.107 1.00 28.81 731 GLU A N 1
ATOM 5553 C CA . GLU A 1 731 ? -8.491 -31.248 -29.095 1.00 28.81 731 GLU A CA 1
ATOM 5554 C C . GLU A 1 731 ? -7.378 -30.322 -29.581 1.00 28.81 731 GLU A C 1
ATOM 5556 O O . GLU A 1 731 ? -6.364 -30.104 -28.917 1.00 28.81 731 GLU A O 1
ATOM 5561 N N . ARG A 1 732 ? -7.499 -29.947 -30.849 1.00 26.20 732 ARG A N 1
ATOM 5562 C CA . ARG A 1 732 ? -6.474 -29.257 -31.625 1.00 26.20 732 ARG A CA 1
ATOM 5563 C C . ARG A 1 732 ? -5.988 -28.031 -30.873 1.00 26.20 732 ARG A C 1
ATOM 5565 O O . ARG A 1 732 ? -6.787 -27.385 -30.212 1.00 26.20 732 ARG A O 1
ATOM 5572 N N . ILE A 1 733 ? -4.713 -27.709 -31.089 1.00 29.17 733 ILE A N 1
ATOM 5573 C CA . ILE A 1 733 ? -4.127 -26.376 -30.933 1.00 29.17 733 ILE A CA 1
ATOM 5574 C C . ILE A 1 733 ? -5.207 -25.332 -31.256 1.00 29.17 733 ILE A C 1
ATOM 5576 O O . ILE A 1 733 ? -5.505 -25.074 -32.421 1.00 29.17 733 ILE A O 1
ATOM 5580 N N . ALA A 1 734 ? -5.835 -24.813 -30.211 1.00 26.36 734 ALA A N 1
ATOM 5581 C CA . ALA A 1 734 ? -6.652 -23.625 -30.231 1.00 26.36 734 ALA A CA 1
ATOM 5582 C C . ALA A 1 734 ? -5.813 -22.631 -29.444 1.00 26.36 734 ALA A C 1
ATOM 5584 O O . ALA A 1 734 ? -5.657 -22.775 -28.237 1.00 26.36 734 ALA A O 1
ATOM 5585 N N . SER A 1 735 ? -5.136 -21.777 -30.212 1.00 28.08 735 SER A N 1
ATOM 5586 C CA . SER A 1 735 ? -4.666 -20.447 -29.836 1.00 28.08 735 SER A CA 1
ATOM 5587 C C . SER A 1 735 ? -4.254 -20.269 -28.374 1.00 28.08 735 SER A C 1
ATOM 5589 O O . SER A 1 735 ? -5.091 -20.095 -27.494 1.00 28.08 735 SER A O 1
ATOM 5591 N N . VAL A 1 736 ? -2.938 -20.159 -28.165 1.00 29.36 736 VAL A N 1
ATOM 5592 C CA . VAL A 1 736 ? -2.387 -19.057 -27.362 1.00 29.36 736 VAL A CA 1
ATOM 5593 C C . VAL A 1 736 ? -3.345 -17.874 -27.516 1.00 29.36 736 VAL A C 1
ATOM 5595 O O . VAL A 1 736 ? -3.490 -17.399 -28.644 1.00 29.36 736 VAL A O 1
ATOM 5598 N N . GLU A 1 737 ? -4.050 -17.450 -26.466 1.00 27.64 737 GLU A N 1
ATOM 5599 C CA . GLU A 1 737 ? -4.534 -16.074 -26.497 1.00 27.64 737 GLU A CA 1
ATOM 5600 C C . GLU A 1 737 ? -3.260 -15.233 -26.508 1.00 27.64 737 GLU A C 1
ATOM 5602 O O . GLU A 1 737 ? -2.461 -15.329 -25.569 1.00 27.64 737 GLU A O 1
ATOM 5607 N N . PRO A 1 738 ? -2.952 -14.579 -27.641 1.00 34.72 738 PRO A N 1
ATOM 5608 C CA . PRO A 1 738 ? -1.693 -13.880 -27.798 1.00 34.72 738 PRO A CA 1
ATOM 5609 C C . PRO A 1 738 ? -1.630 -12.824 -26.702 1.00 34.72 738 PRO A C 1
ATOM 5611 O O . PRO A 1 738 ? -2.648 -12.199 -26.405 1.00 34.72 738 PRO A O 1
ATOM 5614 N N . ALA A 1 739 ? -0.439 -12.549 -26.159 1.00 41.25 739 ALA A N 1
ATOM 5615 C CA . ALA A 1 739 ? -0.174 -11.172 -25.756 1.00 41.25 739 ALA A CA 1
ATOM 5616 C C . ALA A 1 739 ? -0.710 -10.315 -26.906 1.00 41.25 739 ALA A C 1
ATOM 5618 O O . ALA A 1 739 ? -0.302 -10.583 -28.040 1.00 41.25 739 ALA A O 1
ATOM 5619 N N . ILE A 1 740 ? -1.698 -9.444 -26.664 1.00 46.06 740 ILE A N 1
ATOM 5620 C CA . ILE A 1 740 ? -2.252 -8.624 -27.739 1.00 46.06 740 ILE A CA 1
ATOM 5621 C C . ILE A 1 740 ? -1.067 -7.810 -28.228 1.00 46.06 740 ILE A C 1
ATOM 5623 O O . ILE A 1 740 ? -0.551 -6.936 -27.537 1.00 46.06 740 ILE A O 1
ATOM 5627 N N . ILE A 1 741 ? -0.521 -8.257 -29.348 1.00 57.00 741 ILE A N 1
ATOM 5628 C CA . ILE A 1 741 ? 0.598 -7.636 -30.005 1.00 57.00 741 ILE A CA 1
ATOM 5629 C C . ILE A 1 741 ? -0.044 -6.425 -30.660 1.00 57.00 741 ILE A C 1
ATOM 5631 O O . ILE A 1 741 ? -0.917 -6.634 -31.501 1.00 57.00 741 ILE A O 1
ATOM 5635 N N . PRO A 1 742 ? 0.341 -5.197 -30.282 1.00 62.12 742 PRO A N 1
ATOM 5636 C CA . PRO A 1 742 ? -0.235 -4.032 -30.915 1.00 62.12 742 PRO A CA 1
ATOM 5637 C C . PRO A 1 742 ? -0.018 -4.117 -32.418 1.00 62.12 742 PRO A C 1
ATOM 5639 O O . PRO A 1 742 ? 1.114 -4.315 -32.878 1.00 62.12 742 PRO A O 1
ATOM 5642 N N . ASP A 1 743 ? -1.111 -4.004 -33.163 1.00 75.50 743 ASP A N 1
ATOM 5643 C CA . ASP A 1 743 ? -1.110 -4.128 -34.616 1.00 75.50 743 ASP A CA 1
ATOM 5644 C C . ASP A 1 743 ? -0.304 -2.988 -35.256 1.00 75.50 743 ASP A C 1
ATOM 5646 O O . ASP A 1 743 ? 0.336 -3.171 -36.296 1.00 75.50 743 ASP A O 1
ATOM 5650 N N . TRP A 1 744 ? -0.271 -1.819 -34.604 1.00 88.75 744 TRP A N 1
ATOM 5651 C CA . TRP A 1 744 ? 0.296 -0.600 -35.169 1.00 88.75 744 TRP A CA 1
ATOM 5652 C C . TRP A 1 744 ? 1.284 0.087 -34.228 1.00 88.75 744 TRP A C 1
ATOM 5654 O O . TRP A 1 744 ? 1.012 0.334 -33.056 1.00 88.75 744 TRP A O 1
ATOM 5664 N N . VAL A 1 745 ? 2.447 0.458 -34.764 1.00 92.44 745 VAL A N 1
ATOM 5665 C CA . VAL A 1 745 ? 3.476 1.198 -34.022 1.00 92.44 745 VAL A CA 1
ATOM 5666 C C . VAL A 1 745 ? 3.463 2.661 -34.441 1.00 92.44 745 VAL A C 1
ATOM 5668 O O . VAL A 1 745 ? 3.629 2.966 -35.624 1.00 92.44 745 VAL A O 1
ATOM 5671 N N . ILE A 1 746 ? 3.282 3.553 -33.468 1.00 95.56 746 ILE A N 1
ATOM 5672 C CA . ILE A 1 746 ? 3.151 4.998 -33.664 1.00 95.56 746 ILE A CA 1
ATOM 5673 C C . ILE A 1 746 ? 4.333 5.716 -33.024 1.00 95.56 746 ILE A C 1
ATOM 5675 O O . ILE A 1 746 ? 4.512 5.648 -31.811 1.00 95.56 746 ILE A O 1
ATOM 5679 N N . LEU A 1 747 ? 5.125 6.446 -33.806 1.00 96.19 747 LEU A N 1
ATOM 5680 C CA . LEU A 1 747 ? 6.137 7.351 -33.264 1.00 96.19 747 LEU A CA 1
ATOM 5681 C C . LEU A 1 747 ? 5.503 8.700 -32.925 1.00 96.19 747 LEU A C 1
ATOM 5683 O O . LEU A 1 747 ? 4.911 9.346 -33.784 1.00 96.19 747 LEU A O 1
ATOM 5687 N N . VAL A 1 748 ? 5.668 9.155 -31.687 1.00 97.31 748 VAL A N 1
ATOM 5688 C CA . VAL A 1 748 ? 5.165 10.450 -31.219 1.00 97.31 748 VAL A CA 1
ATOM 5689 C C . VAL A 1 748 ? 6.350 11.391 -31.007 1.00 97.31 748 VAL A C 1
ATOM 5691 O O . VAL A 1 748 ? 7.079 11.278 -30.021 1.00 97.31 748 VAL A O 1
ATOM 5694 N N . ALA A 1 749 ? 6.548 12.332 -31.929 1.00 94.94 749 ALA A N 1
ATOM 5695 C CA . ALA A 1 749 ? 7.498 13.433 -31.803 1.00 94.94 749 ALA A CA 1
ATOM 5696 C C . ALA A 1 749 ? 6.851 14.617 -31.070 1.00 94.94 749 ALA A C 1
ATOM 5698 O O . ALA A 1 749 ? 5.713 14.996 -31.349 1.00 94.94 749 ALA A O 1
ATOM 5699 N N . GLY A 1 750 ? 7.567 15.176 -30.090 1.00 90.50 750 GLY A N 1
ATOM 5700 C CA . GLY A 1 750 ? 6.983 16.110 -29.118 1.00 90.50 750 GLY A CA 1
ATOM 5701 C C . GLY A 1 750 ? 6.234 15.415 -27.974 1.00 90.50 750 GLY A C 1
ATOM 5702 O O . GLY A 1 750 ? 5.376 16.027 -27.338 1.00 90.50 750 GLY A O 1
ATOM 5703 N N . ALA A 1 751 ? 6.558 14.144 -27.697 1.00 91.19 751 ALA A N 1
ATOM 5704 C CA . ALA A 1 751 ? 5.855 13.278 -26.746 1.00 91.19 751 ALA A CA 1
ATOM 5705 C C . ALA A 1 751 ? 5.678 13.876 -25.340 1.00 91.19 751 ALA A C 1
ATOM 5707 O O . ALA A 1 751 ? 4.635 13.701 -24.720 1.00 91.19 751 ALA A O 1
ATOM 5708 N N . THR A 1 752 ? 6.679 14.597 -24.831 1.00 87.31 752 THR A N 1
ATOM 5709 C CA . THR A 1 752 ? 6.660 15.196 -23.483 1.00 87.31 752 THR A CA 1
ATOM 5710 C C . THR A 1 752 ? 5.932 16.542 -23.409 1.00 87.31 752 THR A C 1
ATOM 5712 O O . THR A 1 752 ? 5.810 17.120 -22.326 1.00 87.31 752 THR A O 1
ATOM 5715 N N . GLY A 1 753 ? 5.475 17.069 -24.550 1.00 85.69 753 GLY A N 1
ATOM 5716 C CA . GLY A 1 753 ? 4.665 18.280 -24.639 1.00 85.69 753 GLY A CA 1
ATOM 5717 C C . GLY A 1 753 ? 3.180 18.021 -24.367 1.00 85.69 753 GLY A C 1
ATOM 5718 O O . GLY A 1 753 ? 2.727 16.878 -24.300 1.00 85.69 753 GLY A O 1
ATOM 5719 N N . GLN A 1 754 ? 2.401 19.102 -24.246 1.00 87.50 754 GLN A N 1
ATOM 5720 C CA . GLN A 1 754 ? 0.958 19.024 -23.969 1.00 87.50 754 GLN A CA 1
ATOM 5721 C C . GLN A 1 754 ? 0.236 18.137 -25.001 1.00 87.50 754 GLN A C 1
ATOM 5723 O O . GLN A 1 754 ? -0.444 17.184 -24.634 1.00 87.50 754 GLN A O 1
ATOM 5728 N N . GLN A 1 755 ? 0.467 18.388 -26.291 1.00 92.94 755 GLN A N 1
ATOM 5729 C CA . GLN A 1 755 ? -0.193 17.662 -27.380 1.00 92.94 755 GLN A CA 1
ATOM 5730 C C . GLN A 1 755 ? 0.261 16.200 -27.476 1.00 92.94 755 GLN A C 1
ATOM 5732 O O . GLN A 1 755 ? -0.573 15.300 -27.495 1.00 92.94 755 GLN A O 1
ATOM 5737 N N . GLY A 1 756 ? 1.576 15.949 -27.481 1.00 93.19 756 GLY A N 1
ATOM 5738 C CA . GLY A 1 756 ? 2.123 14.594 -27.590 1.00 93.19 756 GLY A CA 1
ATOM 5739 C C . GLY A 1 756 ? 1.675 13.682 -26.446 1.00 93.19 756 GLY A C 1
ATOM 5740 O O . GLY A 1 756 ? 1.298 12.540 -26.689 1.00 93.19 756 GLY A O 1
ATOM 5741 N N . SER A 1 757 ? 1.619 14.202 -25.216 1.00 91.56 757 SER A N 1
ATOM 5742 C CA . SER A 1 757 ? 1.125 13.438 -24.064 1.00 91.56 757 SER A CA 1
ATOM 5743 C C . SER A 1 757 ? -0.375 13.127 -24.150 1.00 91.56 757 SER A C 1
ATOM 5745 O O . SER A 1 757 ? -0.792 12.045 -23.742 1.00 91.56 757 SER A O 1
ATOM 5747 N N . ALA A 1 758 ? -1.187 14.022 -24.723 1.00 93.19 758 ALA A N 1
ATOM 5748 C CA . ALA A 1 758 ? -2.608 13.768 -24.953 1.00 93.19 758 ALA A CA 1
ATOM 5749 C C . ALA A 1 758 ? -2.858 12.748 -26.071 1.00 93.19 758 ALA A C 1
ATOM 5751 O O . ALA A 1 758 ? -3.757 11.920 -25.942 1.00 93.19 758 ALA A O 1
ATOM 5752 N N . VAL A 1 759 ? -2.047 12.757 -27.134 1.00 96.50 759 VAL A N 1
ATOM 5753 C CA . VAL A 1 759 ? -2.079 11.712 -28.171 1.00 96.50 759 VAL A CA 1
ATOM 5754 C C . VAL A 1 759 ? -1.692 10.364 -27.580 1.00 96.50 759 VAL A C 1
ATOM 5756 O O . VAL A 1 759 ? -2.412 9.392 -27.779 1.00 96.50 759 VAL A O 1
ATOM 5759 N N . ILE A 1 760 ? -0.613 10.311 -26.794 1.00 96.00 760 ILE A N 1
ATOM 5760 C CA . ILE A 1 760 ? -0.200 9.085 -26.105 1.00 96.00 760 ILE A CA 1
ATOM 5761 C C . ILE A 1 760 ? -1.327 8.565 -25.217 1.00 96.00 760 ILE A C 1
ATOM 5763 O O . ILE A 1 760 ? -1.667 7.398 -25.346 1.00 96.00 760 ILE A O 1
ATOM 5767 N N . ARG A 1 761 ? -1.953 9.423 -24.402 1.00 94.12 761 ARG A N 1
ATOM 5768 C CA . ARG A 1 761 ? -3.091 9.055 -23.547 1.00 94.12 761 ARG A CA 1
ATOM 5769 C C . ARG A 1 761 ? -4.261 8.481 -24.355 1.00 94.12 761 ARG A C 1
ATOM 5771 O O . ARG A 1 761 ? -4.788 7.434 -24.012 1.00 94.12 761 ARG A O 1
ATOM 5778 N N . ALA A 1 762 ? -4.641 9.143 -25.449 1.00 94.19 762 ALA A N 1
ATOM 5779 C CA . ALA A 1 762 ? -5.756 8.706 -26.292 1.00 94.19 762 ALA A CA 1
ATOM 5780 C C . ALA A 1 762 ? -5.477 7.389 -27.042 1.00 94.19 762 ALA A C 1
ATOM 5782 O O . ALA A 1 762 ? -6.405 6.649 -27.364 1.00 94.19 762 ALA A O 1
ATOM 5783 N N . LEU A 1 763 ? -4.209 7.098 -27.345 1.00 94.38 763 LEU A N 1
ATOM 5784 C CA . LEU A 1 763 ? -3.796 5.854 -27.993 1.00 94.38 763 LEU A CA 1
ATOM 5785 C C . LEU A 1 763 ? -3.561 4.717 -26.990 1.00 94.38 763 LEU A C 1
ATOM 5787 O O . LEU A 1 763 ? -3.874 3.572 -27.305 1.00 94.38 763 LEU A O 1
ATOM 5791 N N . SER A 1 764 ? -3.049 5.026 -25.794 1.00 89.44 764 SER A N 1
ATOM 5792 C CA . SER A 1 764 ? -2.628 4.048 -24.781 1.00 89.44 764 SER A CA 1
ATOM 5793 C C . SER A 1 764 ? -3.769 3.279 -24.131 1.00 89.44 764 SER A C 1
ATOM 5795 O O . SER A 1 764 ? -3.541 2.213 -23.569 1.00 89.44 764 SER A O 1
ATOM 5797 N N . ASP A 1 765 ? -4.994 3.798 -24.197 1.00 79.31 765 ASP A N 1
ATOM 5798 C CA . ASP A 1 765 ? -6.177 3.138 -23.630 1.00 79.31 765 ASP A CA 1
ATOM 5799 C C . ASP A 1 765 ? -6.613 1.891 -24.429 1.00 79.31 765 ASP A C 1
ATOM 5801 O O . ASP A 1 765 ? -7.585 1.226 -24.077 1.00 79.31 765 ASP A O 1
ATOM 5805 N N . SER A 1 766 ? -5.891 1.561 -25.500 1.00 81.75 766 SER A N 1
ATOM 5806 C CA . SER A 1 766 ? -6.196 0.512 -26.465 1.00 81.75 766 SER A CA 1
ATOM 5807 C C . SER A 1 766 ? -5.003 -0.407 -26.672 1.00 81.75 766 SER A C 1
ATOM 5809 O O . SER A 1 766 ? -3.853 0.037 -26.672 1.00 81.75 766 SER A O 1
ATOM 5811 N N . ASP A 1 767 ? -5.283 -1.674 -26.958 1.00 82.75 767 ASP A N 1
ATOM 5812 C CA . ASP A 1 767 ? -4.236 -2.659 -27.235 1.00 82.75 767 ASP A CA 1
ATOM 5813 C C . ASP A 1 767 ? -3.762 -2.645 -28.701 1.00 82.75 767 ASP A C 1
ATOM 5815 O O . ASP A 1 767 ? -2.692 -3.160 -29.000 1.00 82.75 767 ASP A O 1
ATOM 5819 N N . ASP A 1 768 ? -4.499 -1.978 -29.598 1.00 87.75 768 ASP A N 1
ATOM 5820 C CA . ASP A 1 768 ? -4.163 -1.834 -31.026 1.00 87.75 768 ASP A CA 1
ATOM 5821 C C . ASP A 1 768 ? -2.860 -1.057 -31.318 1.00 87.75 768 ASP A C 1
ATOM 5823 O O . ASP A 1 768 ? -2.254 -1.248 -32.376 1.00 87.75 768 ASP A O 1
ATOM 5827 N N . TYR A 1 769 ? -2.423 -0.168 -30.413 1.00 91.94 769 TYR A N 1
ATOM 5828 C CA . TYR A 1 769 ? -1.316 0.763 -30.665 1.00 91.94 769 TYR A CA 1
ATOM 5829 C C . TYR A 1 769 ? -0.159 0.611 -29.681 1.00 91.94 769 TYR A C 1
ATOM 5831 O O . TYR A 1 769 ? -0.347 0.590 -28.468 1.00 91.94 769 TYR A O 1
ATOM 5839 N N . LEU A 1 770 ? 1.063 0.608 -30.213 1.00 92.12 770 LEU A N 1
ATOM 5840 C CA . LEU A 1 770 ? 2.299 0.814 -29.462 1.00 92.12 770 LEU A CA 1
ATOM 5841 C C . LEU A 1 770 ? 2.831 2.224 -29.732 1.00 92.12 770 LEU A C 1
ATOM 5843 O O . LEU A 1 770 ? 3.278 2.519 -30.841 1.00 92.12 770 LEU A O 1
ATOM 5847 N N . CYS A 1 771 ? 2.861 3.074 -28.711 1.00 94.25 771 CYS A N 1
ATOM 5848 C CA . CYS A 1 771 ? 3.391 4.431 -28.800 1.00 94.25 771 CYS A CA 1
ATOM 5849 C C . CYS A 1 771 ? 4.895 4.464 -28.492 1.00 94.25 771 CYS A C 1
ATOM 5851 O O . CYS A 1 771 ? 5.323 4.209 -27.367 1.00 94.25 771 CYS A O 1
ATOM 5853 N N . LEU A 1 772 ? 5.713 4.845 -29.470 1.00 94.31 772 LEU A N 1
ATOM 5854 C CA . LEU A 1 772 ? 7.119 5.188 -29.283 1.00 94.31 772 LEU A CA 1
ATOM 5855 C C . LEU A 1 772 ? 7.228 6.688 -28.981 1.00 94.31 772 LEU A C 1
ATOM 5857 O O . LEU A 1 772 ? 7.105 7.532 -29.865 1.00 94.31 772 LEU A O 1
ATOM 5861 N N . ALA A 1 773 ? 7.438 7.035 -27.717 1.00 95.19 773 ALA A N 1
ATOM 5862 C CA . ALA A 1 773 ? 7.566 8.406 -27.247 1.00 95.19 773 ALA A CA 1
ATOM 5863 C C . ALA A 1 773 ? 8.997 8.926 -27.476 1.00 95.19 773 ALA A C 1
ATOM 5865 O O . ALA A 1 773 ? 9.918 8.581 -26.729 1.00 95.19 773 ALA A O 1
ATOM 5866 N N . LEU A 1 774 ? 9.184 9.761 -28.505 1.00 94.25 774 LEU A N 1
ATOM 5867 C CA . LEU A 1 774 ? 10.483 10.327 -28.875 1.00 94.25 774 LEU A CA 1
ATOM 5868 C C . LEU A 1 774 ? 10.870 11.479 -27.938 1.00 94.25 774 LEU A C 1
ATOM 5870 O O . LEU A 1 774 ? 10.117 12.441 -27.760 1.00 94.25 774 LEU A O 1
ATOM 5874 N N . THR A 1 775 ? 12.067 11.413 -27.358 1.00 92.25 775 THR A N 1
ATOM 5875 C CA . THR A 1 775 ? 12.605 12.469 -26.491 1.00 92.25 775 THR A CA 1
ATOM 5876 C C . THR A 1 775 ? 14.128 12.530 -26.549 1.00 92.25 775 THR A C 1
ATOM 5878 O O . THR A 1 775 ? 14.801 11.506 -26.579 1.00 92.25 775 THR A O 1
ATOM 5881 N N . ARG A 1 776 ? 14.693 13.741 -26.476 1.00 88.88 776 ARG A N 1
ATOM 5882 C CA . ARG A 1 776 ? 16.149 13.945 -26.356 1.00 88.88 776 ARG A CA 1
ATOM 5883 C C . ARG A 1 776 ? 16.701 13.440 -25.024 1.00 88.88 776 ARG A C 1
ATOM 5885 O O . ARG A 1 776 ? 17.848 13.022 -24.938 1.00 88.88 776 ARG A O 1
ATOM 5892 N N . ASN A 1 777 ? 15.884 13.494 -23.970 1.00 87.62 777 ASN A N 1
ATOM 5893 C CA . ASN A 1 777 ? 16.260 13.033 -22.639 1.00 87.62 777 ASN A CA 1
ATOM 5894 C C . ASN A 1 777 ? 15.193 12.072 -22.093 1.00 87.62 777 ASN A C 1
ATOM 5896 O O . ASN A 1 777 ? 14.248 12.513 -21.419 1.00 87.62 777 ASN A O 1
ATOM 5900 N N . PRO A 1 778 ? 15.355 10.757 -22.333 1.00 88.25 778 PRO A N 1
ATOM 5901 C CA . PRO A 1 778 ? 14.476 9.729 -21.785 1.00 88.25 778 PRO A CA 1
ATOM 5902 C C . PRO A 1 778 ? 14.381 9.762 -20.262 1.00 88.25 778 PRO A C 1
ATOM 5904 O O . PRO A 1 778 ? 13.360 9.368 -19.719 1.00 88.25 778 PRO A O 1
ATOM 5907 N N . LYS A 1 779 ? 15.402 10.266 -19.558 1.00 87.94 779 LYS A N 1
ATOM 5908 C CA . LYS A 1 779 ? 15.427 10.344 -18.089 1.00 87.94 779 LYS A CA 1
ATOM 5909 C C . LYS A 1 779 ? 14.714 11.575 -17.525 1.00 87.94 779 LYS A C 1
ATOM 5911 O O . LYS A 1 779 ? 14.626 11.708 -16.308 1.00 87.94 779 LYS A O 1
ATOM 5916 N N . SER A 1 780 ? 14.246 12.497 -18.369 1.00 84.62 780 SER A N 1
ATOM 5917 C CA . SER A 1 780 ? 13.530 13.682 -17.884 1.00 84.62 780 SER A CA 1
ATOM 5918 C C . SER A 1 780 ? 12.236 13.278 -17.157 1.00 84.62 780 SER A C 1
ATOM 5920 O O . SER A 1 780 ? 11.582 12.328 -17.594 1.00 84.62 780 SER A O 1
ATOM 5922 N N . PRO A 1 781 ? 11.817 13.993 -16.093 1.00 81.50 781 PRO A N 1
ATOM 5923 C CA . PRO A 1 781 ? 10.602 13.651 -15.348 1.00 81.50 781 PRO A CA 1
ATOM 5924 C C . PRO A 1 781 ? 9.362 13.520 -16.243 1.00 81.50 781 PRO A C 1
ATOM 5926 O O . PRO A 1 781 ? 8.616 12.554 -16.125 1.00 81.50 781 PRO A O 1
ATOM 5929 N N . LYS A 1 782 ? 9.204 14.429 -17.219 1.00 78.06 782 LYS A N 1
ATOM 5930 C CA . LYS A 1 782 ? 8.103 14.388 -18.195 1.00 78.06 782 LYS A CA 1
ATOM 5931 C C . LYS A 1 782 ? 8.147 13.154 -19.096 1.00 78.06 782 LYS A C 1
ATOM 5933 O O . LYS A 1 782 ? 7.102 12.605 -19.409 1.00 78.06 782 LYS A O 1
ATOM 5938 N N . ALA A 1 783 ? 9.334 12.710 -19.514 1.00 86.50 783 ALA A N 1
ATOM 5939 C CA . ALA A 1 783 ? 9.473 11.481 -20.293 1.00 86.50 783 ALA A CA 1
ATOM 5940 C C . ALA A 1 783 ? 9.132 10.249 -19.449 1.00 86.50 783 ALA A C 1
ATOM 5942 O O . ALA A 1 783 ? 8.372 9.394 -19.887 1.00 86.50 783 ALA A O 1
ATOM 5943 N N . GLN A 1 784 ? 9.638 10.184 -18.217 1.00 90.31 784 GLN A N 1
ATOM 5944 C CA . GLN A 1 784 ? 9.363 9.071 -17.308 1.00 90.31 784 GLN A CA 1
ATOM 5945 C C . GLN A 1 784 ? 7.874 8.966 -16.954 1.00 90.31 784 GLN A C 1
ATOM 5947 O O . GLN A 1 784 ? 7.348 7.861 -16.892 1.00 90.31 784 GLN A O 1
ATOM 5952 N N . GLN A 1 785 ? 7.167 10.093 -16.823 1.00 86.81 785 GLN A N 1
ATOM 5953 C CA . GLN A 1 785 ? 5.723 10.095 -16.581 1.00 86.81 785 GLN A CA 1
ATOM 5954 C C . GLN A 1 785 ? 4.935 9.409 -17.710 1.00 86.81 785 GLN A C 1
ATOM 5956 O O . GLN A 1 785 ? 3.951 8.729 -17.432 1.00 86.81 785 GLN A O 1
ATOM 5961 N N . LEU A 1 786 ? 5.376 9.511 -18.971 1.00 89.06 786 LEU A N 1
ATOM 5962 C CA . LEU A 1 786 ? 4.695 8.862 -20.101 1.00 89.06 786 LEU A CA 1
ATOM 5963 C C . LEU A 1 786 ? 4.730 7.330 -20.026 1.00 89.06 786 LEU A C 1
ATOM 5965 O O . LEU A 1 786 ? 3.856 6.682 -20.587 1.00 89.06 786 LEU A O 1
ATOM 5969 N N . MET A 1 787 ? 5.699 6.752 -19.310 1.00 86.94 787 MET A N 1
ATOM 5970 C CA . MET A 1 787 ? 5.790 5.301 -19.103 1.00 86.94 787 MET A CA 1
ATOM 5971 C C . MET A 1 787 ? 4.718 4.758 -18.146 1.00 86.94 787 MET A C 1
ATOM 5973 O O . MET A 1 787 ? 4.601 3.544 -18.006 1.00 86.94 787 MET A O 1
ATOM 5977 N N . SER A 1 788 ? 3.947 5.632 -17.487 1.00 87.38 788 SER A N 1
ATOM 5978 C CA . SER A 1 788 ? 2.769 5.223 -16.709 1.00 87.38 788 SER A CA 1
ATOM 5979 C C . SER A 1 788 ? 1.592 4.797 -17.595 1.00 87.38 788 SER A C 1
ATOM 5981 O O . SER A 1 788 ? 0.739 4.033 -17.146 1.00 87.38 788 SER A O 1
ATOM 5983 N N . PHE A 1 789 ? 1.553 5.252 -18.852 1.00 85.88 789 PHE A N 1
ATOM 5984 C CA . PHE A 1 789 ? 0.536 4.854 -19.818 1.00 85.88 789 PHE A CA 1
ATOM 5985 C C . PHE A 1 789 ? 0.847 3.466 -20.396 1.00 85.88 789 PHE A C 1
ATOM 5987 O O . PHE A 1 789 ? 2.005 3.114 -20.642 1.00 85.88 789 PHE A O 1
ATOM 5994 N N . LYS A 1 790 ? -0.202 2.667 -20.628 1.00 83.88 790 LYS A N 1
ATOM 5995 C CA . LYS A 1 790 ? -0.081 1.339 -21.248 1.00 83.88 790 LYS A CA 1
ATOM 5996 C C . LYS A 1 790 ? 0.472 1.458 -22.671 1.00 83.88 790 LYS A C 1
ATOM 5998 O O . LYS A 1 790 ? 0.245 2.451 -23.352 1.00 83.88 790 LYS A O 1
ATOM 6003 N N . ASN A 1 791 ? 1.191 0.434 -23.129 1.00 87.19 791 ASN A N 1
ATOM 6004 C CA . ASN A 1 791 ? 1.692 0.343 -24.506 1.00 87.19 791 ASN A CA 1
ATOM 6005 C C . ASN A 1 791 ? 2.527 1.564 -24.963 1.00 87.19 791 ASN A C 1
ATOM 6007 O O . ASN A 1 791 ? 2.493 1.949 -26.131 1.00 87.19 791 ASN A O 1
ATOM 6011 N N . VAL A 1 792 ? 3.323 2.155 -24.060 1.00 92.62 792 VAL A N 1
ATOM 6012 C CA . VAL A 1 792 ? 4.275 3.240 -24.368 1.00 92.62 792 VAL A CA 1
ATOM 6013 C C . VAL A 1 792 ? 5.719 2.779 -24.169 1.00 92.62 792 VAL A C 1
ATOM 6015 O O . VAL A 1 792 ? 6.048 2.108 -23.192 1.00 92.62 792 VAL A O 1
ATOM 6018 N N . LYS A 1 793 ? 6.613 3.167 -25.081 1.00 92.06 793 LYS A N 1
ATOM 6019 C CA . LYS A 1 793 ? 8.067 2.999 -24.948 1.00 92.06 793 LYS A CA 1
ATOM 6020 C C . LYS A 1 793 ? 8.773 4.317 -25.222 1.00 92.06 793 LYS A C 1
ATOM 6022 O O . LYS A 1 793 ? 8.512 4.961 -26.231 1.00 92.06 793 LYS A O 1
ATOM 6027 N N . LEU A 1 794 ? 9.710 4.696 -24.361 1.00 93.06 794 LEU A N 1
ATOM 6028 C CA . LEU A 1 794 ? 10.575 5.846 -24.612 1.00 93.06 794 LEU A CA 1
ATOM 6029 C C . LEU A 1 794 ? 11.659 5.500 -25.628 1.00 93.06 794 LEU A C 1
ATOM 6031 O O . LEU A 1 794 ? 12.358 4.498 -25.477 1.00 93.06 794 LEU A O 1
ATOM 6035 N N . VAL A 1 795 ? 11.840 6.378 -26.610 1.00 91.75 795 VAL A N 1
ATOM 6036 C CA . VAL A 1 795 ? 12.913 6.286 -27.599 1.00 91.75 795 VAL A CA 1
ATOM 6037 C C . VAL A 1 795 ? 13.727 7.574 -27.578 1.00 91.75 795 VAL A C 1
ATOM 6039 O O . VAL A 1 795 ? 13.178 8.677 -27.553 1.00 91.75 795 VAL A O 1
ATOM 6042 N N . SER A 1 796 ? 15.052 7.429 -27.541 1.00 91.50 796 SER A N 1
ATOM 6043 C CA . SER A 1 796 ? 15.969 8.566 -27.543 1.00 91.50 796 SER A CA 1
ATOM 6044 C C . SER A 1 796 ? 16.206 9.047 -28.967 1.00 91.50 796 SER A C 1
ATOM 6046 O O . SER A 1 796 ? 16.580 8.245 -29.817 1.00 91.50 796 SER A O 1
ATOM 6048 N N . GLY A 1 797 ? 16.052 10.344 -29.211 1.00 88.69 797 GLY A N 1
ATOM 6049 C CA . GLY A 1 797 ? 16.436 10.952 -30.482 1.00 88.69 797 GLY A CA 1
ATOM 6050 C C . GLY A 1 797 ? 16.249 12.464 -30.484 1.00 88.69 797 GLY A C 1
ATOM 6051 O O . GLY A 1 797 ? 15.412 13.003 -29.753 1.00 88.69 797 GLY A O 1
ATOM 6052 N N . ASP A 1 798 ? 17.055 13.138 -31.298 1.00 88.69 798 ASP A N 1
ATOM 6053 C CA . ASP A 1 798 ? 16.978 14.577 -31.528 1.00 88.69 798 ASP A CA 1
ATOM 6054 C C . ASP A 1 798 ? 16.419 14.852 -32.927 1.00 88.69 798 ASP A C 1
ATOM 6056 O O . ASP A 1 798 ? 16.919 14.319 -33.912 1.00 88.69 798 ASP A O 1
ATOM 6060 N N . LEU A 1 799 ? 15.385 15.692 -33.020 1.00 89.81 799 LEU A N 1
ATOM 6061 C CA . LEU A 1 799 ? 14.775 16.059 -34.300 1.00 89.81 799 LEU A CA 1
ATOM 6062 C C . LEU A 1 799 ? 15.727 16.880 -35.185 1.00 89.81 799 LEU A C 1
ATOM 6064 O O . LEU A 1 799 ? 15.574 16.902 -36.406 1.00 89.81 799 LEU A O 1
ATOM 6068 N N . SER A 1 800 ? 16.716 17.543 -34.582 1.00 89.38 800 SER A N 1
ATOM 6069 C CA . SER A 1 800 ? 17.759 18.267 -35.312 1.00 89.38 800 SER A CA 1
ATOM 6070 C C . SER A 1 800 ? 18.856 17.337 -35.850 1.00 89.38 800 SER A C 1
ATOM 6072 O O . SER A 1 800 ? 19.629 17.748 -36.707 1.00 89.38 800 SER A O 1
ATOM 6074 N N . ASP A 1 801 ? 18.920 16.078 -35.399 1.00 90.25 801 ASP A N 1
ATOM 6075 C CA . ASP A 1 801 ? 19.890 15.088 -35.873 1.00 90.25 801 ASP A CA 1
ATOM 6076 C C . ASP A 1 801 ? 19.195 14.008 -36.712 1.00 90.25 801 ASP A C 1
ATOM 6078 O O . ASP A 1 801 ? 18.684 13.001 -36.214 1.00 90.25 801 ASP A O 1
ATOM 6082 N N . ILE A 1 802 ? 19.206 14.207 -38.032 1.00 92.88 802 ILE A N 1
ATOM 6083 C CA . ILE A 1 802 ? 18.562 13.295 -38.980 1.00 92.88 802 ILE A CA 1
ATOM 6084 C C . ILE A 1 802 ? 19.126 11.864 -38.924 1.00 92.88 802 ILE A C 1
ATOM 6086 O O . ILE A 1 802 ? 18.397 10.920 -39.223 1.00 92.88 802 ILE A O 1
ATOM 6090 N N . GLN A 1 803 ? 20.391 11.667 -38.528 1.00 92.44 803 GLN A N 1
ATOM 6091 C CA . GLN A 1 803 ? 20.975 10.323 -38.434 1.00 92.44 803 GLN A CA 1
ATOM 6092 C C . GLN A 1 803 ? 20.462 9.582 -37.202 1.00 92.44 803 GLN A C 1
ATOM 6094 O O . GLN A 1 803 ? 20.151 8.395 -37.289 1.00 92.44 803 GLN A O 1
ATOM 6099 N N . GLN A 1 804 ? 20.291 10.280 -36.076 1.00 91.19 804 GLN A N 1
ATOM 6100 C CA . GLN A 1 804 ? 19.614 9.702 -34.914 1.00 91.19 804 GLN A CA 1
ATOM 6101 C C . GLN A 1 804 ? 18.156 9.359 -35.226 1.00 91.19 804 GLN A C 1
ATOM 6103 O O . GLN A 1 804 ? 17.686 8.301 -34.815 1.00 91.19 804 GLN A O 1
ATOM 6108 N N . LEU A 1 805 ? 17.449 10.199 -35.993 1.00 91.56 805 LEU A N 1
ATOM 6109 C CA . LEU A 1 805 ? 16.093 9.871 -36.439 1.00 91.56 805 LEU A CA 1
ATOM 6110 C C . LEU A 1 805 ? 16.066 8.618 -37.319 1.00 91.56 805 LEU A C 1
ATOM 6112 O O . LEU A 1 805 ? 15.246 7.742 -37.069 1.00 91.56 805 LEU A O 1
ATOM 6116 N N . ARG A 1 806 ? 16.975 8.474 -38.293 1.00 93.69 806 ARG A N 1
ATOM 6117 C CA . ARG A 1 806 ? 17.081 7.232 -39.081 1.00 93.69 806 ARG A CA 1
ATOM 6118 C C . ARG A 1 806 ? 17.321 6.022 -38.194 1.00 93.69 806 ARG A C 1
ATOM 6120 O O . ARG A 1 806 ? 16.584 5.051 -38.305 1.00 93.69 806 ARG A O 1
ATOM 6127 N N . ALA A 1 807 ? 18.255 6.115 -37.250 1.00 90.31 807 ALA A N 1
ATOM 6128 C CA . ALA A 1 807 ? 18.539 5.028 -36.319 1.00 90.31 807 ALA A CA 1
ATOM 6129 C C . ALA A 1 807 ? 17.297 4.603 -35.511 1.00 90.31 807 ALA A C 1
ATOM 6131 O O . ALA A 1 807 ? 17.107 3.414 -35.267 1.00 90.31 807 ALA A O 1
ATOM 6132 N N . VAL A 1 808 ? 16.415 5.543 -35.144 1.00 90.69 808 VAL A N 1
ATOM 6133 C CA . VAL A 1 808 ? 15.130 5.234 -34.487 1.00 90.69 808 VAL A CA 1
ATOM 6134 C C . VAL A 1 808 ? 14.196 4.426 -35.393 1.00 90.69 808 VAL A C 1
ATOM 6136 O O . VAL A 1 808 ? 13.546 3.494 -34.920 1.00 90.69 808 VAL A O 1
ATOM 6139 N N . PHE A 1 809 ? 14.122 4.764 -36.680 1.00 89.56 809 PHE A N 1
ATOM 6140 C CA . PHE A 1 809 ? 13.309 4.029 -37.652 1.00 89.56 809 PHE A CA 1
ATOM 6141 C C . PHE A 1 809 ? 13.941 2.683 -38.060 1.00 89.56 809 PHE A C 1
ATOM 6143 O O . PHE A 1 809 ? 13.211 1.737 -38.353 1.00 89.56 809 PHE A O 1
ATOM 6150 N N . GLU A 1 810 ? 15.273 2.567 -38.032 1.00 85.06 810 GLU A N 1
ATOM 6151 C CA . GLU A 1 810 ? 16.028 1.342 -38.337 1.00 85.06 810 GLU A CA 1
ATOM 6152 C C . GLU A 1 810 ? 16.029 0.328 -37.185 1.00 85.06 810 GLU A C 1
ATOM 6154 O O . GLU A 1 810 ? 15.871 -0.872 -37.413 1.00 85.06 810 GLU A O 1
ATOM 6159 N N . ASP A 1 811 ? 16.185 0.778 -35.934 1.00 73.25 811 ASP A N 1
ATOM 6160 C CA . ASP A 1 811 ? 16.269 -0.083 -34.744 1.00 73.25 811 ASP A CA 1
ATOM 6161 C C . ASP A 1 811 ? 14.890 -0.580 -34.276 1.00 73.25 811 ASP A C 1
ATOM 6163 O O . ASP A 1 811 ? 14.664 -0.814 -33.090 1.00 73.25 811 ASP A O 1
ATOM 6167 N N . ALA A 1 812 ? 13.953 -0.799 -35.205 1.00 57.78 812 ALA A N 1
ATOM 6168 C CA . ALA A 1 812 ? 12.569 -1.220 -34.975 1.00 57.78 812 ALA A CA 1
ATOM 6169 C C . ALA A 1 812 ? 12.400 -2.610 -34.305 1.00 57.78 812 ALA A C 1
ATOM 6171 O O . ALA A 1 812 ? 11.331 -3.211 -34.357 1.00 57.78 812 ALA A O 1
ATOM 6172 N N . LYS A 1 813 ? 13.408 -3.103 -33.575 1.00 54.16 813 LYS A N 1
ATOM 6173 C CA . LYS A 1 813 ? 13.352 -4.224 -32.620 1.00 54.16 813 LYS A CA 1
ATOM 6174 C C . LYS A 1 813 ? 12.328 -4.017 -31.499 1.00 54.16 813 LYS A C 1
ATOM 6176 O O . LYS A 1 813 ? 11.975 -4.966 -30.805 1.00 54.16 813 LYS A O 1
ATOM 6181 N N . PHE A 1 814 ? 11.858 -2.786 -31.293 1.00 53.75 814 PHE A N 1
ATOM 6182 C CA . PHE A 1 814 ? 10.805 -2.471 -30.326 1.00 53.75 814 PHE A CA 1
ATOM 6183 C C . PHE A 1 814 ? 9.388 -2.723 -30.859 1.00 53.75 814 PHE A C 1
ATOM 6185 O O . PHE A 1 814 ? 8.461 -2.761 -30.044 1.00 53.75 814 PHE A O 1
ATOM 6192 N N . ALA A 1 815 ? 9.232 -2.901 -32.176 1.00 51.91 815 ALA A N 1
ATOM 6193 C CA . ALA A 1 815 ? 7.971 -3.117 -32.869 1.00 51.91 815 ALA A CA 1
ATOM 6194 C C . ALA A 1 815 ? 7.723 -4.620 -33.089 1.00 51.91 815 ALA A C 1
ATOM 6196 O O . ALA A 1 815 ? 8.543 -5.279 -33.726 1.00 51.91 815 ALA A O 1
ATOM 6197 N N . PRO A 1 816 ? 6.585 -5.175 -32.645 1.00 52.88 816 PRO A N 1
ATOM 6198 C CA . PRO A 1 816 ? 6.221 -6.560 -32.953 1.00 52.88 816 PRO A CA 1
ATOM 6199 C C . PRO A 1 816 ? 6.071 -6.832 -34.460 1.00 52.88 816 PRO A C 1
ATOM 6201 O O . PRO A 1 816 ? 6.296 -7.948 -34.919 1.00 52.88 816 PRO A O 1
ATOM 6204 N N . THR A 1 817 ? 5.713 -5.796 -35.225 1.00 57.81 817 THR A N 1
ATOM 6205 C CA . THR A 1 817 ? 5.526 -5.810 -36.684 1.00 57.81 817 THR A CA 1
ATOM 6206 C C . THR A 1 817 ? 6.783 -5.410 -37.472 1.00 57.81 817 THR A C 1
ATOM 6208 O O . THR A 1 817 ? 6.801 -5.538 -38.694 1.00 57.81 817 THR A O 1
ATOM 6211 N N . GLY A 1 818 ? 7.847 -4.960 -36.792 1.00 62.25 818 GLY A N 1
ATOM 6212 C CA . GLY A 1 818 ? 9.153 -4.646 -37.384 1.00 62.25 818 GLY A CA 1
ATOM 6213 C C . GLY A 1 818 ? 9.295 -3.281 -38.075 1.00 62.25 818 GLY A C 1
ATOM 6214 O O . GLY A 1 818 ? 10.358 -3.027 -38.634 1.00 62.25 818 GLY A O 1
ATOM 6215 N N . ALA A 1 819 ? 8.282 -2.402 -38.049 1.00 80.94 819 ALA A N 1
ATOM 6216 C CA . ALA A 1 819 ? 8.365 -1.050 -38.620 1.00 80.94 819 ALA A CA 1
ATOM 6217 C C . ALA A 1 819 ? 7.430 -0.045 -37.922 1.00 80.94 819 ALA A C 1
ATOM 6219 O O . ALA A 1 819 ? 6.391 -0.419 -37.377 1.00 80.94 819 ALA A O 1
ATOM 6220 N N . ILE A 1 820 ? 7.784 1.243 -37.972 1.00 92.12 820 ILE A N 1
ATOM 6221 C CA . ILE A 1 820 ? 6.922 2.351 -37.535 1.00 92.12 820 ILE A CA 1
ATOM 6222 C C . ILE A 1 820 ? 5.845 2.573 -38.605 1.00 92.12 820 ILE A C 1
ATOM 6224 O O . ILE A 1 820 ? 6.152 2.942 -39.737 1.00 92.12 820 ILE A O 1
ATOM 6228 N N . TRP A 1 821 ? 4.583 2.333 -38.252 1.00 93.75 821 TRP A N 1
ATOM 6229 C CA . TRP A 1 821 ? 3.446 2.449 -39.168 1.00 93.75 821 TRP A CA 1
ATOM 6230 C C . TRP A 1 821 ? 2.904 3.879 -39.245 1.00 93.75 821 TRP A C 1
ATOM 6232 O O . TRP A 1 821 ? 2.594 4.356 -40.338 1.00 93.75 821 TRP A O 1
ATOM 6242 N N . GLY A 1 822 ? 2.819 4.566 -38.103 1.00 96.31 822 GLY A N 1
ATOM 6243 C CA . GLY A 1 822 ? 2.292 5.924 -38.001 1.00 96.31 822 GLY A CA 1
ATOM 6244 C C . GLY A 1 822 ? 3.252 6.879 -37.298 1.00 96.31 822 GLY A C 1
ATOM 6245 O O . GLY A 1 822 ? 4.068 6.465 -36.475 1.00 96.31 822 GLY A O 1
ATOM 6246 N N . VAL A 1 823 ? 3.153 8.170 -37.606 1.00 97.75 823 VAL A N 1
ATOM 6247 C CA . VAL A 1 823 ? 3.927 9.230 -36.946 1.00 97.75 823 VAL A CA 1
ATOM 6248 C C . VAL A 1 823 ? 2.997 10.379 -36.574 1.00 97.75 823 VAL A C 1
ATOM 6250 O O . VAL A 1 823 ? 2.219 10.834 -37.406 1.00 97.75 823 VAL A O 1
ATOM 6253 N N . PHE A 1 824 ? 3.101 10.867 -35.341 1.00 98.31 824 PHE A N 1
ATOM 6254 C CA . PHE A 1 824 ? 2.530 12.139 -34.902 1.00 98.31 824 PHE A CA 1
ATOM 6255 C C . PHE A 1 824 ? 3.657 13.130 -34.606 1.00 98.31 824 PHE A C 1
ATOM 6257 O O . PHE A 1 824 ? 4.612 12.784 -33.908 1.00 98.31 824 PHE A O 1
ATOM 6264 N N . VAL A 1 825 ? 3.536 14.364 -35.093 1.00 96.88 825 VAL A N 1
ATOM 6265 C CA . VAL A 1 825 ? 4.538 15.419 -34.917 1.00 96.88 825 VAL A CA 1
ATOM 6266 C C . VAL A 1 825 ? 3.905 16.669 -34.319 1.00 96.88 825 VAL A C 1
ATOM 6268 O O . VAL A 1 825 ? 3.094 17.336 -34.959 1.00 96.88 825 VAL A O 1
ATOM 6271 N N . ALA A 1 826 ? 4.341 17.023 -33.110 1.00 93.00 826 ALA A N 1
ATOM 6272 C CA . ALA A 1 826 ? 4.151 18.345 -32.526 1.00 93.00 826 ALA A CA 1
ATOM 6273 C C . ALA A 1 826 ? 5.520 18.954 -32.206 1.00 93.00 826 ALA A C 1
ATOM 6275 O O . ALA A 1 826 ? 6.292 18.400 -31.421 1.00 93.00 826 ALA A O 1
ATOM 6276 N N . LEU A 1 827 ? 5.826 20.095 -32.819 1.00 86.25 827 LEU A N 1
ATOM 6277 C CA . LEU A 1 827 ? 7.098 20.784 -32.617 1.00 86.25 827 LEU A CA 1
ATOM 6278 C C . LEU A 1 827 ? 7.006 21.746 -31.428 1.00 86.25 827 LEU A C 1
ATOM 6280 O O . LEU A 1 827 ? 5.937 22.278 -31.116 1.00 86.25 827 LEU A O 1
ATOM 6284 N N . ALA A 1 828 ? 8.118 21.897 -30.710 1.00 70.06 828 ALA A N 1
ATOM 6285 C CA . ALA A 1 828 ? 8.165 22.716 -29.509 1.00 70.06 828 ALA A CA 1
ATOM 6286 C C . ALA A 1 828 ? 8.112 24.202 -29.873 1.00 70.06 828 ALA A C 1
ATOM 6288 O O . ALA A 1 828 ? 8.906 24.661 -30.686 1.00 70.06 828 ALA A O 1
ATOM 6289 N N . PHE A 1 829 ? 7.221 24.942 -29.213 1.00 64.25 829 PHE A N 1
ATOM 6290 C CA . PHE A 1 829 ? 7.159 26.394 -29.329 1.00 64.25 829 PHE A CA 1
ATOM 6291 C C . PHE A 1 829 ? 8.440 27.014 -28.733 1.00 64.25 829 PHE A C 1
ATOM 6293 O O . PHE A 1 829 ? 8.702 26.788 -27.546 1.00 64.25 829 PHE A O 1
ATOM 6300 N N . PRO A 1 830 ? 9.238 27.772 -29.507 1.00 53.09 830 PRO A N 1
ATOM 6301 C CA . PRO A 1 830 ? 10.530 28.292 -29.055 1.00 53.09 830 PRO A CA 1
ATOM 6302 C C . PRO A 1 830 ? 10.414 29.453 -28.052 1.00 53.09 830 PRO A C 1
ATOM 6304 O O . PRO A 1 830 ? 11.378 29.729 -27.350 1.00 53.09 830 PRO A O 1
ATOM 6307 N N . GLY A 1 831 ? 9.246 30.093 -27.931 1.00 52.31 831 GLY A N 1
ATOM 6308 C CA . GLY A 1 831 ? 9.036 31.277 -27.091 1.00 52.31 831 GLY A CA 1
ATOM 6309 C C . GLY A 1 831 ? 8.586 32.490 -27.909 1.00 52.31 831 GLY A C 1
ATOM 6310 O O . GLY A 1 831 ? 8.747 32.529 -29.127 1.00 52.31 831 GLY A O 1
ATOM 6311 N N . LEU A 1 832 ? 7.978 33.483 -27.251 1.00 51.28 832 LEU A N 1
ATOM 6312 C CA . LEU A 1 832 ? 7.539 34.719 -27.911 1.00 51.28 832 LEU A CA 1
ATOM 6313 C C . LEU A 1 832 ? 8.759 35.561 -28.314 1.00 51.28 832 LEU A C 1
ATOM 6315 O O . LEU A 1 832 ? 9.429 36.100 -27.438 1.00 51.28 832 LEU A O 1
ATOM 6319 N N . GLY A 1 833 ? 9.006 35.694 -29.621 1.00 48.78 833 GLY A N 1
ATOM 6320 C CA . GLY A 1 833 ? 10.097 36.506 -30.180 1.00 48.78 833 GLY A CA 1
ATOM 6321 C C . GLY A 1 833 ? 11.416 35.770 -30.429 1.00 48.78 833 GLY A C 1
ATOM 6322 O O . GLY A 1 833 ? 12.381 36.394 -30.868 1.00 48.78 833 GLY A O 1
ATOM 6323 N N . GLU A 1 834 ? 11.465 34.461 -30.177 1.00 55.03 834 GLU A N 1
ATOM 6324 C CA . GLU A 1 834 ? 12.641 33.622 -30.428 1.00 55.03 834 GLU A CA 1
ATOM 6325 C C . GLU A 1 834 ? 12.683 33.134 -31.888 1.00 55.03 834 GLU A C 1
ATOM 6327 O O . GLU A 1 834 ? 11.648 32.895 -32.513 1.00 55.03 834 GLU A O 1
ATOM 6332 N N . ASN A 1 835 ? 13.888 32.970 -32.446 1.00 56.00 835 ASN A N 1
ATOM 6333 C CA . ASN A 1 835 ? 14.067 32.529 -33.833 1.00 56.00 835 ASN A CA 1
ATOM 6334 C C . ASN A 1 835 ? 13.618 31.069 -34.007 1.00 56.00 835 ASN A C 1
ATOM 6336 O O . ASN A 1 835 ? 14.244 30.147 -33.482 1.00 56.00 835 ASN A O 1
ATOM 6340 N N . ALA A 1 836 ? 12.578 30.858 -34.811 1.00 58.91 836 ALA A N 1
ATOM 6341 C CA . ALA A 1 836 ? 12.004 29.540 -35.066 1.00 58.91 836 ALA A CA 1
ATOM 6342 C C . ALA A 1 836 ? 12.736 28.706 -36.143 1.00 58.91 836 ALA A C 1
ATOM 6344 O O . ALA A 1 836 ? 12.285 27.616 -36.482 1.00 58.91 836 ALA A O 1
ATOM 6345 N N . GLY A 1 837 ? 13.886 29.147 -36.668 1.00 60.53 837 GLY A N 1
ATOM 6346 C CA . GLY A 1 837 ? 14.611 28.429 -37.730 1.00 60.53 837 GLY A CA 1
ATOM 6347 C C . GLY A 1 837 ? 14.971 26.970 -37.397 1.00 60.53 837 GLY A C 1
ATOM 6348 O O . GLY A 1 837 ? 14.978 26.120 -38.285 1.00 60.53 837 GLY A O 1
ATOM 6349 N N . GLY A 1 838 ? 15.195 26.653 -36.116 1.00 73.69 838 GLY A N 1
ATOM 6350 C CA . GLY A 1 838 ? 15.409 25.271 -35.667 1.00 73.69 838 GLY A CA 1
ATOM 6351 C C . GLY A 1 838 ? 14.148 24.397 -35.728 1.00 73.69 838 GLY A C 1
ATOM 6352 O O . GLY A 1 838 ? 14.253 23.184 -35.882 1.00 73.69 838 GLY A O 1
ATOM 6353 N N . GLU A 1 839 ? 12.956 24.989 -35.648 1.00 79.38 839 GLU A N 1
ATOM 6354 C CA . GLU A 1 839 ? 11.676 24.280 -35.745 1.00 79.38 839 GLU A CA 1
ATOM 6355 C C . GLU A 1 839 ? 11.422 23.786 -37.176 1.00 79.38 839 GLU A C 1
ATOM 6357 O O . GLU A 1 839 ? 11.051 22.630 -37.390 1.00 79.38 839 GLU A O 1
ATOM 6362 N N . GLU A 1 840 ? 11.681 24.642 -38.168 1.00 83.75 840 GLU A N 1
ATOM 6363 C CA . GLU A 1 840 ? 11.539 24.289 -39.582 1.00 83.75 840 GLU A CA 1
ATOM 6364 C C . GLU A 1 840 ? 12.461 23.119 -39.965 1.00 83.75 840 GLU A C 1
ATOM 6366 O O . GLU A 1 840 ? 12.031 22.173 -40.629 1.00 83.75 840 GLU A O 1
ATOM 6371 N N . GLU A 1 841 ? 13.716 23.147 -39.507 1.00 86.06 841 GLU A N 1
ATOM 6372 C CA . GLU A 1 841 ? 14.679 22.063 -39.724 1.00 86.06 841 GLU A CA 1
ATOM 6373 C C . GLU A 1 841 ? 14.208 20.746 -39.088 1.00 86.06 841 GLU A C 1
ATOM 6375 O O . GLU A 1 841 ? 14.194 19.705 -39.748 1.00 86.06 841 GLU A O 1
ATOM 6380 N N . GLN A 1 842 ? 13.751 20.788 -37.834 1.00 90.00 842 GLN A N 1
ATOM 6381 C CA . GLN A 1 842 ? 13.244 19.616 -37.115 1.00 90.00 842 GLN A CA 1
ATOM 6382 C C . GLN A 1 842 ? 12.039 18.975 -37.813 1.00 90.00 842 GLN A C 1
ATOM 6384 O O . GLN A 1 842 ? 11.989 17.751 -37.968 1.00 90.00 842 GLN A O 1
ATOM 6389 N N . GLY A 1 843 ? 11.083 19.793 -38.266 1.00 90.75 843 GLY A N 1
ATOM 6390 C CA . GLY A 1 843 ? 9.913 19.327 -39.009 1.00 90.75 843 GLY A CA 1
ATOM 6391 C C . GLY A 1 843 ? 10.282 18.694 -40.352 1.00 90.75 843 GLY A C 1
ATOM 6392 O O . GLY A 1 843 ? 9.774 17.624 -40.698 1.00 90.75 843 GLY A O 1
ATOM 6393 N N . LYS A 1 844 ? 11.220 19.300 -41.090 1.00 93.00 844 LYS A N 1
ATOM 6394 C CA . LYS A 1 844 ? 11.727 18.750 -42.358 1.00 93.00 844 LYS A CA 1
ATOM 6395 C C . LYS A 1 844 ? 12.447 17.422 -42.153 1.00 93.00 844 LYS A C 1
ATOM 6397 O O . LYS A 1 844 ? 12.151 16.467 -42.866 1.00 93.00 844 LYS A O 1
ATOM 6402 N N . ASN A 1 845 ? 13.328 17.325 -41.160 1.00 95.00 845 ASN A N 1
ATOM 6403 C CA . ASN A 1 845 ? 14.099 16.110 -40.894 1.00 95.00 845 ASN A CA 1
ATOM 6404 C C . ASN A 1 845 ? 13.197 14.897 -40.636 1.00 95.00 845 ASN A C 1
ATOM 6406 O O . ASN A 1 845 ? 13.367 13.861 -41.279 1.00 95.00 845 ASN A O 1
ATOM 6410 N N . ILE A 1 846 ? 12.200 15.018 -39.753 1.00 95.50 846 ILE A N 1
ATOM 6411 C CA . ILE A 1 846 ? 11.285 13.900 -39.481 1.00 95.50 846 ILE A CA 1
ATOM 6412 C C . ILE A 1 846 ? 10.352 13.596 -40.660 1.00 95.50 846 ILE A C 1
ATOM 6414 O O . ILE A 1 846 ? 10.006 12.436 -40.864 1.00 95.50 846 ILE A O 1
ATOM 6418 N N . THR A 1 847 ? 9.981 14.596 -41.469 1.00 96.56 847 THR A N 1
ATOM 6419 C CA . THR A 1 847 ? 9.217 14.385 -42.715 1.00 96.56 847 THR A CA 1
ATOM 6420 C C . THR A 1 847 ? 10.031 13.570 -43.724 1.00 96.56 847 THR A C 1
ATOM 6422 O O . THR A 1 847 ? 9.534 12.579 -44.258 1.00 96.56 847 THR A O 1
ATOM 6425 N N . ILE A 1 848 ? 11.303 13.931 -43.929 1.00 95.12 848 ILE A N 1
ATOM 6426 C CA . ILE A 1 848 ? 12.228 13.221 -44.824 1.00 95.12 848 ILE A CA 1
ATOM 6427 C C . ILE A 1 848 ? 12.387 11.764 -44.381 1.00 95.12 848 ILE A C 1
ATOM 6429 O O . ILE A 1 848 ? 12.227 10.858 -45.197 1.00 95.12 848 ILE A O 1
ATOM 6433 N N . VAL A 1 849 ? 12.652 11.526 -43.092 1.00 95.44 849 VAL A N 1
ATOM 6434 C CA . VAL A 1 849 ? 12.821 10.163 -42.563 1.00 95.44 849 VAL A CA 1
ATOM 6435 C C . VAL A 1 849 ? 11.508 9.375 -42.645 1.00 95.44 849 VAL A C 1
ATOM 6437 O O . VAL A 1 849 ? 11.507 8.233 -43.092 1.00 95.44 849 VAL A O 1
ATOM 6440 N N . ALA A 1 850 ? 10.359 9.974 -42.321 1.00 95.56 850 ALA A N 1
ATOM 6441 C CA . ALA A 1 850 ? 9.069 9.298 -42.471 1.00 95.56 850 ALA A CA 1
ATOM 6442 C C . ALA A 1 850 ? 8.793 8.873 -43.928 1.00 95.56 850 ALA A C 1
ATOM 6444 O O . ALA A 1 850 ? 8.238 7.796 -44.163 1.00 95.56 850 ALA A O 1
ATOM 6445 N N . GLN A 1 851 ? 9.200 9.688 -44.908 1.00 93.62 851 GLN A N 1
ATOM 6446 C CA . GLN A 1 851 ? 9.081 9.368 -46.332 1.00 93.62 851 GLN A CA 1
ATOM 6447 C C . GLN A 1 851 ? 10.059 8.265 -46.759 1.00 93.62 851 GLN A C 1
ATOM 6449 O O . GLN A 1 851 ? 9.657 7.334 -47.460 1.00 93.62 851 GLN A O 1
ATOM 6454 N N . GLU A 1 852 ? 11.311 8.331 -46.297 1.00 92.62 852 GLU A N 1
ATOM 6455 C CA . GLU A 1 852 ? 12.350 7.316 -46.520 1.00 92.62 852 GLU A CA 1
ATOM 6456 C C . GLU A 1 852 ? 11.881 5.923 -46.065 1.00 92.62 852 GLU A C 1
ATOM 6458 O O . GLU A 1 852 ? 12.000 4.948 -46.811 1.00 92.62 852 GLU A O 1
ATOM 6463 N N . PHE A 1 853 ? 11.241 5.850 -44.893 1.00 91.88 853 PHE A N 1
ATOM 6464 C CA . PHE A 1 853 ? 10.728 4.611 -44.299 1.00 91.88 853 PHE A CA 1
ATOM 6465 C C . PHE A 1 853 ? 9.271 4.281 -44.667 1.00 91.88 853 PHE A C 1
ATOM 6467 O O . PHE A 1 853 ? 8.731 3.281 -44.196 1.00 91.88 853 PHE A O 1
ATOM 6474 N N . ARG A 1 854 ? 8.638 5.065 -45.553 1.00 90.94 854 ARG A N 1
ATOM 6475 C CA . ARG A 1 854 ? 7.278 4.833 -46.082 1.00 90.94 854 ARG A CA 1
ATOM 6476 C C . ARG A 1 854 ? 6.206 4.680 -44.995 1.00 90.94 854 ARG A C 1
ATOM 6478 O O . ARG A 1 854 ? 5.412 3.735 -45.019 1.00 90.94 854 ARG A O 1
ATOM 6485 N N . VAL A 1 855 ? 6.162 5.628 -44.066 1.00 93.69 855 VAL A N 1
ATOM 6486 C CA . VAL A 1 855 ? 5.107 5.724 -43.044 1.00 93.69 855 VAL A CA 1
ATOM 6487 C C . VAL A 1 855 ? 3.714 5.744 -43.692 1.00 93.69 855 VAL A C 1
ATOM 6489 O O . VAL A 1 855 ? 3.502 6.379 -44.725 1.00 93.69 855 VAL A O 1
ATOM 6492 N N . GLN A 1 856 ? 2.761 5.029 -43.090 1.00 94.06 856 GLN A N 1
ATOM 6493 C CA . GLN A 1 856 ? 1.412 4.818 -43.628 1.00 94.06 856 GLN A CA 1
ATOM 6494 C C . GLN A 1 856 ? 0.383 5.838 -43.126 1.00 94.06 856 GLN A C 1
ATOM 6496 O O . GLN A 1 856 ? -0.658 5.998 -43.763 1.00 94.06 856 GLN A O 1
ATOM 6501 N N . VAL A 1 857 ? 0.676 6.543 -42.028 1.00 97.31 857 VAL A N 1
ATOM 6502 C CA . VAL A 1 857 ? -0.132 7.660 -41.510 1.00 97.31 857 VAL A CA 1
ATOM 6503 C C . VAL A 1 857 ? 0.785 8.716 -40.901 1.00 97.31 857 VAL A C 1
ATOM 6505 O O . VAL A 1 857 ? 1.537 8.413 -39.976 1.00 97.31 857 VAL A O 1
ATOM 6508 N N . TYR A 1 858 ? 0.731 9.952 -41.395 1.00 97.94 858 TYR A N 1
ATOM 6509 C CA . TYR A 1 858 ? 1.580 11.042 -40.906 1.00 97.94 858 TYR A CA 1
ATOM 6510 C C . TYR A 1 858 ? 0.731 12.218 -40.413 1.00 97.94 858 TYR A C 1
ATOM 6512 O O . TYR A 1 858 ? 0.107 12.913 -41.207 1.00 97.94 858 TYR A O 1
ATOM 6520 N N . ILE A 1 859 ? 0.699 12.457 -39.105 1.00 98.25 859 ILE A N 1
ATOM 6521 C CA . ILE A 1 859 ? -0.069 13.548 -38.503 1.00 98.25 859 ILE A CA 1
ATOM 6522 C C . ILE A 1 859 ? 0.880 14.677 -38.109 1.00 98.25 859 ILE A C 1
ATOM 6524 O O . ILE A 1 859 ? 1.777 14.475 -37.291 1.00 98.25 859 ILE A O 1
ATOM 6528 N N . TYR A 1 860 ? 0.648 15.874 -38.642 1.00 97.38 860 TYR A N 1
ATOM 6529 C CA . TYR A 1 860 ? 1.351 17.089 -38.228 1.00 97.38 860 TYR A CA 1
ATOM 6530 C C . TYR A 1 860 ? 0.398 18.023 -37.492 1.00 97.38 860 TYR A C 1
ATOM 6532 O O . TYR A 1 860 ? -0.663 18.367 -38.016 1.00 97.38 860 TYR A O 1
ATOM 6540 N N . SER A 1 861 ? 0.772 18.434 -36.280 1.00 94.75 861 SER A N 1
ATOM 6541 C CA . SER A 1 861 ? 0.016 19.424 -35.523 1.00 94.75 861 SER A CA 1
ATOM 6542 C C . SER A 1 861 ? 0.586 20.823 -35.724 1.00 94.75 861 SER A C 1
ATOM 6544 O O . SER A 1 861 ? 1.722 21.119 -35.345 1.00 94.75 861 SER A O 1
ATOM 6546 N N . SER A 1 862 ? -0.237 21.673 -36.324 1.00 91.50 862 SER A N 1
ATOM 6547 C CA . SER A 1 862 ? 0.055 23.044 -36.714 1.00 91.50 862 SER A CA 1
ATOM 6548 C C . SER A 1 862 ? -0.734 24.024 -35.829 1.00 91.50 862 SER A C 1
ATOM 6550 O O . SER A 1 862 ? -0.686 23.929 -34.602 1.00 91.50 862 SER A O 1
ATOM 6552 N N . PHE A 1 863 ? -1.448 24.979 -36.425 1.00 86.69 863 PHE A N 1
ATOM 6553 C CA . PHE A 1 863 ? -2.297 25.970 -35.769 1.00 86.69 863 PHE A CA 1
ATOM 6554 C C . PHE A 1 863 ? -3.362 26.484 -36.743 1.00 86.69 863 PHE A C 1
ATOM 6556 O O . PHE A 1 863 ? -3.166 26.431 -37.955 1.00 86.69 863 PHE A O 1
ATOM 6563 N N . ILE A 1 864 ? -4.476 27.011 -36.232 1.00 82.50 864 ILE A N 1
ATOM 6564 C CA . ILE A 1 864 ? -5.465 27.697 -37.080 1.00 82.50 864 ILE A CA 1
ATOM 6565 C C . ILE A 1 864 ? -4.855 29.024 -37.569 1.00 82.50 864 ILE A C 1
ATOM 6567 O O . ILE A 1 864 ? -4.564 29.889 -36.734 1.00 82.50 864 ILE A O 1
ATOM 6571 N N . PRO A 1 865 ? -4.635 29.212 -38.885 1.00 70.12 865 PRO A N 1
ATOM 6572 C CA . PRO A 1 865 ? -3.987 30.409 -39.399 1.00 70.12 865 PRO A CA 1
ATOM 6573 C C . PRO A 1 865 ? -4.905 31.633 -39.250 1.00 70.12 865 PRO A C 1
ATOM 6575 O O . PRO A 1 865 ? -6.060 31.578 -39.661 1.00 70.12 865 PRO A O 1
ATOM 6578 N N . PRO A 1 866 ? -4.412 32.770 -38.729 1.00 63.75 866 PRO A N 1
ATOM 6579 C CA . PRO A 1 866 ? -5.189 34.003 -38.626 1.00 63.75 866 PRO A CA 1
ATOM 6580 C C . PRO A 1 866 ? -5.258 34.777 -39.954 1.00 63.75 866 PRO A C 1
ATOM 6582 O O . PRO A 1 866 ? -5.904 35.823 -40.029 1.00 63.75 866 PRO A O 1
ATOM 6585 N N . PHE A 1 867 ? -4.580 34.291 -40.999 1.00 61.91 867 PHE A N 1
ATOM 6586 C CA . PHE A 1 867 ? -4.361 35.002 -42.252 1.00 61.91 867 PHE A CA 1
ATOM 6587 C C . PHE A 1 867 ? -5.178 34.393 -43.404 1.00 61.91 867 PHE A C 1
ATOM 6589 O O . PHE A 1 867 ? -5.236 33.168 -43.523 1.00 61.91 867 PHE A O 1
ATOM 6596 N N . PRO A 1 868 ? -5.766 35.210 -44.296 1.00 55.47 868 PRO A N 1
ATOM 6597 C CA . PRO A 1 868 ? -6.153 34.733 -45.620 1.00 55.47 868 PRO A CA 1
ATOM 6598 C C . PRO A 1 868 ? -4.903 34.280 -46.406 1.00 55.47 868 PRO A C 1
ATOM 6600 O O . PRO A 1 868 ? -3.805 34.790 -46.173 1.00 55.47 868 PRO A O 1
ATOM 6603 N N . GLU A 1 869 ? -5.059 33.311 -47.319 1.00 52.34 869 GLU A N 1
ATOM 6604 C CA . GLU A 1 869 ? -3.955 32.654 -48.059 1.00 52.34 869 GLU A CA 1
ATOM 6605 C C . GLU A 1 869 ? -2.993 33.626 -48.780 1.00 52.34 869 GLU A C 1
ATOM 6607 O O . GLU A 1 869 ? -1.875 33.252 -49.126 1.00 52.34 869 GLU A O 1
ATOM 6612 N N . ASP A 1 870 ? -3.392 34.883 -48.991 1.00 52.84 870 ASP A N 1
ATOM 6613 C CA . ASP A 1 870 ? -2.635 35.916 -49.695 1.00 52.84 870 ASP A CA 1
ATOM 6614 C C . ASP A 1 870 ? -1.636 36.706 -48.821 1.00 52.84 870 ASP A C 1
ATOM 6616 O O . ASP A 1 870 ? -0.873 37.512 -49.362 1.00 52.84 870 ASP A O 1
ATOM 6620 N N . LYS A 1 871 ? -1.588 36.488 -47.495 1.00 57.28 871 LYS A N 1
ATOM 6621 C CA . LYS A 1 871 ? -0.633 37.159 -46.584 1.00 57.28 871 LYS A CA 1
ATOM 6622 C C . LYS A 1 871 ? 0.012 36.191 -45.579 1.00 57.28 871 LYS A C 1
ATOM 6624 O O . LYS A 1 871 ? -0.506 36.042 -44.476 1.00 57.28 871 LYS A O 1
ATOM 6629 N N . PRO A 1 872 ? 1.149 35.553 -45.909 1.00 61.25 872 PRO A N 1
ATOM 6630 C CA . PRO A 1 872 ? 1.840 34.673 -44.970 1.00 61.25 872 PRO A CA 1
ATOM 6631 C C . PRO A 1 872 ? 2.395 35.444 -43.752 1.00 61.25 872 PRO A C 1
ATOM 6633 O O . PRO A 1 872 ? 2.670 36.644 -43.866 1.00 61.25 872 PRO A O 1
ATOM 6636 N N . PRO A 1 873 ? 2.608 34.770 -42.603 1.00 65.06 873 PRO A N 1
ATOM 6637 C CA . PRO A 1 873 ? 3.185 35.392 -41.412 1.00 65.06 873 PRO A CA 1
ATOM 6638 C C . PRO A 1 873 ? 4.604 35.926 -41.691 1.00 65.06 873 PRO A C 1
ATOM 6640 O O . PRO A 1 873 ? 5.295 35.368 -42.555 1.00 65.06 873 PRO A O 1
ATOM 6643 N N . PRO A 1 874 ? 5.081 36.955 -40.965 1.00 63.97 874 PRO A N 1
ATOM 6644 C CA . PRO A 1 874 ? 6.451 37.454 -41.088 1.00 63.97 874 PRO A CA 1
ATOM 6645 C C . PRO A 1 874 ? 7.507 36.339 -40.913 1.00 63.97 874 PRO A C 1
ATOM 6647 O O . PRO A 1 874 ? 7.361 35.509 -40.011 1.00 63.97 874 PRO A O 1
ATOM 6650 N N . PRO A 1 875 ? 8.579 36.301 -41.732 1.00 61.44 875 PRO A N 1
ATOM 6651 C CA . PRO A 1 875 ? 9.661 35.326 -41.577 1.00 61.44 875 PRO A CA 1
ATOM 6652 C C . PRO A 1 875 ? 10.318 35.394 -40.190 1.00 61.44 875 PRO A C 1
ATOM 6654 O O . PRO A 1 875 ? 10.560 36.484 -39.676 1.00 61.44 875 PRO A O 1
ATOM 6657 N N . GLY A 1 876 ? 10.654 34.236 -39.612 1.00 57.31 876 GLY A N 1
ATOM 6658 C CA . GLY A 1 876 ? 11.347 34.125 -38.318 1.00 57.31 876 GLY A CA 1
ATOM 6659 C C . GLY A 1 876 ? 10.451 33.821 -37.111 1.00 57.31 876 GLY A C 1
ATOM 6660 O O . GLY A 1 876 ? 10.977 33.462 -36.061 1.00 57.31 876 GLY A O 1
ATOM 6661 N N . LEU A 1 877 ? 9.123 33.891 -37.266 1.00 64.94 877 LEU A N 1
ATOM 6662 C CA . LEU A 1 877 ? 8.148 33.484 -36.246 1.00 64.94 877 LEU A CA 1
ATOM 6663 C C . LEU A 1 877 ? 7.799 31.985 -36.356 1.00 64.94 877 LEU A C 1
ATOM 6665 O O . LEU A 1 877 ? 7.745 31.435 -37.458 1.00 64.94 877 LEU A O 1
ATOM 6669 N N . ASP A 1 878 ? 7.479 31.343 -35.226 1.00 68.88 878 ASP A N 1
ATOM 6670 C CA . ASP A 1 878 ? 7.026 29.933 -35.132 1.00 68.88 878 ASP A CA 1
ATOM 6671 C C . ASP A 1 878 ? 5.881 29.634 -36.120 1.00 68.88 878 ASP A C 1
ATOM 6673 O O . ASP A 1 878 ? 5.927 28.685 -36.903 1.00 68.88 878 ASP A O 1
ATOM 6677 N N . ARG A 1 879 ? 4.910 30.542 -36.230 1.00 75.00 879 ARG A N 1
ATOM 6678 C CA . ARG A 1 879 ? 3.775 30.408 -37.155 1.00 75.00 879 ARG A CA 1
ATOM 6679 C C . ARG A 1 879 ? 4.162 30.419 -38.633 1.00 75.00 879 ARG A C 1
ATOM 6681 O O . ARG A 1 879 ? 3.529 29.721 -39.423 1.00 75.00 879 ARG A O 1
ATOM 6688 N N . HIS A 1 880 ? 5.184 31.187 -39.021 1.00 76.44 880 HIS A N 1
ATOM 6689 C CA . HIS A 1 880 ? 5.706 31.152 -40.392 1.00 76.44 880 HIS A CA 1
ATOM 6690 C C . HIS A 1 880 ? 6.279 29.769 -40.700 1.00 76.44 880 HIS A C 1
ATOM 6692 O O . HIS A 1 880 ? 5.959 29.184 -41.734 1.00 76.44 880 HIS A O 1
ATOM 6698 N N . CYS A 1 881 ? 7.049 29.215 -39.761 1.00 78.62 881 CYS A N 1
ATOM 6699 C CA . CYS A 1 881 ? 7.640 27.886 -39.887 1.00 78.62 881 CYS A CA 1
ATOM 6700 C C . CYS A 1 881 ? 6.559 26.807 -40.019 1.00 78.62 881 CYS A C 1
ATOM 6702 O O . CYS A 1 881 ? 6.669 25.940 -40.884 1.00 78.62 881 CYS A O 1
ATOM 6704 N N . LYS A 1 882 ? 5.468 26.899 -39.247 1.00 86.25 882 LYS A N 1
ATOM 6705 C CA . LYS A 1 882 ? 4.329 25.976 -39.366 1.00 86.25 882 LYS A CA 1
ATOM 6706 C C . LYS A 1 882 ? 3.667 26.026 -40.746 1.00 86.25 882 LYS A C 1
ATOM 6708 O O . LYS A 1 882 ? 3.447 24.975 -41.336 1.00 86.25 882 LYS A O 1
ATOM 6713 N N . VAL A 1 883 ? 3.429 27.212 -41.315 1.00 84.50 883 VAL A N 1
ATOM 6714 C CA . VAL A 1 883 ? 2.877 27.345 -42.684 1.00 84.50 883 VAL A CA 1
ATOM 6715 C C . VAL A 1 883 ? 3.837 26.775 -43.738 1.00 84.50 883 VAL A C 1
ATOM 6717 O O . VAL A 1 883 ? 3.413 26.082 -44.664 1.00 84.50 883 VAL A O 1
ATOM 6720 N N . VAL A 1 884 ? 5.141 27.032 -43.602 1.00 86.00 884 VAL A N 1
ATOM 6721 C CA . VAL A 1 884 ? 6.167 26.464 -44.493 1.00 86.00 884 VAL A CA 1
ATOM 6722 C C . VAL A 1 884 ? 6.180 24.935 -44.408 1.00 86.00 884 VAL A C 1
ATOM 6724 O O . VAL A 1 884 ? 6.243 24.266 -45.442 1.00 86.00 884 VAL A O 1
ATOM 6727 N N . LEU A 1 885 ? 6.073 24.374 -43.202 1.00 89.69 885 LEU A N 1
ATOM 6728 C CA . LEU A 1 885 ? 6.018 22.932 -42.979 1.00 89.69 885 LEU A CA 1
ATOM 6729 C C . LEU A 1 885 ? 4.736 22.305 -43.523 1.00 89.69 885 LEU A C 1
ATOM 6731 O O . LEU A 1 885 ? 4.824 21.272 -44.177 1.00 89.69 885 LEU A O 1
ATOM 6735 N N . GLU A 1 886 ? 3.571 22.929 -43.339 1.00 91.88 886 GLU A N 1
ATOM 6736 C CA . GLU A 1 886 ? 2.321 22.451 -43.940 1.00 91.88 886 GLU A CA 1
ATOM 6737 C C . GLU A 1 886 ? 2.431 22.348 -45.464 1.00 91.88 886 GLU A C 1
ATOM 6739 O O . GLU A 1 886 ? 2.080 21.316 -46.036 1.00 91.88 886 GLU A O 1
ATOM 6744 N N . ASN A 1 887 ? 2.973 23.378 -46.122 1.00 89.88 887 ASN A N 1
ATOM 6745 C CA . ASN A 1 887 ? 3.196 23.375 -47.569 1.00 89.88 887 ASN A CA 1
ATOM 6746 C C . ASN A 1 887 ? 4.207 22.299 -47.987 1.00 89.88 887 ASN A C 1
ATOM 6748 O O . ASN A 1 887 ? 3.989 21.586 -48.967 1.00 89.88 887 ASN A O 1
ATOM 6752 N N . HIS A 1 888 ? 5.301 22.155 -47.233 1.00 91.94 888 HIS A N 1
ATOM 6753 C CA . HIS A 1 888 ? 6.308 21.131 -47.489 1.00 91.94 888 HIS A CA 1
ATOM 6754 C C . HIS A 1 888 ? 5.714 19.722 -47.375 1.00 91.94 888 HIS A C 1
ATOM 6756 O O . HIS A 1 888 ? 5.813 18.953 -48.327 1.00 91.94 888 HIS A O 1
ATOM 6762 N N . ILE A 1 889 ? 5.036 19.410 -46.269 1.00 94.56 889 ILE A N 1
ATOM 6763 C CA . ILE A 1 889 ? 4.378 18.119 -46.026 1.00 94.56 889 ILE A CA 1
ATOM 6764 C C . ILE A 1 889 ? 3.327 17.849 -47.107 1.00 94.56 889 ILE A C 1
ATOM 6766 O O . ILE A 1 889 ? 3.304 16.758 -47.678 1.00 94.56 889 ILE A O 1
ATOM 6770 N N . SER A 1 890 ? 2.528 18.862 -47.457 1.00 92.56 890 SER A N 1
ATOM 6771 C CA . SER A 1 890 ? 1.497 18.767 -48.497 1.00 92.56 890 SER A CA 1
ATOM 6772 C C . SER A 1 890 ? 2.058 18.446 -49.882 1.00 92.56 890 SER A C 1
ATOM 6774 O O . SER A 1 890 ? 1.370 17.825 -50.688 1.00 92.56 890 SER A O 1
ATOM 6776 N N . SER A 1 891 ? 3.310 18.833 -50.151 1.00 92.44 891 SER A N 1
ATOM 6777 C CA . SER A 1 891 ? 4.016 18.534 -51.403 1.00 92.44 891 SER A CA 1
ATOM 6778 C C . SER A 1 891 ? 4.640 17.132 -51.463 1.00 92.44 891 SER A C 1
ATOM 6780 O O . SER A 1 891 ? 5.136 16.737 -52.516 1.00 92.44 891 SER A O 1
ATOM 6782 N N . THR A 1 892 ? 4.636 16.382 -50.356 1.00 93.25 892 THR A N 1
ATOM 6783 C CA . THR A 1 892 ? 5.180 15.017 -50.300 1.00 93.25 892 THR A CA 1
ATOM 6784 C C . THR A 1 892 ? 4.138 13.958 -50.667 1.00 93.25 892 THR A C 1
ATOM 6786 O O . THR A 1 892 ? 2.932 14.186 -50.582 1.00 93.25 892 THR A O 1
ATOM 6789 N N . ASP A 1 893 ? 4.609 12.749 -50.983 1.00 90.50 893 ASP A N 1
ATOM 6790 C CA . ASP A 1 893 ? 3.750 11.578 -51.211 1.00 90.50 893 ASP A CA 1
ATOM 6791 C C . ASP A 1 893 ? 3.282 10.895 -49.907 1.00 90.50 893 ASP A C 1
ATOM 6793 O O . ASP A 1 893 ? 2.619 9.853 -49.950 1.00 90.50 893 ASP A O 1
ATOM 6797 N N . LEU A 1 894 ? 3.637 11.438 -48.734 1.00 94.12 894 LEU A N 1
ATOM 6798 C CA . LEU A 1 894 ? 3.228 10.864 -47.453 1.00 94.12 894 LEU A CA 1
ATOM 6799 C C . LEU A 1 894 ? 1.701 10.920 -47.294 1.00 94.12 894 LEU A C 1
ATOM 6801 O O . LEU A 1 894 ? 1.082 11.923 -47.639 1.00 94.12 894 LEU A O 1
ATOM 6805 N N . PRO A 1 895 ? 1.065 9.889 -46.717 1.00 95.06 895 PRO A N 1
ATOM 6806 C CA . PRO A 1 895 ? -0.353 9.911 -46.361 1.00 95.06 895 PRO A CA 1
ATOM 6807 C C . PRO A 1 895 ? -0.583 10.804 -45.130 1.00 95.06 895 PRO A C 1
ATOM 6809 O O . PRO A 1 895 ? -0.757 10.322 -44.009 1.00 95.06 895 PRO A O 1
ATOM 6812 N N . TRP A 1 896 ? -0.523 12.118 -45.344 1.00 97.38 896 TRP A N 1
ATOM 6813 C CA . TRP A 1 896 ? -0.537 13.110 -44.277 1.00 97.38 896 TRP A CA 1
ATOM 6814 C C . TRP A 1 896 ? -1.949 13.544 -43.863 1.00 97.38 896 TRP A C 1
ATOM 6816 O O . TRP A 1 896 ? -2.874 13.550 -44.675 1.00 97.38 896 TRP A O 1
ATOM 6826 N N . THR A 1 897 ? -2.090 13.971 -42.612 1.00 97.75 897 THR A N 1
ATOM 6827 C CA . THR A 1 897 ? -3.227 14.738 -42.089 1.00 97.75 897 THR A CA 1
ATOM 6828 C C . THR A 1 897 ? -2.677 15.891 -41.254 1.00 97.75 897 THR A C 1
ATOM 6830 O O . THR A 1 897 ? -1.822 15.682 -40.393 1.00 97.75 897 THR A O 1
ATOM 6833 N N . ILE A 1 898 ? -3.150 17.112 -41.495 1.00 96.25 898 ILE A N 1
ATOM 6834 C CA . ILE A 1 898 ? -2.733 18.292 -40.726 1.00 96.25 898 ILE A CA 1
ATOM 6835 C C . ILE A 1 898 ? -3.834 18.630 -39.723 1.00 96.25 898 ILE A C 1
ATOM 6837 O O . ILE A 1 898 ? -4.981 18.846 -40.107 1.00 96.25 898 ILE A O 1
ATOM 6841 N N . ILE A 1 899 ? -3.492 18.686 -38.437 1.00 95.50 899 ILE A N 1
ATOM 6842 C CA . ILE A 1 899 ? -4.392 19.147 -37.376 1.00 95.50 899 ILE A CA 1
ATOM 6843 C C . ILE A 1 899 ? -4.029 20.590 -37.038 1.00 95.50 899 ILE A C 1
ATOM 6845 O O . ILE A 1 899 ? -2.877 20.890 -36.742 1.00 95.50 899 ILE A O 1
ATOM 6849 N N . ARG A 1 900 ? -5.008 21.490 -37.050 1.00 92.75 900 ARG A N 1
ATOM 6850 C CA . ARG A 1 900 ? -4.845 22.913 -36.746 1.00 92.75 900 ARG A CA 1
ATOM 6851 C C . ARG A 1 900 ? -5.666 23.264 -35.505 1.00 92.75 900 ARG A C 1
ATOM 6853 O O . ARG A 1 900 ? -6.861 23.530 -35.612 1.00 92.75 900 ARG A O 1
ATOM 6860 N N . PRO A 1 901 ? -5.078 23.222 -34.303 1.00 92.56 901 PRO A N 1
ATOM 6861 C CA . PRO A 1 901 ? -5.793 23.598 -33.095 1.00 92.56 901 PRO A CA 1
ATOM 6862 C C . PRO A 1 901 ? -5.857 25.121 -32.900 1.00 92.56 901 PRO A C 1
ATOM 6864 O O . PRO A 1 901 ? -4.974 25.866 -33.339 1.00 92.56 901 PRO A O 1
ATOM 6867 N N . GLY A 1 902 ? -6.907 25.575 -32.214 1.00 89.38 902 GLY A N 1
ATOM 6868 C CA . GLY A 1 902 ? -7.020 26.933 -31.679 1.00 89.38 902 GLY A CA 1
ATOM 6869 C C . GLY A 1 902 ? -6.194 27.140 -30.400 1.00 89.38 902 GLY A C 1
ATOM 6870 O O . GLY A 1 902 ? -5.299 26.364 -30.069 1.00 89.38 902 GLY A O 1
ATOM 6871 N N . VAL A 1 903 ? -6.510 28.185 -29.633 1.00 89.06 903 VAL A N 1
ATOM 6872 C CA . VAL A 1 903 ? -5.821 28.496 -28.368 1.00 89.06 903 VAL A CA 1
ATOM 6873 C C . VAL A 1 903 ? -6.102 27.405 -27.333 1.00 89.06 903 VAL A C 1
ATOM 6875 O O . VAL A 1 903 ? -7.259 27.075 -27.072 1.00 89.06 903 VAL A O 1
ATOM 6878 N N . PHE A 1 904 ? -5.061 26.854 -26.705 1.00 91.12 904 PHE A N 1
ATOM 6879 C CA . PHE A 1 904 ? -5.242 25.789 -25.716 1.00 91.12 904 PHE A CA 1
ATOM 6880 C C . PHE A 1 904 ? -5.931 26.304 -24.455 1.00 91.12 904 PHE A C 1
ATOM 6882 O O . PHE A 1 904 ? -5.458 27.243 -23.812 1.00 91.12 904 PHE A O 1
ATOM 6889 N N . MET A 1 905 ? -7.026 25.649 -24.070 1.00 91.31 905 MET A N 1
ATOM 6890 C CA . MET A 1 905 ? -7.713 25.907 -22.802 1.00 91.31 905 MET A CA 1
ATOM 6891 C C . MET A 1 905 ? -6.778 25.633 -21.613 1.00 91.31 905 MET A C 1
ATOM 6893 O O . MET A 1 905 ? -6.749 26.374 -20.637 1.00 91.31 905 MET A O 1
ATOM 6897 N N . ASP A 1 906 ? -5.903 24.641 -21.750 1.00 87.75 906 ASP A N 1
ATOM 6898 C CA . ASP A 1 906 ? -4.849 24.290 -20.798 1.00 87.75 906 ASP A CA 1
ATOM 6899 C C . ASP A 1 906 ? -3.814 25.406 -20.544 1.00 87.75 906 ASP A C 1
ATOM 6901 O O . ASP A 1 906 ? -3.033 25.321 -19.605 1.00 87.75 906 ASP A O 1
ATOM 6905 N N . ASN A 1 907 ? -3.807 26.508 -21.297 1.00 85.44 907 ASN A N 1
ATOM 6906 C CA . ASN A 1 907 ? -2.970 27.661 -20.943 1.00 85.44 907 ASN A CA 1
ATOM 6907 C C . ASN A 1 907 ? -3.573 28.515 -19.807 1.00 85.44 907 ASN A C 1
ATOM 6909 O O . ASN A 1 907 ? -2.878 29.361 -19.249 1.00 85.44 907 ASN A O 1
ATOM 6913 N N . PHE A 1 908 ? -4.835 28.281 -19.427 1.00 82.75 908 PHE A N 1
ATOM 6914 C CA . PHE A 1 908 ? -5.566 29.041 -18.399 1.00 82.75 908 PHE A CA 1
ATOM 6915 C C . PHE A 1 908 ? -5.523 28.415 -16.995 1.00 82.75 908 PHE A C 1
ATOM 6917 O O . PHE A 1 908 ? -6.231 28.846 -16.084 1.00 82.75 908 PHE A O 1
ATOM 6924 N N . ILE A 1 909 ? -4.690 27.394 -16.809 1.00 75.62 909 ILE A N 1
ATOM 6925 C CA . ILE A 1 909 ? -4.507 26.681 -15.542 1.00 75.62 909 ILE A CA 1
ATOM 6926 C C . ILE A 1 909 ? -4.063 27.646 -14.430 1.00 75.62 909 ILE A C 1
ATOM 6928 O O . ILE A 1 909 ? -3.169 28.465 -14.671 1.00 75.62 909 ILE A O 1
ATOM 6932 N N . PRO A 1 910 ? -4.609 27.546 -13.200 1.00 63.31 910 PRO A N 1
ATOM 6933 C CA . PRO A 1 910 ? -4.215 28.401 -12.083 1.00 63.31 910 PRO A CA 1
ATOM 6934 C C . PRO A 1 910 ? -2.696 28.394 -11.816 1.00 63.31 910 PRO A C 1
ATOM 6936 O O . PRO A 1 910 ? -2.125 27.414 -11.354 1.00 63.31 910 PRO A O 1
ATOM 6939 N N . GLY A 1 911 ? -2.049 29.529 -12.091 1.00 70.50 911 GLY A N 1
ATOM 6940 C CA . GLY A 1 911 ? -0.602 29.760 -11.989 1.00 70.50 911 GLY A CA 1
ATOM 6941 C C . GLY A 1 911 ? -0.255 31.163 -12.504 1.00 70.50 911 GLY A C 1
ATOM 6942 O O . GLY A 1 911 ? -1.143 31.870 -12.981 1.00 70.50 911 GLY A O 1
ATOM 6943 N N . MET A 1 912 ? 1.001 31.616 -12.405 1.00 73.88 912 MET A N 1
ATOM 6944 C CA . MET A 1 912 ? 1.366 32.970 -12.867 1.00 73.88 912 MET A CA 1
ATOM 6945 C C . MET A 1 912 ? 1.135 33.138 -14.379 1.00 73.88 912 MET A C 1
ATOM 6947 O O . MET A 1 912 ? 0.513 34.113 -14.790 1.00 73.88 912 MET A O 1
ATOM 6951 N N . ILE A 1 913 ? 1.542 32.164 -15.202 1.00 72.44 913 ILE A N 1
ATOM 6952 C CA . ILE A 1 913 ? 1.335 32.219 -16.660 1.00 72.44 913 ILE A CA 1
ATOM 6953 C C . ILE A 1 913 ? -0.154 32.163 -17.014 1.00 72.44 913 ILE A C 1
ATOM 6955 O O . ILE A 1 913 ? -0.586 32.903 -17.892 1.00 72.44 913 ILE A O 1
ATOM 6959 N N . GLY A 1 914 ? -0.962 31.367 -16.305 1.00 81.81 914 GLY A N 1
ATOM 6960 C CA . GLY A 1 914 ? -2.412 31.324 -16.527 1.00 81.81 914 GLY A CA 1
ATOM 6961 C C . GLY A 1 914 ? -3.097 32.660 -16.230 1.00 81.81 914 GLY A C 1
ATOM 6962 O O . GLY A 1 914 ? -3.898 33.132 -17.031 1.00 81.81 914 GLY A O 1
ATOM 6963 N N . ARG A 1 915 ? -2.703 33.336 -15.138 1.00 85.81 915 ARG A N 1
ATOM 6964 C CA . ARG A 1 915 ? -3.205 34.681 -14.790 1.00 85.81 915 ARG A CA 1
ATOM 6965 C C . ARG A 1 915 ? -2.789 35.749 -15.797 1.00 85.81 915 ARG A C 1
ATOM 6967 O O . ARG A 1 915 ? -3.553 36.677 -16.049 1.00 85.81 915 ARG A O 1
ATOM 6974 N N . MET A 1 916 ? -1.577 35.634 -16.340 1.00 82.19 916 MET A N 1
ATOM 6975 C CA . MET A 1 916 ? -1.077 36.517 -17.395 1.00 82.19 916 MET A CA 1
ATOM 6976 C C . MET A 1 916 ? -1.820 36.283 -18.711 1.00 82.19 916 MET A C 1
ATOM 6978 O O . MET A 1 916 ? -2.254 37.240 -19.338 1.00 82.19 916 MET A O 1
ATOM 6982 N N . THR A 1 917 ? -2.031 35.019 -19.080 1.00 85.25 917 THR A N 1
ATOM 6983 C CA . THR A 1 917 ? -2.771 34.612 -20.282 1.00 85.25 917 THR A CA 1
ATOM 6984 C C . THR A 1 917 ? -4.213 35.114 -20.232 1.00 85.25 917 THR A C 1
ATOM 6986 O O . THR A 1 917 ? -4.697 35.704 -21.197 1.00 85.25 917 THR A O 1
ATOM 6989 N N . ASP A 1 918 ? -4.886 34.955 -19.086 1.00 89.25 918 ASP A N 1
ATOM 6990 C CA . ASP A 1 918 ? -6.214 35.530 -18.866 1.00 89.25 918 ASP A CA 1
ATOM 6991 C C . ASP A 1 918 ? -6.207 37.050 -19.044 1.00 89.25 918 ASP A C 1
ATOM 6993 O O . ASP A 1 918 ? -7.034 37.577 -19.784 1.00 89.25 918 ASP A O 1
ATOM 6997 N N . ALA A 1 919 ? -5.245 37.747 -18.436 1.00 88.00 919 ALA A N 1
ATOM 6998 C CA . ALA A 1 919 ? -5.151 39.198 -18.520 1.00 88.00 919 ALA A CA 1
ATOM 6999 C C . ALA A 1 919 ? -4.882 39.701 -19.947 1.00 88.00 919 ALA A C 1
ATOM 7001 O O . ALA A 1 919 ? -5.487 40.691 -20.355 1.00 88.00 919 ALA A O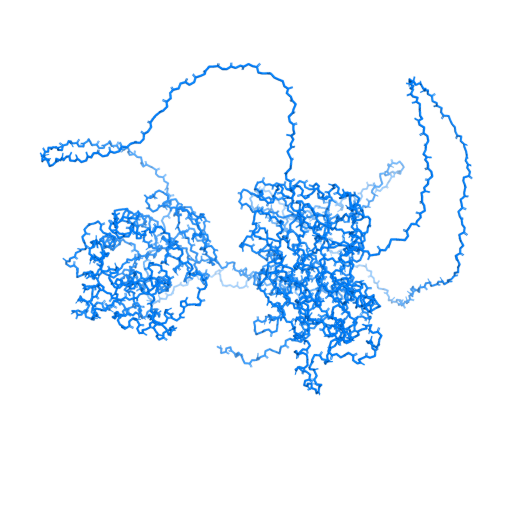 1
ATOM 7002 N N . THR A 1 920 ? -4.026 39.028 -20.725 1.00 86.75 920 THR A N 1
ATOM 7003 C CA . THR A 1 920 ? -3.770 39.384 -22.130 1.00 86.75 920 THR A CA 1
ATOM 7004 C C . THR A 1 920 ? -5.056 39.305 -22.946 1.00 86.75 920 THR A C 1
ATOM 7006 O O . THR A 1 920 ? -5.430 40.274 -23.603 1.00 86.75 920 THR A O 1
ATOM 7009 N N . PHE A 1 921 ? -5.788 38.192 -22.866 1.00 88.38 921 PHE A N 1
ATOM 7010 C CA . PHE A 1 921 ? -7.030 38.052 -23.629 1.00 88.38 921 PHE A CA 1
ATOM 7011 C C . PHE A 1 921 ? -8.163 38.930 -23.090 1.00 88.38 921 PHE A C 1
ATOM 7013 O O . PHE A 1 921 ? -8.996 39.405 -23.855 1.00 88.38 921 PHE A O 1
ATOM 7020 N N . ARG A 1 922 ? -8.203 39.184 -21.780 1.00 89.00 922 ARG A N 1
ATOM 7021 C CA . ARG A 1 922 ? -9.244 40.001 -21.147 1.00 89.00 922 ARG A CA 1
ATOM 7022 C C . ARG A 1 922 ? -9.074 41.495 -21.420 1.00 89.00 922 ARG A C 1
ATOM 7024 O O . ARG A 1 922 ? -10.079 42.175 -21.592 1.00 89.00 922 ARG A O 1
ATOM 7031 N N . TYR A 1 923 ? -7.839 42.001 -21.428 1.00 88.62 923 TYR A N 1
ATOM 7032 C CA . TYR A 1 923 ? -7.576 43.444 -21.446 1.00 88.62 923 TYR A CA 1
ATOM 7033 C C . TYR A 1 923 ? -6.905 43.959 -22.723 1.00 88.62 923 TYR A C 1
ATOM 7035 O O . TYR A 1 923 ? -7.019 45.150 -23.001 1.00 88.62 923 TYR A O 1
ATOM 7043 N N . CYS A 1 924 ? -6.210 43.112 -23.490 1.00 88.25 924 CYS A N 1
ATOM 7044 C CA . CYS A 1 924 ? -5.503 43.541 -24.705 1.00 88.25 924 CYS A CA 1
ATOM 7045 C C . CYS A 1 924 ? -6.262 43.191 -25.995 1.00 88.25 924 CYS A C 1
ATOM 7047 O O . CYS A 1 924 ? -6.102 43.886 -26.993 1.00 88.25 924 CYS A O 1
ATOM 7049 N N . VAL A 1 925 ? -7.110 42.156 -25.984 1.00 89.38 925 VAL A N 1
ATOM 7050 C CA . VAL A 1 925 ? -7.950 41.785 -27.136 1.00 89.38 925 VAL A CA 1
ATOM 7051 C C . VAL A 1 925 ? -9.285 42.556 -27.094 1.00 89.38 925 VAL A C 1
ATOM 7053 O O . VAL A 1 925 ? -9.887 42.647 -26.021 1.00 89.38 925 VAL A O 1
ATOM 7056 N N . PRO A 1 926 ? -9.785 43.095 -28.229 1.00 91.06 926 PRO A N 1
ATOM 7057 C CA . PRO A 1 926 ? -11.091 43.756 -28.302 1.00 91.06 926 PRO A CA 1
ATOM 7058 C C . PRO A 1 926 ? -12.228 42.886 -27.751 1.00 91.06 926 PRO A C 1
ATOM 7060 O O . PRO A 1 926 ? -12.305 41.692 -28.043 1.00 91.06 926 PRO A O 1
ATOM 7063 N N . ALA A 1 927 ? -13.135 43.486 -26.977 1.00 87.12 927 ALA A N 1
ATOM 7064 C CA . ALA A 1 927 ? -14.150 42.763 -26.205 1.00 87.12 927 ALA A CA 1
ATOM 7065 C C . ALA A 1 927 ? -15.132 41.952 -27.071 1.00 87.12 927 ALA A C 1
ATOM 7067 O O . ALA A 1 927 ? -15.658 40.930 -26.634 1.00 87.12 927 ALA A O 1
ATOM 7068 N N . GLU A 1 928 ? -15.385 42.399 -28.298 1.00 88.62 928 GLU A N 1
ATOM 7069 C CA . GLU A 1 928 ? -16.247 41.737 -29.272 1.00 88.62 928 GLU A CA 1
ATOM 7070 C C . GLU A 1 928 ? -15.558 40.594 -30.027 1.00 88.62 928 GLU A C 1
ATOM 7072 O O . GLU A 1 928 ? -16.239 39.843 -30.724 1.00 88.62 928 GLU A O 1
ATOM 7077 N N . CYS A 1 929 ? -14.231 40.479 -29.942 1.00 91.31 929 CYS A N 1
ATOM 7078 C CA . CYS A 1 929 ? -13.456 39.477 -30.664 1.00 91.31 929 CYS A CA 1
ATOM 7079 C C . CYS A 1 929 ? -13.728 38.080 -30.093 1.00 91.31 929 CYS A C 1
ATOM 7081 O O . CYS A 1 929 ? -13.625 37.872 -28.881 1.00 91.31 929 CYS A O 1
ATOM 7083 N N . LYS A 1 930 ? -14.069 37.109 -30.950 1.00 90.31 930 LYS A N 1
ATOM 7084 C CA . LYS A 1 930 ? -14.227 35.710 -30.530 1.00 90.31 930 LYS A CA 1
ATOM 7085 C C . LYS A 1 930 ? -12.931 34.933 -30.739 1.00 90.31 930 LYS A C 1
ATOM 7087 O O . LYS A 1 930 ? -12.361 34.936 -31.823 1.00 90.31 930 LYS A O 1
ATOM 7092 N N . ILE A 1 931 ? -12.511 34.178 -29.733 1.00 90.12 931 ILE A N 1
ATOM 7093 C CA . ILE A 1 931 ? -11.293 33.360 -29.767 1.00 90.12 931 ILE A CA 1
ATOM 7094 C C . ILE A 1 931 ? -11.692 31.884 -29.829 1.00 90.12 931 ILE A C 1
ATOM 7096 O O . ILE A 1 931 ? -12.564 31.453 -29.075 1.00 90.12 931 ILE A O 1
ATOM 7100 N N . GLN A 1 932 ? -11.076 31.113 -30.732 1.00 90.00 932 GLN A N 1
ATOM 7101 C CA . GLN A 1 932 ? -11.267 29.660 -30.808 1.00 90.00 932 GLN A CA 1
ATOM 7102 C C . GLN A 1 932 ? -10.421 28.959 -29.753 1.00 90.00 932 GLN A C 1
ATOM 7104 O O . GLN A 1 932 ? -9.198 29.101 -29.744 1.00 90.00 932 GLN A O 1
ATOM 7109 N N . PHE A 1 933 ? -11.075 28.184 -28.893 1.00 92.62 933 PHE A N 1
ATOM 7110 C CA . PHE A 1 933 ? -10.441 27.465 -27.799 1.00 92.62 933 PHE A CA 1
ATOM 7111 C C . PHE A 1 933 ? -10.472 25.959 -28.027 1.00 92.62 933 PHE A C 1
ATOM 7113 O O . PHE A 1 933 ? -11.479 25.405 -28.462 1.00 92.62 933 PHE A O 1
ATOM 7120 N N . THR A 1 934 ? -9.371 25.291 -27.697 1.00 94.12 934 THR A N 1
ATOM 7121 C CA . THR A 1 934 ? -9.188 23.844 -27.871 1.00 94.12 934 THR A CA 1
ATOM 7122 C C . THR A 1 934 ? -8.763 23.212 -26.562 1.00 94.12 934 THR A C 1
ATOM 7124 O O . THR A 1 934 ? -7.770 23.642 -25.975 1.00 94.12 934 THR A O 1
ATOM 7127 N N . ALA A 1 935 ? -9.470 22.182 -26.103 1.00 93.44 935 ALA A N 1
ATOM 7128 C CA . ALA A 1 935 ? -8.935 21.333 -25.047 1.00 93.44 935 ALA A CA 1
ATOM 7129 C C . ALA A 1 935 ? -7.831 20.457 -25.648 1.00 93.44 935 ALA A C 1
ATOM 7131 O O . ALA A 1 935 ? -8.031 19.845 -26.696 1.00 93.44 935 ALA A O 1
ATOM 7132 N N . VAL A 1 936 ? -6.672 20.354 -24.994 1.00 92.44 936 VAL A N 1
ATOM 7133 C CA . VAL A 1 936 ? -5.549 19.567 -25.539 1.00 92.44 936 VAL A CA 1
ATOM 7134 C C . VAL A 1 936 ? -5.935 18.092 -25.755 1.00 92.44 936 VAL A C 1
ATOM 7136 O O . VAL A 1 936 ? -5.471 17.459 -26.703 1.00 92.44 936 VAL A O 1
ATOM 7139 N N . ASP A 1 937 ? -6.855 17.555 -24.948 1.00 92.56 937 ASP A N 1
ATOM 7140 C CA . ASP A 1 937 ? -7.382 16.195 -25.121 1.00 92.56 937 ASP A CA 1
ATOM 7141 C C . ASP A 1 937 ? -8.188 15.999 -26.420 1.00 92.56 937 ASP A C 1
ATOM 7143 O O . ASP A 1 937 ? -8.264 14.874 -26.916 1.00 92.56 937 ASP A O 1
ATOM 7147 N N . ASP A 1 938 ? -8.763 17.060 -27.006 1.00 95.00 938 ASP A N 1
ATOM 7148 C CA . ASP A 1 938 ? -9.444 16.973 -28.308 1.00 95.00 938 ASP A CA 1
ATOM 7149 C C . ASP A 1 938 ? -8.446 16.635 -29.428 1.00 95.00 938 ASP A C 1
ATOM 7151 O O . ASP A 1 938 ? -8.771 15.864 -30.330 1.00 95.00 938 ASP A O 1
ATOM 7155 N N . ILE A 1 939 ? -7.209 17.139 -29.336 1.00 95.44 939 ILE A N 1
ATOM 7156 C CA . ILE A 1 939 ? -6.120 16.829 -30.279 1.00 95.44 939 ILE A CA 1
ATOM 7157 C C . ILE A 1 939 ? -5.754 15.344 -30.182 1.00 95.44 939 ILE A C 1
ATOM 7159 O O . ILE A 1 939 ? -5.571 14.680 -31.204 1.00 95.44 939 ILE A O 1
ATOM 7163 N N . GLY A 1 940 ? -5.701 14.807 -28.958 1.00 95.31 940 GLY A N 1
ATOM 7164 C CA . GLY A 1 940 ? -5.483 13.381 -28.714 1.00 95.31 940 GLY A CA 1
ATOM 7165 C C . GLY A 1 940 ? -6.590 12.514 -29.315 1.00 95.31 940 GLY A C 1
ATOM 7166 O O . GLY A 1 940 ? -6.305 11.596 -30.085 1.00 95.31 940 GLY A O 1
ATOM 7167 N N . ARG A 1 941 ? -7.858 12.846 -29.034 1.00 95.19 941 ARG A N 1
ATOM 7168 C CA . ARG A 1 941 ? -9.026 12.128 -29.575 1.00 95.19 941 ARG A CA 1
ATOM 7169 C C . ARG A 1 941 ? -9.096 12.173 -31.098 1.00 95.19 941 ARG A C 1
ATOM 7171 O O . ARG A 1 941 ? -9.385 11.152 -31.716 1.00 95.19 941 ARG A O 1
ATOM 7178 N N . LEU A 1 942 ? -8.824 13.325 -31.711 1.00 96.25 942 LEU A N 1
ATOM 7179 C CA . LEU A 1 942 ? -8.816 13.437 -33.168 1.00 96.25 942 LEU A CA 1
ATOM 7180 C C . LEU A 1 942 ? -7.659 12.643 -33.783 1.00 96.25 942 LEU A C 1
ATOM 7182 O O . LEU A 1 942 ? -7.869 11.943 -34.768 1.00 96.25 942 LEU A O 1
ATOM 7186 N N . SER A 1 943 ? -6.467 12.691 -33.182 1.00 97.00 943 SER A N 1
ATOM 7187 C CA . SER A 1 943 ? -5.322 11.895 -33.646 1.00 97.00 943 SER A CA 1
ATOM 7188 C C . SER A 1 943 ? -5.628 10.398 -33.594 1.00 97.00 943 SER A C 1
ATOM 7190 O O . SER A 1 943 ? -5.346 9.685 -34.552 1.00 97.00 943 SER A O 1
ATOM 7192 N N . ARG A 1 944 ? -6.285 9.931 -32.524 1.00 96.31 944 ARG A N 1
ATOM 7193 C CA . ARG A 1 944 ? -6.800 8.558 -32.428 1.00 96.31 944 ARG A CA 1
ATOM 7194 C C . ARG A 1 944 ? -7.770 8.234 -33.566 1.00 96.31 944 ARG A C 1
ATOM 7196 O O . ARG A 1 944 ? -7.570 7.239 -34.250 1.00 96.31 944 ARG A O 1
ATOM 7203 N N . ALA A 1 945 ? -8.767 9.086 -33.808 1.00 95.94 945 ALA A N 1
ATOM 7204 C CA . ALA A 1 945 ? -9.733 8.877 -34.888 1.00 95.94 945 ALA A CA 1
ATOM 7205 C C . ALA A 1 945 ? -9.065 8.811 -36.276 1.00 95.94 945 ALA A C 1
ATOM 7207 O O . ALA A 1 945 ? -9.499 8.039 -37.130 1.00 95.94 945 ALA A O 1
ATOM 7208 N N . ILE A 1 946 ? -7.996 9.588 -36.490 1.00 97.00 946 ILE A N 1
ATOM 7209 C CA . ILE A 1 946 ? -7.201 9.556 -37.724 1.00 97.00 946 ILE A CA 1
ATOM 7210 C C . ILE A 1 946 ? -6.447 8.232 -37.863 1.00 97.00 946 ILE A C 1
ATOM 7212 O O . ILE A 1 946 ? -6.456 7.651 -38.946 1.00 97.00 946 ILE A O 1
ATOM 7216 N N . PHE A 1 947 ? -5.816 7.740 -36.795 1.00 96.19 947 PHE A N 1
ATOM 7217 C CA . PHE A 1 947 ? -5.134 6.446 -36.826 1.00 96.19 947 PHE A CA 1
ATOM 7218 C C . PHE A 1 947 ? -6.111 5.269 -36.976 1.00 96.19 947 PHE A C 1
ATOM 7220 O O . PHE A 1 947 ? -5.786 4.315 -37.675 1.00 96.19 947 PHE A O 1
ATOM 7227 N N . ASP A 1 948 ? -7.320 5.355 -36.415 1.00 94.56 948 ASP A N 1
ATOM 7228 C CA . ASP A 1 948 ? -8.333 4.296 -36.528 1.00 94.56 948 ASP A CA 1
ATOM 7229 C C . ASP A 1 948 ? -8.918 4.169 -37.947 1.00 94.56 948 ASP A C 1
ATOM 7231 O O . ASP A 1 948 ? -9.315 3.077 -38.357 1.00 94.56 948 ASP A O 1
ATOM 7235 N N . ASP A 1 949 ? -8.981 5.263 -38.717 1.00 94.06 949 ASP A N 1
ATOM 7236 C CA . ASP A 1 949 ? -9.508 5.250 -40.090 1.00 94.06 949 ASP A CA 1
ATOM 7237 C C . ASP A 1 949 ? -8.730 6.171 -41.055 1.00 94.06 949 ASP A C 1
ATOM 7239 O O . ASP A 1 949 ? -9.278 7.147 -41.585 1.00 94.06 949 ASP A O 1
ATOM 7243 N N . PRO A 1 950 ? -7.447 5.873 -41.342 1.00 93.69 950 PRO A N 1
ATOM 7244 C CA . PRO A 1 950 ? -6.583 6.770 -42.111 1.00 93.69 950 PRO A CA 1
ATOM 7245 C C . PRO A 1 950 ? -7.108 7.154 -43.503 1.00 93.69 950 PRO A C 1
ATOM 7247 O O . PRO A 1 950 ? -6.963 8.319 -43.890 1.00 93.69 950 PRO A O 1
ATOM 7250 N N . PRO A 1 951 ? -7.756 6.256 -44.282 1.00 93.56 951 PRO A N 1
ATOM 7251 C CA . PRO A 1 951 ? -8.298 6.612 -45.592 1.00 93.56 951 PRO A CA 1
ATOM 7252 C C . PRO A 1 951 ? -9.291 7.780 -45.570 1.00 93.56 951 PRO A C 1
ATOM 7254 O O . PRO A 1 951 ? -9.381 8.501 -46.564 1.00 93.56 951 PRO A O 1
ATOM 7257 N N . LYS A 1 952 ? -10.018 8.002 -44.463 1.00 92.62 952 LYS A N 1
ATOM 7258 C CA . LYS A 1 952 ? -10.959 9.129 -44.342 1.00 92.62 952 LYS A CA 1
ATOM 7259 C C . LYS A 1 952 ? -10.279 10.484 -44.180 1.00 92.62 952 LYS A C 1
ATOM 7261 O O . LYS A 1 952 ? -10.891 11.492 -44.536 1.00 92.62 952 LYS A O 1
ATOM 7266 N N . PHE A 1 953 ? -9.054 10.507 -43.658 1.00 94.50 953 PHE A N 1
ATOM 7267 C CA . PHE A 1 953 ? -8.334 11.727 -43.272 1.00 94.50 953 PHE A CA 1
ATOM 7268 C C . PHE A 1 953 ? -7.084 11.992 -44.114 1.00 94.50 953 PHE A C 1
ATOM 7270 O O . PHE A 1 953 ? -6.440 13.033 -43.968 1.00 94.50 953 PHE A O 1
ATOM 7277 N N . LYS A 1 954 ? -6.740 11.064 -45.009 1.00 94.50 954 LYS A N 1
ATOM 7278 C CA . LYS A 1 954 ? -5.600 11.183 -45.912 1.00 94.50 954 LYS A CA 1
ATOM 7279 C C . LYS A 1 954 ? -5.704 12.450 -46.771 1.00 94.50 954 LYS A C 1
ATOM 7281 O O . LYS A 1 954 ? -6.700 12.656 -47.462 1.00 94.50 954 LYS A O 1
ATOM 7286 N N . HIS A 1 955 ? -4.636 13.245 -46.755 1.00 95.94 955 HIS A N 1
ATOM 7287 C CA . HIS A 1 955 ? -4.493 14.539 -47.428 1.00 95.94 955 HIS A CA 1
ATOM 7288 C C . HIS A 1 955 ? -5.585 15.549 -47.056 1.00 95.94 955 HIS A C 1
ATOM 7290 O O . HIS A 1 955 ? -6.070 16.298 -47.906 1.00 95.94 955 HIS A O 1
ATOM 7296 N N . LYS A 1 956 ? -5.989 15.547 -45.780 1.00 93.88 956 LYS A N 1
ATOM 7297 C CA . LYS A 1 956 ? -6.940 16.512 -45.226 1.00 93.88 956 LYS A CA 1
ATOM 7298 C C . LYS A 1 956 ? -6.316 17.379 -44.148 1.00 93.88 956 LYS A C 1
ATOM 7300 O O . LYS A 1 956 ? -5.386 16.975 -43.446 1.00 93.88 956 LYS A O 1
ATOM 7305 N N . THR A 1 957 ? -6.920 18.545 -43.988 1.00 92.56 957 THR A N 1
ATOM 7306 C CA . THR A 1 957 ? -6.617 19.493 -42.926 1.00 92.56 957 THR A CA 1
ATOM 7307 C C . THR A 1 957 ? -7.836 19.643 -42.030 1.00 92.56 957 THR A C 1
ATOM 7309 O O . THR A 1 957 ? -8.945 19.825 -42.524 1.00 92.56 957 THR A O 1
ATOM 7312 N N . MET A 1 958 ? -7.630 19.549 -40.721 1.00 91.50 958 MET A N 1
ATOM 7313 C CA . MET A 1 958 ? -8.689 19.495 -39.719 1.00 91.50 958 MET A CA 1
ATOM 7314 C C . MET A 1 958 ? -8.466 20.597 -38.689 1.00 91.50 958 MET A C 1
ATOM 7316 O O . MET A 1 958 ? -7.494 20.547 -37.934 1.00 91.50 958 MET A O 1
ATOM 7320 N N . ASP A 1 959 ? -9.372 21.568 -38.635 1.00 91.19 959 ASP A N 1
ATOM 7321 C CA . ASP A 1 959 ? -9.336 22.614 -37.614 1.00 91.19 959 ASP A CA 1
ATOM 7322 C C . ASP A 1 959 ? -10.008 22.092 -36.335 1.00 91.19 959 ASP A C 1
ATOM 7324 O O . ASP A 1 959 ? -11.035 21.416 -36.394 1.00 91.19 959 ASP A O 1
ATOM 7328 N N . VAL A 1 960 ? -9.435 22.377 -35.165 1.00 91.75 960 VAL A N 1
ATOM 7329 C CA . VAL A 1 960 ? -9.920 21.858 -33.877 1.00 91.75 960 VAL A CA 1
ATOM 7330 C C . VAL A 1 960 ? -10.163 23.019 -32.934 1.00 91.75 960 VAL A C 1
ATOM 7332 O O . VAL A 1 960 ? -9.239 23.765 -32.632 1.00 91.75 960 VAL A O 1
ATOM 7335 N N . ALA A 1 961 ? -11.408 23.171 -32.485 1.00 92.00 961 ALA A N 1
ATOM 7336 C CA . ALA A 1 961 ? -11.829 24.127 -31.469 1.00 92.00 961 ALA A CA 1
ATOM 7337 C C . ALA A 1 961 ? -13.183 23.697 -30.885 1.00 92.00 961 ALA A C 1
ATOM 7339 O O . ALA A 1 961 ? -14.155 23.519 -31.614 1.00 92.00 961 ALA A O 1
ATOM 7340 N N . GLY A 1 962 ? -13.274 23.530 -29.571 1.00 89.94 962 GLY A N 1
ATOM 7341 C CA . GLY A 1 962 ? -14.533 23.152 -28.928 1.00 89.94 962 GLY A CA 1
ATOM 7342 C C . GLY A 1 962 ? -15.478 24.323 -28.689 1.00 89.94 962 GLY A C 1
ATOM 7343 O O . GLY A 1 962 ? -16.679 24.113 -28.557 1.00 89.94 962 GLY A O 1
ATOM 7344 N N . ASP A 1 963 ? -14.950 25.548 -28.670 1.00 90.50 963 ASP A N 1
ATOM 7345 C CA . ASP A 1 963 ? -15.728 26.759 -28.439 1.00 90.50 963 ASP A CA 1
ATOM 7346 C C . ASP A 1 963 ? -15.111 27.977 -29.132 1.00 90.50 963 ASP A C 1
ATOM 7348 O O . ASP A 1 963 ? -13.905 28.037 -29.383 1.00 90.50 963 ASP A O 1
ATOM 7352 N N . SER A 1 964 ? -15.949 28.979 -29.401 1.00 91.38 964 SER A N 1
ATOM 7353 C CA . SER A 1 964 ? -15.532 30.276 -29.932 1.00 91.38 964 SER A CA 1
ATOM 7354 C C . SER A 1 964 ? -16.160 31.408 -29.123 1.00 91.38 964 SER A C 1
ATOM 7356 O O . SER A 1 964 ? -17.310 31.784 -29.368 1.00 91.38 964 SER A O 1
ATOM 7358 N N . LEU A 1 965 ? -15.401 31.957 -28.174 1.00 93.38 965 LEU A N 1
ATOM 7359 C CA . LEU A 1 965 ? -15.934 32.814 -27.110 1.00 93.38 965 LEU A CA 1
ATOM 7360 C C . LEU A 1 965 ? -15.279 34.191 -27.102 1.00 93.38 965 LEU A C 1
ATOM 7362 O O . LEU A 1 965 ? -14.076 34.311 -27.340 1.00 93.38 965 LEU A O 1
ATOM 7366 N N . THR A 1 966 ? -16.058 35.219 -26.776 1.00 94.06 966 THR A N 1
ATOM 7367 C CA . THR A 1 966 ? -15.510 36.510 -26.340 1.00 94.06 966 THR A CA 1
ATOM 7368 C C . THR A 1 966 ? -14.898 36.404 -24.942 1.00 94.06 966 THR A C 1
ATOM 7370 O O . THR A 1 966 ? -15.136 35.437 -24.209 1.00 94.06 966 THR A O 1
ATOM 7373 N N . SER A 1 967 ? -14.139 37.421 -24.531 1.00 89.69 967 SER A N 1
ATOM 7374 C CA . SER A 1 967 ? -13.557 37.479 -23.183 1.00 89.69 967 SER A CA 1
ATOM 7375 C C . SER A 1 967 ? -14.617 37.397 -22.077 1.00 89.69 967 SER A C 1
ATOM 7377 O O . SER A 1 967 ? -14.394 36.706 -21.081 1.00 89.69 967 SER A O 1
ATOM 7379 N N . GLU A 1 968 ? -15.783 38.016 -22.284 1.00 90.44 968 GLU A N 1
ATOM 7380 C CA . GLU A 1 968 ? -16.928 37.942 -21.365 1.00 90.44 968 GLU A CA 1
ATOM 7381 C C . GLU A 1 968 ? -17.591 36.557 -21.389 1.00 90.44 968 GLU A C 1
ATOM 7383 O O . GLU A 1 968 ? -17.765 35.938 -20.342 1.00 90.44 968 GLU A O 1
ATOM 7388 N N . GLU A 1 969 ? -17.911 36.017 -22.574 1.00 94.19 969 GLU A N 1
ATOM 7389 C CA . GLU A 1 969 ? -18.528 34.686 -22.712 1.00 94.19 969 GLU A CA 1
ATOM 7390 C C . GLU A 1 969 ? -17.660 33.593 -22.058 1.00 94.19 969 GLU A C 1
ATOM 7392 O O . GLU A 1 969 ? -18.177 32.676 -21.409 1.00 94.19 969 GLU A O 1
ATOM 7397 N N . ARG A 1 970 ? -16.334 33.713 -22.182 1.00 93.50 970 ARG A N 1
ATOM 7398 C CA . ARG A 1 970 ? -15.347 32.832 -21.548 1.00 93.50 970 ARG A CA 1
ATOM 7399 C C . ARG A 1 970 ? -15.356 32.954 -20.025 1.00 93.50 970 ARG A C 1
ATOM 7401 O O . ARG A 1 970 ? -15.443 31.929 -19.351 1.00 93.50 970 ARG A O 1
ATOM 7408 N N . SER A 1 971 ? -15.300 34.176 -19.485 1.00 90.25 971 SER A N 1
ATOM 7409 C CA . SER A 1 971 ? -15.377 34.416 -18.034 1.00 90.25 971 SER A CA 1
ATOM 7410 C C . SER A 1 971 ? -16.674 33.840 -17.457 1.00 90.25 971 SER A C 1
ATOM 7412 O O . SER A 1 971 ? -16.634 33.053 -16.512 1.00 90.25 971 SER A O 1
ATOM 7414 N N . GLN A 1 972 ? -17.815 34.091 -18.105 1.00 93.50 972 GLN A N 1
ATOM 7415 C CA . GLN A 1 972 ? -19.103 33.531 -17.691 1.00 93.50 972 GLN A CA 1
ATOM 7416 C C . GLN A 1 972 ? -19.128 31.999 -17.742 1.00 93.50 972 GLN A C 1
ATOM 7418 O O . GLN A 1 972 ? -19.691 31.361 -16.855 1.00 93.50 972 GLN A O 1
ATOM 7423 N N . SER A 1 973 ? -18.508 31.390 -18.755 1.00 92.81 973 SER A N 1
ATOM 7424 C CA . SER A 1 973 ? -18.389 29.929 -18.855 1.00 92.81 973 SER A CA 1
ATOM 7425 C C . SER A 1 973 ? -17.552 29.345 -17.716 1.00 92.81 973 SER A C 1
ATOM 7427 O O . SER A 1 973 ? -17.924 28.325 -17.140 1.00 92.81 973 SER A O 1
ATOM 7429 N N . PHE A 1 974 ? -16.475 30.027 -17.322 1.00 90.19 974 PHE A N 1
ATOM 7430 C CA . PHE A 1 974 ? -15.663 29.634 -16.172 1.00 90.19 974 PHE A CA 1
ATOM 7431 C C . PHE A 1 974 ? -16.417 29.797 -14.839 1.00 90.19 974 PHE A C 1
ATOM 7433 O O . PHE A 1 974 ? -16.383 28.894 -14.003 1.00 90.19 974 PHE A O 1
ATOM 7440 N N . ILE A 1 975 ? -17.163 30.895 -14.665 1.00 91.00 975 ILE A N 1
ATOM 7441 C CA . ILE A 1 975 ? -18.000 31.140 -13.478 1.00 91.00 975 ILE A CA 1
ATOM 7442 C C . ILE A 1 975 ? -19.086 30.071 -13.347 1.00 91.00 975 ILE A C 1
ATOM 7444 O O . 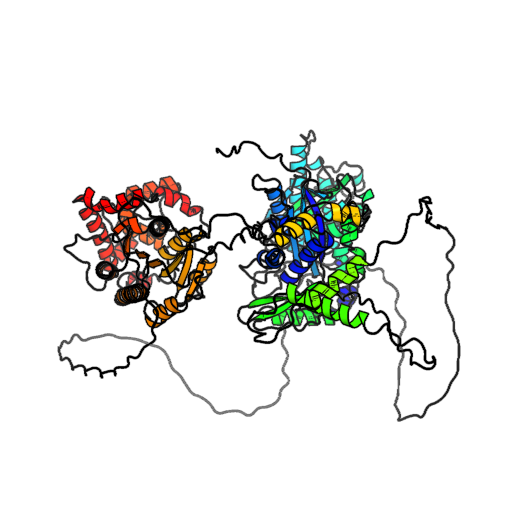ILE A 1 975 ? -19.274 29.528 -12.260 1.00 91.00 975 ILE A O 1
ATOM 7448 N N . ARG A 1 976 ? -19.785 29.722 -14.435 1.00 93.25 976 ARG A N 1
ATOM 7449 C CA . ARG A 1 976 ? -20.797 28.650 -14.406 1.00 93.25 976 ARG A CA 1
ATOM 7450 C C . ARG A 1 976 ? -20.195 27.289 -14.061 1.00 93.25 976 ARG A C 1
ATOM 7452 O O . ARG A 1 976 ? -20.856 26.486 -13.408 1.00 93.25 976 ARG A O 1
ATOM 7459 N N . ALA A 1 977 ? -18.958 27.033 -14.484 1.00 89.12 977 ALA A N 1
ATOM 7460 C CA . ALA A 1 977 ? -18.256 25.794 -14.181 1.00 89.12 977 ALA A CA 1
ATOM 7461 C C . ALA A 1 977 ? -17.805 25.694 -12.714 1.00 89.12 977 ALA A C 1
ATOM 7463 O O . ALA A 1 977 ? -17.968 24.639 -12.107 1.00 89.12 977 ALA A O 1
ATOM 7464 N N . ASN A 1 978 ? -17.242 26.772 -12.157 1.00 85.06 978 ASN A N 1
ATOM 7465 C CA . ASN A 1 978 ? -16.481 26.720 -10.901 1.00 85.06 978 ASN A CA 1
ATOM 7466 C C . ASN A 1 978 ? -17.054 27.575 -9.757 1.00 85.06 978 ASN A C 1
ATOM 7468 O O . ASN A 1 978 ? -16.604 27.457 -8.620 1.00 85.06 978 ASN A O 1
ATOM 7472 N N . GLY A 1 979 ? -18.042 28.431 -10.022 1.00 86.19 979 GLY A N 1
ATOM 7473 C CA . GLY A 1 979 ? -18.657 29.324 -9.033 1.00 86.19 979 GLY A CA 1
ATOM 7474 C C . GLY A 1 979 ? -17.871 30.609 -8.735 1.00 86.19 979 GLY A C 1
ATOM 7475 O O . GLY A 1 979 ? -18.295 31.389 -7.885 1.00 86.19 979 GLY A O 1
ATOM 7476 N N . TYR A 1 980 ? -16.750 30.853 -9.419 1.00 85.50 980 TYR A N 1
ATOM 7477 C CA . TYR A 1 980 ? -15.929 32.065 -9.302 1.00 85.50 980 TYR A CA 1
ATOM 7478 C C . TYR A 1 980 ? -15.250 32.400 -10.641 1.00 85.50 980 TYR A C 1
ATOM 7480 O O . TYR A 1 980 ? -15.148 31.539 -11.513 1.00 85.50 980 TYR A O 1
ATOM 7488 N N . ASP A 1 981 ? -14.812 33.651 -10.819 1.00 85.62 981 ASP A N 1
ATOM 7489 C CA . ASP A 1 981 ? -14.152 34.110 -12.054 1.00 85.62 981 ASP A CA 1
ATOM 7490 C C . ASP A 1 981 ? -12.686 33.652 -12.133 1.00 85.62 981 ASP A C 1
ATOM 7492 O O . ASP A 1 981 ? -12.027 33.404 -11.121 1.00 85.62 981 ASP A O 1
ATOM 7496 N N . MET A 1 982 ? -12.163 33.546 -13.351 1.00 84.06 982 MET A N 1
ATOM 7497 C CA . MET A 1 982 ? -10.797 33.117 -13.609 1.00 84.06 982 MET A CA 1
ATOM 7498 C C . MET A 1 982 ? -9.782 34.064 -12.944 1.00 84.06 982 MET A C 1
ATOM 7500 O O . MET A 1 982 ? -9.886 35.285 -13.097 1.00 84.06 982 MET A O 1
ATOM 7504 N N . PRO A 1 983 ? -8.771 33.535 -12.228 1.00 83.44 983 PRO A N 1
ATOM 7505 C CA . PRO A 1 983 ? -7.710 34.361 -11.666 1.00 83.44 983 PRO A CA 1
ATOM 7506 C C . PRO A 1 983 ? -6.976 35.158 -12.757 1.00 83.44 983 PRO A C 1
ATOM 7508 O O . PRO A 1 983 ? -6.458 34.573 -13.704 1.00 83.44 983 PRO A O 1
ATOM 7511 N N . THR A 1 984 ? -6.862 36.476 -12.579 1.00 87.44 984 THR A N 1
ATOM 7512 C CA . THR A 1 984 ? -6.193 37.405 -13.510 1.00 87.44 984 THR A CA 1
ATOM 7513 C C . THR A 1 984 ? -5.175 38.279 -12.784 1.00 87.44 984 THR A C 1
ATOM 7515 O O . THR A 1 984 ? -5.298 38.514 -11.579 1.00 87.44 984 THR A O 1
ATOM 7518 N N . VAL A 1 985 ? -4.180 38.805 -13.504 1.00 86.75 985 VAL A N 1
ATOM 7519 C CA . VAL A 1 985 ? -3.385 39.946 -13.012 1.00 86.75 985 VAL A CA 1
ATOM 7520 C C . VAL A 1 985 ? -4.127 41.277 -13.232 1.00 86.75 985 VAL A C 1
ATOM 7522 O O . VAL A 1 985 ? -5.031 41.332 -14.074 1.00 86.75 985 VAL A O 1
ATOM 7525 N N . PRO A 1 986 ? -3.785 42.355 -12.494 1.00 86.19 986 PRO A N 1
ATOM 7526 C CA . PRO A 1 986 ? -4.400 43.669 -12.683 1.00 86.19 986 PRO A CA 1
ATOM 7527 C C . PRO A 1 986 ? -4.184 44.235 -14.093 1.00 86.19 986 PRO A C 1
ATOM 7529 O O . PRO A 1 986 ? -3.095 44.123 -14.657 1.00 86.19 986 PRO A O 1
ATOM 7532 N N . TRP A 1 987 ? -5.198 44.913 -14.636 1.00 86.12 987 TRP A N 1
ATOM 7533 C CA . TRP A 1 987 ? -5.194 45.438 -16.010 1.00 86.12 987 TRP A CA 1
ATOM 7534 C C . TRP A 1 987 ? -4.000 46.361 -16.317 1.00 86.12 987 TRP A C 1
ATOM 7536 O O . TRP A 1 987 ? -3.427 46.293 -17.404 1.00 86.12 987 TRP A O 1
ATOM 7546 N N . PHE A 1 988 ? -3.575 47.195 -15.361 1.00 83.19 988 PHE A N 1
ATOM 7547 C CA . PHE A 1 988 ? -2.465 48.135 -15.561 1.00 83.19 988 PHE A CA 1
ATOM 7548 C C . PHE A 1 988 ? -1.118 47.417 -15.707 1.00 83.19 988 PHE A C 1
ATOM 7550 O O . PHE A 1 988 ? -0.234 47.896 -16.412 1.00 83.19 988 PHE A O 1
ATOM 7557 N N . PHE A 1 989 ? -0.973 46.249 -15.074 1.00 82.50 989 PHE A N 1
ATOM 7558 C CA . PHE A 1 989 ? 0.245 45.451 -15.130 1.00 82.50 989 PHE A CA 1
ATOM 7559 C C . PHE A 1 989 ? 0.423 44.823 -16.515 1.00 82.50 989 PHE A C 1
ATOM 7561 O O . PHE A 1 989 ? 1.484 44.958 -17.119 1.00 82.50 989 PHE A O 1
ATOM 7568 N N . ILE A 1 990 ? -0.632 44.208 -17.064 1.00 84.25 990 ILE A N 1
ATOM 7569 C CA . ILE A 1 990 ? -0.555 43.629 -18.410 1.00 84.25 990 ILE A CA 1
ATOM 7570 C C . ILE A 1 990 ? -0.477 44.703 -19.498 1.00 84.25 990 ILE A C 1
ATOM 7572 O O . ILE A 1 990 ? 0.223 44.510 -20.484 1.00 84.25 990 ILE A O 1
ATOM 7576 N N . SER A 1 991 ? -1.113 45.861 -19.296 1.00 79.75 991 SER A N 1
ATOM 7577 C CA . SER A 1 991 ? -1.050 46.977 -20.250 1.00 79.75 991 SER A CA 1
ATOM 7578 C C . SER A 1 991 ? 0.374 47.523 -20.400 1.00 79.75 991 SER A C 1
ATOM 7580 O O . SER A 1 991 ? 0.791 47.843 -21.510 1.00 79.75 991 SER A O 1
ATOM 7582 N N . ALA A 1 992 ? 1.142 47.584 -19.304 1.00 80.38 992 ALA A N 1
ATOM 7583 C CA . ALA A 1 992 ? 2.550 47.977 -19.339 1.00 80.38 992 ALA A CA 1
ATOM 7584 C C . ALA A 1 992 ? 3.420 46.948 -20.081 1.00 80.38 992 ALA A C 1
ATOM 7586 O O . ALA A 1 992 ? 4.280 47.330 -20.867 1.00 80.38 992 ALA A O 1
ATOM 7587 N N . ILE A 1 993 ? 3.175 45.650 -19.872 1.00 77.50 993 ILE A N 1
ATOM 7588 C CA . ILE A 1 993 ? 3.916 44.577 -20.556 1.00 77.50 993 ILE A CA 1
ATOM 7589 C C . ILE A 1 993 ? 3.563 44.535 -22.046 1.00 77.50 993 ILE A C 1
ATOM 7591 O O . ILE A 1 993 ? 4.459 44.393 -22.868 1.00 77.50 993 ILE A O 1
ATOM 7595 N N . HIS A 1 994 ? 2.287 44.709 -22.397 1.00 78.44 994 HIS A N 1
ATOM 7596 C CA . HIS A 1 994 ? 1.837 44.823 -23.783 1.00 78.44 994 HIS A CA 1
ATOM 7597 C C . HIS A 1 994 ? 2.561 45.972 -24.496 1.00 78.44 994 HIS A C 1
ATOM 7599 O O . HIS A 1 994 ? 3.165 45.738 -25.531 1.00 78.44 994 HIS A O 1
ATOM 7605 N N . TRP A 1 995 ? 2.619 47.163 -23.885 1.00 74.75 995 TRP A N 1
ATOM 7606 C CA . TRP A 1 995 ? 3.326 48.321 -24.450 1.00 74.75 995 TRP A CA 1
ATOM 7607 C C . TRP A 1 995 ? 4.841 48.107 -24.630 1.00 74.75 995 TRP A C 1
ATOM 7609 O O . TRP A 1 995 ? 5.436 48.671 -25.544 1.00 74.75 995 TRP A O 1
ATOM 7619 N N . LEU A 1 996 ? 5.473 47.311 -23.761 1.00 73.12 996 LEU A N 1
ATOM 7620 C CA . LEU A 1 996 ? 6.916 47.044 -23.793 1.00 73.12 996 LEU A CA 1
ATOM 7621 C C . LEU A 1 996 ? 7.312 45.870 -24.704 1.00 73.12 996 LEU A C 1
ATOM 7623 O O . LEU A 1 996 ? 8.489 45.744 -25.037 1.00 73.12 996 LEU A O 1
ATOM 7627 N N . ASN A 1 997 ? 6.371 44.999 -25.082 1.00 72.69 997 ASN A N 1
ATOM 7628 C CA . ASN A 1 997 ? 6.667 43.730 -25.742 1.00 72.69 997 ASN A CA 1
ATOM 7629 C C . ASN A 1 997 ? 5.905 43.585 -27.068 1.00 72.69 997 ASN A C 1
ATOM 7631 O O . ASN A 1 997 ? 4.746 43.162 -27.101 1.00 72.69 997 ASN A O 1
ATOM 7635 N N . ASN A 1 998 ? 6.607 43.859 -28.172 1.00 68.19 998 ASN A N 1
ATOM 7636 C CA . ASN A 1 998 ? 6.079 43.757 -29.538 1.00 68.19 998 ASN A CA 1
ATOM 7637 C C . ASN A 1 998 ? 5.496 42.369 -29.870 1.00 68.19 998 ASN A C 1
ATOM 7639 O O . ASN A 1 998 ? 4.551 42.281 -30.641 1.00 68.19 998 ASN A O 1
ATOM 7643 N N . ASN A 1 999 ? 5.964 41.288 -29.237 1.00 66.62 999 ASN A N 1
ATOM 7644 C CA . ASN A 1 999 ? 5.432 39.948 -29.508 1.00 66.62 999 ASN A CA 1
ATOM 7645 C C . ASN A 1 999 ? 4.014 39.738 -28.945 1.00 66.62 999 ASN A C 1
ATOM 7647 O O . ASN A 1 999 ? 3.273 38.890 -29.435 1.00 66.62 999 ASN A O 1
ATOM 7651 N N . ILE A 1 1000 ? 3.621 40.478 -27.898 1.00 70.75 1000 ILE A N 1
ATOM 7652 C CA . ILE A 1 1000 ? 2.243 40.420 -27.380 1.00 70.75 1000 ILE A CA 1
ATOM 7653 C C . ILE A 1 1000 ? 1.309 41.197 -28.312 1.00 70.75 1000 ILE A C 1
ATOM 7655 O O . ILE A 1 1000 ? 0.184 40.752 -28.530 1.00 70.75 1000 ILE A O 1
ATOM 7659 N N . HIS A 1 1001 ? 1.785 42.302 -28.898 1.00 74.56 1001 HIS A N 1
ATOM 7660 C CA . HIS A 1 1001 ? 1.064 43.010 -29.957 1.00 74.56 1001 HIS A CA 1
ATOM 7661 C C . HIS A 1 1001 ? 0.768 42.079 -31.141 1.00 74.56 1001 HIS A C 1
ATOM 7663 O O . HIS A 1 1001 ? -0.390 41.966 -31.535 1.00 74.56 1001 HIS A O 1
ATOM 7669 N N . ASP A 1 1002 ? 1.768 41.331 -31.617 1.00 72.81 1002 ASP A N 1
ATOM 7670 C CA . ASP A 1 1002 ? 1.599 40.390 -32.732 1.00 72.81 1002 ASP A CA 1
ATOM 7671 C C . ASP A 1 1002 ? 0.540 39.312 -32.430 1.00 72.81 1002 ASP A C 1
ATOM 7673 O O . ASP A 1 1002 ? -0.343 39.052 -33.246 1.00 72.81 1002 ASP A O 1
ATOM 7677 N N . VAL A 1 1003 ? 0.554 38.727 -31.225 1.00 75.31 1003 VAL A N 1
ATOM 7678 C CA . VAL A 1 1003 ? -0.448 37.724 -30.809 1.00 75.31 1003 VAL A CA 1
ATOM 7679 C C . VAL A 1 1003 ? -1.863 38.310 -30.753 1.00 75.31 1003 VAL A C 1
ATOM 7681 O O . VAL A 1 1003 ? -2.828 37.637 -31.128 1.00 75.31 1003 VAL A O 1
ATOM 7684 N N . VAL A 1 1004 ? -2.012 39.546 -30.269 1.00 80.94 1004 VAL A N 1
ATOM 7685 C CA . VAL A 1 1004 ? -3.309 40.238 -30.211 1.00 80.94 1004 VAL A CA 1
ATOM 7686 C C . VAL A 1 1004 ? -3.821 40.536 -31.621 1.00 80.94 1004 VAL A C 1
ATOM 7688 O O . VAL A 1 1004 ? -4.978 40.230 -31.921 1.00 80.94 1004 VAL A O 1
ATOM 7691 N N . ASP A 1 1005 ? -2.964 41.069 -32.491 1.00 79.62 1005 ASP A N 1
ATOM 7692 C CA . ASP A 1 1005 ? -3.309 41.410 -33.872 1.00 79.62 1005 ASP A CA 1
ATOM 7693 C C . ASP A 1 1005 ? -3.721 40.169 -34.671 1.00 79.62 1005 ASP A C 1
ATOM 7695 O O . ASP A 1 1005 ? -4.731 40.190 -35.379 1.00 79.62 1005 ASP A O 1
ATOM 7699 N N . GLU A 1 1006 ? -3.020 39.050 -34.495 1.00 76.38 1006 GLU A N 1
ATOM 7700 C CA . GLU A 1 1006 ? -3.369 37.765 -35.102 1.00 76.38 1006 GLU A CA 1
ATOM 7701 C C . GLU A 1 1006 ? -4.745 37.261 -34.663 1.00 76.38 1006 GLU A C 1
ATOM 7703 O O . GLU A 1 1006 ? -5.539 36.809 -35.487 1.00 76.38 1006 GLU A O 1
ATOM 7708 N N . ILE A 1 1007 ? -5.068 37.348 -33.373 1.00 81.88 1007 ILE A N 1
ATOM 7709 C CA . ILE A 1 1007 ? -6.374 36.915 -32.862 1.00 81.88 1007 ILE A CA 1
ATOM 7710 C C . ILE A 1 1007 ? -7.497 37.766 -33.450 1.00 81.88 1007 ILE A C 1
ATOM 7712 O O . ILE A 1 1007 ? -8.519 37.235 -33.895 1.00 81.88 1007 ILE A O 1
ATOM 7716 N N . VAL A 1 1008 ? -7.292 39.082 -33.503 1.00 83.88 1008 VAL A N 1
ATOM 7717 C CA . VAL A 1 1008 ? -8.235 40.012 -34.130 1.00 83.88 1008 VAL A CA 1
ATOM 7718 C C . VAL A 1 1008 ? -8.378 39.713 -35.622 1.00 83.88 1008 VAL A C 1
ATOM 7720 O O . VAL A 1 1008 ? -9.486 39.742 -36.164 1.00 83.88 1008 VAL A O 1
ATOM 7723 N N . GLN A 1 1009 ? -7.282 39.389 -36.306 1.00 79.50 1009 GLN A N 1
ATOM 7724 C CA . GLN A 1 1009 ? -7.300 39.059 -37.724 1.00 79.50 1009 GLN A CA 1
ATOM 7725 C C . GLN A 1 1009 ? -8.008 37.727 -38.010 1.00 79.50 1009 GLN A C 1
ATOM 7727 O O . GLN A 1 1009 ? -8.805 37.666 -38.953 1.00 79.50 1009 GLN A O 1
ATOM 7732 N N . ALA A 1 1010 ? -7.802 36.700 -37.181 1.00 78.69 1010 ALA A N 1
ATOM 7733 C CA . ALA A 1 1010 ? -8.510 35.424 -37.272 1.00 78.69 1010 ALA A CA 1
ATOM 7734 C C . ALA A 1 1010 ? -10.026 35.621 -37.141 1.00 78.69 1010 ALA A C 1
ATOM 7736 O O . ALA A 1 1010 ? -10.800 35.139 -37.973 1.00 78.69 1010 ALA A O 1
ATOM 7737 N N . ASP A 1 1011 ? -10.464 36.393 -36.139 1.00 84.31 1011 ASP A N 1
ATOM 7738 C CA . ASP A 1 1011 ? -11.887 36.663 -35.941 1.00 84.31 1011 ASP A CA 1
ATOM 7739 C C . ASP A 1 1011 ? -12.486 37.454 -37.109 1.00 84.31 1011 ASP A C 1
ATOM 7741 O O . ASP A 1 1011 ? -13.553 37.111 -37.622 1.00 84.31 1011 ASP A O 1
ATOM 7745 N N . ASN A 1 1012 ? -11.769 38.467 -37.600 1.00 82.25 1012 ASN A N 1
ATOM 7746 C CA . ASN A 1 1012 ? -12.183 39.242 -38.767 1.00 82.25 1012 ASN A CA 1
ATOM 7747 C C . ASN A 1 1012 ? -12.299 38.389 -40.037 1.00 82.25 1012 ASN A C 1
ATOM 7749 O O . ASN A 1 1012 ? -13.222 38.593 -40.828 1.00 82.25 1012 ASN A O 1
ATOM 7753 N N . THR A 1 1013 ? -11.381 37.446 -40.248 1.00 76.06 1013 THR A N 1
ATOM 7754 C CA . THR A 1 1013 ? -11.393 36.543 -41.409 1.00 76.06 1013 THR A CA 1
ATOM 7755 C C . THR A 1 1013 ? -12.597 35.608 -41.348 1.00 76.06 1013 THR A C 1
ATOM 7757 O O . THR A 1 1013 ? -13.362 35.517 -42.309 1.00 76.06 1013 THR A O 1
ATOM 7760 N N . ARG A 1 1014 ? -12.866 35.021 -40.182 1.00 78.38 1014 ARG A N 1
ATOM 7761 C CA . ARG A 1 1014 ? -14.039 34.169 -39.966 1.00 78.38 1014 ARG A CA 1
ATOM 7762 C C . ARG A 1 1014 ? -15.366 34.918 -40.082 1.00 78.38 1014 ARG A C 1
ATOM 7764 O O . ARG A 1 1014 ? -16.324 34.373 -40.617 1.00 78.38 1014 ARG A O 1
ATOM 7771 N N . ARG A 1 1015 ? -15.448 36.180 -39.639 1.00 80.25 1015 ARG A N 1
ATOM 7772 C CA . ARG A 1 1015 ? -16.651 37.013 -39.853 1.00 80.25 1015 ARG A CA 1
ATOM 7773 C C . ARG A 1 1015 ? -16.946 37.238 -41.338 1.00 80.25 1015 ARG A C 1
ATOM 7775 O O . ARG A 1 1015 ? -18.111 37.392 -41.698 1.00 80.25 1015 ARG A O 1
ATOM 7782 N N . LYS A 1 1016 ? -15.913 37.273 -42.188 1.00 79.69 1016 LYS A N 1
ATOM 7783 C CA . LYS A 1 1016 ? -16.045 37.471 -43.641 1.00 79.69 1016 LYS A CA 1
ATOM 7784 C C . LYS A 1 1016 ? -16.461 36.198 -44.382 1.00 79.69 1016 LYS A C 1
ATOM 7786 O O . LYS A 1 1016 ? -17.223 36.311 -45.337 1.00 79.69 1016 LYS A O 1
ATOM 7791 N N . ASP A 1 1017 ? -16.025 35.019 -43.933 1.00 71.12 1017 ASP A N 1
ATOM 7792 C CA . ASP A 1 1017 ? -16.477 33.724 -44.467 1.00 71.12 1017 ASP A CA 1
ATOM 7793 C C . ASP A 1 1017 ? -16.781 32.691 -43.360 1.00 71.12 1017 ASP A C 1
ATOM 7795 O O . ASP A 1 1017 ? -16.013 31.753 -43.138 1.00 71.12 1017 ASP A O 1
ATOM 7799 N N . PRO A 1 1018 ? -17.936 32.800 -42.676 1.00 65.88 1018 PRO A N 1
ATOM 7800 C CA . PRO A 1 1018 ? -18.264 31.903 -41.566 1.00 65.88 1018 PRO A CA 1
ATOM 7801 C C . PRO A 1 1018 ? -18.458 30.440 -41.987 1.00 65.88 1018 PRO A C 1
ATOM 7803 O O . PRO A 1 1018 ? -18.353 29.536 -41.165 1.00 65.88 1018 PRO A O 1
ATOM 7806 N N . ARG A 1 1019 ? -18.807 30.176 -43.257 1.00 62.34 1019 ARG A N 1
ATOM 7807 C CA . ARG A 1 1019 ? -19.114 28.811 -43.719 1.00 62.34 1019 ARG A CA 1
ATOM 7808 C C . ARG A 1 1019 ? -17.880 28.090 -44.241 1.00 62.34 1019 ARG A C 1
ATOM 7810 O O . ARG A 1 1019 ? -17.775 26.892 -43.983 1.00 62.34 1019 ARG A O 1
ATOM 7817 N N . GLY A 1 1020 ? -17.002 28.772 -44.974 1.00 65.06 1020 GLY A N 1
ATOM 7818 C CA . GLY A 1 1020 ? -15.751 28.191 -45.457 1.00 65.06 1020 GLY A CA 1
ATOM 7819 C C . GLY A 1 1020 ? -14.724 28.042 -44.341 1.00 65.06 1020 GLY A C 1
ATOM 7820 O O . GLY A 1 1020 ? -14.116 26.983 -44.226 1.00 65.06 1020 GLY A O 1
ATOM 7821 N N . TYR A 1 1021 ? -14.617 29.040 -43.458 1.00 65.00 1021 TYR A N 1
ATOM 7822 C CA . TYR A 1 1021 ? -13.628 29.039 -42.378 1.00 65.00 1021 TYR A CA 1
ATOM 7823 C C . TYR A 1 1021 ? -13.882 27.936 -41.337 1.00 65.00 1021 TYR A C 1
ATOM 7825 O O . TYR A 1 1021 ? -12.962 27.235 -40.942 1.00 65.00 1021 TYR A O 1
ATOM 7833 N N . ASP A 1 1022 ? -15.143 27.691 -40.961 1.00 73.69 1022 ASP A N 1
ATOM 7834 C CA . ASP A 1 1022 ? -15.495 26.621 -40.014 1.00 73.69 1022 ASP A CA 1
ATOM 7835 C C . ASP A 1 1022 ? -15.805 25.278 -40.719 1.00 73.69 1022 ASP A C 1
ATOM 7837 O O . ASP A 1 1022 ? -16.436 24.392 -40.135 1.00 73.69 1022 ASP A O 1
ATOM 7841 N N . ALA A 1 1023 ? -15.446 25.102 -41.999 1.00 78.44 1023 ALA A N 1
ATOM 7842 C CA . ALA A 1 1023 ? -15.715 23.857 -42.729 1.00 78.44 1023 ALA A CA 1
ATOM 7843 C C . ALA A 1 1023 ? -14.899 22.683 -42.170 1.00 78.44 1023 ALA A C 1
ATOM 7845 O O . ALA A 1 1023 ? -15.487 21.665 -41.800 1.00 78.44 1023 ALA A O 1
ATOM 7846 N N . ASN A 1 1024 ? -13.584 22.860 -42.020 1.00 82.06 1024 ASN A N 1
ATOM 7847 C CA . ASN A 1 1024 ? -12.704 21.841 -41.440 1.00 82.06 1024 ASN A CA 1
ATOM 7848 C C . ASN A 1 1024 ? -13.042 21.593 -39.964 1.00 82.06 1024 ASN A C 1
ATOM 7850 O O . ASN A 1 1024 ? -12.957 20.463 -39.489 1.00 82.06 1024 ASN A O 1
ATOM 7854 N N . LEU A 1 1025 ? -13.480 22.636 -39.249 1.00 84.75 1025 LEU A N 1
ATOM 7855 C CA . LEU A 1 1025 ? -13.920 22.524 -37.860 1.00 84.75 1025 LEU A CA 1
ATOM 7856 C C . LEU A 1 1025 ? -15.176 21.656 -37.723 1.00 84.75 1025 LEU A C 1
ATOM 7858 O O . LEU A 1 1025 ? -15.250 20.781 -36.860 1.00 84.75 1025 LEU A O 1
ATOM 7862 N N . ARG A 1 1026 ? -16.166 21.865 -38.598 1.00 85.50 1026 ARG A N 1
ATOM 7863 C CA . ARG A 1 1026 ? -17.370 21.022 -38.655 1.00 85.50 1026 ARG A CA 1
ATOM 7864 C C . ARG A 1 1026 ? -17.039 19.594 -39.066 1.00 85.50 1026 ARG A C 1
ATOM 7866 O O . ARG A 1 1026 ? -17.668 18.668 -38.558 1.00 85.50 1026 ARG A O 1
ATOM 7873 N N . GLU A 1 1027 ? -16.063 19.414 -39.953 1.00 85.81 1027 GLU A N 1
ATOM 7874 C CA . GLU A 1 1027 ? -15.572 18.087 -40.315 1.00 85.81 1027 GLU A CA 1
ATOM 7875 C C . GLU A 1 1027 ? -14.952 17.392 -39.095 1.00 85.81 1027 GLU A C 1
ATOM 7877 O O . GLU A 1 1027 ? -15.395 16.301 -38.741 1.00 85.81 1027 GLU A O 1
ATOM 7882 N N . ALA A 1 1028 ? -14.043 18.044 -38.363 1.00 87.06 1028 ALA A N 1
ATOM 7883 C CA . ALA A 1 1028 ? -13.457 17.504 -37.132 1.00 87.06 1028 ALA A CA 1
ATOM 7884 C C . ALA A 1 1028 ? -14.516 17.156 -36.074 1.00 87.06 1028 ALA A C 1
ATOM 7886 O O . ALA A 1 1028 ? -14.520 16.042 -35.544 1.00 87.06 1028 ALA A O 1
ATOM 7887 N N . ALA A 1 1029 ? -15.470 18.057 -35.832 1.00 88.00 1029 ALA A N 1
ATOM 7888 C CA . ALA A 1 1029 ? -16.570 17.843 -34.891 1.00 88.00 1029 ALA A CA 1
ATOM 7889 C C . ALA A 1 1029 ? -17.517 16.695 -35.295 1.00 88.00 1029 ALA A C 1
ATOM 7891 O O . ALA A 1 1029 ? -18.228 16.155 -34.449 1.00 88.00 1029 ALA A O 1
ATOM 7892 N N . SER A 1 1030 ? -17.541 16.301 -36.575 1.00 90.56 1030 SER A N 1
ATOM 7893 C CA . SER A 1 1030 ? -18.322 15.146 -37.037 1.00 90.56 1030 SER A CA 1
ATOM 7894 C C . SER A 1 1030 ? -17.674 13.799 -36.694 1.00 90.56 1030 SER A C 1
ATOM 7896 O O . SER A 1 1030 ? -18.356 12.773 -36.692 1.00 90.56 1030 SER A O 1
ATOM 7898 N N . HIS A 1 1031 ? -16.375 13.802 -36.380 1.00 89.62 1031 HIS A N 1
ATOM 7899 C CA . HIS A 1 1031 ? -15.600 12.605 -36.062 1.00 89.62 1031 HIS A CA 1
ATOM 7900 C C . HIS A 1 1031 ? -15.347 12.433 -34.564 1.00 89.62 1031 HIS A C 1
ATOM 7902 O O . HIS A 1 1031 ? -15.288 11.302 -34.087 1.00 89.62 1031 HIS A O 1
ATOM 7908 N N . VAL A 1 1032 ? -15.215 13.532 -33.817 1.00 91.56 1032 VAL A N 1
ATOM 7909 C CA . VAL A 1 1032 ? -14.946 13.505 -32.375 1.00 91.56 1032 VAL A CA 1
ATOM 7910 C C . VAL A 1 1032 ? -15.795 14.527 -31.627 1.00 91.56 1032 VAL A C 1
ATOM 7912 O O . VAL A 1 1032 ? -16.059 15.621 -32.124 1.00 91.56 1032 VAL A O 1
ATOM 7915 N N . LYS A 1 1033 ? -16.197 14.193 -30.392 1.00 92.38 1033 LYS A N 1
ATOM 7916 C CA . LYS A 1 1033 ? -16.817 15.175 -29.495 1.00 92.38 1033 LYS A CA 1
ATOM 7917 C C . LYS A 1 1033 ? -15.743 16.171 -29.047 1.00 92.38 1033 LYS A C 1
ATOM 7919 O O . LYS A 1 1033 ? -14.847 15.796 -28.291 1.00 92.38 1033 LYS A O 1
ATOM 7924 N N . LEU A 1 1034 ? -15.864 17.414 -29.506 1.00 93.44 1034 LEU A N 1
ATOM 7925 C CA . LEU A 1 1034 ? -15.026 18.528 -29.063 1.00 93.44 1034 LEU A CA 1
ATOM 7926 C C . LEU A 1 1034 ? -15.522 19.064 -27.714 1.00 93.44 1034 LEU A C 1
ATOM 7928 O O . LEU A 1 1034 ? -16.725 19.066 -27.440 1.00 93.44 1034 LEU A O 1
ATOM 7932 N N . THR A 1 1035 ? -14.591 19.487 -26.864 1.00 94.25 1035 THR A N 1
ATOM 7933 C CA . THR A 1 1035 ? -14.878 19.870 -25.476 1.00 94.25 1035 THR A CA 1
ATOM 7934 C C . THR A 1 1035 ? -15.147 21.363 -25.390 1.00 94.25 1035 THR A C 1
ATOM 7936 O O . THR A 1 1035 ? -14.282 22.160 -25.745 1.00 94.25 1035 THR A O 1
ATOM 7939 N N . SER A 1 1036 ? -16.313 21.764 -24.881 1.00 94.75 1036 SER A N 1
ATOM 7940 C CA . SER A 1 1036 ? -16.588 23.185 -24.639 1.00 94.75 1036 SER A CA 1
ATOM 7941 C C . SER A 1 1036 ? -15.711 23.734 -23.506 1.00 94.75 1036 SER A C 1
ATOM 7943 O O . SER A 1 1036 ? -15.252 22.996 -22.631 1.00 94.75 1036 SER A O 1
ATOM 7945 N N . PHE A 1 1037 ? -15.501 25.048 -23.477 1.00 92.69 1037 PHE A N 1
ATOM 7946 C CA . PHE A 1 1037 ? -14.713 25.723 -22.449 1.00 92.69 1037 PHE A CA 1
ATOM 7947 C C . PHE A 1 1037 ? -15.301 25.499 -21.052 1.00 92.69 1037 PHE A C 1
ATOM 7949 O O . PHE A 1 1037 ? -14.568 25.309 -20.085 1.00 92.69 1037 PHE A O 1
ATOM 7956 N N . GLU A 1 1038 ? -16.632 25.481 -20.941 1.00 93.12 1038 GLU A N 1
ATOM 7957 C CA . GLU A 1 1038 ? -17.328 25.191 -19.685 1.00 93.12 1038 GLU A CA 1
ATOM 7958 C C . GLU A 1 1038 ? -17.142 23.728 -19.246 1.00 93.12 1038 GLU A C 1
ATOM 7960 O O . GLU A 1 1038 ? -16.882 23.475 -18.070 1.00 93.12 1038 GLU A O 1
ATOM 7965 N N . GLU A 1 1039 ? -17.232 22.757 -20.167 1.00 92.81 1039 GLU A N 1
ATOM 7966 C CA . GLU A 1 1039 ? -16.958 21.342 -19.863 1.00 92.81 1039 GLU A CA 1
ATOM 7967 C C . GLU A 1 1039 ? -15.504 21.137 -19.413 1.00 92.81 1039 GLU A C 1
ATOM 7969 O O . GLU A 1 1039 ? -15.261 20.462 -18.410 1.00 92.81 1039 GLU A O 1
ATOM 7974 N N . TRP A 1 1040 ? -14.545 21.761 -20.103 1.00 92.50 1040 TRP A N 1
ATOM 7975 C CA . TRP A 1 1040 ? -13.135 21.744 -19.716 1.00 92.50 1040 TRP A CA 1
ATOM 7976 C C . TRP A 1 1040 ? -12.927 22.354 -18.322 1.00 92.50 1040 TRP A C 1
ATOM 7978 O O . TRP A 1 1040 ? -12.309 21.728 -17.458 1.00 92.50 1040 TRP A O 1
ATOM 7988 N N . ALA A 1 1041 ? -13.506 23.531 -18.064 1.00 88.75 1041 ALA A N 1
ATOM 7989 C CA . ALA A 1 1041 ? -13.342 24.248 -16.804 1.00 88.75 1041 ALA A CA 1
ATOM 7990 C C . ALA A 1 1041 ? -13.906 23.479 -15.597 1.00 88.75 1041 ALA A C 1
ATOM 7992 O O . ALA A 1 1041 ? -13.331 23.577 -14.513 1.00 88.75 1041 ALA A O 1
ATOM 7993 N N . ARG A 1 1042 ? -14.986 22.697 -15.768 1.00 88.31 1042 ARG A N 1
ATOM 7994 C CA . ARG A 1 1042 ? -15.548 21.839 -14.702 1.00 88.31 1042 ARG A CA 1
ATOM 7995 C C . ARG A 1 1042 ? -14.629 20.675 -14.343 1.00 88.31 1042 ARG A C 1
ATOM 7997 O O . ARG A 1 1042 ? -14.513 20.310 -13.175 1.00 88.31 1042 ARG A O 1
ATOM 8004 N N . ASN A 1 1043 ? -13.994 20.084 -15.349 1.00 80.44 1043 ASN A N 1
ATOM 8005 C CA . ASN A 1 1043 ? -13.202 18.867 -15.185 1.00 80.44 1043 ASN A CA 1
ATOM 8006 C C . ASN A 1 1043 ? -11.760 19.156 -14.735 1.00 80.44 1043 ASN A C 1
ATOM 8008 O O . ASN A 1 1043 ? -11.080 18.254 -14.248 1.00 80.44 1043 ASN A O 1
ATOM 8012 N N . TRP A 1 1044 ? -11.311 20.413 -14.825 1.00 68.94 1044 TRP A N 1
ATOM 8013 C CA . TRP A 1 1044 ? -9.961 20.830 -14.441 1.00 68.94 1044 TRP A CA 1
ATOM 8014 C C . TRP A 1 1044 ? -9.615 20.544 -12.963 1.00 68.94 1044 TRP A C 1
ATOM 8016 O O . TRP A 1 1044 ? -8.508 20.106 -12.662 1.00 68.94 1044 TRP A O 1
ATOM 8026 N N . ASN A 1 1045 ? -10.559 20.725 -12.030 1.00 54.66 1045 ASN A N 1
ATOM 8027 C CA . ASN A 1 1045 ? -10.328 20.503 -10.591 1.00 54.66 1045 ASN A CA 1
ATOM 8028 C C . ASN A 1 1045 ? -10.268 19.018 -10.177 1.00 54.66 1045 ASN A C 1
ATOM 8030 O O . ASN A 1 1045 ? -9.935 18.723 -9.031 1.00 54.66 1045 ASN A O 1
ATOM 8034 N N . GLN A 1 1046 ? -10.613 18.085 -11.071 1.00 43.00 1046 GLN A N 1
ATOM 8035 C CA . GLN A 1 1046 ? -10.702 16.652 -10.757 1.00 43.00 1046 GLN A CA 1
ATOM 8036 C C . GLN A 1 1046 ? -9.484 15.847 -11.229 1.00 43.00 1046 GLN A C 1
ATOM 8038 O O . GLN A 1 1046 ? -9.313 14.707 -10.804 1.00 43.00 1046 GLN A O 1
ATOM 8043 N N . SER A 1 1047 ? -8.613 16.415 -12.071 1.00 41.22 1047 SER A N 1
ATOM 8044 C CA . SER A 1 1047 ? -7.392 15.739 -12.515 1.00 41.22 1047 SER A CA 1
ATOM 8045 C C . SER A 1 1047 ? -6.207 16.102 -11.618 1.00 41.22 1047 SER A C 1
ATOM 8047 O O . SER A 1 1047 ? -5.567 17.135 -11.809 1.00 41.22 1047 SER A O 1
ATOM 8049 N N . THR A 1 1048 ? -5.871 15.225 -10.673 1.00 36.16 1048 THR A N 1
ATOM 8050 C CA . THR A 1 1048 ? -4.655 15.301 -9.839 1.00 36.16 1048 THR A CA 1
ATOM 8051 C C . THR A 1 1048 ? -3.342 15.169 -10.629 1.00 36.16 1048 THR A C 1
ATOM 8053 O O . THR A 1 1048 ? -2.275 15.351 -10.056 1.00 36.16 1048 THR A O 1
ATOM 8056 N N . ASP A 1 1049 ? -3.401 14.907 -11.942 1.00 39.62 1049 ASP A N 1
ATOM 8057 C CA . ASP A 1 1049 ? -2.236 14.620 -12.797 1.00 39.62 1049 ASP A CA 1
ATOM 8058 C C . ASP A 1 1049 ? -1.721 15.800 -13.637 1.00 39.62 1049 ASP A C 1
ATOM 8060 O O . ASP A 1 1049 ? -0.763 15.646 -14.398 1.00 39.62 1049 ASP A O 1
ATOM 8064 N N . ARG A 1 1050 ? -2.323 16.991 -13.530 1.00 44.81 1050 ARG A N 1
ATOM 8065 C CA . ARG A 1 1050 ? -1.867 18.175 -14.279 1.00 44.81 1050 ARG A CA 1
ATOM 8066 C C . ARG A 1 1050 ? -1.124 19.180 -13.400 1.00 44.81 1050 ARG A C 1
ATOM 8068 O O . ARG A 1 1050 ? -1.422 20.371 -13.426 1.00 44.81 1050 ARG A O 1
ATOM 8075 N N . GLU A 1 1051 ? -0.093 18.738 -12.679 1.00 35.44 1051 GLU A N 1
ATOM 8076 C CA . GLU A 1 1051 ? 0.989 19.662 -12.316 1.00 35.44 1051 GLU A CA 1
ATOM 8077 C C . GLU A 1 1051 ? 1.772 20.019 -13.587 1.00 35.44 1051 GLU A C 1
ATOM 8079 O O . GLU A 1 1051 ? 2.808 19.440 -13.918 1.00 35.44 1051 GLU A O 1
ATOM 8084 N N . VAL A 1 1052 ? 1.285 21.016 -14.326 1.00 41.03 1052 VAL A N 1
ATOM 8085 C CA . VAL A 1 1052 ? 2.135 21.732 -15.274 1.00 41.03 1052 VAL A CA 1
ATOM 8086 C C . VAL A 1 1052 ? 3.069 22.610 -14.441 1.00 41.03 1052 VAL A C 1
ATOM 8088 O O . VAL A 1 1052 ? 2.839 23.804 -14.276 1.00 41.03 1052 VAL A O 1
ATOM 8091 N N . ASN A 1 1053 ? 4.138 22.023 -13.898 1.00 38.03 1053 ASN A N 1
ATOM 8092 C CA . ASN A 1 1053 ? 5.284 22.799 -13.438 1.00 38.03 1053 ASN A CA 1
ATOM 8093 C C . ASN A 1 1053 ? 5.929 23.433 -14.683 1.00 38.03 1053 ASN A C 1
ATOM 8095 O O . ASN A 1 1053 ? 6.665 22.804 -15.451 1.00 38.03 1053 ASN A O 1
ATOM 8099 N N . GLN A 1 1054 ? 5.531 24.677 -14.943 1.00 37.44 1054 GLN A N 1
ATOM 8100 C CA . GLN A 1 1054 ? 6.023 25.524 -16.020 1.00 37.44 1054 GLN A CA 1
ATOM 8101 C C . GLN A 1 1054 ? 7.477 25.896 -15.701 1.00 37.44 1054 GLN A C 1
ATOM 8103 O O . GLN A 1 1054 ? 7.745 26.712 -14.824 1.00 37.44 1054 GLN A O 1
ATOM 8108 N N . HIS A 1 1055 ? 8.435 25.260 -16.377 1.00 38.78 1055 HIS A N 1
ATOM 8109 C CA . HIS A 1 1055 ? 9.842 25.629 -16.259 1.00 38.78 1055 HIS A CA 1
ATOM 8110 C C . HIS A 1 1055 ? 10.102 26.998 -16.904 1.00 38.78 1055 HIS A C 1
ATOM 8112 O O . HIS A 1 1055 ? 9.739 27.224 -18.055 1.00 38.78 1055 HIS A O 1
ATOM 8118 N N . GLY A 1 1056 ? 10.831 27.853 -16.186 1.00 39.75 1056 GLY A N 1
ATOM 8119 C CA . GLY A 1 1056 ? 11.911 28.650 -16.777 1.00 39.75 1056 GLY A CA 1
ATOM 8120 C C . GLY A 1 1056 ? 11.628 30.097 -17.169 1.00 39.75 1056 GLY A C 1
ATOM 8121 O O . GLY A 1 1056 ? 12.589 30.840 -17.314 1.00 39.75 1056 GLY A O 1
ATOM 8122 N N . ILE A 1 1057 ? 10.378 30.549 -17.284 1.00 41.97 1057 ILE A N 1
ATOM 8123 C CA . ILE A 1 1057 ? 10.129 31.949 -17.663 1.00 41.97 1057 ILE A CA 1
ATOM 8124 C C . ILE A 1 1057 ? 10.202 32.832 -16.416 1.00 41.97 1057 ILE A C 1
ATOM 8126 O O . ILE A 1 1057 ? 9.274 32.894 -15.608 1.00 41.97 1057 ILE A O 1
ATOM 8130 N N . THR A 1 1058 ? 11.336 33.506 -16.243 1.00 44.56 1058 THR A N 1
ATOM 8131 C CA . THR A 1 1058 ? 11.487 34.533 -15.209 1.00 44.56 1058 THR A CA 1
ATOM 8132 C C . THR A 1 1058 ? 10.653 35.765 -15.570 1.00 44.56 1058 THR A C 1
ATOM 8134 O O . THR A 1 1058 ? 10.428 36.062 -16.744 1.00 44.56 1058 THR A O 1
ATOM 8137 N N . LEU A 1 1059 ? 10.226 36.535 -14.564 1.00 44.78 1059 LEU A N 1
ATOM 8138 C CA . LEU A 1 1059 ? 9.557 37.828 -14.778 1.00 44.78 1059 LEU A CA 1
ATOM 8139 C C . LEU A 1 1059 ? 10.388 38.754 -15.693 1.00 44.78 1059 LEU A C 1
ATOM 8141 O O . LEU A 1 1059 ? 9.837 39.539 -16.457 1.00 44.78 1059 LEU A O 1
ATOM 8145 N N . TRP A 1 1060 ? 11.715 38.607 -15.643 1.00 46.00 1060 TRP A N 1
ATOM 8146 C CA . TRP A 1 1060 ? 12.683 39.300 -16.487 1.00 46.00 1060 TRP A CA 1
ATOM 8147 C C . TRP A 1 1060 ? 12.645 38.854 -17.956 1.00 46.00 1060 TRP A C 1
ATOM 8149 O O . TRP A 1 1060 ? 12.607 39.702 -18.847 1.00 46.00 1060 TRP A O 1
ATOM 8159 N N . GLY A 1 1061 ? 12.585 37.547 -18.223 1.00 52.88 1061 GLY A N 1
ATOM 8160 C CA . GLY A 1 1061 ? 12.444 37.030 -19.589 1.00 52.88 1061 GLY A CA 1
ATOM 8161 C C . GLY A 1 1061 ? 11.124 37.448 -20.244 1.00 52.88 1061 GLY A C 1
ATOM 8162 O O . GLY A 1 1061 ? 11.075 37.804 -21.420 1.00 52.88 1061 GLY A O 1
ATOM 8163 N N . LEU A 1 1062 ? 10.058 37.547 -19.442 1.00 49.88 1062 LEU A N 1
ATOM 8164 C CA . LEU A 1 1062 ? 8.746 38.021 -19.892 1.00 49.88 1062 LEU A CA 1
ATOM 8165 C C . LEU A 1 1062 ? 8.723 39.528 -20.230 1.00 49.88 1062 LEU A C 1
ATOM 8167 O O . LEU A 1 1062 ? 8.051 39.938 -21.176 1.00 49.88 1062 LEU A O 1
ATOM 8171 N N . LEU A 1 1063 ? 9.456 40.349 -19.468 1.00 47.38 1063 LEU A N 1
ATOM 8172 C CA . LEU A 1 1063 ? 9.581 41.796 -19.696 1.00 47.38 1063 LEU A CA 1
ATOM 8173 C C . LEU A 1 1063 ? 10.466 42.138 -20.902 1.00 47.38 1063 LEU A C 1
ATOM 8175 O O . LEU A 1 1063 ? 10.303 43.202 -21.489 1.00 47.38 1063 LEU A O 1
ATOM 8179 N N . THR A 1 1064 ? 11.402 41.256 -21.255 1.00 49.44 1064 THR A N 1
ATOM 8180 C CA . THR A 1 1064 ? 12.424 41.511 -22.285 1.00 49.44 1064 THR A CA 1
ATOM 8181 C C . THR A 1 1064 ? 12.201 40.745 -23.591 1.00 49.44 1064 THR A C 1
ATOM 8183 O O . THR A 1 1064 ? 12.897 41.016 -24.567 1.00 49.44 1064 THR A O 1
ATOM 8186 N N . GLY A 1 1065 ? 11.239 39.814 -23.631 1.00 43.00 1065 GLY A N 1
ATOM 8187 C CA . GLY A 1 1065 ? 10.963 38.990 -24.812 1.00 43.00 1065 GLY A CA 1
ATOM 8188 C C . GLY A 1 1065 ? 12.077 37.990 -25.138 1.00 43.00 1065 GLY A C 1
ATOM 8189 O O . GLY A 1 1065 ? 12.258 37.657 -26.302 1.00 43.00 1065 GLY A O 1
ATOM 8190 N N . ARG A 1 1066 ? 12.852 37.557 -24.135 1.00 39.62 1066 ARG A N 1
ATOM 8191 C CA . ARG A 1 1066 ? 13.915 36.548 -24.266 1.00 39.62 1066 ARG A CA 1
ATOM 8192 C C . ARG A 1 1066 ? 13.717 35.472 -23.210 1.00 39.62 1066 ARG A C 1
ATOM 8194 O O . ARG A 1 1066 ? 13.511 35.816 -22.045 1.00 39.62 1066 ARG A O 1
ATOM 8201 N N . THR A 1 1067 ? 13.738 34.200 -23.605 1.00 36.06 1067 THR A N 1
ATOM 8202 C CA . THR A 1 1067 ? 13.592 33.076 -22.655 1.00 36.06 1067 THR A CA 1
ATOM 8203 C C . THR A 1 1067 ? 14.834 32.833 -21.818 1.00 36.06 1067 THR A C 1
ATOM 8205 O O . THR A 1 1067 ? 15.946 32.853 -22.392 1.00 36.06 1067 THR A O 1
#

pLDDT: mean 74.85, std 27.87, range [22.03, 98.94]

InterPro domains:
  IPR008030 NmrA-like domain [PF05368] (745-980)
  IPR010122 Hydroxymethylglutaryl-CoA synthase, eukaryotic [TIGR01833] (12-460)
  IPR013528 Hydroxymethylglutaryl-coenzyme A synthase, N-terminal [PF01154] (11-184)
  IPR013746 Hydroxymethylglutaryl-coenzyme A synthase, C-terminal domain [PF08540] (185-460)
  IPR016039 Thiolase-like [G3DSA:3.40.47.10] (11-462)
  IPR016039 Thiolase-like [SSF53901] (14-182)
  IPR016039 Thiolase-like [SSF53901] (185-460)
  IPR036291 NAD(P)-binding domain superfamily [SSF51735] (745-986)

Organism: NCBI:txid456999